Protein AF-0000000065920728 (afdb_homodimer)

Foldseek 3Di:
DDDPVVVVVVVVVVVVCCLQQFFFAEWALQFAAFFQVLVLLLDDPLQVDFFPDAQPDTPDPPCVVLSVLQVLLFVLVCVLLVFPGKDFQFFALLLLLLLLCVLQADQQFAEEEADQLLFADCSRDCNHSCVVRVHHYDHFDADQLQSAGPLVSRLVSCVVRVGQEYEAEGRDDQADYQLLSVLVSNVVSNHAYEYECASCVLLSSLPLGDNNQVSRHFKYKYFCPGLNNADGGIMMGGRDDPSSVVSSVVSSPPNRDRGRSSSRSNSSSQSSVLCNVLSNVLFVQLQQQQLLLQVLLVVLVFHWGNVVVSQGRGQKTKTFQVVLPFFVVLQVLLVLLSYHWHGARHNPDPDGVGHRMIMTGCSRQSQLPDGSVVSSVVSVLSSCSSVPHRSNVSSVVSSVSSNVRSHGPSHDHQDPVNSCVSCVVVVNPD/DDDPVVVVVVVVVVVVCCLQQFFFAEWALQFAAFFQVLVLLLDDPLQVDFFPDAQPDTPDPPCVVLSVLQVLLFVLVCVLLVFPGKDFQFFALLLLLLLLCVLQADQQFAEEEADQLLFAACSRDCNHSCVVRVHHYDHFDADQLQSAGPLVSRLVSCVVRVGQEYEAEGRDAFDDYQLLSVLVSNVVSNHAYEYECASCVLLSSLPLGDNNQVSRHFKYKYFCPGLNNADGGIMMGGRDDPSSVVSSVVSSPPNRDRGRSSSRSNSSSQSSVLCNVLSNVLFVQLQQLQLLLQVLLVVLVFHWGNVVVSQGRGQKTKTFQVVLPFFVVLQVLLVLLSYHWHGARHNPDPDGVGHRMIMTGCSRQVQLPDGSVVSNVVSVLSSCSSVPHRSNVSSVVSSVSSNSRSHGPSHDHQDPVNSCVSCVVVVNPD

Radius of gyration: 26.57 Å; Cα contacts (8 Å, |Δi|>4): 2059; chains: 2; bounding box: 62×75×67 Å

Structure (mmCIF, N/CA/C/O backbone):
data_AF-0000000065920728-model_v1
#
loop_
_entity.id
_entity.type
_entity.pdbx_description
1 polymer 'Serine hydroxymethyltransferase'
#
loop_
_atom_site.group_PDB
_atom_site.id
_atom_site.type_symbol
_atom_site.label_atom_id
_atom_site.label_alt_id
_atom_site.label_comp_id
_atom_site.label_asym_id
_atom_site.label_entity_id
_atom_site.label_seq_id
_atom_site.pdbx_PDB_ins_code
_atom_site.Cartn_x
_atom_site.Cartn_y
_atom_site.Cartn_z
_atom_site.occupancy
_atom_site.B_iso_or_equiv
_atom_site.auth_seq_id
_atom_site.auth_comp_id
_atom_site.auth_asym_id
_atom_site.auth_atom_id
_atom_site.pdbx_PDB_model_num
ATOM 1 N N . MET A 1 1 ? -11.031 -23.312 18.766 1 80.88 1 MET A N 1
ATOM 2 C CA . MET A 1 1 ? -10.789 -22.203 19.672 1 80.88 1 MET A CA 1
ATOM 3 C C . MET A 1 1 ? -9.633 -21.344 19.188 1 80.88 1 MET A C 1
ATOM 5 O O . MET A 1 1 ? -8.656 -21.859 18.641 1 80.88 1 MET A O 1
ATOM 9 N N . ILE A 1 2 ? -9.797 -20.016 19.25 1 90.69 2 ILE A N 1
ATOM 10 C CA . ILE A 1 2 ? -8.734 -19.094 18.875 1 90.69 2 ILE A CA 1
ATOM 11 C C . ILE A 1 2 ? -7.547 -19.25 19.828 1 90.69 2 ILE A C 1
ATOM 13 O O . ILE A 1 2 ? -7.711 -19.203 21.047 1 90.69 2 ILE A O 1
ATOM 17 N N . PRO A 1 3 ? -6.387 -19.484 19.312 1 94.56 3 PRO A N 1
ATOM 18 C CA . PRO A 1 3 ? -5.211 -19.688 20.172 1 94.56 3 PRO A CA 1
ATOM 19 C C . PRO A 1 3 ? -4.875 -18.469 21.016 1 94.56 3 PRO A C 1
ATOM 21 O O . PRO A 1 3 ? -5.234 -17.344 20.656 1 94.56 3 PRO A O 1
ATOM 24 N N . ARG A 1 4 ? -4.125 -18.734 22.078 1 94 4 ARG A N 1
ATOM 25 C CA . ARG A 1 4 ? -3.766 -17.688 23.031 1 94 4 ARG A CA 1
ATOM 26 C C . ARG A 1 4 ? -2.939 -16.594 22.375 1 94 4 ARG A C 1
ATOM 28 O O . ARG A 1 4 ? -3.111 -15.414 22.672 1 94 4 ARG A O 1
ATOM 35 N N . GLU A 1 5 ? -2.002 -16.969 21.547 1 93.5 5 GLU A N 1
ATOM 36 C CA . GLU A 1 5 ? -1.126 -16 20.891 1 93.5 5 GLU A CA 1
ATOM 37 C C . GLU A 1 5 ? -1.926 -15.016 20.047 1 93.5 5 GLU A C 1
ATOM 39 O O . GLU A 1 5 ? -1.636 -13.812 20.047 1 93.5 5 GLU A O 1
ATOM 44 N N . ILE A 1 6 ? -2.93 -15.547 19.359 1 96.25 6 ILE A N 1
ATOM 45 C CA . ILE A 1 6 ? -3.791 -14.664 18.578 1 96.25 6 ILE A CA 1
ATOM 46 C C . ILE A 1 6 ? -4.605 -13.773 19.516 1 96.25 6 ILE A C 1
ATOM 48 O O . ILE A 1 6 ? -4.703 -12.562 19.297 1 96.25 6 ILE A O 1
ATOM 52 N N . LYS A 1 7 ? -5.164 -14.359 20.531 1 96.12 7 LYS A N 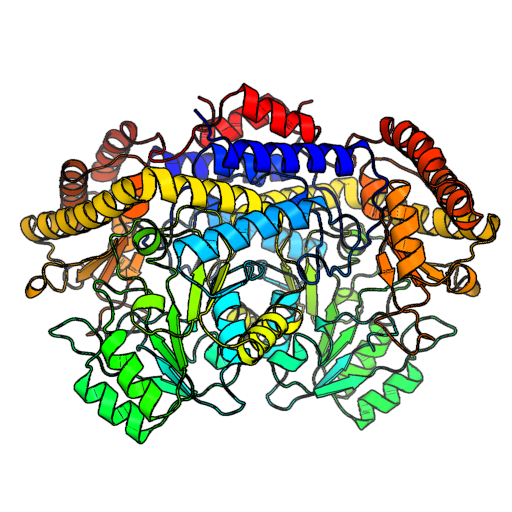1
ATOM 53 C CA . LYS A 1 7 ? -6.004 -13.617 21.469 1 96.12 7 LYS A CA 1
ATOM 54 C C . LYS A 1 7 ? -5.246 -12.438 22.078 1 96.12 7 LYS A C 1
ATOM 56 O O . LYS A 1 7 ? -5.812 -11.359 22.25 1 96.12 7 LYS A O 1
ATOM 61 N N . GLU A 1 8 ? -4.031 -12.648 22.406 1 97.56 8 GLU A N 1
ATOM 62 C CA . GLU A 1 8 ? -3.209 -11.602 23.016 1 97.56 8 GLU A CA 1
ATOM 63 C C . GLU A 1 8 ? -3.047 -10.422 22.062 1 97.56 8 GLU A C 1
ATOM 65 O O . GLU A 1 8 ? -3.154 -9.266 22.469 1 97.56 8 GLU A O 1
ATOM 70 N N . VAL A 1 9 ? -2.797 -10.68 20.812 1 97.81 9 VAL A N 1
ATOM 71 C CA . VAL A 1 9 ? -2.627 -9.633 19.797 1 97.81 9 VAL A CA 1
ATOM 72 C C . VAL A 1 9 ? -3.965 -8.938 19.547 1 97.81 9 VAL A C 1
ATOM 74 O O . VAL A 1 9 ? -4.02 -7.715 19.406 1 97.81 9 VAL A O 1
ATOM 77 N N . LEU A 1 10 ? -5.086 -9.758 19.531 1 97.5 10 LEU A N 1
ATOM 78 C CA . LEU A 1 10 ? -6.41 -9.172 19.344 1 97.5 10 LEU A CA 1
ATOM 79 C C . LEU A 1 10 ? -6.754 -8.219 20.484 1 97.5 10 LEU A C 1
ATOM 81 O O . LEU A 1 10 ? -7.301 -7.141 20.25 1 97.5 10 LEU A O 1
ATOM 85 N N . ASP A 1 11 ? -6.379 -8.609 21.688 1 97.94 11 ASP A N 1
ATOM 86 C CA . ASP A 1 11 ? -6.629 -7.773 22.844 1 97.94 11 ASP A CA 1
ATOM 87 C C . ASP A 1 11 ? -5.871 -6.453 22.75 1 97.94 11 ASP A C 1
ATOM 89 O O . ASP A 1 11 ? -6.391 -5.402 23.125 1 97.94 11 ASP A O 1
ATOM 93 N N . VAL A 1 12 ? -4.672 -6.52 22.266 1 98.5 12 VAL A N 1
ATOM 94 C CA . VAL A 1 12 ? -3.854 -5.324 22.094 1 98.5 12 VAL A CA 1
ATOM 95 C C . VAL A 1 12 ? -4.531 -4.383 21.094 1 98.5 12 VAL A C 1
ATOM 97 O O . VAL A 1 12 ? -4.598 -3.172 21.312 1 98.5 12 VAL A O 1
ATOM 100 N N . VAL A 1 13 ? -5.078 -4.902 20 1 98.31 13 VAL A N 1
ATOM 101 C CA . VAL A 1 13 ? -5.723 -4.105 18.969 1 98.31 13 VAL A CA 1
ATOM 102 C C . VAL A 1 13 ? -7 -3.473 19.516 1 98.31 13 VAL A C 1
ATOM 104 O O . VAL A 1 13 ? -7.273 -2.297 19.25 1 98.31 13 VAL A O 1
ATOM 107 N N . LEU A 1 14 ? -7.77 -4.258 20.266 1 98.19 14 LEU A N 1
ATOM 108 C CA . LEU A 1 14 ? -9.008 -3.744 20.844 1 98.19 14 LEU A CA 1
ATOM 109 C C . LEU A 1 14 ? -8.719 -2.623 21.844 1 98.19 14 LEU A C 1
ATOM 111 O O . LEU A 1 14 ? -9.438 -1.623 21.875 1 98.19 14 LEU A O 1
ATOM 115 N N . ARG A 1 15 ? -7.637 -2.785 22.609 1 98.12 15 ARG A N 1
ATOM 116 C CA . ARG A 1 15 ? -7.227 -1.735 23.531 1 98.12 15 ARG A CA 1
ATOM 117 C C . ARG A 1 15 ? -6.781 -0.485 22.781 1 98.12 15 ARG A C 1
ATOM 119 O O . ARG A 1 15 ? -7.109 0.634 23.188 1 98.12 15 ARG A O 1
ATOM 126 N N . HIS A 1 16 ? -6.051 -0.702 21.766 1 98.56 16 HIS A N 1
ATOM 127 C CA . HIS A 1 16 ? -5.621 0.419 20.938 1 98.56 16 HIS A CA 1
ATOM 128 C C . HIS A 1 16 ? -6.816 1.177 20.375 1 98.56 16 HIS A C 1
ATOM 130 O O . HIS A 1 16 ? -6.848 2.41 20.391 1 98.56 16 HIS A O 1
ATOM 136 N N . ASN A 1 17 ? -7.789 0.398 19.797 1 98.38 17 ASN A N 1
ATOM 137 C CA . ASN A 1 17 ? -8.984 1.017 19.234 1 98.38 17 ASN A CA 1
ATOM 138 C C . ASN A 1 17 ? -9.664 1.936 20.25 1 98.38 17 ASN A C 1
ATOM 140 O O . ASN A 1 17 ? -9.969 3.09 19.938 1 98.38 17 ASN A O 1
ATOM 144 N N . ARG A 1 18 ? -9.836 1.473 21.391 1 97.5 18 ARG A N 1
ATOM 145 C CA . ARG A 1 18 ? -10.531 2.236 22.422 1 97.5 18 ARG A CA 1
ATOM 146 C C . ARG A 1 18 ? -9.703 3.434 22.875 1 97.5 18 ARG A C 1
ATOM 148 O O . ARG A 1 18 ? -10.227 4.539 23.031 1 97.5 18 ARG A O 1
ATOM 155 N N . TRP A 1 19 ? -8.438 3.172 23.047 1 98.31 19 TRP A N 1
ATOM 156 C CA . TRP A 1 19 ? -7.527 4.223 23.516 1 98.31 19 TRP A CA 1
ATOM 157 C C . TRP A 1 19 ? -7.516 5.391 22.531 1 98.31 19 TRP A C 1
ATOM 159 O O . TRP A 1 19 ? -7.777 6.535 22.922 1 98.31 19 TRP A O 1
ATOM 169 N N . ARG A 1 20 ? -7.363 5.141 21.281 1 98 20 ARG A N 1
ATOM 170 C CA . ARG A 1 20 ? -7.199 6.199 20.281 1 98 20 ARG A CA 1
ATOM 171 C C . ARG A 1 20 ? -8.547 6.816 19.922 1 98 20 ARG A C 1
ATOM 173 O O . ARG A 1 20 ? -8.625 8.008 19.625 1 98 20 ARG A O 1
ATOM 180 N N . ARG A 1 21 ? -9.594 6.062 19.984 1 97.06 21 ARG A N 1
ATOM 181 C CA . ARG A 1 21 ? -10.875 6.551 19.484 1 97.06 21 ARG A CA 1
ATOM 182 C C . ARG A 1 21 ? -11.695 7.18 20.609 1 97.06 21 ARG A C 1
ATOM 184 O O . ARG A 1 21 ? -12.562 8.016 20.359 1 97.06 21 ARG A O 1
ATOM 191 N N . TRP A 1 22 ? -11.359 6.781 21.891 1 97.12 22 TRP A N 1
ATOM 192 C CA . TRP A 1 22 ? -12.289 7.191 22.953 1 97.12 22 TRP A CA 1
ATOM 193 C C . TRP A 1 22 ? -11.562 8 24.016 1 97.12 22 TRP A C 1
ATOM 195 O O . TRP A 1 22 ? -12.195 8.734 24.781 1 97.12 22 TRP A O 1
ATOM 205 N N . GLU A 1 23 ? -10.273 7.855 24.062 1 98.31 23 GLU A N 1
ATOM 206 C CA . GLU A 1 23 ? -9.633 8.359 25.281 1 98.31 23 GLU A CA 1
ATOM 207 C C . GLU A 1 23 ? -8.609 9.445 24.953 1 98.31 23 GLU A C 1
ATOM 209 O O . GLU A 1 23 ? -8.25 10.242 25.812 1 98.31 23 GLU A O 1
ATOM 214 N N . THR A 1 24 ? -8.148 9.453 23.75 1 98.69 24 THR A N 1
ATOM 215 C CA . THR A 1 24 ? -7.078 10.391 23.406 1 98.69 24 THR A CA 1
ATOM 216 C C . THR A 1 24 ? -7.621 11.562 22.594 1 98.69 24 THR A C 1
ATOM 218 O O . THR A 1 24 ? -8.648 11.445 21.938 1 98.69 24 THR A O 1
ATOM 221 N N . ILE A 1 25 ? -6.965 12.703 22.766 1 98.88 25 ILE A N 1
ATOM 222 C CA . ILE A 1 25 ? -7.078 13.789 21.812 1 98.88 25 ILE A CA 1
ATOM 223 C C . ILE A 1 25 ? -6.008 13.641 20.734 1 98.88 25 ILE A C 1
ATOM 225 O O . ILE A 1 25 ? -4.82 13.836 20.984 1 98.88 25 ILE A O 1
ATOM 229 N N . ASN A 1 26 ? -6.457 13.227 19.562 1 98.81 26 ASN A N 1
ATOM 230 C CA . ASN A 1 26 ? -5.555 12.953 18.438 1 98.81 26 ASN A CA 1
ATOM 231 C C . ASN A 1 26 ? -5.27 14.211 17.625 1 98.81 26 ASN A C 1
ATOM 233 O O . ASN A 1 26 ? -6.152 14.711 16.938 1 98.81 26 ASN A O 1
ATOM 237 N N . LEU A 1 27 ? -3.996 14.617 17.672 1 98.88 27 LEU A N 1
ATOM 238 C CA . LEU A 1 27 ? -3.652 15.883 17.016 1 98.88 27 LEU A CA 1
ATOM 239 C C . LEU A 1 27 ? -2.482 15.695 16.062 1 98.88 27 LEU A C 1
ATOM 241 O O . LEU A 1 27 ? -1.7 16.625 15.844 1 98.88 27 LEU A O 1
ATOM 245 N N . ILE A 1 28 ? -2.299 14.492 15.555 1 98.44 28 ILE A N 1
ATOM 246 C CA . ILE A 1 28 ? -1.295 14.242 14.531 1 98.44 28 ILE A CA 1
ATOM 247 C C . ILE A 1 28 ? -1.782 14.781 13.188 1 98.44 28 ILE A C 1
ATOM 249 O O . ILE A 1 28 ? -2.83 14.359 12.688 1 98.44 28 ILE A O 1
ATOM 253 N N . ALA A 1 29 ? -0.966 15.57 12.523 1 98.31 29 ALA A N 1
ATOM 254 C CA . ALA A 1 29 ? -1.381 16.312 11.336 1 98.31 29 ALA A CA 1
ATOM 255 C C . ALA A 1 29 ? -1.616 15.375 10.156 1 98.31 29 ALA A C 1
ATOM 257 O O . ALA A 1 29 ? -2.34 15.719 9.219 1 98.31 29 ALA A O 1
ATOM 258 N N . SER A 1 30 ? -1.042 14.188 10.195 1 97.62 30 SER A N 1
ATOM 259 C CA . SER A 1 30 ? -1.12 13.273 9.062 1 97.62 30 SER A CA 1
ATOM 260 C C . SER A 1 30 ? -2.131 12.164 9.312 1 97.62 30 SER A C 1
ATOM 262 O O . SER A 1 30 ? -2.184 11.18 8.562 1 97.62 30 SER A O 1
ATOM 264 N N . GLU A 1 31 ? -2.938 12.234 10.383 1 98.31 31 GLU A N 1
ATOM 265 C CA . GLU A 1 31 ? -3.889 11.188 10.727 1 98.31 31 GLU A CA 1
ATOM 266 C C . GLU A 1 31 ? -5.324 11.703 10.672 1 98.31 31 GLU A C 1
ATOM 268 O O . GLU A 1 31 ? -5.559 12.906 10.734 1 98.31 31 GLU A O 1
ATOM 273 N N . ASN A 1 32 ? -6.188 10.812 10.461 1 98.62 32 ASN A N 1
ATOM 274 C CA . ASN A 1 32 ? -7.617 11.102 10.461 1 98.62 32 ASN A CA 1
ATOM 275 C C . ASN A 1 32 ? -8.445 9.836 10.664 1 98.62 32 ASN A C 1
ATOM 277 O O . ASN A 1 32 ? -7.895 8.766 10.922 1 98.62 32 ASN A O 1
ATOM 281 N N . VAL A 1 33 ? -9.781 10.008 10.664 1 98.19 33 VAL A N 1
ATOM 282 C CA . VAL A 1 33 ? -10.703 8.891 10.844 1 98.19 33 VAL A CA 1
ATOM 283 C C . VAL A 1 33 ? -11.711 8.859 9.695 1 98.19 33 VAL A C 1
ATOM 285 O O . VAL A 1 33 ? -12.172 9.906 9.234 1 98.19 33 VAL A O 1
ATOM 288 N N . MET A 1 34 ? -11.977 7.68 9.125 1 97.81 34 MET A N 1
ATOM 289 C CA . MET A 1 34 ? -12.992 7.512 8.094 1 97.81 34 MET A CA 1
ATOM 290 C C . MET A 1 34 ? -14.391 7.59 8.695 1 97.81 34 MET A C 1
ATOM 292 O O . MET A 1 34 ? -14.57 7.387 9.898 1 97.81 34 MET A O 1
ATOM 296 N N . SER A 1 35 ? -15.383 7.875 7.855 1 97.56 35 SER A N 1
ATOM 297 C CA . SER A 1 35 ? -16.766 7.719 8.297 1 97.56 35 SER A CA 1
ATOM 298 C C . SER A 1 35 ? -17.109 6.25 8.516 1 97.56 35 SER A C 1
ATOM 300 O O . SER A 1 35 ? -16.484 5.363 7.93 1 97.56 35 SER A O 1
ATOM 302 N N . PRO A 1 36 ? -18.125 5.996 9.352 1 96.88 36 PRO A N 1
ATOM 303 C CA . PRO A 1 36 ? -18.516 4.605 9.586 1 96.88 36 PRO A CA 1
ATOM 304 C C . PRO A 1 36 ? -18.875 3.867 8.297 1 96.88 36 PRO A C 1
ATOM 306 O O . PRO A 1 36 ? -18.484 2.709 8.117 1 96.88 36 PRO A O 1
ATOM 309 N N . LEU A 1 37 ? -19.578 4.516 7.371 1 97.06 37 LEU A N 1
ATOM 310 C CA . LEU A 1 37 ? -19.969 3.861 6.121 1 97.06 37 LEU A CA 1
ATOM 311 C C . LEU A 1 37 ? -18.734 3.508 5.297 1 97.06 37 LEU A C 1
ATOM 313 O O . LEU A 1 37 ? -18.625 2.396 4.773 1 97.06 37 LEU A O 1
ATOM 317 N N . ALA A 1 38 ? -17.797 4.496 5.156 1 97.75 38 ALA A N 1
ATOM 318 C CA . ALA A 1 38 ? -16.578 4.242 4.418 1 97.75 38 ALA A CA 1
ATOM 319 C C . ALA A 1 38 ? -15.773 3.102 5.051 1 97.75 38 ALA A C 1
ATOM 321 O O . ALA A 1 38 ? -15.234 2.246 4.348 1 97.75 38 ALA A O 1
ATOM 322 N N . GLU A 1 39 ? -15.727 3.102 6.363 1 96.81 39 GLU A N 1
ATOM 323 C CA . GLU A 1 39 ? -14.961 2.092 7.086 1 96.81 39 GLU A CA 1
ATOM 324 C C . GLU A 1 39 ? -15.531 0.695 6.859 1 96.81 39 GLU A C 1
ATOM 326 O O . GLU A 1 39 ? -14.781 -0.264 6.66 1 96.81 39 GLU A O 1
ATOM 331 N N . ILE A 1 40 ? -16.844 0.573 6.906 1 95.56 40 ILE A N 1
ATOM 332 C CA . ILE A 1 40 ? -17.5 -0.725 6.742 1 95.56 40 ILE A CA 1
ATOM 333 C C . ILE A 1 40 ? -17.25 -1.249 5.332 1 95.56 40 ILE A C 1
ATOM 335 O O . ILE A 1 40 ? -16.922 -2.422 5.145 1 95.56 40 ILE A O 1
ATOM 339 N N . PHE A 1 41 ? -17.281 -0.389 4.355 1 96.81 41 PHE A N 1
ATOM 340 C CA . PHE A 1 41 ? -17.141 -0.812 2.969 1 96.81 41 PHE A CA 1
ATOM 341 C C . PHE A 1 41 ? -15.68 -0.957 2.584 1 96.81 41 PHE A C 1
ATOM 343 O O . PHE A 1 41 ? -15.359 -1.377 1.47 1 96.81 41 PHE A O 1
ATOM 350 N N . TYR A 1 42 ? -14.812 -0.575 3.535 1 96.69 42 TYR A N 1
ATOM 351 C CA . TYR A 1 42 ? -13.398 -0.865 3.322 1 96.69 42 TYR A CA 1
ATOM 352 C C . TYR A 1 42 ? -13.156 -2.367 3.248 1 96.69 42 TYR A C 1
ATOM 354 O O . TYR A 1 42 ? -12.211 -2.818 2.594 1 96.69 42 TYR A O 1
ATOM 362 N N . ILE A 1 43 ? -13.984 -3.141 3.895 1 94.75 43 ILE A N 1
ATOM 363 C CA . ILE A 1 43 ? -13.945 -4.594 3.768 1 94.75 43 ILE A CA 1
ATOM 364 C C . ILE A 1 43 ? -14.797 -5.031 2.578 1 94.75 43 ILE A C 1
ATOM 366 O O . ILE A 1 43 ? -16.016 -4.875 2.596 1 94.75 43 ILE A O 1
ATOM 370 N N . ASN A 1 44 ? -14.234 -5.496 1.581 1 97.38 44 ASN A N 1
ATOM 371 C CA . ASN A 1 44 ? -14.906 -6.031 0.402 1 97.38 44 ASN A CA 1
ATOM 372 C C . ASN A 1 44 ? -14 -6.98 -0.379 1 97.38 44 ASN A C 1
ATOM 374 O O . ASN A 1 44 ? -12.797 -7.055 -0.111 1 97.38 44 ASN A O 1
ATOM 378 N N . ASP A 1 45 ? -14.508 -7.672 -1.296 1 98.06 45 ASP A N 1
ATOM 379 C CA . ASP A 1 45 ? -13.789 -8.742 -1.98 1 98.06 45 ASP A CA 1
ATOM 380 C C . ASP A 1 45 ? -12.711 -8.18 -2.902 1 98.06 45 ASP A C 1
ATOM 382 O O . ASP A 1 45 ? -11.82 -8.906 -3.344 1 98.06 45 ASP A O 1
ATOM 386 N N . PHE A 1 46 ? -12.719 -6.891 -3.186 1 97.94 46 PHE A N 1
ATOM 387 C CA . PHE A 1 46 ? -11.656 -6.277 -3.979 1 97.94 46 PHE A CA 1
ATOM 388 C C . PHE A 1 46 ? -10.305 -6.465 -3.307 1 97.94 46 PHE A C 1
ATOM 390 O O . PHE A 1 46 ? -9.266 -6.426 -3.971 1 97.94 46 PHE A O 1
ATOM 397 N N . GLY A 1 47 ? -10.32 -6.695 -2.018 1 96 47 GLY A N 1
ATOM 398 C CA . GLY A 1 47 ? -9.102 -6.824 -1.239 1 96 47 GLY A CA 1
ATOM 399 C C . GLY A 1 47 ? -8.258 -8.023 -1.643 1 96 47 GLY A C 1
ATOM 400 O O . GLY A 1 47 ? -7.055 -8.062 -1.375 1 96 47 GLY A O 1
ATOM 401 N N . GLY A 1 48 ? -8.82 -8.969 -2.277 1 96.19 48 GLY A N 1
ATOM 402 C CA . GLY A 1 48 ? -8.109 -10.156 -2.725 1 96.19 48 GLY A CA 1
ATOM 403 C C . GLY A 1 48 ? -7.934 -10.211 -4.23 1 96.19 48 GLY A C 1
ATOM 404 O O . GLY A 1 48 ? -7.547 -11.25 -4.777 1 96.19 48 GLY A O 1
ATOM 405 N N . ARG A 1 49 ? -8.258 -9.094 -4.953 1 98.12 49 ARG A N 1
ATOM 406 C CA . ARG A 1 49 ? -8.344 -9.156 -6.406 1 98.12 49 ARG A CA 1
ATOM 407 C C . ARG A 1 49 ? -7.242 -8.328 -7.055 1 98.12 49 ARG A C 1
ATOM 409 O O . ARG A 1 49 ? -6.652 -7.457 -6.414 1 98.12 49 ARG A O 1
ATOM 416 N N . TYR A 1 50 ? -6.961 -8.664 -8.297 1 96.25 50 TYR A N 1
ATOM 417 C CA . TYR A 1 50 ? -5.98 -7.98 -9.141 1 96.25 50 TYR A CA 1
ATOM 418 C C . TYR A 1 50 ? -6.656 -7.312 -10.336 1 96.25 50 TYR A C 1
ATOM 420 O O . TYR A 1 50 ? -7.641 -7.832 -10.867 1 96.25 50 TYR A O 1
ATOM 428 N N . ALA A 1 51 ? -6.133 -6.164 -10.75 1 95.88 51 ALA A N 1
ATOM 429 C CA . ALA A 1 51 ? -6.688 -5.473 -11.914 1 95.88 51 ALA A CA 1
ATOM 430 C C . ALA A 1 51 ? -5.586 -4.773 -12.711 1 95.88 51 ALA A C 1
ATOM 432 O O . ALA A 1 51 ? -5.793 -3.68 -13.242 1 95.88 51 ALA A O 1
ATOM 433 N N . GLU A 1 52 ? -4.379 -5.305 -12.914 1 92.75 52 GLU A N 1
ATOM 434 C CA . GLU A 1 52 ? -3.314 -4.652 -13.672 1 92.75 52 GLU A CA 1
ATOM 435 C C . GLU A 1 52 ? -3.848 -4.055 -14.969 1 92.75 52 GLU A C 1
ATOM 437 O O . GLU A 1 52 ? -4.758 -4.605 -15.586 1 92.75 52 GLU A O 1
ATOM 442 N N . GLY A 1 53 ? -3.254 -2.939 -15.352 1 93.81 53 GLY A N 1
ATOM 443 C CA . GLY A 1 53 ? -3.73 -2.213 -16.516 1 93.81 53 GLY A CA 1
ATOM 444 C C . GLY A 1 53 ? -4.598 -1.02 -16.172 1 93.81 53 GLY A C 1
ATOM 445 O O . GLY A 1 53 ? -4.426 -0.413 -15.102 1 93.81 53 GLY A O 1
ATOM 446 N N . THR A 1 54 ? -5.387 -0.619 -17.125 1 95 54 THR A N 1
ATOM 447 C CA . THR A 1 54 ? -6.246 0.545 -16.938 1 95 54 THR A CA 1
ATOM 448 C C . THR A 1 54 ? -7.703 0.188 -17.219 1 95 54 THR A C 1
ATOM 450 O O . THR A 1 54 ? -8.008 -0.919 -17.672 1 95 54 THR A O 1
ATOM 453 N N . ILE A 1 55 ? -8.586 1.056 -16.875 1 96.62 55 ILE A N 1
ATOM 454 C CA . ILE A 1 55 ? -10.016 0.876 -17.078 1 96.62 55 ILE A CA 1
ATOM 455 C C . ILE A 1 55 ? -10.273 0.47 -18.531 1 96.62 55 ILE A C 1
ATOM 457 O O . ILE A 1 55 ? -9.812 1.136 -19.469 1 96.62 55 ILE A O 1
ATOM 461 N N . GLY A 1 56 ? -10.906 -0.621 -18.719 1 94.88 56 GLY A N 1
ATOM 462 C CA . GLY A 1 56 ? -11.266 -1.087 -20.047 1 94.88 56 GLY A CA 1
ATOM 463 C C . GLY A 1 56 ? -10.148 -1.852 -20.734 1 94.88 56 GLY A C 1
ATOM 464 O O . GLY A 1 56 ? -10.367 -2.482 -21.781 1 94.88 56 GLY A O 1
ATOM 465 N N . SER A 1 57 ? -8.969 -1.831 -20.203 1 93.44 57 SER A N 1
ATOM 466 C CA . SER A 1 57 ? -7.805 -2.523 -20.75 1 93.44 57 SER A CA 1
ATOM 467 C C . SER A 1 57 ? -7.016 -3.221 -19.641 1 93.44 57 SER A C 1
ATOM 469 O O . SER A 1 57 ? -5.934 -2.77 -19.266 1 93.44 57 SER A O 1
ATOM 471 N N . ARG A 1 58 ? -7.57 -4.32 -19.234 1 94.44 58 ARG A N 1
ATOM 472 C CA . ARG A 1 58 ? -7.016 -5.047 -18.094 1 94.44 58 ARG A CA 1
ATOM 473 C C . ARG A 1 58 ? -6.25 -6.285 -18.562 1 94.44 58 ARG A C 1
ATOM 475 O O . ARG A 1 58 ? -6.578 -6.879 -19.594 1 94.44 58 ARG A O 1
ATOM 482 N N . TYR A 1 59 ? -5.277 -6.625 -17.781 1 91.56 59 TYR A N 1
ATOM 483 C CA . TYR A 1 59 ? -4.523 -7.848 -18.047 1 91.56 59 TYR A CA 1
ATOM 484 C C . TYR A 1 59 ? -5.133 -9.031 -17.312 1 91.56 59 TYR A C 1
ATOM 486 O O . TYR A 1 59 ? -4.902 -10.188 -17.672 1 91.56 59 TYR A O 1
ATOM 494 N N . TYR A 1 60 ? -5.898 -8.75 -16.312 1 94.06 60 TYR A N 1
ATOM 495 C CA . TYR A 1 60 ? -6.551 -9.781 -15.516 1 94.06 60 TYR A CA 1
ATOM 496 C C . TYR A 1 60 ? -8.016 -9.922 -15.906 1 94.06 60 TYR A C 1
ATOM 498 O O . TYR A 1 60 ? -8.641 -8.969 -16.375 1 94.06 60 TYR A O 1
ATOM 506 N N . GLN A 1 61 ? -8.508 -11.086 -15.742 1 96.75 61 GLN A N 1
ATOM 507 C CA . GLN A 1 61 ? -9.945 -11.32 -15.828 1 96.75 61 GLN A CA 1
ATOM 508 C C . GLN A 1 61 ? -10.625 -11.047 -14.492 1 96.75 61 GLN A C 1
ATOM 510 O O . GLN A 1 61 ? -9.969 -10.961 -13.461 1 96.75 61 GLN A O 1
ATOM 515 N N . GLY A 1 62 ? -11.938 -10.914 -14.562 1 97.56 62 GLY A N 1
ATOM 516 C CA . GLY A 1 62 ? -12.727 -10.727 -13.352 1 97.56 62 GLY A CA 1
ATOM 517 C C . GLY A 1 62 ? -12.781 -9.289 -12.883 1 97.56 62 GLY A C 1
ATOM 518 O O . GLY A 1 62 ? -13.031 -9.023 -11.711 1 97.56 62 GLY A O 1
ATOM 519 N N . THR A 1 63 ? -12.586 -8.312 -13.773 1 97.69 63 THR A N 1
ATOM 520 C CA . THR A 1 63 ? -12.367 -6.938 -13.344 1 97.69 63 THR A CA 1
ATOM 521 C C . THR A 1 63 ? -13.539 -6.047 -13.742 1 97.69 63 THR A C 1
ATOM 523 O O . THR A 1 63 ? -13.469 -4.824 -13.617 1 97.69 63 THR A O 1
ATOM 526 N N . LYS A 1 64 ? -14.641 -6.621 -14.211 1 97.19 64 LYS A N 1
ATOM 527 C CA . LYS A 1 64 ? -15.711 -5.809 -14.773 1 97.19 64 LYS A CA 1
ATOM 528 C C . LYS A 1 64 ? -16.281 -4.844 -13.734 1 97.19 64 LYS A C 1
ATOM 530 O O . LYS A 1 64 ? -16.562 -3.686 -14.047 1 97.19 64 LYS A O 1
ATOM 535 N N . TYR A 1 65 ? -16.438 -5.277 -12.508 1 98.38 65 TYR A N 1
ATOM 536 C CA . TYR A 1 65 ? -16.984 -4.398 -11.477 1 98.38 65 TYR A CA 1
ATOM 537 C C . TYR A 1 65 ? -15.914 -3.453 -10.945 1 98.38 65 TYR A C 1
ATOM 539 O O . TYR A 1 65 ? -16.219 -2.33 -10.531 1 98.38 65 TYR A O 1
ATOM 547 N N . VAL A 1 66 ? -14.656 -3.889 -10.945 1 98.06 66 VAL A N 1
ATOM 548 C CA . VAL A 1 66 ? -13.547 -3.012 -10.578 1 98.06 66 VAL A CA 1
ATOM 549 C C . VAL A 1 66 ? -13.531 -1.792 -11.5 1 98.06 66 VAL A C 1
ATOM 551 O O . VAL A 1 66 ? -13.367 -0.66 -11.031 1 98.06 66 VAL A O 1
ATOM 554 N N . ASP A 1 67 ? -13.727 -2.025 -12.805 1 98.38 67 ASP A N 1
ATOM 555 C CA . ASP A 1 67 ? -13.711 -0.946 -13.781 1 98.38 67 ASP A CA 1
ATOM 556 C C . ASP A 1 67 ? -14.82 0.063 -13.516 1 98.38 67 ASP A C 1
ATOM 558 O O . ASP A 1 67 ? -14.625 1.271 -13.656 1 98.38 67 ASP A O 1
ATOM 562 N N . VAL A 1 68 ? -15.984 -0.433 -13.078 1 98.56 68 VAL A N 1
ATOM 563 C CA . VAL A 1 68 ? -17.109 0.449 -12.805 1 98.56 68 VAL A CA 1
ATOM 564 C C . VAL A 1 68 ? -16.781 1.369 -11.633 1 98.56 68 VAL A C 1
ATOM 566 O O . VAL A 1 68 ? -16.969 2.584 -11.711 1 98.56 68 VAL A O 1
ATOM 569 N N . VAL A 1 69 ? -16.234 0.835 -10.594 1 98.56 69 VAL A N 1
ATOM 570 C CA . VAL A 1 69 ? -15.953 1.599 -9.383 1 98.56 69 VAL A CA 1
ATOM 571 C C . VAL A 1 69 ? -14.789 2.553 -9.641 1 98.56 69 VAL A C 1
ATOM 573 O O . VAL A 1 69 ? -14.828 3.717 -9.227 1 98.56 69 VAL A O 1
ATOM 576 N N . GLU A 1 70 ? -13.711 2.059 -10.305 1 98.5 70 GLU A N 1
ATOM 577 C CA . GLU A 1 70 ? -12.555 2.893 -10.602 1 98.5 70 GLU A CA 1
ATOM 578 C C . GLU A 1 70 ? -12.93 4.055 -11.523 1 98.5 70 GLU A C 1
ATOM 580 O O . GLU A 1 70 ? -12.453 5.176 -11.336 1 98.5 70 GLU A O 1
ATOM 585 N N . GLU A 1 71 ? -13.758 3.797 -12.492 1 98.44 71 GLU A N 1
ATOM 586 C CA . GLU A 1 71 ? -14.211 4.848 -13.398 1 98.44 71 GLU A CA 1
ATOM 587 C C . GLU A 1 71 ? -14.992 5.926 -12.648 1 98.44 71 GLU A C 1
ATOM 589 O O . GLU A 1 71 ? -14.797 7.117 -12.891 1 98.44 71 GLU A O 1
ATOM 594 N N . ALA A 1 72 ? -15.898 5.488 -11.773 1 98.56 72 ALA A N 1
ATOM 595 C CA . ALA A 1 72 ? -16.656 6.445 -10.969 1 98.56 72 ALA A CA 1
ATOM 596 C C . ALA A 1 72 ? -15.727 7.32 -10.141 1 98.56 72 ALA A C 1
ATOM 598 O O . ALA A 1 72 ? -15.93 8.531 -10.039 1 98.56 72 ALA A O 1
ATOM 599 N N . LEU A 1 73 ? -14.75 6.719 -9.586 1 98.56 73 LEU A N 1
ATOM 600 C CA . LEU A 1 73 ? -13.797 7.414 -8.727 1 98.56 73 LEU A CA 1
ATOM 601 C C . LEU A 1 73 ? -12.992 8.43 -9.523 1 98.56 73 LEU A C 1
ATOM 603 O O . LEU A 1 73 ? -12.852 9.586 -9.102 1 98.56 73 LEU A O 1
ATOM 607 N N . VAL A 1 74 ? -12.43 8.008 -10.688 1 98.62 74 VAL A N 1
ATOM 608 C CA . VAL A 1 74 ? -11.617 8.859 -11.547 1 98.62 74 VAL A CA 1
ATOM 609 C C . VAL A 1 74 ? -12.445 10.055 -12.023 1 98.62 74 VAL A C 1
ATOM 611 O O . VAL A 1 74 ? -11.992 11.195 -11.969 1 98.62 74 VAL A O 1
ATOM 614 N N . LYS A 1 75 ? -13.641 9.805 -12.422 1 98.31 75 LYS A N 1
ATOM 615 C CA . LYS A 1 75 ? -14.516 10.859 -12.922 1 98.31 75 LYS A CA 1
ATOM 616 C C . LYS A 1 75 ? -14.836 11.875 -11.828 1 98.31 75 LYS A C 1
ATOM 618 O O . LYS A 1 75 ? -14.797 13.086 -12.07 1 98.31 75 LYS A O 1
ATOM 623 N N . GLU A 1 76 ? -15.148 11.383 -10.703 1 98.31 76 GLU A N 1
ATOM 624 C CA . GLU A 1 76 ? -15.523 12.266 -9.602 1 98.31 76 GLU A CA 1
ATOM 625 C C . GLU A 1 76 ? -14.344 13.125 -9.156 1 98.31 76 GLU A C 1
ATOM 627 O O . GLU A 1 76 ? -14.5 14.32 -8.898 1 98.31 76 GLU A O 1
ATOM 632 N N . PHE A 1 77 ? -13.156 12.555 -9.039 1 98.75 77 PHE A N 1
ATOM 633 C CA . PHE A 1 77 ? -11.969 13.32 -8.672 1 98.75 77 PHE A CA 1
ATOM 634 C C . PHE A 1 77 ? -11.656 14.359 -9.742 1 98.75 77 PHE A C 1
ATOM 636 O O . PHE A 1 77 ? -11.242 15.477 -9.43 1 98.75 77 PHE A O 1
ATOM 643 N N . ALA A 1 78 ? -11.734 13.922 -11 1 98.75 78 ALA A N 1
ATOM 644 C CA . ALA A 1 78 ? -11.469 14.859 -12.094 1 98.75 78 ALA A CA 1
ATOM 645 C C . ALA A 1 78 ? -12.383 16.078 -12.008 1 98.75 78 ALA A C 1
ATOM 647 O O . ALA A 1 78 ? -11.938 17.203 -12.195 1 98.75 78 ALA A O 1
ATOM 648 N N . GLU A 1 79 ? -13.57 15.812 -11.703 1 98.25 79 GLU A N 1
ATOM 649 C CA . GLU A 1 79 ? -14.547 16.891 -11.602 1 98.25 79 GLU A CA 1
ATOM 650 C C . GLU A 1 79 ? -14.219 17.828 -10.438 1 98.25 79 GLU A C 1
ATOM 652 O O . GLU A 1 79 ? -14.141 19.047 -10.617 1 98.25 79 GLU A O 1
ATOM 657 N N . VAL A 1 80 ? -13.969 17.312 -9.289 1 98.12 80 VAL A N 1
ATOM 658 C CA . VAL A 1 80 ? -13.812 18.094 -8.07 1 98.12 80 VAL A CA 1
ATOM 659 C C . VAL A 1 80 ? -12.508 18.891 -8.133 1 98.12 80 VAL A C 1
ATOM 661 O O . VAL A 1 80 ? -12.438 20.016 -7.641 1 98.12 80 VAL A O 1
ATOM 664 N N . LEU A 1 81 ? -11.477 18.359 -8.812 1 98.56 81 LEU A N 1
ATOM 665 C CA . LEU A 1 81 ? -10.172 19 -8.844 1 98.56 81 LEU A CA 1
ATOM 666 C C . LEU A 1 81 ? -10 19.844 -10.102 1 98.56 81 LEU A C 1
ATOM 668 O O . LEU A 1 81 ? -9.031 20.594 -10.234 1 98.56 81 LEU A O 1
ATOM 672 N N . GLY A 1 82 ? -10.977 19.719 -11.023 1 98.31 82 GLY A N 1
ATOM 673 C CA . GLY A 1 82 ? -10.812 20.375 -12.305 1 98.31 82 GLY A CA 1
ATOM 674 C C . GLY A 1 82 ? -9.633 19.844 -13.102 1 98.31 82 GLY A C 1
ATOM 675 O O . GLY A 1 82 ? -8.883 20.625 -13.695 1 98.31 82 GLY A O 1
ATOM 676 N N . ALA A 1 83 ? -9.383 18.578 -13.07 1 98.75 83 ALA A N 1
ATOM 677 C CA . ALA A 1 83 ? -8.227 17.953 -13.711 1 98.75 83 ALA A CA 1
ATOM 678 C C . ALA A 1 83 ? -8.609 17.328 -15.047 1 98.75 83 ALA A C 1
ATOM 680 O O . ALA A 1 83 ? -9.719 16.812 -15.211 1 98.75 83 ALA A O 1
ATOM 681 N N . LYS A 1 84 ? -7.715 17.297 -15.961 1 98.12 84 LYS A N 1
ATOM 682 C CA . LYS A 1 84 ? -7.895 16.641 -17.25 1 98.12 84 LYS A CA 1
ATOM 683 C C . LYS A 1 84 ? -7.648 15.133 -17.141 1 98.12 84 LYS A C 1
ATOM 685 O O . LYS A 1 84 ? -8.219 14.352 -17.906 1 98.12 84 LYS A O 1
ATOM 690 N N . PHE A 1 85 ? -6.84 14.797 -16.234 1 98.44 85 PHE A N 1
ATOM 691 C CA . PHE A 1 85 ? -6.434 13.406 -16.047 1 98.44 85 PHE A CA 1
ATOM 692 C C . PHE A 1 85 ? -6.262 13.086 -14.57 1 98.44 85 PHE A C 1
ATOM 694 O O . PHE A 1 85 ? -5.742 13.898 -13.805 1 98.44 85 PHE A O 1
ATOM 701 N N . VAL A 1 86 ? -6.785 11.945 -14.172 1 98.81 86 VAL A N 1
ATOM 702 C CA . VAL A 1 86 ? -6.625 11.461 -12.805 1 98.81 86 VAL A CA 1
ATOM 703 C C . VAL A 1 86 ? -6.23 9.992 -12.82 1 98.81 86 VAL A C 1
ATOM 705 O O . VAL A 1 86 ? -6.797 9.195 -13.578 1 98.81 86 VAL A O 1
ATOM 708 N N . ASP A 1 87 ? -5.234 9.609 -12.117 1 98.75 87 ASP A N 1
ATOM 709 C CA . ASP A 1 87 ? -4.828 8.234 -11.867 1 98.75 87 ASP A CA 1
ATOM 710 C C . ASP A 1 87 ? -4.941 7.887 -10.383 1 98.75 87 ASP A C 1
ATOM 712 O O . ASP A 1 87 ? -4.25 8.469 -9.555 1 98.75 87 ASP A O 1
ATOM 716 N N . VAL A 1 88 ? -5.805 6.906 -10.055 1 98.69 88 VAL A N 1
ATOM 717 C CA . VAL A 1 88 ? -6.066 6.582 -8.656 1 98.69 88 VAL A CA 1
ATOM 718 C C . VAL A 1 88 ? -5.352 5.281 -8.281 1 98.69 88 VAL A C 1
ATOM 720 O O . VAL A 1 88 ? -5.551 4.746 -7.191 1 98.69 88 VAL A O 1
ATOM 723 N N . ARG A 1 89 ? -4.406 4.75 -9.133 1 98.44 89 ARG A N 1
ATOM 724 C CA . ARG A 1 89 ? -3.803 3.432 -8.961 1 98.44 89 ARG A CA 1
ATOM 725 C C . ARG A 1 89 ? -2.689 3.467 -7.922 1 98.44 89 ARG A C 1
ATOM 727 O O . ARG A 1 89 ? -2.434 2.469 -7.246 1 98.44 89 ARG A O 1
ATOM 734 N N . PRO A 1 90 ? -1.989 4.668 -7.676 1 98.44 90 PRO A N 1
ATOM 735 C CA . PRO A 1 90 ? -0.941 4.656 -6.652 1 98.44 90 PRO A CA 1
ATOM 736 C C . PRO A 1 90 ? -1.458 4.223 -5.281 1 98.44 90 PRO A C 1
ATOM 738 O O . PRO A 1 90 ? -2.537 4.652 -4.863 1 98.44 90 PRO A O 1
ATOM 741 N N . ILE A 1 91 ? -0.649 3.432 -4.586 1 97.94 91 ILE A N 1
ATOM 742 C CA . ILE A 1 91 ? -1.134 2.828 -3.352 1 97.94 91 ILE A CA 1
ATOM 743 C C . ILE A 1 91 ? -0.703 3.68 -2.158 1 97.94 91 ILE A C 1
ATOM 745 O O . ILE A 1 91 ? -0.956 3.32 -1.007 1 97.94 91 ILE A O 1
ATOM 749 N N . SER A 1 92 ? -0.026 4.766 -2.381 1 97.44 92 SER A N 1
ATOM 750 C CA . SER A 1 92 ? 0.336 5.762 -1.376 1 97.44 92 SER A CA 1
ATOM 751 C C . SER A 1 92 ? 0.716 7.09 -2.025 1 97.44 92 SER A C 1
ATOM 753 O O . SER A 1 92 ? 0.938 7.152 -3.236 1 97.44 92 SER A O 1
ATOM 755 N N . GLY A 1 93 ? 0.784 8.133 -1.204 1 97.12 93 GLY A N 1
ATOM 756 C CA . GLY A 1 93 ? 1.29 9.406 -1.695 1 97.12 93 GLY A CA 1
ATOM 757 C C . GLY A 1 93 ? 2.738 9.336 -2.141 1 97.12 93 GLY A C 1
ATOM 758 O O . GLY A 1 93 ? 3.123 9.984 -3.119 1 97.12 93 GLY A O 1
ATOM 759 N N . THR A 1 94 ? 3.58 8.586 -1.446 1 96.69 94 THR A N 1
ATOM 760 C CA . THR A 1 94 ? 4.984 8.414 -1.799 1 96.69 94 THR A CA 1
ATOM 761 C C . THR A 1 94 ? 5.121 7.758 -3.17 1 96.69 94 THR A C 1
ATOM 763 O O . THR A 1 94 ? 5.922 8.203 -3.998 1 96.69 94 THR A O 1
ATOM 766 N N . VAL A 1 95 ? 4.293 6.77 -3.428 1 97.25 95 VAL A N 1
ATOM 767 C CA . VAL A 1 95 ? 4.324 6.09 -4.719 1 97.25 95 VAL A CA 1
ATOM 768 C C . VAL A 1 95 ? 3.85 7.043 -5.816 1 97.25 95 VAL A C 1
ATOM 770 O O . VAL A 1 95 ? 4.387 7.039 -6.926 1 97.25 95 VAL A O 1
ATOM 773 N N . ALA A 1 96 ? 2.834 7.844 -5.516 1 98.44 96 ALA A N 1
ATOM 774 C CA . ALA A 1 96 ? 2.381 8.859 -6.465 1 98.44 96 ALA A CA 1
ATOM 775 C C . ALA A 1 96 ? 3.508 9.82 -6.82 1 98.44 96 ALA A C 1
ATOM 777 O O . ALA A 1 96 ? 3.703 10.148 -7.992 1 98.44 96 ALA A O 1
ATOM 778 N N . ASN A 1 97 ? 4.277 10.258 -5.828 1 97.81 97 ASN A N 1
ATOM 779 C CA . ASN A 1 97 ? 5.41 11.148 -6.043 1 97.81 97 ASN A CA 1
ATOM 780 C C . ASN A 1 97 ? 6.5 10.477 -6.875 1 97.81 97 ASN A C 1
ATOM 782 O O . ASN A 1 97 ? 6.977 11.047 -7.859 1 97.81 97 ASN A O 1
ATOM 786 N N . LEU A 1 98 ? 6.852 9.258 -6.5 1 97.31 98 LEU A N 1
ATOM 787 C CA . LEU A 1 98 ? 7.902 8.531 -7.203 1 97.31 98 LEU A CA 1
ATOM 788 C C . LEU A 1 98 ? 7.555 8.367 -8.68 1 97.31 98 LEU A C 1
ATOM 790 O O . LEU A 1 98 ? 8.398 8.594 -9.547 1 97.31 98 LEU A O 1
ATOM 794 N N . ALA A 1 99 ? 6.316 7.973 -8.906 1 97.94 99 ALA A N 1
ATOM 795 C CA . ALA A 1 99 ? 5.875 7.789 -10.281 1 97.94 99 ALA A CA 1
ATOM 796 C C . ALA A 1 99 ? 5.949 9.094 -11.062 1 97.94 99 ALA A C 1
ATOM 798 O O . ALA A 1 99 ? 6.391 9.117 -12.219 1 97.94 99 ALA A O 1
ATOM 799 N N . THR A 1 100 ? 5.527 10.172 -10.453 1 98.44 100 THR A N 1
ATOM 800 C CA . THR A 1 100 ? 5.527 11.469 -11.117 1 98.44 100 THR A CA 1
ATOM 801 C C . THR A 1 100 ? 6.953 11.938 -11.398 1 98.44 100 THR A C 1
ATOM 803 O O . THR A 1 100 ? 7.25 12.422 -12.492 1 98.44 100 THR A O 1
ATOM 806 N N . TYR A 1 101 ? 7.863 11.805 -10.391 1 97.62 101 TYR A N 1
ATOM 807 C CA . TYR A 1 101 ? 9.266 12.164 -10.586 1 97.62 101 TYR A CA 1
ATOM 808 C C . TYR A 1 101 ? 9.867 11.383 -11.75 1 97.62 101 TYR A C 1
ATOM 810 O O . TYR A 1 101 ? 10.516 11.961 -12.625 1 97.62 101 TYR A O 1
ATOM 818 N N . PHE A 1 102 ? 9.648 10.117 -11.734 1 97.12 102 PHE A N 1
ATOM 819 C CA . PHE A 1 102 ? 10.211 9.234 -12.742 1 97.12 102 PHE A CA 1
ATOM 820 C C . PHE A 1 102 ? 9.711 9.617 -14.133 1 97.12 102 PHE A C 1
ATOM 822 O O . PHE A 1 102 ? 10.469 9.562 -15.109 1 97.12 102 PHE A O 1
ATOM 829 N N . ALA A 1 103 ? 8.484 9.961 -14.203 1 98 103 ALA A N 1
ATOM 830 C CA . ALA A 1 103 ? 7.852 10.258 -15.492 1 98 103 ALA A CA 1
ATOM 831 C C . ALA A 1 103 ? 8.32 11.602 -16.031 1 98 103 ALA A C 1
ATOM 833 O O . ALA A 1 103 ? 8.5 11.758 -17.25 1 98 103 ALA A O 1
ATOM 834 N N . LEU A 1 104 ? 8.531 12.609 -15.148 1 98.06 104 LEU A N 1
ATOM 835 C CA . LEU A 1 104 ? 8.633 13.977 -15.641 1 98.06 104 LEU A CA 1
ATOM 836 C C . LEU A 1 104 ? 10.07 14.484 -15.555 1 98.06 104 LEU A C 1
ATOM 838 O O . LEU A 1 104 ? 10.414 15.5 -16.156 1 98.06 104 LEU A O 1
ATOM 842 N N . VAL A 1 105 ? 10.93 13.891 -14.742 1 97.81 105 VAL A N 1
ATOM 843 C CA . VAL A 1 105 ? 12.305 14.336 -14.562 1 97.81 105 VAL A CA 1
ATOM 844 C C . VAL A 1 105 ? 13.258 13.375 -15.273 1 97.81 105 VAL A C 1
ATOM 846 O O . VAL A 1 105 ? 13.273 12.18 -14.984 1 97.81 105 VAL A O 1
ATOM 849 N N . PRO A 1 106 ? 14.039 13.867 -16.219 1 96.12 106 PRO A N 1
ATOM 850 C CA . PRO A 1 106 ? 14.977 13 -16.922 1 96.12 106 PRO A CA 1
ATOM 851 C C . PRO A 1 106 ? 16.125 12.516 -16.047 1 96.12 106 PRO A C 1
ATOM 853 O O . PRO A 1 106 ? 16.359 13.078 -14.969 1 96.12 106 PRO A O 1
ATOM 856 N N . GLU A 1 107 ? 16.797 11.492 -16.5 1 91.62 107 GLU A N 1
ATOM 857 C CA . GLU A 1 107 ? 17.984 11.008 -15.797 1 91.62 107 GLU A CA 1
ATOM 858 C C . GLU A 1 107 ? 19 12.133 -15.594 1 91.62 107 GLU A C 1
ATOM 860 O O . GLU A 1 107 ? 19.297 12.883 -16.516 1 91.62 107 GLU A O 1
ATOM 865 N N . GLY A 1 108 ? 19.422 12.188 -14.359 1 91.25 108 GLY A N 1
ATOM 866 C CA . GLY A 1 108 ? 20.391 13.227 -14.047 1 91.25 108 GLY A CA 1
ATOM 867 C C . GLY A 1 108 ? 19.75 14.594 -13.859 1 91.25 108 GLY A C 1
ATOM 868 O O . GLY A 1 108 ? 20.453 15.586 -13.633 1 91.25 108 GLY A O 1
ATOM 869 N N . GLY A 1 109 ? 18.453 14.609 -13.93 1 96.5 109 GLY A N 1
ATOM 870 C CA . GLY A 1 109 ? 17.75 15.875 -13.773 1 96.5 109 GLY A CA 1
ATOM 871 C C . GLY A 1 109 ? 17.719 16.375 -12.344 1 96.5 109 GLY A C 1
ATOM 872 O O . GLY A 1 109 ? 18.422 15.828 -11.477 1 96.5 109 GLY A O 1
ATOM 873 N N . SER A 1 110 ? 17.016 17.516 -12.188 1 97.62 110 SER A N 1
ATOM 874 C CA . SER A 1 110 ? 16.984 18.125 -10.867 1 97.62 110 SER A CA 1
ATOM 875 C C . SER A 1 110 ? 15.57 18.609 -10.523 1 97.62 110 SER A C 1
ATOM 877 O O . SER A 1 110 ? 14.773 18.906 -11.414 1 97.62 110 SER A O 1
ATOM 879 N N . VAL A 1 111 ? 15.305 18.625 -9.242 1 98.12 111 VAL A N 1
ATOM 880 C CA . VAL A 1 111 ? 14.023 19.047 -8.688 1 98.12 111 VAL A CA 1
ATOM 881 C C . VAL A 1 111 ? 14.258 20.125 -7.625 1 98.12 111 VAL A C 1
ATOM 883 O O . VAL A 1 111 ? 15.164 20 -6.797 1 98.12 111 VAL A O 1
ATOM 886 N N . ALA A 1 112 ? 13.508 21.203 -7.738 1 98.12 112 ALA A N 1
ATOM 887 C CA . ALA A 1 112 ? 13.508 22.203 -6.672 1 98.12 112 ALA A CA 1
ATOM 888 C C . ALA A 1 112 ? 12.414 21.922 -5.652 1 98.12 112 ALA A C 1
ATOM 890 O O . ALA A 1 112 ? 11.273 21.625 -6.023 1 98.12 112 ALA A O 1
ATOM 891 N N . SER A 1 113 ? 12.758 21.859 -4.465 1 96.19 113 SER A N 1
ATOM 892 C CA . SER A 1 113 ? 11.781 21.609 -3.41 1 96.19 113 SER A CA 1
ATOM 893 C C . SER A 1 113 ? 12.148 22.344 -2.129 1 96.19 113 SER A C 1
ATOM 895 O O . SER A 1 113 ? 13.242 22.906 -2.018 1 96.19 113 SER A O 1
ATOM 897 N N . LEU A 1 114 ? 11.227 22.328 -1.19 1 93.75 114 LEU A N 1
ATOM 898 C CA . LEU A 1 114 ? 11.445 22.953 0.11 1 93.75 114 LEU A CA 1
ATOM 899 C C . LEU A 1 114 ? 12.422 22.125 0.948 1 93.75 114 LEU A C 1
ATOM 901 O O . LEU A 1 114 ? 12.367 20.891 0.933 1 93.75 114 LEU A O 1
ATOM 905 N N . PRO A 1 115 ? 13.289 22.844 1.692 1 88.75 115 PRO A N 1
ATOM 906 C CA . PRO A 1 115 ? 14.109 22.094 2.648 1 88.75 115 PRO A CA 1
ATOM 907 C C . PRO A 1 115 ? 13.273 21.422 3.736 1 88.75 115 PRO A C 1
ATOM 909 O O . PRO A 1 115 ? 12.25 21.969 4.16 1 88.75 115 PRO A O 1
ATOM 912 N N . ILE A 1 116 ? 13.773 20.375 4.246 1 84.38 116 ILE A N 1
ATOM 913 C CA . ILE A 1 116 ? 13.07 19.625 5.273 1 84.38 116 ILE A CA 1
ATOM 914 C C . ILE A 1 116 ? 12.875 20.5 6.512 1 84.38 116 ILE A C 1
ATOM 916 O O . ILE A 1 116 ? 11.805 20.484 7.121 1 84.38 116 ILE A O 1
ATOM 920 N N . ARG A 1 117 ? 13.828 21.281 6.914 1 82.56 117 ARG A N 1
ATOM 921 C CA . ARG A 1 117 ? 13.75 22.109 8.109 1 82.56 117 ARG A CA 1
ATOM 922 C C . ARG A 1 117 ? 12.656 23.172 7.965 1 82.56 117 ARG A C 1
ATOM 924 O O . ARG A 1 117 ? 12.133 23.672 8.969 1 82.56 117 ARG A O 1
ATOM 931 N N . CYS A 1 118 ? 12.336 23.453 6.676 1 86.5 118 CYS A N 1
ATOM 932 C CA . CYS A 1 118 ? 11.328 24.469 6.422 1 86.5 118 CYS A CA 1
ATOM 933 C C . CYS A 1 118 ? 9.977 23.828 6.102 1 86.5 118 CYS A C 1
ATOM 935 O O . CYS A 1 118 ? 9.102 24.484 5.523 1 86.5 118 CYS A O 1
ATOM 937 N N . GLY A 1 119 ? 9.898 22.531 6.43 1 86.19 119 GLY A N 1
ATOM 938 C CA . GLY A 1 119 ? 8.594 21.891 6.305 1 86.19 119 GLY A CA 1
ATOM 939 C C . GLY A 1 119 ? 8.508 20.938 5.129 1 86.19 119 GLY A C 1
ATOM 940 O O . GLY A 1 119 ? 7.469 20.312 4.906 1 86.19 119 GLY A O 1
ATOM 941 N N . GLY A 1 120 ? 9.539 20.812 4.375 1 85.88 120 GLY A N 1
ATOM 942 C CA . GLY A 1 120 ? 9.539 19.859 3.275 1 85.88 120 GLY A CA 1
ATOM 943 C C . GLY A 1 120 ? 9.328 18.422 3.73 1 85.88 120 GLY A C 1
ATOM 944 O O . GLY A 1 120 ? 9.609 18.078 4.883 1 85.88 120 GLY A O 1
ATOM 945 N N . HIS A 1 121 ? 8.742 17.672 2.846 1 81.75 121 HIS A N 1
ATOM 946 C CA . HIS A 1 121 ? 8.539 16.25 3.131 1 81.75 121 HIS A CA 1
ATOM 947 C C . HIS A 1 121 ? 9.75 15.43 2.695 1 81.75 121 HIS A C 1
ATOM 949 O O . HIS A 1 121 ? 10.445 15.789 1.741 1 81.75 121 HIS A O 1
ATOM 955 N N . ILE A 1 122 ? 9.93 14.32 3.309 1 78.81 122 ILE A N 1
ATOM 956 C CA . ILE A 1 122 ? 11.078 13.461 3.062 1 78.81 122 ILE A CA 1
ATOM 957 C C . ILE A 1 122 ? 11.039 12.945 1.624 1 78.81 122 ILE A C 1
ATOM 959 O O . ILE A 1 122 ? 12.078 12.766 0.994 1 78.81 122 ILE A O 1
ATOM 963 N N . SER A 1 123 ? 9.914 12.742 1.105 1 83.31 123 SER A N 1
ATOM 964 C CA . SER A 1 123 ? 9.781 12.234 -0.257 1 83.31 123 SER A CA 1
ATOM 965 C C . SER A 1 123 ? 10.18 13.297 -1.279 1 83.31 123 SER A C 1
ATOM 967 O O . SER A 1 123 ? 10.336 13 -2.465 1 83.31 123 SER A O 1
ATOM 969 N N . HIS A 1 124 ? 10.375 14.555 -0.866 1 88.12 124 HIS A N 1
ATOM 970 C CA . HIS A 1 124 ? 10.758 15.648 -1.753 1 88.12 124 HIS A CA 1
ATOM 971 C C . HIS A 1 124 ? 12.266 15.875 -1.735 1 88.12 124 HIS A C 1
ATOM 973 O O . HIS A 1 124 ? 12.766 16.812 -2.359 1 88.12 124 HIS A O 1
ATOM 979 N N . SER A 1 125 ? 12.953 15 -1.007 1 85.5 125 SER A N 1
ATOM 980 C CA . SER A 1 125 ? 14.352 15.312 -0.742 1 85.5 125 SER A CA 1
ATOM 981 C C . SER A 1 125 ? 15.258 14.125 -1.056 1 85.5 125 SER A C 1
ATOM 983 O O . SER A 1 125 ? 14.773 13.062 -1.451 1 85.5 125 SER A O 1
ATOM 985 N N . ASN A 1 126 ? 16.5 14.383 -0.881 1 84.69 126 ASN A N 1
ATOM 986 C CA . ASN A 1 126 ? 17.5 13.375 -1.218 1 84.69 126 ASN A CA 1
ATOM 987 C C . ASN A 1 126 ? 17.656 12.352 -0.099 1 84.69 126 ASN A C 1
ATOM 989 O O . ASN A 1 126 ? 18.594 11.555 -0.106 1 84.69 126 ASN A O 1
ATOM 993 N N . VAL A 1 127 ? 16.688 12.336 0.75 1 81.44 127 VAL A N 1
ATOM 994 C CA . VAL A 1 127 ? 16.688 11.281 1.752 1 81.44 127 VAL A CA 1
ATOM 995 C C . VAL A 1 127 ? 15.578 10.281 1.448 1 81.44 127 VAL A C 1
ATOM 997 O O . VAL A 1 127 ? 15.578 9.164 1.98 1 81.44 127 VAL A O 1
ATOM 1000 N N . GLY A 1 128 ? 14.758 10.641 0.508 1 89.44 128 GLY A N 1
ATOM 1001 C CA . GLY A 1 128 ? 13.625 9.797 0.167 1 89.44 128 GLY A CA 1
ATOM 1002 C C . GLY A 1 128 ? 13.523 9.508 -1.317 1 89.44 128 GLY A C 1
ATOM 1003 O O . GLY A 1 128 ? 14.477 9.016 -1.927 1 89.44 128 GLY A O 1
ATOM 1004 N N . GLY A 1 129 ? 12.406 9.867 -1.858 1 86.62 129 GLY A N 1
ATOM 1005 C CA . GLY A 1 129 ? 12.047 9.5 -3.219 1 86.62 129 GLY A CA 1
ATOM 1006 C C . GLY A 1 129 ? 13.047 9.977 -4.25 1 86.62 129 GLY A C 1
ATOM 1007 O O . GLY A 1 129 ? 13.352 9.266 -5.211 1 86.62 129 GLY A O 1
ATOM 1008 N N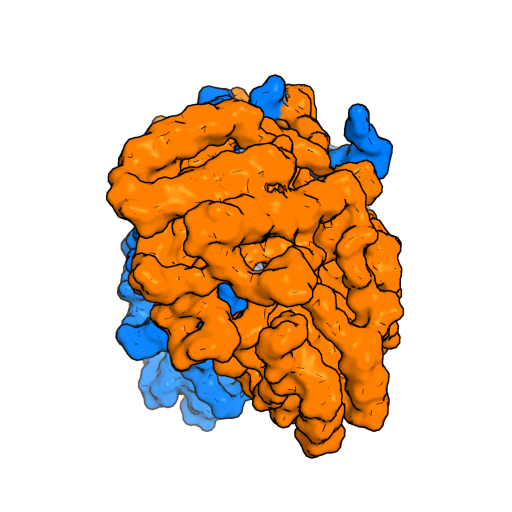 . LEU A 1 130 ? 13.578 11.203 -4.055 1 91.44 130 LEU A N 1
ATOM 1009 C CA . LEU A 1 130 ? 14.523 11.734 -5.023 1 91.44 130 LEU A CA 1
ATOM 1010 C C . LEU A 1 130 ? 15.836 10.969 -4.98 1 91.44 130 LEU A C 1
ATOM 1012 O O . LEU A 1 130 ? 16.5 10.805 -6.008 1 91.44 130 LEU A O 1
ATOM 1016 N N . LYS A 1 131 ? 16.156 10.5 -3.811 1 88.94 131 LYS A N 1
ATOM 1017 C CA . LYS A 1 131 ? 17.344 9.664 -3.674 1 88.94 131 LYS A CA 1
ATOM 1018 C C . LYS A 1 131 ? 17.172 8.359 -4.449 1 88.94 131 LYS A C 1
ATOM 1020 O O . LYS A 1 131 ? 18.109 7.922 -5.137 1 88.94 131 LYS A O 1
ATOM 1025 N N . ALA A 1 132 ? 16.062 7.82 -4.328 1 90.06 132 ALA A N 1
ATOM 1026 C CA . ALA A 1 132 ? 15.773 6.555 -5 1 90.06 132 ALA A CA 1
ATOM 1027 C C . ALA A 1 132 ? 16.031 6.66 -6.5 1 90.06 132 ALA A C 1
ATOM 1029 O O . ALA A 1 132 ? 16.516 5.719 -7.121 1 90.06 132 ALA A O 1
ATOM 1030 N N . LEU A 1 133 ? 15.695 7.809 -7.066 1 93.44 133 LEU A N 1
ATOM 1031 C CA . LEU A 1 133 ? 15.742 7.992 -8.516 1 93.44 133 LEU A CA 1
ATOM 1032 C C . LEU A 1 133 ? 16.984 8.758 -8.93 1 93.44 133 LEU A C 1
ATOM 1034 O O . LEU A 1 133 ? 17.141 9.125 -10.094 1 93.44 133 LEU A O 1
ATOM 1038 N N . ARG A 1 134 ? 17.859 9.094 -7.938 1 91.31 134 ARG A N 1
ATOM 1039 C CA . ARG A 1 134 ? 19.109 9.789 -8.188 1 91.31 134 ARG A CA 1
ATOM 1040 C C . ARG A 1 134 ? 18.875 11.141 -8.859 1 91.31 134 ARG A C 1
ATOM 1042 O O . ARG A 1 134 ? 19.531 11.469 -9.844 1 91.31 134 ARG A O 1
ATOM 1049 N N . ILE A 1 135 ? 17.891 11.789 -8.398 1 95.38 135 ILE A N 1
ATOM 1050 C CA . ILE A 1 135 ? 17.547 13.125 -8.859 1 95.38 135 ILE A CA 1
ATOM 1051 C C . ILE A 1 135 ? 18.188 14.172 -7.949 1 95.38 135 ILE A C 1
ATOM 1053 O O . ILE A 1 135 ? 18.188 14.016 -6.727 1 95.38 135 ILE A O 1
ATOM 1057 N N . LYS A 1 136 ? 18.781 15.141 -8.539 1 95.56 136 LYS A N 1
ATOM 1058 C CA . LYS A 1 136 ? 19.422 16.203 -7.773 1 95.56 136 LYS A CA 1
ATOM 1059 C C . LYS A 1 136 ? 18.391 17.156 -7.184 1 95.56 136 LYS A C 1
ATOM 1061 O O . LYS A 1 136 ? 17.312 17.359 -7.77 1 95.56 136 LYS A O 1
ATOM 1066 N N . THR A 1 137 ? 18.719 17.703 -6.039 1 95.56 137 THR A N 1
ATOM 1067 C CA . THR A 1 137 ? 17.781 18.609 -5.371 1 95.56 137 THR A CA 1
ATOM 1068 C C . THR A 1 137 ? 18.312 20.031 -5.344 1 95.56 137 THR A C 1
ATOM 1070 O O . THR A 1 137 ? 19.516 20.25 -5.117 1 95.56 137 THR A O 1
ATOM 1073 N N . VAL A 1 138 ? 17.469 20.906 -5.672 1 96.19 138 VAL A N 1
ATOM 1074 C CA . VAL A 1 138 ? 17.672 22.344 -5.508 1 96.19 138 VAL A CA 1
ATOM 1075 C C . VAL A 1 138 ? 16.766 22.875 -4.406 1 96.19 138 VAL A C 1
ATOM 1077 O O . VAL A 1 138 ? 15.547 22.672 -4.441 1 96.19 138 VAL A O 1
ATOM 1080 N N . GLU A 1 139 ? 17.312 23.562 -3.441 1 95.5 139 GLU A N 1
ATOM 1081 C CA . GLU A 1 139 ? 16.484 24.062 -2.336 1 95.5 139 GLU A CA 1
ATOM 1082 C C . GLU A 1 139 ? 15.82 25.375 -2.695 1 95.5 139 GLU A C 1
ATOM 1084 O O . GLU A 1 139 ? 16.469 26.297 -3.182 1 95.5 139 GLU A O 1
ATOM 1089 N N . LEU A 1 140 ? 14.586 25.375 -2.473 1 97.12 140 LEU A N 1
ATOM 1090 C CA . LEU A 1 140 ? 13.867 26.641 -2.617 1 97.12 140 LEU A CA 1
ATOM 1091 C C . LEU A 1 140 ? 14.125 27.547 -1.422 1 97.12 140 LEU A C 1
ATOM 1093 O O . LEU A 1 140 ? 14.055 27.109 -0.272 1 97.12 140 LEU A O 1
ATOM 1097 N N . PRO A 1 141 ? 14.422 28.781 -1.713 1 96.69 141 PRO A N 1
ATOM 1098 C CA . PRO A 1 141 ? 14.633 29.719 -0.612 1 96.69 141 PRO A CA 1
ATOM 1099 C C . PRO A 1 141 ? 13.367 29.953 0.214 1 96.69 141 PRO A C 1
ATOM 1101 O O . PRO A 1 141 ? 12.266 30 -0.335 1 96.69 141 PRO A O 1
ATOM 1104 N N . TRP A 1 142 ? 13.586 30.172 1.467 1 95.19 142 TRP A N 1
ATOM 1105 C CA . TRP A 1 142 ? 12.492 30.312 2.422 1 95.19 142 TRP A CA 1
ATOM 1106 C C . TRP A 1 142 ? 12.484 31.719 3.02 1 95.19 142 TRP A C 1
ATOM 1108 O O . TRP A 1 142 ? 13.539 32.281 3.328 1 95.19 142 TRP A O 1
ATOM 1118 N N . ASP A 1 143 ? 11.312 32.219 3.07 1 95.5 143 ASP A N 1
ATOM 1119 C CA . ASP A 1 143 ? 11.07 33.5 3.736 1 95.5 143 ASP A CA 1
ATOM 1120 C C . ASP A 1 143 ? 10.523 33.312 5.145 1 95.5 143 ASP A C 1
ATOM 1122 O O . ASP A 1 143 ? 9.336 33 5.316 1 95.5 143 ASP A O 1
ATOM 1126 N N . LEU A 1 144 ? 11.305 33.531 6.133 1 93.19 144 LEU A N 1
ATOM 1127 C CA . LEU A 1 144 ? 10.922 33.281 7.52 1 93.19 144 LEU A CA 1
ATOM 1128 C C . LEU A 1 144 ? 9.82 34.25 7.953 1 93.19 144 LEU A C 1
ATOM 1130 O O . LEU A 1 144 ? 8.961 33.875 8.758 1 93.19 144 LEU A O 1
ATOM 1134 N N . GLU A 1 145 ? 9.875 35.438 7.449 1 93.69 145 GLU A N 1
ATOM 1135 C CA . GLU A 1 145 ? 8.906 36.438 7.844 1 93.69 145 GLU A CA 1
ATOM 1136 C C . GLU A 1 145 ? 7.5 36.094 7.367 1 93.69 145 GLU A C 1
ATOM 1138 O O . GLU A 1 145 ? 6.523 36.281 8.086 1 93.69 145 GLU A O 1
ATOM 1143 N N . ASN A 1 146 ? 7.465 35.562 6.207 1 93.94 146 ASN A N 1
ATOM 1144 C CA . ASN A 1 146 ? 6.164 35.219 5.641 1 93.94 146 ASN A CA 1
ATOM 1145 C C . ASN A 1 146 ? 5.891 33.719 5.746 1 93.94 146 ASN A C 1
ATOM 1147 O O . ASN A 1 146 ? 4.82 33.25 5.352 1 93.94 146 ASN A O 1
ATOM 1151 N N . PHE A 1 147 ? 6.871 33 6.297 1 94.81 147 PHE A N 1
ATOM 1152 C CA . PHE A 1 147 ? 6.781 31.578 6.547 1 94.81 147 PHE A CA 1
ATOM 1153 C C . PHE A 1 147 ? 6.352 30.844 5.285 1 94.81 147 PHE A C 1
ATOM 1155 O O . PHE A 1 147 ? 5.387 30.078 5.309 1 94.81 147 PHE A O 1
ATOM 1162 N N . ASN A 1 148 ? 7.008 31.141 4.195 1 96.5 148 ASN A N 1
ATOM 1163 C CA . ASN A 1 148 ? 6.719 30.562 2.885 1 96.5 148 ASN A CA 1
ATOM 1164 C C . ASN A 1 148 ? 7.926 30.656 1.955 1 96.5 148 ASN A C 1
ATOM 1166 O O . ASN A 1 148 ? 8.992 31.125 2.357 1 96.5 148 ASN A O 1
ATOM 1170 N N . VAL A 1 149 ? 7.742 30.141 0.787 1 96.75 149 VAL A N 1
ATOM 1171 C CA . VAL A 1 149 ? 8.766 30.281 -0.245 1 96.75 149 VAL A CA 1
ATOM 1172 C C . VAL A 1 149 ? 9.031 31.75 -0.526 1 96.75 149 VAL A C 1
ATOM 1174 O O . VAL A 1 149 ? 8.102 32.531 -0.649 1 96.75 149 VAL A O 1
ATOM 1177 N N . ASP A 1 150 ? 10.336 32.125 -0.553 1 97.5 150 ASP A N 1
ATOM 1178 C CA . ASP A 1 150 ? 10.734 33.438 -1.015 1 97.5 150 ASP A CA 1
ATOM 1179 C C . ASP A 1 150 ? 10.695 33.531 -2.539 1 97.5 150 ASP A C 1
ATOM 1181 O O . ASP A 1 150 ? 11.672 33.188 -3.209 1 97.5 150 ASP A O 1
ATOM 1185 N N . VAL A 1 151 ? 9.695 34.156 -3.057 1 97.94 151 VAL A N 1
ATOM 1186 C CA . VAL A 1 151 ? 9.422 34.094 -4.488 1 97.94 151 VAL A CA 1
ATOM 1187 C C . VAL A 1 151 ? 10.547 34.781 -5.254 1 97.94 151 VAL A C 1
ATOM 1189 O O . VAL A 1 151 ? 11.016 34.281 -6.277 1 97.94 151 VAL A O 1
ATOM 1192 N N . ASP A 1 152 ? 11.023 35.938 -4.777 1 97.56 152 ASP A N 1
ATOM 1193 C CA . ASP A 1 152 ? 12.07 36.688 -5.473 1 97.56 152 ASP A CA 1
ATOM 1194 C C . ASP A 1 152 ? 13.383 35.906 -5.48 1 97.56 152 ASP A C 1
ATOM 1196 O O . ASP A 1 152 ? 14.039 35.781 -6.52 1 97.56 152 ASP A O 1
ATOM 1200 N N . ALA A 1 153 ? 13.672 35.406 -4.363 1 98.06 153 ALA A N 1
ATOM 1201 C CA . ALA A 1 153 ? 14.898 34.625 -4.285 1 98.06 153 ALA A CA 1
ATOM 1202 C C . ALA A 1 153 ? 14.766 33.312 -5.094 1 98.06 153 ALA A C 1
ATOM 1204 O O . ALA A 1 153 ? 15.734 32.875 -5.703 1 98.06 153 ALA A O 1
ATOM 1205 N N . ALA A 1 154 ? 13.633 32.781 -5.082 1 98 154 ALA A N 1
ATOM 1206 C CA . ALA A 1 154 ? 13.367 31.562 -5.84 1 98 154 ALA A CA 1
ATOM 1207 C C . ALA A 1 154 ? 13.523 31.797 -7.34 1 98 154 ALA A C 1
ATOM 1209 O O . ALA A 1 154 ? 14.023 30.938 -8.062 1 98 154 ALA A O 1
ATOM 1210 N N . ARG A 1 155 ? 13.031 32.938 -7.766 1 98.19 155 ARG A N 1
ATOM 1211 C CA . ARG A 1 155 ? 13.188 33.25 -9.18 1 98.19 155 ARG A CA 1
ATOM 1212 C C . ARG A 1 155 ? 14.648 33.156 -9.602 1 98.19 155 ARG A C 1
ATOM 1214 O O . ARG A 1 155 ? 14.961 32.531 -10.617 1 98.19 155 ARG A O 1
ATOM 1221 N N . LYS A 1 156 ? 15.531 33.688 -8.844 1 98.25 156 LYS A N 1
ATOM 1222 C CA . LYS A 1 156 ? 16.953 33.688 -9.156 1 98.25 156 LYS A CA 1
ATOM 1223 C C . LYS A 1 156 ? 17.516 32.25 -9.18 1 98.25 156 LYS A C 1
ATOM 1225 O O . LYS A 1 156 ? 18.234 31.891 -10.109 1 98.25 156 LYS A O 1
ATOM 1230 N N . VAL A 1 157 ? 17.141 31.562 -8.172 1 98.19 157 VAL A N 1
ATOM 1231 C CA . VAL A 1 157 ? 17.641 30.188 -8.039 1 98.19 157 VAL A CA 1
ATOM 1232 C C . VAL A 1 157 ? 17.125 29.344 -9.203 1 98.19 157 VAL A C 1
ATOM 1234 O O . VAL A 1 157 ? 17.891 28.578 -9.797 1 98.19 157 VAL A O 1
ATOM 1237 N N . LEU A 1 158 ? 15.867 29.469 -9.562 1 98.5 158 LEU A N 1
ATOM 1238 C CA . LEU A 1 158 ? 15.242 28.656 -10.602 1 98.5 158 LEU A CA 1
ATOM 1239 C C . LEU A 1 158 ? 15.805 29.016 -11.977 1 98.5 158 LEU A C 1
ATOM 1241 O O . LEU A 1 158 ? 16.047 28.141 -12.805 1 98.5 158 LEU A O 1
ATOM 1245 N N . GLU A 1 159 ? 16 30.266 -12.211 1 98.31 159 GLU A N 1
ATOM 1246 C CA . GLU A 1 159 ? 16.562 30.703 -13.492 1 98.31 159 GLU A CA 1
ATOM 1247 C C . GLU A 1 159 ? 18.016 30.281 -13.633 1 98.31 159 GLU A C 1
ATOM 1249 O O . GLU A 1 159 ? 18.469 29.969 -14.742 1 98.31 159 GLU A O 1
ATOM 1254 N N . ASP A 1 160 ? 18.688 30.297 -12.516 1 98.31 160 ASP A N 1
ATOM 1255 C CA . ASP A 1 160 ? 20.094 29.906 -12.523 1 98.31 160 ASP A CA 1
ATOM 1256 C C . ASP A 1 160 ? 20.266 28.406 -12.672 1 98.31 160 ASP A C 1
ATOM 1258 O O . ASP A 1 160 ? 21.047 27.938 -13.492 1 98.31 160 ASP A O 1
ATOM 1262 N N . LYS A 1 161 ? 19.516 27.609 -11.891 1 98.31 161 LYS A N 1
ATOM 1263 C CA . LYS A 1 161 ? 19.734 26.172 -11.797 1 98.31 161 LYS A CA 1
ATOM 1264 C C . LYS A 1 161 ? 18.891 25.422 -12.828 1 98.31 161 LYS A C 1
ATOM 1266 O O . LYS A 1 161 ? 19.203 24.297 -13.195 1 98.31 161 LYS A O 1
ATOM 1271 N N . ARG A 1 162 ? 17.781 25.953 -13.227 1 98.19 162 ARG A N 1
ATOM 1272 C CA . ARG A 1 162 ? 16.875 25.453 -14.25 1 98.19 162 ARG A CA 1
ATOM 1273 C C . ARG A 1 162 ? 16.484 24 -13.969 1 98.19 162 ARG A C 1
ATOM 1275 O O . ARG A 1 162 ? 16.672 23.141 -14.82 1 98.19 162 ARG A O 1
ATOM 1282 N N . PRO A 1 163 ? 15.867 23.734 -12.797 1 98.62 163 PRO A N 1
ATOM 1283 C CA . PRO A 1 163 ? 15.383 22.375 -12.523 1 98.62 163 PRO A CA 1
ATOM 1284 C C . PRO A 1 163 ? 14.297 21.938 -13.5 1 98.62 163 PRO A C 1
ATOM 1286 O O . PRO A 1 163 ? 13.727 22.75 -14.211 1 98.62 163 PRO A O 1
ATOM 1289 N N . ASN A 1 164 ? 14.055 20.625 -13.578 1 98.56 164 ASN A N 1
ATOM 1290 C CA . ASN A 1 164 ? 13.031 20.062 -14.453 1 98.56 164 ASN A CA 1
ATOM 1291 C C . ASN A 1 164 ? 11.648 20.141 -13.812 1 98.56 164 ASN A C 1
ATOM 1293 O O . ASN A 1 164 ? 10.633 20.156 -14.508 1 98.56 164 ASN A O 1
ATOM 1297 N N . LEU A 1 165 ? 11.609 20.172 -12.508 1 98.62 165 LEU A N 1
ATOM 1298 C CA . LEU A 1 165 ? 10.383 20.125 -11.719 1 98.62 165 LEU A CA 1
ATOM 1299 C C . LEU A 1 165 ? 10.523 20.938 -10.438 1 98.62 165 LEU A C 1
ATOM 1301 O O . LEU A 1 165 ? 11.578 20.922 -9.797 1 98.62 165 LEU A O 1
ATOM 1305 N N . VAL A 1 166 ? 9.523 21.719 -10.117 1 98.69 166 VAL A N 1
ATOM 1306 C CA . VAL A 1 166 ? 9.445 22.438 -8.852 1 98.69 166 VAL A CA 1
ATOM 1307 C C . VAL A 1 166 ? 8.32 21.859 -7.996 1 98.69 166 VAL A C 1
ATOM 1309 O O . VAL A 1 166 ? 7.176 21.766 -8.438 1 98.69 166 VAL A O 1
ATOM 1312 N N . ILE A 1 167 ? 8.664 21.453 -6.801 1 98.12 167 ILE A N 1
ATOM 1313 C CA . ILE A 1 167 ? 7.676 20.875 -5.891 1 98.12 167 ILE A CA 1
ATOM 1314 C C . ILE A 1 167 ? 7.254 21.938 -4.867 1 98.12 167 ILE A C 1
ATOM 1316 O O . ILE A 1 167 ? 8.102 22.516 -4.176 1 98.12 167 ILE A O 1
ATOM 1320 N N . LEU A 1 168 ? 5.984 22.156 -4.836 1 97.81 168 LEU A N 1
ATOM 1321 C CA . LEU A 1 168 ? 5.387 22.953 -3.768 1 97.81 168 LEU A CA 1
ATOM 1322 C C . LEU A 1 168 ? 4.5 22.078 -2.879 1 97.81 168 LEU A C 1
ATOM 1324 O O . LEU A 1 168 ? 3.576 21.422 -3.367 1 97.81 168 LEU A O 1
ATOM 1328 N N . GLY A 1 169 ? 4.762 21.938 -1.701 1 94.25 169 GLY A N 1
ATOM 1329 C CA . GLY A 1 169 ? 4.125 21.141 -0.674 1 94.25 169 GLY A CA 1
ATOM 1330 C C . GLY A 1 169 ? 5.059 20.766 0.46 1 94.25 169 GLY A C 1
ATOM 1331 O O . GLY A 1 169 ? 6.262 21.016 0.387 1 94.25 169 GLY A O 1
ATOM 1332 N N . GLY A 1 170 ? 4.496 20.234 1.444 1 93.19 170 GLY A N 1
ATOM 1333 C CA . GLY A 1 170 ? 5.336 19.859 2.572 1 93.19 170 GLY A CA 1
ATOM 1334 C C . GLY A 1 170 ? 4.566 19.172 3.688 1 93.19 170 GLY A C 1
ATOM 1335 O O . GLY A 1 170 ? 3.355 18.969 3.576 1 93.19 170 GLY A O 1
ATOM 1336 N N . SER A 1 171 ? 5.297 18.781 4.66 1 93.31 171 SER A N 1
ATOM 1337 C CA . SER A 1 171 ? 4.711 18.203 5.863 1 93.31 171 SER A CA 1
ATOM 1338 C C . SER A 1 171 ? 4.211 19.297 6.809 1 93.31 171 SER A C 1
ATOM 1340 O O . SER A 1 171 ? 3.166 19.141 7.449 1 93.31 171 SER A O 1
ATOM 1342 N N . LEU A 1 172 ? 5.004 20.312 6.871 1 94.06 172 LEU A N 1
ATOM 1343 C CA . LEU A 1 172 ? 4.613 21.484 7.633 1 94.06 172 LEU A CA 1
ATOM 1344 C C . LEU A 1 172 ? 4.371 22.672 6.703 1 94.06 172 LEU A C 1
ATOM 1346 O O . LEU A 1 172 ? 5.312 23.188 6.094 1 94.06 172 LEU A O 1
ATOM 1350 N N . TYR A 1 173 ? 3.273 23.125 6.496 1 90 173 TYR A N 1
ATOM 1351 C CA . TYR A 1 173 ? 2.971 24.344 5.758 1 90 173 TYR A CA 1
ATOM 1352 C C . TYR A 1 173 ? 1.682 24.984 6.262 1 90 173 TYR A C 1
ATOM 1354 O O . TYR A 1 173 ? 0.591 24.453 6.039 1 90 173 TYR A O 1
ATOM 1362 N N . LEU A 1 174 ? 1.8 26.062 6.777 1 97.25 174 LEU A N 1
ATOM 1363 C CA . LEU A 1 174 ? 0.776 26.766 7.531 1 97.25 174 LEU A CA 1
ATOM 1364 C C . LEU A 1 174 ? -0.024 27.703 6.621 1 97.25 174 LEU A C 1
ATOM 1366 O O . LEU A 1 174 ? -1.114 28.141 6.984 1 97.25 174 LEU A O 1
ATOM 1370 N N . PHE A 1 175 ? 0.525 27.984 5.398 1 97.69 175 PHE A N 1
ATOM 1371 C CA . PHE A 1 175 ? -0.088 28.906 4.453 1 97.69 175 PHE A CA 1
ATOM 1372 C C . PHE A 1 175 ? -0.006 28.359 3.031 1 97.69 175 PHE A C 1
ATOM 1374 O O . PHE A 1 175 ? 0.879 27.562 2.717 1 97.69 175 PHE A O 1
ATOM 1381 N N . PRO A 1 176 ? -0.999 28.75 2.137 1 97.88 176 PRO A N 1
ATOM 1382 C CA . PRO A 1 176 ? -0.866 28.344 0.734 1 97.88 176 PRO A CA 1
ATOM 1383 C C . PRO A 1 176 ? 0.454 28.797 0.113 1 97.88 176 PRO A C 1
ATOM 1385 O O . PRO A 1 176 ? 0.889 29.922 0.337 1 97.88 176 PRO A O 1
ATOM 1388 N N . HIS A 1 177 ? 1.144 27.906 -0.588 1 97.56 177 HIS A N 1
ATOM 1389 C CA . HIS A 1 177 ? 2.346 28.281 -1.328 1 97.56 177 HIS A CA 1
ATOM 1390 C C . HIS A 1 177 ? 2.018 29.234 -2.477 1 97.56 177 HIS A C 1
ATOM 1392 O O . HIS A 1 177 ? 0.875 29.281 -2.938 1 97.56 177 HIS A O 1
ATOM 1398 N N . PRO A 1 178 ? 2.953 30.031 -2.895 1 97.69 178 PRO A N 1
ATOM 1399 C CA . PRO A 1 178 ? 2.725 30.953 -4.012 1 97.69 178 PRO A CA 1
ATOM 1400 C C . PRO A 1 178 ? 2.793 30.25 -5.371 1 97.69 178 PRO A C 1
ATOM 1402 O O . PRO A 1 178 ? 3.684 30.547 -6.172 1 97.69 178 PRO A O 1
ATOM 1405 N N . ILE A 1 179 ? 1.818 29.438 -5.66 1 98.25 179 ILE A N 1
ATOM 1406 C CA . ILE A 1 179 ? 1.814 28.547 -6.816 1 98.25 179 ILE A CA 1
ATOM 1407 C C . ILE A 1 179 ? 1.799 29.375 -8.102 1 98.25 179 ILE A C 1
ATOM 1409 O O . ILE A 1 179 ? 2.535 29.078 -9.047 1 98.25 179 ILE A O 1
ATOM 1413 N N . LYS A 1 180 ? 0.961 30.406 -8.148 1 98.12 180 LYS A N 1
ATOM 1414 C CA . LYS A 1 180 ? 0.831 31.219 -9.344 1 98.12 180 LYS A CA 1
ATOM 1415 C C . LYS A 1 180 ? 2.17 31.844 -9.734 1 98.12 180 LYS A C 1
ATOM 1417 O O . LYS A 1 180 ? 2.592 31.75 -10.891 1 98.12 180 LYS A O 1
ATOM 1422 N N . GLU A 1 181 ? 2.811 32.469 -8.758 1 98.19 181 GLU A N 1
ATOM 1423 C CA . GLU A 1 181 ? 4.09 33.125 -9 1 98.19 181 GLU A CA 1
ATOM 1424 C C . GLU A 1 181 ? 5.156 32.125 -9.43 1 98.19 181 GLU A C 1
ATOM 1426 O O . GLU A 1 181 ? 5.898 32.375 -10.383 1 98.19 181 GLU A O 1
ATOM 1431 N N . VAL A 1 182 ? 5.176 30.984 -8.742 1 98.31 182 VAL A N 1
ATOM 1432 C CA . VAL A 1 182 ? 6.188 29.969 -9.039 1 98.31 182 VAL A CA 1
ATOM 1433 C C . VAL A 1 182 ? 5.918 29.344 -10.406 1 98.31 182 VAL A C 1
ATOM 1435 O O . VAL A 1 182 ? 6.855 29.047 -11.148 1 98.31 182 VAL A O 1
ATOM 1438 N N . ALA A 1 183 ? 4.68 29.125 -10.727 1 98.31 183 ALA A N 1
ATOM 1439 C CA . ALA A 1 183 ? 4.305 28.562 -12.016 1 98.31 183 ALA A CA 1
ATOM 1440 C C . ALA A 1 183 ? 4.75 29.453 -13.164 1 98.31 183 ALA A C 1
ATOM 1442 O O . ALA A 1 183 ? 5.172 28.969 -14.219 1 98.31 183 ALA A O 1
ATOM 1443 N N . GLU A 1 184 ? 4.598 30.719 -13.008 1 98.06 184 GLU A N 1
ATOM 1444 C CA . GLU A 1 184 ? 5.039 31.672 -14.023 1 98.06 184 GLU A CA 1
ATOM 1445 C C . GLU A 1 184 ? 6.547 31.578 -14.258 1 98.06 184 GLU A C 1
ATOM 1447 O O . GLU A 1 184 ? 7.008 31.594 -15.398 1 98.06 184 GLU A O 1
ATOM 1452 N N . ILE A 1 185 ? 7.316 31.531 -13.164 1 98.31 185 ILE A N 1
ATOM 1453 C CA . ILE A 1 185 ? 8.766 31.391 -13.258 1 98.31 185 ILE A CA 1
ATOM 1454 C C . ILE A 1 185 ? 9.117 30.078 -13.945 1 98.31 185 ILE A C 1
ATOM 1456 O O . ILE A 1 185 ? 9.961 30.047 -14.844 1 98.31 185 ILE A O 1
ATOM 1460 N N . ALA A 1 186 ? 8.453 29 -13.492 1 98.44 186 ALA A N 1
ATOM 1461 C CA . ALA A 1 186 ? 8.711 27.656 -14.016 1 98.44 186 ALA A CA 1
ATOM 1462 C C . ALA A 1 186 ? 8.445 27.594 -15.516 1 98.44 186 ALA A C 1
ATOM 1464 O O . ALA A 1 186 ? 9.195 26.938 -16.25 1 98.44 186 ALA A O 1
ATOM 1465 N N . LYS A 1 187 ? 7.395 28.219 -15.992 1 97.31 187 LYS A N 1
ATOM 1466 C CA . LYS A 1 187 ? 7.07 28.266 -17.406 1 97.31 187 LYS A CA 1
ATOM 1467 C C . LYS A 1 187 ? 8.211 28.891 -18.219 1 97.31 187 LYS A C 1
ATOM 1469 O O . LYS A 1 187 ? 8.523 28.422 -19.312 1 97.31 187 LYS A O 1
ATOM 1474 N N . GLY A 1 188 ? 8.742 29.859 -17.703 1 97.5 188 GLY A N 1
ATOM 1475 C CA . GLY A 1 188 ? 9.82 30.562 -18.375 1 97.5 188 GLY A CA 1
ATOM 1476 C C . GLY A 1 188 ? 11.055 29.703 -18.578 1 97.5 188 GLY A C 1
ATOM 1477 O O . GLY A 1 188 ? 11.82 29.922 -19.516 1 97.5 188 GLY A O 1
ATOM 1478 N N . ILE A 1 189 ? 11.242 28.766 -17.734 1 97.88 189 ILE A N 1
ATOM 1479 C CA . ILE A 1 189 ? 12.453 27.969 -17.828 1 97.88 189 ILE A CA 1
ATOM 1480 C C . ILE A 1 189 ? 12.102 26.562 -18.312 1 97.88 189 ILE A C 1
ATOM 1482 O O . ILE A 1 189 ? 12.969 25.688 -18.375 1 97.88 189 ILE A O 1
ATOM 1486 N N . GLY A 1 190 ? 10.836 26.266 -18.562 1 97.56 190 GLY A N 1
ATOM 1487 C CA . GLY A 1 190 ? 10.398 24.984 -19.094 1 97.56 190 GLY A CA 1
ATOM 1488 C C . GLY A 1 190 ? 10.289 23.906 -18.031 1 97.56 190 GLY A C 1
ATOM 1489 O O . GLY A 1 190 ? 10.422 22.719 -18.328 1 97.56 190 GLY A O 1
ATOM 1490 N N . ALA A 1 191 ? 10.094 24.281 -16.75 1 98.62 191 ALA A N 1
ATOM 1491 C CA . ALA A 1 191 ? 9.969 23.328 -15.656 1 98.62 191 ALA A CA 1
ATOM 1492 C C . ALA A 1 191 ? 8.508 23 -15.375 1 98.62 191 ALA A C 1
ATOM 1494 O O . ALA A 1 191 ? 7.625 23.844 -15.57 1 98.62 191 ALA A O 1
ATOM 1495 N N . TYR A 1 192 ? 8.227 21.766 -14.93 1 98.75 192 TYR A N 1
ATOM 1496 C CA . TYR A 1 192 ? 6.91 21.422 -14.398 1 98.75 192 TYR A CA 1
ATOM 1497 C C . TYR A 1 192 ? 6.746 21.938 -12.969 1 98.75 192 TYR A C 1
ATOM 1499 O O . TYR A 1 192 ? 7.734 22.156 -12.266 1 98.75 192 TYR A O 1
ATOM 1507 N N . VAL A 1 193 ? 5.543 22.141 -12.539 1 98.81 193 VAL A N 1
ATOM 1508 C CA . VAL A 1 193 ? 5.219 22.469 -11.148 1 98.81 193 VAL A CA 1
ATOM 1509 C C . VAL A 1 193 ? 4.312 21.375 -10.57 1 98.81 193 VAL A C 1
ATOM 1511 O O . VAL A 1 193 ? 3.234 21.109 -11.102 1 98.81 193 VAL A O 1
ATOM 1514 N N . LEU A 1 194 ? 4.77 20.75 -9.555 1 98.69 194 LEU A N 1
ATOM 1515 C CA . LEU A 1 194 ? 4.012 19.734 -8.812 1 98.69 194 LEU A CA 1
ATOM 1516 C C . LEU A 1 194 ? 3.602 20.266 -7.441 1 98.69 194 LEU A C 1
ATOM 1518 O O . LEU A 1 194 ? 4.43 20.828 -6.711 1 98.69 194 LEU A O 1
ATOM 1522 N N . HIS A 1 195 ? 2.371 20.203 -7.191 1 98.69 195 HIS A N 1
ATOM 1523 C CA . HIS A 1 195 ? 1.898 20.484 -5.84 1 98.69 195 HIS A CA 1
ATOM 1524 C C . HIS A 1 195 ? 1.562 19.203 -5.094 1 98.69 195 HIS A C 1
ATOM 1526 O O . HIS A 1 195 ? 0.625 18.484 -5.469 1 98.69 195 HIS A O 1
ATOM 1532 N N . ASP A 1 196 ? 2.287 18.844 -4.062 1 98.12 196 ASP A N 1
ATOM 1533 C CA . ASP A 1 196 ? 1.896 17.75 -3.166 1 98.12 196 ASP A CA 1
ATOM 1534 C C . ASP A 1 196 ? 0.78 18.203 -2.225 1 98.12 196 ASP A C 1
ATOM 1536 O O . ASP A 1 196 ? 1.026 18.922 -1.261 1 98.12 196 ASP A O 1
ATOM 1540 N N . SER A 1 197 ? -0.378 17.688 -2.441 1 98.5 197 SER A N 1
ATOM 1541 C CA . SER A 1 197 ? -1.572 18.172 -1.75 1 98.5 197 SER A CA 1
ATOM 1542 C C . SER A 1 197 ? -1.968 17.219 -0.618 1 98.5 197 SER A C 1
ATOM 1544 O O . SER A 1 197 ? -3.076 17.312 -0.087 1 98.5 197 SER A O 1
ATOM 1546 N N . ALA A 1 198 ? -1.127 16.328 -0.237 1 98 198 ALA A N 1
ATOM 1547 C CA . ALA A 1 198 ? -1.475 15.273 0.705 1 98 198 ALA A CA 1
ATOM 1548 C C . ALA A 1 198 ? -2.094 15.852 1.976 1 98 198 ALA A C 1
ATOM 1550 O O . ALA A 1 198 ? -3.131 15.375 2.439 1 98 198 ALA A O 1
ATOM 1551 N N . HIS A 1 199 ? -1.494 16.922 2.471 1 98.31 199 HIS A N 1
ATOM 1552 C CA . HIS A 1 199 ? -1.953 17.453 3.744 1 98.31 199 HIS A CA 1
ATOM 1553 C C . HIS A 1 199 ? -3.207 18.312 3.561 1 98.31 199 HIS A C 1
ATOM 1555 O O . HIS A 1 199 ? -3.998 18.469 4.496 1 98.31 199 HIS A O 1
ATOM 1561 N N . VAL A 1 200 ? -3.422 18.859 2.348 1 98.62 200 VAL A N 1
ATOM 1562 C CA . VAL A 1 200 ? -4.461 19.875 2.248 1 98.62 200 VAL A CA 1
ATOM 1563 C C . VAL A 1 200 ? -5.512 19.438 1.23 1 98.62 200 VAL A C 1
ATOM 1565 O O . VAL A 1 200 ? -6.359 20.234 0.824 1 98.62 200 VAL A O 1
ATOM 1568 N N . LEU A 1 201 ? -5.48 18.188 0.784 1 98.88 201 LEU A N 1
ATOM 1569 C CA . LEU A 1 201 ? -6.445 17.719 -0.204 1 98.88 201 LEU A CA 1
ATOM 1570 C C . LEU A 1 201 ? -7.875 17.953 0.278 1 98.88 201 LEU A C 1
ATOM 1572 O O . LEU A 1 201 ? -8.727 18.391 -0.494 1 98.88 201 LEU A O 1
ATOM 1576 N N . GLY A 1 202 ? -8.148 17.609 1.536 1 98.81 202 GLY A N 1
ATOM 1577 C CA . GLY A 1 202 ? -9.477 17.828 2.072 1 98.81 202 GLY A CA 1
ATOM 1578 C C . GLY A 1 202 ? -9.891 19.297 2.078 1 98.81 202 GLY A C 1
ATOM 1579 O O . GLY A 1 202 ? -11.062 19.609 1.884 1 98.81 202 GLY A O 1
ATOM 1580 N N . LEU A 1 203 ? -8.945 20.172 2.326 1 98.88 203 LEU A N 1
ATOM 1581 C CA .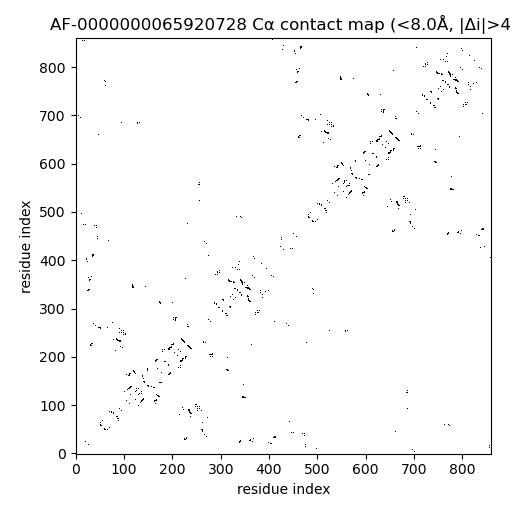 LEU A 1 203 ? -9.234 21.609 2.316 1 98.88 203 LEU A CA 1
ATOM 1582 C C . LEU A 1 203 ? -9.508 22.094 0.898 1 98.88 203 LEU A C 1
ATOM 1584 O O . LEU A 1 203 ? -10.367 22.969 0.689 1 98.88 203 LEU A O 1
ATOM 1588 N N . ILE A 1 204 ? -8.766 21.531 -0.052 1 98.81 204 ILE A N 1
ATOM 1589 C CA . ILE A 1 204 ? -8.961 21.875 -1.459 1 98.81 204 ILE A CA 1
ATOM 1590 C C . ILE A 1 204 ? -10.344 21.406 -1.908 1 98.81 204 ILE A C 1
ATOM 1592 O O . ILE A 1 204 ? -11.125 22.188 -2.459 1 98.81 204 ILE A O 1
ATOM 1596 N N . VAL A 1 205 ? -10.703 20.172 -1.609 1 98.75 205 VAL A N 1
ATOM 1597 C CA . VAL A 1 205 ? -11.977 19.594 -2.018 1 98.75 205 VAL A CA 1
ATOM 1598 C C . VAL A 1 205 ? -13.117 20.297 -1.308 1 98.75 205 VAL A C 1
ATOM 1600 O O . VAL A 1 205 ? -14.195 20.484 -1.881 1 98.75 205 VAL A O 1
ATOM 1603 N N . GLY A 1 206 ? -12.852 20.688 -0.066 1 98.62 206 GLY A N 1
ATOM 1604 C CA . GLY A 1 206 ? -13.852 21.406 0.709 1 98.62 206 GLY A CA 1
ATOM 1605 C C . GLY A 1 206 ? -14 22.859 0.277 1 98.62 206 GLY A C 1
ATOM 1606 O O . GLY A 1 206 ? -14.922 23.547 0.719 1 98.62 206 GLY A O 1
ATOM 1607 N N . GLY A 1 207 ? -13.062 23.359 -0.534 1 98.31 207 GLY A N 1
ATOM 1608 C CA . GLY A 1 207 ? -13.211 24.656 -1.161 1 98.31 207 GLY A CA 1
ATOM 1609 C C . GLY A 1 207 ? -12.68 25.797 -0.307 1 98.31 207 GLY A C 1
ATOM 1610 O O . GLY A 1 207 ? -13.039 26.953 -0.512 1 98.31 207 GLY A O 1
ATOM 1611 N N . VAL A 1 208 ? -11.82 25.516 0.687 1 98.44 208 VAL A N 1
ATOM 1612 C CA . VAL A 1 208 ? -11.359 26.594 1.566 1 98.44 208 VAL A CA 1
ATOM 1613 C C . VAL A 1 208 ? -9.859 26.781 1.398 1 98.44 208 VAL A C 1
ATOM 1615 O O . VAL A 1 208 ? -9.227 27.5 2.182 1 98.44 208 VAL A O 1
ATOM 1618 N N . PHE A 1 209 ? -9.266 26.156 0.461 1 98.38 209 PHE A N 1
ATOM 1619 C CA . PHE A 1 209 ? -7.863 26.234 0.067 1 98.38 209 PHE A CA 1
ATOM 1620 C C . PHE A 1 209 ? -7.73 26.328 -1.447 1 98.38 209 PHE A C 1
ATOM 1622 O O . PHE A 1 209 ? -8.5 25.719 -2.188 1 98.38 209 PHE A O 1
ATOM 1629 N N . PRO A 1 210 ? -6.77 27.109 -1.938 1 98.19 210 PRO A N 1
ATOM 1630 C CA . PRO A 1 210 ? -6.664 27.234 -3.393 1 98.19 210 PRO A CA 1
ATOM 1631 C C . PRO A 1 210 ? -6.43 25.906 -4.094 1 98.19 210 PRO A C 1
ATOM 1633 O O . PRO A 1 210 ? -5.688 25.062 -3.586 1 98.19 210 PRO A O 1
ATOM 1636 N N . ASN A 1 211 ? -7.102 25.75 -5.219 1 98.56 211 ASN A N 1
ATOM 1637 C CA . ASN A 1 211 ? -6.852 24.594 -6.066 1 98.56 211 ASN A CA 1
ATOM 1638 C C . ASN A 1 211 ? -5.566 24.75 -6.875 1 98.56 211 ASN A C 1
ATOM 1640 O O . ASN A 1 211 ? -5.484 25.609 -7.758 1 98.56 211 ASN A O 1
ATOM 1644 N N . PRO A 1 212 ? -4.598 23.922 -6.633 1 98.69 212 PRO A N 1
ATOM 1645 C CA . PRO A 1 212 ? -3.295 24.109 -7.273 1 98.69 212 PRO A CA 1
ATOM 1646 C C . PRO A 1 212 ? -3.373 24.062 -8.797 1 98.69 212 PRO A C 1
ATOM 1648 O O . PRO A 1 212 ? -2.658 24.797 -9.477 1 98.69 212 PRO A O 1
ATOM 1651 N N . LEU A 1 213 ? -4.211 23.203 -9.336 1 98.75 213 LEU A N 1
ATOM 1652 C CA . LEU A 1 213 ? -4.32 23.109 -10.789 1 98.75 213 LEU A CA 1
ATOM 1653 C C . LEU A 1 213 ? -4.848 24.406 -11.391 1 98.75 213 LEU A C 1
ATOM 1655 O O . LEU A 1 213 ? -4.418 24.812 -12.469 1 98.75 213 LEU A O 1
ATOM 1659 N N . ARG A 1 214 ? -5.707 25.078 -10.711 1 98.19 214 ARG A N 1
ATOM 1660 C CA . ARG A 1 214 ? -6.246 26.359 -11.172 1 98.19 214 ARG A CA 1
ATOM 1661 C C . ARG A 1 214 ? -5.227 27.469 -11 1 98.19 214 ARG A C 1
ATOM 1663 O O . ARG A 1 214 ? -5.223 28.438 -11.766 1 98.19 214 ARG A O 1
ATOM 1670 N N . GLU A 1 215 ? -4.379 27.281 -10.023 1 98.31 215 GLU A N 1
ATOM 1671 C CA . GLU A 1 215 ? -3.373 28.297 -9.734 1 98.31 215 GLU A CA 1
ATOM 1672 C C . GLU A 1 215 ? -2.174 28.172 -10.672 1 98.31 215 GLU A C 1
ATOM 1674 O O . GLU A 1 215 ? -1.274 29.016 -10.656 1 98.31 215 GLU A O 1
ATOM 1679 N N . GLY A 1 216 ? -2.111 27.078 -11.414 1 98.19 216 GLY A N 1
ATOM 1680 C CA . GLY A 1 216 ? -1.072 27 -12.43 1 98.19 216 GLY A CA 1
ATOM 1681 C C . GLY A 1 216 ? -0.162 25.797 -12.25 1 98.19 216 GLY A C 1
ATOM 1682 O O . GLY A 1 216 ? 0.741 25.578 -13.062 1 98.19 216 GLY A O 1
ATOM 1683 N N . ALA A 1 217 ? -0.369 24.984 -11.195 1 98.75 217 ALA A N 1
ATOM 1684 C CA . ALA A 1 217 ? 0.39 23.75 -11.086 1 98.75 217 ALA A CA 1
ATOM 1685 C C . ALA A 1 217 ? 0.048 22.797 -12.219 1 98.75 217 ALA A C 1
ATOM 1687 O O . ALA A 1 217 ? -1.095 22.75 -12.688 1 98.75 217 ALA A O 1
ATOM 1688 N N . ASP A 1 218 ? 1.015 22 -12.664 1 98.75 218 ASP A N 1
ATOM 1689 C CA . ASP A 1 218 ? 0.811 21.031 -13.727 1 98.75 218 ASP A CA 1
ATOM 1690 C C . ASP A 1 218 ? 0.237 19.734 -13.18 1 98.75 218 ASP A C 1
ATOM 1692 O O . ASP A 1 218 ? -0.51 19.031 -13.875 1 98.75 218 ASP A O 1
ATOM 1696 N N . VAL A 1 219 ? 0.656 19.391 -11.953 1 98.75 219 VAL A N 1
ATOM 1697 C CA . VAL A 1 219 ? 0.354 18.094 -11.367 1 98.75 219 VAL A CA 1
ATOM 1698 C C . VAL A 1 219 ? 0.059 18.25 -9.883 1 98.75 219 VAL A C 1
ATOM 1700 O O . VAL A 1 219 ? 0.716 19.031 -9.188 1 98.75 219 VAL A O 1
ATOM 1703 N N . ILE A 1 220 ? -0.927 17.516 -9.453 1 98.69 220 ILE A N 1
ATOM 1704 C CA . ILE A 1 220 ? -1.196 17.281 -8.039 1 98.69 220 ILE A CA 1
ATOM 1705 C C . ILE A 1 220 ? -0.904 15.828 -7.691 1 98.69 220 ILE A C 1
ATOM 1707 O O . ILE A 1 220 ? -1.317 14.914 -8.406 1 98.69 220 ILE A O 1
ATOM 1711 N N . THR A 1 221 ? -0.117 15.578 -6.707 1 98.69 221 THR A N 1
ATOM 1712 C CA . THR A 1 221 ? -0.074 14.281 -6.043 1 98.69 221 THR A CA 1
ATOM 1713 C C . THR A 1 221 ? -0.653 14.375 -4.633 1 98.69 221 THR A C 1
ATOM 1715 O O . THR A 1 221 ? -0.633 15.445 -4.02 1 98.69 221 THR A O 1
ATOM 1718 N N . SER A 1 222 ? -1.169 13.258 -4.188 1 98.5 222 SER A N 1
ATOM 1719 C CA . SER A 1 222 ? -1.746 13.312 -2.85 1 98.5 222 SER A CA 1
ATOM 1720 C C . SER A 1 222 ? -1.907 11.914 -2.26 1 98.5 222 SER A C 1
ATOM 1722 O O . SER A 1 222 ? -2.016 10.93 -2.996 1 98.5 222 SER A O 1
ATOM 1724 N N . SER A 1 223 ? -1.866 11.836 -0.964 1 97.56 223 SER A N 1
ATOM 1725 C CA . SER A 1 223 ? -2.484 10.734 -0.238 1 97.56 223 SER A CA 1
ATOM 1726 C C . SER A 1 223 ? -3.965 10.992 0.011 1 97.56 223 SER A C 1
ATOM 1728 O O . SER A 1 223 ? -4.441 12.117 -0.176 1 97.56 223 SER A O 1
ATOM 1730 N N . THR A 1 224 ? -4.711 10.008 0.469 1 98.06 224 THR A N 1
ATOM 1731 C CA . THR A 1 224 ? -6.156 10.148 0.585 1 98.06 224 THR A CA 1
ATOM 1732 C C . THR A 1 224 ? -6.613 9.875 2.016 1 98.06 224 THR A C 1
ATOM 1734 O O . THR A 1 224 ? -7.668 9.273 2.232 1 98.06 224 THR A O 1
ATOM 1737 N N . HIS A 1 225 ? -5.832 10.289 3.08 1 97.75 225 HIS A N 1
ATOM 1738 C CA . HIS A 1 225 ? -6.254 9.875 4.414 1 97.75 225 HIS A CA 1
ATOM 1739 C C . HIS A 1 225 ? -5.914 10.938 5.453 1 97.75 225 HIS A C 1
ATOM 1741 O O . HIS A 1 225 ? -5.965 10.68 6.656 1 97.75 225 HIS A O 1
ATOM 1747 N N . LYS A 1 226 ? -5.496 12.133 5.078 1 98.19 226 LYS A N 1
ATOM 1748 C CA . LYS A 1 226 ? -5.16 13.195 6.027 1 98.19 226 LYS A CA 1
ATOM 1749 C C . LYS A 1 226 ? -6.336 14.148 6.223 1 98.19 226 LYS A C 1
ATOM 1751 O O . LYS A 1 226 ? -7.391 13.742 6.719 1 98.19 226 LYS A O 1
ATOM 1756 N N . THR A 1 227 ? -6.277 15.367 5.594 1 98.69 227 THR A N 1
ATOM 1757 C CA . THR A 1 227 ? -7.445 16.234 5.688 1 98.69 227 THR A CA 1
ATOM 1758 C C . THR A 1 227 ? -8.586 15.695 4.836 1 98.69 227 THR A C 1
ATOM 1760 O O . THR A 1 227 ? -9.758 15.984 5.098 1 98.69 227 THR A O 1
ATOM 1763 N N . PHE A 1 228 ? -8.273 14.984 3.76 1 98.75 228 PHE A N 1
ATOM 1764 C CA . PHE A 1 228 ? -9.242 14.117 3.098 1 98.75 228 PHE A CA 1
ATOM 1765 C C . PHE A 1 228 ? -9.414 12.805 3.865 1 98.75 228 PHE A C 1
ATOM 1767 O O . PHE A 1 228 ? -8.523 11.953 3.854 1 98.75 228 PHE A O 1
ATOM 1774 N N . PRO A 1 229 ? -10.508 12.664 4.551 1 98.69 229 PRO A N 1
ATOM 1775 C CA . PRO A 1 229 ? -10.578 11.625 5.582 1 98.69 229 PRO A CA 1
ATOM 1776 C C . PRO A 1 229 ? -10.977 10.258 5.023 1 98.69 229 PRO A C 1
ATOM 1778 O O . PRO A 1 229 ? -11.867 9.602 5.562 1 98.69 229 PRO A O 1
ATOM 1781 N N . GLY A 1 230 ? -10.344 9.812 3.965 1 98.5 230 GLY A N 1
ATOM 1782 C CA . GLY A 1 230 ? -10.531 8.492 3.389 1 98.5 230 GLY A CA 1
ATOM 1783 C C . GLY A 1 230 ? -9.477 7.496 3.832 1 98.5 230 GLY A C 1
ATOM 1784 O O . GLY A 1 230 ? -8.797 7.707 4.836 1 98.5 230 GLY A O 1
ATOM 1785 N N . PRO A 1 231 ? -9.43 6.352 3.18 1 98.19 231 PRO A N 1
ATOM 1786 C CA . PRO A 1 231 ? -8.406 5.355 3.496 1 98.19 231 PRO A CA 1
ATOM 1787 C C . PRO A 1 231 ? -7.031 5.73 2.941 1 98.19 231 PRO A C 1
ATOM 1789 O O . PRO A 1 231 ? -6.93 6.578 2.055 1 98.19 231 PRO A O 1
ATOM 1792 N N . GLN A 1 232 ? -6.027 5.141 3.494 1 97.38 232 GLN A N 1
ATOM 1793 C CA . GLN A 1 232 ? -4.68 5.324 2.967 1 97.38 232 GLN A CA 1
ATOM 1794 C C . GLN A 1 232 ? -4.598 4.895 1.505 1 97.38 232 GLN A C 1
ATOM 1796 O O . GLN A 1 232 ? -5.227 3.914 1.104 1 97.38 232 GLN A O 1
ATOM 1801 N N . GLY A 1 233 ? -3.918 5.559 0.663 1 97.31 233 GLY A N 1
ATOM 1802 C CA . GLY A 1 233 ? -3.764 5.449 -0.778 1 97.31 233 GLY A CA 1
ATOM 1803 C C . GLY A 1 233 ? -3.16 6.688 -1.412 1 97.31 233 GLY A C 1
ATOM 1804 O O . GLY A 1 233 ? -2.592 7.531 -0.717 1 97.31 233 GLY A O 1
ATOM 1805 N N . GLY A 1 234 ? -3.178 6.758 -2.719 1 98 234 GLY A N 1
ATOM 1806 C CA . GLY A 1 234 ? -2.637 7.91 -3.422 1 98 234 GLY A CA 1
ATOM 1807 C C . GLY A 1 234 ? -3.369 8.211 -4.715 1 98 234 GLY A C 1
ATOM 1808 O O . GLY A 1 234 ? -4.215 7.434 -5.156 1 98 234 GLY A O 1
ATOM 1809 N N . LEU A 1 235 ? -3.152 9.359 -5.219 1 98.38 235 LEU A N 1
ATOM 1810 C CA . LEU A 1 235 ? -3.666 9.734 -6.531 1 98.38 235 LEU A CA 1
ATOM 1811 C C . LEU A 1 235 ? -2.766 10.773 -7.191 1 98.38 235 LEU A C 1
ATOM 1813 O O . LEU A 1 235 ? -1.962 11.422 -6.52 1 98.38 235 LEU A O 1
ATOM 1817 N N . ILE A 1 236 ? -2.801 10.828 -8.492 1 98.94 236 ILE A N 1
ATOM 1818 C CA . ILE A 1 236 ? -2.172 11.836 -9.344 1 98.94 236 ILE A CA 1
ATOM 1819 C C . ILE A 1 236 ? -3.23 12.508 -10.219 1 98.94 236 ILE A C 1
ATOM 1821 O O . ILE A 1 236 ? -4.047 11.836 -10.844 1 98.94 236 ILE A O 1
ATOM 1825 N N . ALA A 1 237 ? -3.32 13.781 -10.203 1 98.94 237 ALA A N 1
ATOM 1826 C CA . ALA A 1 237 ? -4.211 14.555 -11.07 1 98.94 237 ALA A CA 1
ATOM 1827 C C . ALA A 1 237 ? -3.438 15.602 -11.859 1 98.94 237 ALA A C 1
ATOM 1829 O O . ALA A 1 237 ? -2.541 16.266 -11.328 1 98.94 237 ALA A O 1
ATOM 1830 N N . THR A 1 238 ? -3.715 15.734 -13.156 1 98.81 238 THR A N 1
ATOM 1831 C CA . THR A 1 238 ? -2.912 16.641 -13.969 1 98.81 238 THR A CA 1
ATOM 1832 C C . THR A 1 238 ? -3.793 17.422 -14.945 1 98.81 238 THR A C 1
ATOM 1834 O O . THR A 1 238 ? -4.938 17.031 -15.195 1 98.81 238 THR A O 1
ATOM 1837 N N . ASN A 1 239 ? -3.238 18.531 -15.375 1 97.88 239 ASN A N 1
ATOM 1838 C CA . ASN A 1 239 ? -3.723 19.234 -16.562 1 97.88 239 ASN A CA 1
ATOM 1839 C C . ASN A 1 239 ? -2.703 19.188 -17.688 1 97.88 239 ASN A C 1
ATOM 1841 O O . ASN A 1 239 ? -2.629 20.109 -18.5 1 97.88 239 ASN A O 1
ATOM 1845 N N . LEU A 1 240 ? -1.904 18.203 -17.734 1 98.31 240 LEU A N 1
ATOM 1846 C CA . LEU A 1 240 ? -0.87 18 -18.75 1 98.31 240 LEU A CA 1
ATOM 1847 C C . LEU A 1 240 ? -1.452 17.359 -20 1 98.31 240 LEU A C 1
ATOM 1849 O O . LEU A 1 240 ? -2.627 16.984 -20.016 1 98.31 240 LEU A O 1
ATOM 1853 N N . GLY A 1 241 ? -0.669 17.328 -21.047 1 97.69 241 GLY A N 1
ATOM 1854 C CA . GLY A 1 241 ? -1.075 16.688 -22.281 1 97.69 241 GLY A CA 1
ATOM 1855 C C . GLY A 1 241 ? -0.988 15.172 -22.234 1 97.69 241 GLY A C 1
ATOM 1856 O O . GLY A 1 241 ? -0.479 14.609 -21.266 1 97.69 241 GLY A O 1
ATOM 1857 N N . ASP A 1 242 ? -1.417 14.547 -23.25 1 97.69 242 ASP A N 1
ATOM 1858 C CA . ASP A 1 242 ? -1.563 13.102 -23.312 1 97.69 242 ASP A CA 1
ATOM 1859 C C . ASP A 1 242 ? -0.208 12.406 -23.188 1 97.69 242 ASP A C 1
ATOM 1861 O O . ASP A 1 242 ? -0.105 11.32 -22.609 1 97.69 242 ASP A O 1
ATOM 1865 N N . ASP A 1 243 ? 0.758 12.977 -23.734 1 97.81 243 ASP A N 1
ATOM 1866 C CA . ASP A 1 243 ? 2.082 12.359 -23.703 1 97.81 243 ASP A CA 1
ATOM 1867 C C . ASP A 1 243 ? 2.6 12.266 -22.266 1 97.81 243 ASP A C 1
ATOM 1869 O O . ASP A 1 243 ? 3.027 11.195 -21.828 1 97.81 243 ASP A O 1
ATOM 1873 N N . ALA A 1 244 ? 2.582 13.398 -21.531 1 98 244 ALA A N 1
ATOM 1874 C CA . ALA A 1 244 ? 3.02 13.406 -20.141 1 98 244 ALA A CA 1
ATOM 1875 C C . ALA A 1 244 ? 2.154 12.484 -19.281 1 98 244 ALA A C 1
ATOM 1877 O O . ALA A 1 244 ? 2.668 11.766 -18.422 1 98 244 ALA A O 1
ATOM 1878 N N . ASN A 1 245 ? 0.861 12.523 -19.547 1 98.25 245 ASN A N 1
ATOM 1879 C CA . ASN A 1 245 ? -0.057 11.656 -18.828 1 98.25 245 ASN A CA 1
ATOM 1880 C C . ASN A 1 245 ? 0.246 10.18 -19.062 1 98.25 245 ASN A C 1
ATOM 1882 O O . ASN A 1 245 ? 0.154 9.359 -18.156 1 98.25 245 ASN A O 1
ATOM 1886 N N . GLY A 1 246 ? 0.536 9.891 -20.359 1 97.81 246 GLY A N 1
ATOM 1887 C CA . GLY A 1 246 ? 0.915 8.523 -20.688 1 97.81 246 GLY A CA 1
ATOM 1888 C C . GLY A 1 246 ? 2.154 8.055 -19.953 1 97.81 246 GLY A C 1
ATOM 1889 O O . GLY A 1 246 ? 2.217 6.914 -19.484 1 97.81 246 GLY A O 1
ATOM 1890 N N . GLN A 1 247 ? 3.139 8.938 -19.812 1 97.62 247 GLN A N 1
ATOM 1891 C CA . GLN A 1 247 ? 4.363 8.602 -19.094 1 97.62 247 GLN A CA 1
ATOM 1892 C C . GLN A 1 247 ? 4.082 8.383 -17.609 1 97.62 247 GLN A C 1
ATOM 1894 O O . GLN A 1 247 ? 4.648 7.48 -17 1 97.62 247 GLN A O 1
ATOM 1899 N N . ILE A 1 248 ? 3.234 9.219 -17.047 1 98.38 248 ILE A N 1
ATOM 1900 C CA . ILE A 1 248 ? 2.863 9.078 -15.641 1 98.38 248 ILE A CA 1
ATOM 1901 C C . ILE A 1 248 ? 2.152 7.746 -15.422 1 98.38 248 ILE A C 1
ATOM 1903 O O . ILE A 1 248 ? 2.449 7.027 -14.469 1 98.38 248 ILE A O 1
ATOM 1907 N N . GLN A 1 249 ? 1.261 7.383 -16.297 1 97.44 249 GLN A N 1
ATOM 1908 C CA . GLN A 1 249 ? 0.529 6.125 -16.188 1 97.44 249 GLN A CA 1
ATOM 1909 C C . GLN A 1 249 ? 1.478 4.93 -16.234 1 97.44 249 GLN A C 1
ATOM 1911 O O . GLN A 1 249 ? 1.311 3.971 -15.469 1 97.44 249 GLN A O 1
ATOM 1916 N N . LYS A 1 250 ? 2.463 5.004 -17.109 1 96.19 250 LYS A N 1
ATOM 1917 C CA . LYS A 1 250 ? 3.432 3.92 -17.234 1 96.19 250 LYS A CA 1
ATOM 1918 C C . LYS A 1 250 ? 4.336 3.844 -16 1 96.19 250 LYS A C 1
ATOM 1920 O O . LYS A 1 250 ? 4.789 2.762 -15.633 1 96.19 250 LYS A O 1
ATOM 1925 N N . ALA A 1 251 ? 4.586 5.023 -15.43 1 97.31 251 ALA A N 1
ATOM 1926 C CA . ALA A 1 251 ? 5.387 5.055 -14.211 1 97.31 251 ALA A CA 1
ATOM 1927 C C . ALA A 1 251 ? 4.641 4.402 -13.047 1 97.31 251 ALA A C 1
ATOM 1929 O O . ALA A 1 251 ? 5.242 3.689 -12.242 1 97.31 251 ALA A O 1
ATOM 1930 N N . VAL A 1 252 ? 3.33 4.707 -12.977 1 97.69 252 VAL A N 1
ATOM 1931 C CA . VAL A 1 252 ? 2.535 4.078 -11.93 1 97.69 252 VAL A CA 1
ATOM 1932 C C . VAL A 1 252 ? 2.551 2.561 -12.109 1 97.69 252 VAL A C 1
ATOM 1934 O O . VAL A 1 252 ? 2.936 1.826 -11.195 1 97.69 252 VAL A O 1
ATOM 1937 N N . PHE A 1 253 ? 2.193 2.111 -13.242 1 95.75 253 PHE A N 1
ATOM 1938 C CA . PHE A 1 253 ? 2.24 0.707 -13.633 1 95.75 253 PHE A CA 1
ATOM 1939 C C . PHE A 1 253 ? 2.826 0.552 -15.023 1 95.75 253 PHE A C 1
ATOM 1941 O O . PHE A 1 253 ? 2.395 1.226 -15.969 1 95.75 253 PHE A O 1
ATOM 1948 N N . PRO A 1 254 ? 3.793 -0.197 -15.102 1 93.88 254 PRO A N 1
ATOM 1949 C CA . PRO A 1 254 ? 4.211 -1.284 -14.219 1 93.88 254 PRO A CA 1
ATOM 1950 C C . PRO A 1 254 ? 5.438 -0.922 -13.383 1 93.88 254 PRO A C 1
ATOM 1952 O O . PRO A 1 254 ? 6.012 -1.788 -12.719 1 93.88 254 PRO A O 1
ATOM 1955 N N . THR A 1 255 ? 5.824 0.304 -13.328 1 94.81 255 THR A N 1
ATOM 1956 C CA . THR A 1 255 ? 7.129 0.652 -12.773 1 94.81 255 THR A CA 1
ATOM 1957 C C . THR A 1 255 ? 7.117 0.566 -11.25 1 94.81 255 THR A C 1
ATOM 1959 O O . THR A 1 255 ? 7.945 -0.129 -10.656 1 94.81 255 THR A O 1
ATOM 1962 N N . PHE A 1 256 ? 6.117 1.193 -10.602 1 95.75 256 PHE A N 1
ATOM 1963 C CA . PHE A 1 256 ? 6.191 1.311 -9.156 1 95.75 256 PHE A CA 1
ATOM 1964 C C . PHE A 1 256 ? 5.09 0.493 -8.492 1 95.75 256 PHE A C 1
ATOM 1966 O O . PHE A 1 256 ? 5.094 0.308 -7.27 1 95.75 256 PHE A O 1
ATOM 1973 N N . THR A 1 257 ? 4.082 -0.012 -9.273 1 94.06 257 THR A N 1
ATOM 1974 C CA . THR A 1 257 ? 3.016 -0.85 -8.734 1 94.06 257 THR A CA 1
ATOM 1975 C C . THR A 1 257 ? 2.732 -2.027 -9.664 1 94.06 257 THR A C 1
ATOM 1977 O O . THR A 1 257 ? 2.979 -1.948 -10.875 1 94.06 257 THR A O 1
ATOM 1980 N N . SER A 1 258 ? 2.312 -3.104 -9.117 1 89.81 258 SER A N 1
ATOM 1981 C CA . SER A 1 258 ? 1.768 -4.223 -9.875 1 89.81 258 SER A CA 1
ATOM 1982 C C . SER A 1 258 ? 0.275 -4.395 -9.617 1 89.81 258 SER A C 1
ATOM 1984 O O . SER A 1 258 ? -0.495 -4.652 -10.547 1 89.81 258 SER A O 1
ATOM 1986 N N . ASN A 1 259 ? -0.158 -4.266 -8.422 1 92.44 259 ASN A N 1
ATOM 1987 C CA . ASN A 1 259 ? -1.564 -4.234 -8.031 1 92.44 259 ASN A CA 1
ATOM 1988 C C . ASN A 1 259 ? -1.904 -2.967 -7.254 1 92.44 259 ASN A C 1
ATOM 1990 O O . ASN A 1 259 ? -1.009 -2.227 -6.84 1 92.44 259 ASN A O 1
ATOM 1994 N N . TYR A 1 260 ? -3.209 -2.645 -7.105 1 95.75 260 TYR A N 1
ATOM 1995 C CA . TYR A 1 260 ? -3.592 -1.279 -6.766 1 95.75 260 TYR A CA 1
ATOM 1996 C C . TYR A 1 260 ? -4.309 -1.232 -5.422 1 95.75 260 TYR A C 1
ATOM 1998 O O . TYR A 1 260 ? -4.828 -0.187 -5.023 1 95.75 260 TYR A O 1
ATOM 2006 N N . HIS A 1 261 ? -4.391 -2.312 -4.633 1 96.69 261 HIS A N 1
ATOM 2007 C CA . HIS A 1 261 ? -5.184 -2.365 -3.412 1 96.69 261 HIS A CA 1
ATOM 2008 C C . HIS A 1 261 ? -6.609 -1.874 -3.66 1 96.69 261 HIS A C 1
ATOM 2010 O O . HIS A 1 261 ? -7.059 -0.921 -3.023 1 96.69 261 HIS A O 1
ATOM 2016 N N . LEU A 1 262 ? -7.367 -2.588 -4.406 1 98.31 262 LEU A N 1
ATOM 2017 C CA . LEU A 1 262 ? -8.609 -2.148 -5.039 1 98.31 262 LEU A CA 1
ATOM 2018 C C . LEU A 1 262 ? -9.695 -1.918 -3.998 1 98.31 262 LEU A C 1
ATOM 2020 O O . LEU A 1 262 ? -10.641 -1.162 -4.238 1 98.31 262 LEU A O 1
ATOM 2024 N N . HIS A 1 263 ? -9.578 -2.531 -2.848 1 97.75 263 HIS A N 1
ATOM 2025 C CA . HIS A 1 263 ? -10.625 -2.461 -1.834 1 97.75 263 HIS A CA 1
ATOM 2026 C C . HIS A 1 263 ? -10.797 -1.036 -1.317 1 97.75 263 HIS A C 1
ATOM 2028 O O . HIS A 1 263 ? -11.867 -0.674 -0.829 1 97.75 263 HIS A O 1
ATOM 2034 N N . ARG A 1 264 ? -9.797 -0.218 -1.461 1 98.12 264 ARG A N 1
ATOM 2035 C CA . ARG A 1 264 ? -9.875 1.133 -0.912 1 98.12 264 ARG A CA 1
ATOM 2036 C C . ARG A 1 264 ? -10.719 2.037 -1.8 1 98.12 264 ARG A C 1
ATOM 2038 O O . ARG A 1 264 ? -11.109 3.131 -1.387 1 98.12 264 ARG A O 1
ATOM 2045 N N . TYR A 1 265 ? -10.992 1.625 -3.096 1 98.56 265 TYR A N 1
ATOM 2046 C CA . TYR A 1 265 ? -11.641 2.504 -4.062 1 98.56 265 TYR A CA 1
ATOM 2047 C C . TYR A 1 265 ? -13.031 2.902 -3.586 1 98.56 265 TYR A C 1
ATOM 2049 O O . TYR A 1 265 ? -13.414 4.07 -3.672 1 98.56 265 TYR A O 1
ATOM 2057 N N . VAL A 1 266 ? -13.773 1.985 -3.059 1 98.56 266 VAL A N 1
ATOM 2058 C CA . VAL A 1 266 ? -15.156 2.266 -2.682 1 98.56 266 VAL A CA 1
ATOM 2059 C C . VAL A 1 266 ? -15.188 3.203 -1.476 1 98.56 266 VAL A C 1
ATOM 2061 O O . VAL A 1 266 ? -15.961 4.16 -1.443 1 98.56 266 VAL A O 1
ATOM 2064 N N . ALA A 1 267 ? -14.352 2.914 -0.492 1 98.56 267 ALA A N 1
ATOM 2065 C CA . ALA A 1 267 ? -14.273 3.791 0.674 1 98.56 267 ALA A CA 1
ATOM 2066 C C . ALA A 1 267 ? -13.828 5.195 0.277 1 98.56 267 ALA A C 1
ATOM 2068 O O . ALA A 1 267 ? -14.312 6.188 0.825 1 98.56 267 ALA A O 1
ATOM 2069 N N . THR A 1 268 ? -12.867 5.273 -0.652 1 98.81 268 THR A N 1
ATOM 2070 C CA . THR A 1 268 ? -12.406 6.566 -1.148 1 98.81 268 THR A CA 1
ATOM 2071 C C . THR A 1 268 ? -13.539 7.301 -1.869 1 98.81 268 THR A C 1
ATOM 2073 O O . THR A 1 268 ? -13.688 8.516 -1.718 1 98.81 268 THR A O 1
ATOM 2076 N N . TYR A 1 269 ? -14.312 6.562 -2.635 1 98.81 269 TYR A N 1
ATOM 2077 C CA . TYR A 1 269 ? -15.438 7.152 -3.35 1 98.81 269 TYR A CA 1
ATOM 2078 C C . TYR A 1 269 ? -16.484 7.695 -2.379 1 98.81 269 TYR A C 1
ATOM 2080 O O . TYR A 1 269 ? -16.984 8.812 -2.553 1 98.81 269 TYR A O 1
ATOM 2088 N N . ILE A 1 270 ? -16.828 6.898 -1.381 1 98.69 270 ILE A N 1
ATOM 2089 C CA . ILE A 1 270 ? -17.766 7.344 -0.358 1 98.69 270 ILE A CA 1
ATOM 2090 C C . ILE A 1 270 ? -17.281 8.648 0.269 1 98.69 270 ILE A C 1
ATOM 2092 O O . ILE A 1 270 ? -18.031 9.609 0.39 1 98.69 270 ILE A O 1
ATOM 2096 N N . THR A 1 271 ? -16.016 8.688 0.622 1 98.81 271 THR A N 1
ATOM 2097 C CA . THR A 1 271 ? -15.422 9.859 1.253 1 98.81 271 THR A CA 1
ATOM 2098 C C . THR A 1 271 ? -15.5 11.07 0.33 1 98.81 271 THR A C 1
ATOM 2100 O O . THR A 1 271 ? -15.805 12.18 0.777 1 98.81 271 THR A O 1
ATOM 2103 N N . LEU A 1 272 ? -15.203 10.82 -0.937 1 98.81 272 LEU A N 1
ATOM 2104 C CA . LEU A 1 272 ? -15.227 11.906 -1.908 1 98.81 272 LEU A CA 1
ATOM 2105 C C . LEU A 1 272 ? -16.625 12.516 -2.01 1 98.81 272 LEU A C 1
ATOM 2107 O O . LEU A 1 272 ? -16.781 13.734 -2.031 1 98.81 272 LEU A O 1
ATOM 2111 N N . VAL A 1 273 ? -17.625 11.68 -2.062 1 98.5 273 VAL A N 1
ATOM 2112 C CA . VAL A 1 273 ? -19 12.164 -2.131 1 98.5 273 VAL A CA 1
ATOM 2113 C C . VAL A 1 273 ? -19.359 12.883 -0.83 1 98.5 273 VAL A C 1
ATOM 2115 O O . VAL A 1 273 ? -20.031 13.922 -0.848 1 98.5 273 VAL A O 1
ATOM 2118 N N . GLU A 1 274 ? -18.922 12.352 0.317 1 98.56 274 GLU A N 1
ATOM 2119 C CA . GLU A 1 274 ? -19.125 13.023 1.597 1 98.56 274 GLU A CA 1
ATOM 2120 C C . GLU A 1 274 ? -18.484 14.406 1.601 1 98.56 274 GLU A C 1
ATOM 2122 O O . GLU A 1 274 ? -19.078 15.367 2.113 1 98.56 274 GLU A O 1
ATOM 2127 N N . MET A 1 275 ? -17.297 14.5 1.025 1 98.56 275 MET A N 1
ATOM 2128 C CA . MET A 1 275 ? -16.594 15.789 0.976 1 98.56 275 MET A CA 1
ATOM 2129 C C . MET A 1 275 ? -17.328 16.766 0.055 1 98.56 275 MET A C 1
ATOM 2131 O O . MET A 1 275 ? -17.297 17.969 0.276 1 98.56 275 MET A O 1
ATOM 2135 N N . LYS A 1 276 ? -17.953 16.266 -0.94 1 97.5 276 LYS A N 1
ATOM 2136 C CA . LYS A 1 276 ? -18.766 17.125 -1.8 1 97.5 276 LYS A CA 1
ATOM 2137 C C . LYS A 1 276 ? -19.984 17.672 -1.053 1 97.5 276 LYS A C 1
ATOM 2139 O O . LYS A 1 276 ? -20.391 18.812 -1.261 1 97.5 276 LYS A O 1
ATOM 2144 N N . LEU A 1 277 ? -20.516 16.891 -0.151 1 98 277 LEU A N 1
ATOM 2145 C CA . LEU A 1 277 ? -21.75 17.25 0.524 1 98 277 LEU A CA 1
ATOM 2146 C C . LEU A 1 277 ? -21.484 18 1.815 1 98 277 LEU A C 1
ATOM 2148 O O . LEU A 1 277 ? -22.172 18.969 2.127 1 98 277 LEU A O 1
ATOM 2152 N N . PHE A 1 278 ? -20.484 17.516 2.562 1 98.31 278 PHE A N 1
ATOM 2153 C CA . PHE A 1 278 ? -20.234 18.047 3.898 1 98.31 278 PHE A CA 1
ATOM 2154 C C . PHE A 1 278 ? -18.875 18.75 3.955 1 98.31 278 PHE A C 1
ATOM 2156 O O . PHE A 1 278 ? -18.547 19.406 4.953 1 98.31 278 PHE A O 1
ATOM 2163 N N . GLY A 1 279 ? -18.141 18.688 2.852 1 98.44 279 GLY A N 1
ATOM 2164 C CA . GLY A 1 279 ? -16.734 19.031 2.857 1 98.44 279 GLY A CA 1
ATOM 2165 C C . GLY A 1 279 ? -16.469 20.5 3.131 1 98.44 279 GLY A C 1
ATOM 2166 O O . GLY A 1 279 ? -15.477 20.844 3.76 1 98.44 279 GLY A O 1
ATOM 2167 N N . HIS A 1 280 ? -17.312 21.375 2.641 1 98.69 280 HIS A N 1
ATOM 2168 C CA . HIS A 1 280 ? -17.109 22.797 2.885 1 98.69 280 HIS A CA 1
ATOM 2169 C C . HIS A 1 280 ? -17.219 23.125 4.371 1 98.69 280 HIS A C 1
ATOM 2171 O O . HIS A 1 280 ? -16.391 23.844 4.914 1 98.69 280 HIS A O 1
ATOM 2177 N N . GLU A 1 281 ? -18.25 22.625 5.031 1 98.81 281 GLU A N 1
ATOM 2178 C CA . GLU A 1 281 ? -18.422 22.844 6.465 1 98.81 281 GLU A CA 1
ATOM 2179 C C . GLU A 1 281 ? -17.266 22.266 7.258 1 98.81 281 GLU A C 1
ATOM 2181 O O . GLU A 1 281 ? -16.703 22.922 8.125 1 98.81 281 GLU A O 1
ATOM 2186 N N . TYR A 1 282 ? -16.969 21.031 6.949 1 98.81 282 TYR A N 1
ATOM 2187 C CA . TYR A 1 282 ? -15.867 20.328 7.617 1 98.81 282 TYR A CA 1
ATOM 2188 C C . TYR A 1 282 ? -14.562 21.109 7.477 1 98.81 282 TYR A C 1
ATOM 2190 O O . TYR A 1 282 ? -13.906 21.406 8.469 1 98.81 282 TYR A O 1
ATOM 2198 N N . ALA A 1 283 ? -14.188 21.438 6.219 1 98.88 283 ALA A N 1
ATOM 2199 C CA . ALA A 1 283 ? -12.914 22.094 5.934 1 98.88 283 ALA A CA 1
ATOM 2200 C C . ALA A 1 283 ? -12.867 23.484 6.566 1 98.88 283 ALA A C 1
ATOM 2202 O O . ALA A 1 283 ? -11.828 23.891 7.09 1 98.88 283 ALA A O 1
ATOM 2203 N N . SER A 1 284 ? -13.945 24.219 6.504 1 98.88 284 SER A N 1
ATOM 2204 C CA . SER A 1 284 ? -14.008 25.531 7.129 1 98.88 284 SER A CA 1
ATOM 2205 C C . SER A 1 284 ? -13.797 25.438 8.641 1 98.88 284 SER A C 1
ATOM 2207 O O . SER A 1 284 ? -13.055 26.234 9.219 1 98.88 284 SER A O 1
ATOM 2209 N N . ARG A 1 285 ? -14.461 24.469 9.242 1 98.88 285 ARG A N 1
ATOM 2210 C CA . ARG A 1 285 ? -14.312 24.266 10.68 1 98.88 285 ARG A CA 1
ATOM 2211 C C . ARG A 1 285 ? -12.883 23.875 11.039 1 98.88 285 ARG A C 1
ATOM 2213 O O . ARG A 1 285 ? -12.367 24.281 12.086 1 98.88 285 ARG A O 1
ATOM 2220 N N . VAL A 1 286 ? -12.273 23.078 10.219 1 98.94 286 VAL A N 1
ATOM 2221 C CA . VAL A 1 286 ? -10.891 22.672 10.445 1 98.94 286 VAL A CA 1
ATOM 2222 C C . VAL A 1 286 ? -9.992 23.891 10.508 1 98.94 286 VAL A C 1
ATOM 2224 O O . VAL A 1 286 ? -9.188 24.031 11.43 1 98.94 286 VAL A O 1
ATOM 2227 N N . VAL A 1 287 ? -10.094 24.766 9.539 1 98.88 287 VAL A N 1
ATOM 2228 C CA . VAL A 1 287 ? -9.25 25.953 9.477 1 98.88 287 VAL A CA 1
ATOM 2229 C C . VAL A 1 287 ? -9.555 26.875 10.648 1 98.88 287 VAL A C 1
ATOM 2231 O O . VAL A 1 287 ? -8.648 27.406 11.281 1 98.88 287 VAL A O 1
ATOM 2234 N N . GLU A 1 288 ? -10.828 27.016 10.969 1 98.81 288 GLU A N 1
ATOM 2235 C CA . GLU A 1 288 ? -11.234 27.828 12.109 1 98.81 288 GLU A CA 1
ATOM 2236 C C . GLU A 1 288 ? -10.688 27.266 13.414 1 98.81 288 GLU A C 1
ATOM 2238 O O . GLU A 1 288 ? -10.227 28.016 14.273 1 98.81 288 GLU A O 1
ATOM 2243 N N . ASN A 1 289 ? -10.812 25.969 13.523 1 98.94 289 ASN A N 1
ATOM 2244 C CA . ASN A 1 289 ? -10.328 25.297 14.719 1 98.94 289 ASN A CA 1
ATOM 2245 C C . ASN A 1 289 ? -8.82 25.469 14.891 1 98.94 289 ASN A C 1
ATOM 2247 O O . ASN A 1 289 ? -8.336 25.688 16 1 98.94 289 ASN A O 1
ATOM 2251 N N . ALA A 1 290 ? -8.07 25.297 13.82 1 98.94 290 ALA A N 1
ATOM 2252 C CA . ALA A 1 290 ? -6.617 25.453 13.898 1 98.94 290 ALA A CA 1
ATOM 2253 C C . ALA A 1 290 ? -6.242 26.859 14.375 1 98.94 290 ALA A C 1
ATOM 2255 O O . ALA A 1 290 ? -5.379 27.016 15.234 1 98.94 290 ALA A O 1
ATOM 2256 N N . LYS A 1 291 ? -6.883 27.828 13.82 1 98.62 291 LYS A N 1
ATOM 2257 C CA . LYS A 1 291 ? -6.637 29.219 14.227 1 98.62 291 LYS A CA 1
ATOM 2258 C C . LYS A 1 291 ? -7.012 29.438 15.688 1 98.62 291 LYS A C 1
ATOM 2260 O O . LYS A 1 291 ? -6.262 30.062 16.438 1 98.62 291 LYS A O 1
ATOM 2265 N N . ALA A 1 292 ? -8.156 28.922 16.078 1 98.88 292 ALA A N 1
ATOM 2266 C CA . ALA A 1 292 ? -8.625 29.078 17.453 1 98.88 292 ALA A CA 1
ATOM 2267 C C . ALA A 1 292 ? -7.656 28.422 18.438 1 98.88 292 ALA A C 1
ATOM 2269 O O . ALA A 1 292 ? -7.395 28.969 19.516 1 98.88 292 ALA A O 1
ATOM 2270 N N . LEU A 1 293 ? -7.18 27.234 18.109 1 98.94 293 LEU A N 1
ATOM 2271 C CA . LEU A 1 293 ? -6.215 26.562 18.969 1 98.94 293 LEU A CA 1
ATOM 2272 C C . LEU A 1 293 ? -4.941 27.391 19.109 1 98.94 293 LEU A C 1
ATOM 2274 O O . LEU A 1 293 ? -4.406 27.531 20.219 1 98.94 293 LEU A O 1
ATOM 2278 N N . ALA A 1 294 ? -4.449 27.891 17.984 1 98.81 294 ALA A N 1
ATOM 2279 C CA . ALA A 1 294 ? -3.234 28.703 18 1 98.81 294 ALA A CA 1
ATOM 2280 C C . ALA A 1 294 ? -3.416 29.938 18.875 1 98.81 294 ALA A C 1
ATOM 2282 O O . ALA A 1 294 ? -2.547 30.25 19.703 1 98.81 294 ALA A O 1
ATOM 2283 N N . GLU A 1 295 ? -4.52 30.594 18.703 1 98.5 295 GLU A N 1
ATOM 2284 C CA . GLU A 1 295 ? -4.82 31.797 19.5 1 98.5 295 GLU A CA 1
ATOM 2285 C C . GLU A 1 295 ? -4.922 31.453 20.984 1 98.5 295 GLU A C 1
ATOM 2287 O O . GLU A 1 295 ? -4.387 32.188 21.828 1 98.5 295 GLU A O 1
ATOM 2292 N N . ALA A 1 296 ? -5.594 30.391 21.25 1 98.81 296 ALA A N 1
ATOM 2293 C CA . ALA A 1 296 ? -5.762 29.969 22.641 1 98.81 296 ALA A CA 1
ATOM 2294 C C . ALA A 1 296 ? -4.422 29.594 23.266 1 98.81 296 ALA A C 1
ATOM 2296 O O . ALA A 1 296 ? -4.176 29.891 24.438 1 98.81 296 ALA A O 1
ATOM 2297 N N . LEU A 1 297 ? -3.602 28.875 22.547 1 98.69 297 LEU A N 1
ATOM 2298 C CA . LEU A 1 297 ? -2.268 28.547 23.047 1 98.69 297 LEU A CA 1
ATOM 2299 C C . LEU A 1 297 ? -1.473 29.812 23.344 1 98.69 297 LEU A C 1
ATOM 2301 O O . LEU A 1 297 ? -0.792 29.891 24.375 1 98.69 297 LEU A O 1
ATOM 2305 N N . ALA A 1 298 ? -1.538 30.781 22.438 1 98.12 298 ALA A N 1
ATOM 2306 C CA . ALA A 1 298 ? -0.86 32.062 22.656 1 98.12 298 ALA A CA 1
ATOM 2307 C C . ALA A 1 298 ? -1.344 32.719 23.938 1 98.12 298 ALA A C 1
ATOM 2309 O O . ALA A 1 298 ? -0.543 33.281 24.688 1 98.12 298 ALA A O 1
ATOM 2310 N N . GLU A 1 299 ? -2.586 32.688 24.125 1 97.75 299 GLU A N 1
ATOM 2311 C CA . GLU A 1 299 ? -3.176 33.281 25.328 1 97.75 299 GLU A CA 1
ATOM 2312 C C . GLU A 1 299 ? -2.68 32.594 26.594 1 97.75 299 GLU A C 1
ATOM 2314 O O . GLU A 1 299 ? -2.578 33.219 27.656 1 97.75 299 GLU A O 1
ATOM 2319 N N . GLU A 1 300 ? -2.383 31.312 26.453 1 97.56 300 GLU A N 1
ATOM 2320 C CA . GLU A 1 300 ? -1.881 30.531 27.578 1 97.56 300 GLU A CA 1
ATOM 2321 C C . GLU A 1 300 ? -0.375 30.703 27.75 1 97.56 300 GLU A C 1
ATOM 2323 O O . GLU A 1 300 ? 0.235 30.078 28.625 1 97.56 300 GLU A O 1
ATOM 2328 N N . GLY A 1 301 ? 0.234 31.438 26.891 1 95.75 301 GLY A N 1
ATOM 2329 C CA . GLY A 1 301 ? 1.659 31.719 27 1 95.75 301 GLY A CA 1
ATOM 2330 C C . GLY A 1 301 ? 2.514 30.703 26.266 1 95.75 301 GLY A C 1
ATOM 2331 O O . GLY A 1 301 ? 3.732 30.656 26.438 1 95.75 301 GLY A O 1
ATOM 2332 N N . VAL A 1 302 ? 1.913 29.828 25.5 1 95.44 302 VAL A N 1
ATOM 2333 C CA . VAL A 1 302 ? 2.588 28.875 24.625 1 95.44 302 VAL A CA 1
ATOM 2334 C C . VAL A 1 302 ? 2.447 29.312 23.172 1 95.44 302 VAL A C 1
ATOM 2336 O O . VAL A 1 302 ? 1.612 28.781 22.438 1 95.44 302 VAL A O 1
ATOM 2339 N N . THR A 1 303 ? 3.158 30.125 22.719 1 86.69 303 THR A N 1
ATOM 2340 C CA . THR A 1 303 ? 2.838 30.859 21.5 1 86.69 303 THR A CA 1
ATOM 2341 C C . THR A 1 303 ? 3.287 30.094 20.266 1 86.69 303 THR A C 1
ATOM 2343 O O . THR A 1 303 ? 4.473 29.781 20.109 1 86.69 303 THR A O 1
ATOM 2346 N N . PRO A 1 304 ? 2.4 29.891 19.344 1 96.94 304 PRO A N 1
ATOM 2347 C CA . PRO A 1 304 ? 2.684 29.281 18.047 1 96.94 304 PRO A CA 1
ATOM 2348 C C . PRO A 1 304 ? 3.484 30.203 17.125 1 96.94 304 PRO A C 1
ATOM 2350 O O . PRO A 1 304 ? 3.648 31.391 17.422 1 96.94 304 PRO A O 1
ATOM 2353 N N . VAL A 1 305 ? 4.004 29.578 16.141 1 95.62 305 VAL A N 1
ATOM 2354 C CA . VAL A 1 305 ? 4.805 30.344 15.188 1 95.62 305 VAL A CA 1
ATOM 2355 C C . VAL A 1 305 ? 3.891 31.141 14.266 1 95.62 305 VAL A C 1
ATOM 2357 O O . VAL A 1 305 ? 2.674 30.938 14.266 1 95.62 305 VAL A O 1
ATOM 2360 N N . ALA A 1 306 ? 4.387 32.156 13.578 1 96.44 306 ALA A N 1
ATOM 2361 C CA . ALA A 1 306 ? 3.77 32.938 12.508 1 96.44 306 ALA A CA 1
ATOM 2362 C C . ALA A 1 306 ? 2.602 33.781 13.031 1 96.44 306 ALA A C 1
ATOM 2364 O O . ALA A 1 306 ? 1.576 33.906 12.359 1 96.44 306 ALA A O 1
ATOM 2365 N N . GLU A 1 307 ? 2.699 34.25 14.211 1 95.81 307 GLU A N 1
ATOM 2366 C CA . GLU A 1 307 ? 1.649 35.062 14.836 1 95.81 307 GLU A CA 1
ATOM 2367 C C . GLU A 1 307 ? 1.267 36.25 13.969 1 95.81 307 GLU A C 1
ATOM 2369 O O . GLU A 1 307 ? 0.082 36.562 13.797 1 95.81 307 GLU A O 1
ATOM 2374 N N . ARG A 1 308 ? 2.242 36.906 13.328 1 95.38 308 ARG A N 1
ATOM 2375 C CA . ARG A 1 308 ? 2.018 38.125 12.531 1 95.38 308 ARG A CA 1
ATOM 2376 C C . ARG A 1 308 ? 1.133 37.812 11.328 1 95.38 308 ARG A C 1
ATOM 2378 O O . ARG A 1 308 ? 0.465 38.719 10.797 1 95.38 308 ARG A O 1
ATOM 2385 N N . LEU A 1 309 ? 1.153 36.594 10.938 1 96.81 309 LEU A N 1
ATOM 2386 C CA . LEU A 1 309 ? 0.412 36.188 9.75 1 96.81 309 LEU A CA 1
ATOM 2387 C C . LEU A 1 309 ? -0.921 35.531 10.125 1 96.81 309 LEU A C 1
ATOM 2389 O O . LEU A 1 309 ? -1.653 35.062 9.258 1 96.81 309 LEU A O 1
ATOM 2393 N N . GLY A 1 310 ? -1.234 35.5 11.383 1 96.94 310 GLY A N 1
ATOM 2394 C CA . GLY A 1 310 ? -2.465 34.875 11.836 1 96.94 310 GLY A CA 1
ATOM 2395 C C . GLY A 1 310 ? -2.307 33.375 12.125 1 96.94 310 GLY A C 1
ATOM 2396 O O . GLY A 1 310 ? -3.277 32.625 12.062 1 96.94 310 GLY A O 1
ATOM 2397 N N . PHE A 1 311 ? -1.119 32.906 12.289 1 97.88 311 PHE A N 1
ATOM 2398 C CA . PHE A 1 311 ? -0.702 31.609 12.773 1 97.88 311 PHE A CA 1
ATOM 2399 C C . PHE A 1 311 ? -0.802 30.562 11.672 1 97.88 311 PHE A C 1
ATOM 2401 O O . PHE A 1 311 ? 0.155 29.828 11.414 1 97.88 311 PHE A O 1
ATOM 2408 N N . THR A 1 312 ? -1.979 30.484 11.008 1 98.44 312 THR A N 1
ATOM 2409 C CA . THR A 1 312 ? -2.139 29.391 10.039 1 98.44 312 THR A CA 1
ATOM 2410 C C . THR A 1 312 ? -3.367 29.625 9.164 1 98.44 312 THR A C 1
ATOM 2412 O O . THR A 1 312 ? -4.262 30.391 9.539 1 98.44 312 THR A O 1
ATOM 2415 N N . LYS A 1 313 ? -3.414 29.062 7.992 1 98.38 313 LYS A N 1
ATOM 2416 C CA . LYS A 1 313 ? -4.559 29 7.086 1 98.38 313 LYS A CA 1
ATOM 2417 C C . LYS A 1 313 ? -4.855 27.547 6.688 1 98.38 313 LYS A C 1
ATOM 2419 O O . LYS A 1 313 ? -5.559 27.312 5.707 1 98.38 313 LYS A O 1
ATOM 2424 N N . THR A 1 314 ? -4.289 26.609 7.383 1 98.69 314 THR A N 1
ATOM 2425 C CA . THR A 1 314 ? -4.504 25.188 7.109 1 98.69 314 THR A CA 1
ATOM 2426 C C . THR A 1 314 ? -5.012 24.469 8.359 1 98.69 314 THR A C 1
ATOM 2428 O O . THR A 1 314 ? -5.617 25.094 9.234 1 98.69 314 THR A O 1
ATOM 2431 N N . HIS A 1 315 ? -4.836 23.156 8.398 1 98.88 315 HIS A N 1
ATOM 2432 C CA . HIS A 1 315 ? -5.277 22.359 9.531 1 98.88 315 HIS A CA 1
ATOM 2433 C C . HIS A 1 315 ? -4.188 22.266 10.594 1 98.88 315 HIS A C 1
ATOM 2435 O O . HIS A 1 315 ? -4.383 21.609 11.633 1 98.88 315 HIS A O 1
ATOM 2441 N N . GLN A 1 316 ? -3.062 22.922 10.406 1 98.75 316 GLN A N 1
ATOM 2442 C CA . GLN A 1 316 ? -1.878 22.688 11.227 1 98.75 316 GLN A CA 1
ATOM 2443 C C . GLN A 1 316 ? -1.563 23.906 12.094 1 98.75 316 GLN A C 1
ATOM 2445 O O . GLN A 1 316 ? -1.823 25.047 11.695 1 98.75 316 GLN A O 1
ATOM 2450 N N . VAL A 1 317 ? -1.057 23.656 13.25 1 98.69 317 VAL A N 1
ATOM 2451 C CA . VAL A 1 317 ? -0.455 24.641 14.141 1 98.69 317 VAL A CA 1
ATOM 2452 C C . VAL A 1 317 ? 0.959 24.203 14.516 1 98.69 317 VAL A C 1
ATOM 2454 O O . VAL A 1 317 ? 1.188 23.047 14.852 1 98.69 317 VAL A O 1
ATOM 2457 N N . ALA A 1 318 ? 1.917 25.047 14.336 1 98 318 ALA A N 1
ATOM 2458 C CA . ALA A 1 318 ? 3.289 24.797 14.766 1 98 318 ALA A CA 1
ATOM 2459 C C . ALA A 1 318 ? 3.641 25.609 16.016 1 98 318 ALA A C 1
ATOM 2461 O O . ALA A 1 318 ? 3.318 26.797 16.094 1 98 318 ALA A O 1
ATOM 2462 N N . VAL A 1 319 ? 4.25 24.969 16.938 1 98.31 319 VAL A N 1
ATOM 2463 C CA . VAL A 1 319 ? 4.555 25.625 18.219 1 98.31 319 VAL A CA 1
ATOM 2464 C C . VAL A 1 319 ? 6.027 25.406 18.562 1 98.31 319 VAL A C 1
ATOM 2466 O O . VAL A 1 319 ? 6.527 24.281 18.516 1 98.31 319 VAL A O 1
ATOM 2469 N N . ASP A 1 320 ? 6.707 26.484 18.844 1 96.69 320 ASP A N 1
ATOM 2470 C CA . ASP A 1 320 ? 8.062 26.391 19.391 1 96.69 320 ASP A CA 1
ATOM 2471 C C . ASP A 1 320 ? 8.031 26.016 20.875 1 96.69 320 ASP A C 1
ATOM 2473 O O . ASP A 1 320 ? 7.559 26.797 21.703 1 96.69 320 ASP A O 1
ATOM 2477 N N . VAL A 1 321 ? 8.562 24.922 21.172 1 97.56 321 VAL A N 1
ATOM 2478 C CA . VAL A 1 321 ? 8.5 24.453 22.547 1 97.56 321 VAL A CA 1
ATOM 2479 C C . VAL A 1 321 ? 9.914 24.297 23.109 1 97.56 321 VAL A C 1
ATOM 2481 O O . VAL A 1 321 ? 10.148 23.484 24 1 97.56 321 VAL A O 1
ATOM 2484 N N . SER A 1 322 ? 10.836 24.969 22.531 1 95 322 SER A N 1
ATOM 2485 C CA . SER A 1 322 ? 12.227 24.906 22.969 1 95 322 SER A CA 1
ATOM 2486 C C . SER A 1 322 ? 12.359 25.219 24.453 1 95 322 SER A C 1
ATOM 2488 O O . SER A 1 322 ? 13.156 24.594 25.156 1 95 322 SER A O 1
ATOM 2490 N N . LYS A 1 323 ? 11.617 26.125 24.969 1 95.25 323 LYS A N 1
ATOM 2491 C CA . LYS A 1 323 ? 11.695 26.531 26.359 1 95.25 323 LYS A CA 1
ATOM 2492 C C . LYS A 1 323 ? 11.195 25.422 27.297 1 95.25 323 LYS A C 1
ATOM 2494 O O . LYS A 1 323 ? 11.445 25.453 28.5 1 95.25 323 LYS A O 1
ATOM 2499 N N . TYR A 1 324 ? 10.539 24.516 26.734 1 96.81 324 TYR A N 1
ATOM 2500 C CA . TYR A 1 324 ? 9.992 23.422 27.531 1 96.81 324 TYR A CA 1
ATOM 2501 C C . TYR A 1 324 ? 10.797 22.141 27.328 1 96.81 324 TYR A C 1
ATOM 2503 O O . TYR A 1 324 ? 10.344 21.047 27.688 1 96.81 324 TYR A O 1
ATOM 2511 N N . GLY A 1 325 ? 11.883 22.234 26.641 1 95.62 325 GLY A N 1
ATOM 2512 C CA . GLY A 1 325 ? 12.766 21.094 26.5 1 95.62 325 GLY A CA 1
ATOM 2513 C C . GLY A 1 325 ? 12.781 20.516 25.094 1 95.62 325 GLY A C 1
ATOM 2514 O O . GLY A 1 325 ? 13.438 19.516 24.828 1 95.62 325 GLY A O 1
ATOM 2515 N N . GLY A 1 326 ? 12.031 21.109 24.172 1 96.25 326 GLY A N 1
ATOM 2516 C CA . GLY A 1 326 ? 12.086 20.703 22.781 1 96.25 326 GLY A CA 1
ATOM 2517 C C . GLY A 1 326 ? 10.953 19.781 22.375 1 96.25 326 GLY A C 1
ATOM 2518 O O . GLY A 1 326 ? 10.148 19.375 23.219 1 96.25 326 GLY A O 1
ATOM 2519 N N . GLY A 1 327 ? 10.875 19.5 21.078 1 96.75 327 GLY A N 1
ATOM 2520 C CA . GLY A 1 327 ? 9.766 18.766 20.5 1 96.75 327 GLY A CA 1
ATOM 2521 C C . GLY A 1 327 ? 9.641 17.359 21.031 1 96.75 327 GLY A C 1
ATOM 2522 O O . GLY A 1 327 ? 8.531 16.891 21.312 1 96.75 327 GLY A O 1
ATOM 2523 N N . ASP A 1 328 ? 10.711 16.656 21.125 1 96 328 ASP A N 1
ATOM 2524 C CA . ASP A 1 328 ? 10.703 15.258 21.562 1 96 328 ASP A CA 1
ATOM 2525 C C . ASP A 1 328 ? 10.148 15.125 22.984 1 96 328 ASP A C 1
ATOM 2527 O O . ASP A 1 328 ? 9.258 14.312 23.219 1 96 328 ASP A O 1
ATOM 2531 N N . LYS A 1 329 ? 10.688 15.875 23.844 1 96.81 329 LYS A N 1
ATOM 2532 C CA . LYS A 1 329 ? 10.281 15.836 25.25 1 96.81 329 LYS A CA 1
ATOM 2533 C C . LYS A 1 329 ? 8.812 16.219 25.391 1 96.81 329 LYS A C 1
ATOM 2535 O O . LYS A 1 329 ? 8.055 15.531 26.094 1 96.81 329 LYS A O 1
ATOM 2540 N N . VAL A 1 330 ? 8.422 17.266 24.75 1 98.19 330 VAL A N 1
ATOM 2541 C CA . VAL A 1 330 ? 7.07 17.781 24.906 1 98.19 330 VAL A CA 1
ATOM 2542 C C . VAL A 1 330 ? 6.066 16.797 24.312 1 98.19 330 VAL A C 1
ATOM 2544 O O . VAL A 1 330 ? 5.016 16.547 24.906 1 98.19 330 VAL A O 1
ATOM 2547 N N . ALA A 1 331 ? 6.363 16.266 23.141 1 98.25 331 ALA A N 1
ATOM 2548 C CA . ALA A 1 331 ? 5.469 15.281 22.531 1 98.25 331 ALA A CA 1
ATOM 2549 C C . ALA A 1 331 ? 5.262 14.078 23.453 1 98.25 331 ALA A C 1
ATOM 2551 O O . ALA A 1 331 ? 4.141 13.586 23.594 1 98.25 331 ALA A O 1
ATOM 2552 N N . ALA A 1 332 ? 6.316 13.594 24.062 1 97.44 332 ALA A N 1
ATOM 2553 C CA . ALA A 1 332 ? 6.234 12.453 24.969 1 97.44 332 ALA A CA 1
ATOM 2554 C C . ALA A 1 332 ? 5.398 12.797 26.203 1 97.44 332 ALA A C 1
ATOM 2556 O O . ALA A 1 332 ? 4.586 11.984 26.656 1 97.44 332 ALA A O 1
ATOM 2557 N N . LEU A 1 333 ? 5.633 13.961 26.75 1 98.25 333 LEU A N 1
ATOM 2558 C CA . LEU A 1 333 ? 4.902 14.398 27.922 1 98.25 333 LEU A CA 1
ATOM 2559 C C . LEU A 1 333 ? 3.412 14.516 27.625 1 98.25 333 LEU A C 1
ATOM 2561 O O . LEU A 1 333 ? 2.58 14.125 28.453 1 98.25 333 LEU A O 1
ATOM 2565 N N . LEU A 1 334 ? 3.102 15.109 26.531 1 98.88 334 LEU A N 1
ATOM 2566 C CA . LEU A 1 334 ? 1.704 15.273 26.156 1 98.88 334 LEU A CA 1
ATOM 2567 C C . LEU A 1 334 ? 1.039 13.922 25.938 1 98.88 334 LEU A C 1
ATOM 2569 O O . LEU A 1 334 ? -0.14 13.742 26.25 1 98.88 334 LEU A O 1
ATOM 2573 N N . GLU A 1 335 ? 1.727 12.984 25.375 1 98.81 335 GLU A N 1
ATOM 2574 C CA . GLU A 1 335 ? 1.169 11.648 25.188 1 98.81 335 GLU A CA 1
ATOM 2575 C C . GLU A 1 335 ? 0.812 11.008 26.531 1 98.81 335 GLU A C 1
ATOM 2577 O O . GLU A 1 335 ? -0.188 10.289 26.641 1 98.81 335 GLU A O 1
ATOM 2582 N N . GLU A 1 336 ? 1.646 11.227 27.516 1 98.56 336 GLU A N 1
ATOM 2583 C CA . GLU A 1 336 ? 1.328 10.727 28.844 1 98.56 336 GLU A CA 1
ATOM 2584 C C . GLU A 1 336 ? -0.016 11.258 29.328 1 98.56 336 GLU A C 1
ATOM 2586 O O . GLU A 1 336 ? -0.686 10.617 30.141 1 98.56 336 GLU A O 1
ATOM 2591 N N . ALA A 1 337 ? -0.398 12.414 28.828 1 98.88 337 ALA A N 1
ATOM 2592 C CA . ALA A 1 337 ? -1.671 13.031 29.188 1 98.88 337 ALA A CA 1
ATOM 2593 C C . ALA A 1 337 ? -2.76 12.68 28.172 1 98.88 337 ALA A C 1
ATOM 2595 O O . ALA A 1 337 ? -3.848 13.258 28.203 1 98.88 337 ALA A O 1
ATOM 2596 N N . ASN A 1 338 ? -2.477 11.773 27.234 1 98.88 338 ASN A N 1
ATOM 2597 C CA . ASN A 1 338 ? -3.385 11.32 26.172 1 98.88 338 ASN A CA 1
ATOM 2598 C C . ASN A 1 338 ? -3.654 12.422 25.156 1 98.88 338 ASN A C 1
ATOM 2600 O O . ASN A 1 338 ? -4.754 12.516 24.609 1 98.88 338 ASN A O 1
ATOM 2604 N N . ILE A 1 339 ? -2.742 13.273 25.016 1 98.94 339 ILE A N 1
ATOM 2605 C CA . ILE A 1 339 ? -2.73 14.25 23.922 1 98.94 339 ILE A CA 1
ATOM 2606 C C . ILE A 1 339 ? -1.628 13.891 22.922 1 98.94 339 ILE A C 1
ATOM 2608 O O . ILE A 1 339 ? -0.44 14.023 23.234 1 98.94 339 ILE A O 1
ATOM 2612 N N . ILE A 1 340 ? -2.023 13.461 21.75 1 98.88 340 ILE A N 1
ATOM 2613 C CA . ILE A 1 340 ? -1.059 12.891 20.812 1 98.88 340 ILE A CA 1
ATOM 2614 C C . ILE A 1 340 ? -0.667 13.93 19.781 1 98.88 340 ILE A C 1
ATOM 2616 O O . ILE A 1 340 ? -1.495 14.344 18.953 1 98.88 340 ILE A O 1
ATOM 2620 N N . VAL A 1 341 ? 0.537 14.406 19.781 1 98.56 341 VAL A N 1
ATOM 2621 C CA . VAL A 1 341 ? 1.104 15.336 18.812 1 98.56 341 VAL A CA 1
ATOM 2622 C C . VAL A 1 341 ? 2.428 14.789 18.281 1 98.56 341 VAL A C 1
ATOM 2624 O O . VAL A 1 341 ? 2.887 13.734 18.719 1 98.56 341 VAL A O 1
ATOM 2627 N N . ASN A 1 342 ? 2.977 15.461 17.312 1 96.19 342 ASN A N 1
ATOM 2628 C CA . ASN A 1 342 ? 4.277 15.047 16.797 1 96.19 342 ASN A CA 1
ATOM 2629 C C . ASN A 1 342 ? 5.316 16.156 16.938 1 96.19 342 ASN A C 1
ATOM 2631 O O . ASN A 1 342 ? 5.004 17.328 16.75 1 96.19 342 ASN A O 1
ATOM 2635 N N . LYS A 1 343 ? 6.566 15.719 17.297 1 95.81 343 LYS A N 1
ATOM 2636 C CA . LYS A 1 343 ? 7.684 16.656 17.188 1 95.81 343 LYS A CA 1
ATOM 2637 C C . LYS A 1 343 ? 7.879 17.109 15.75 1 95.81 343 LYS A C 1
ATOM 2639 O O . LYS A 1 343 ? 7.508 16.406 14.812 1 95.81 343 LYS A O 1
ATOM 2644 N N . ASN A 1 344 ? 8.344 18.266 15.578 1 95.69 344 ASN A N 1
ATOM 2645 C CA . ASN A 1 344 ? 8.562 18.828 14.25 1 95.69 344 ASN A CA 1
ATOM 2646 C C . ASN A 1 344 ? 9.68 19.859 14.25 1 95.69 344 ASN A C 1
ATOM 2648 O O . ASN A 1 344 ? 9.766 20.688 15.164 1 95.69 344 ASN A O 1
ATOM 2652 N N . ALA A 1 345 ? 10.5 19.781 13.242 1 93.81 345 ALA A N 1
ATOM 2653 C CA . ALA A 1 345 ? 11.531 20.797 13.062 1 93.81 345 ALA A CA 1
ATOM 2654 C C . ALA A 1 345 ? 10.914 22.141 12.656 1 93.81 345 ALA A C 1
ATOM 2656 O O . ALA A 1 345 ? 9.914 22.172 11.938 1 93.81 345 ALA A O 1
ATOM 2657 N N . LEU A 1 346 ? 11.477 23.172 13.172 1 94 346 LEU A N 1
ATOM 2658 C CA . LEU A 1 346 ? 11.148 24.531 12.766 1 94 346 LEU A CA 1
ATOM 2659 C C . LEU A 1 346 ? 12.266 25.141 11.922 1 94 346 LEU A C 1
ATOM 2661 O O . LEU A 1 346 ? 13.398 24.656 11.945 1 94 346 LEU A O 1
ATOM 2665 N N . PRO A 1 347 ? 11.961 26.141 11.125 1 91.69 347 PRO A N 1
ATOM 2666 C CA . PRO A 1 347 ? 12.93 26.656 10.156 1 91.69 347 PRO A CA 1
ATOM 2667 C C . PRO A 1 347 ? 14.234 27.094 10.812 1 91.69 347 PRO A C 1
ATOM 2669 O O . PRO A 1 347 ? 15.273 27.156 10.148 1 91.69 347 PRO A O 1
ATOM 2672 N N . TRP A 1 348 ? 14.25 27.375 12.07 1 91.69 348 TRP A N 1
ATOM 2673 C CA . TRP A 1 348 ? 15.453 27.875 12.734 1 91.69 348 TRP A CA 1
ATOM 2674 C C . TRP A 1 348 ? 16.188 26.75 13.461 1 91.69 348 TRP A C 1
ATOM 2676 O O . TRP A 1 348 ? 17.188 26.984 14.125 1 91.69 348 TRP A O 1
ATOM 2686 N N . ASP A 1 349 ? 15.625 25.484 13.297 1 92.25 349 ASP A N 1
ATOM 2687 C CA . ASP A 1 349 ? 16.312 24.344 13.93 1 92.25 349 ASP A CA 1
ATOM 2688 C C . ASP A 1 349 ? 17.578 23.984 13.164 1 92.25 349 ASP A C 1
ATOM 2690 O O . ASP A 1 349 ? 17.609 24.031 11.93 1 92.25 349 ASP A O 1
ATOM 2694 N N . ARG A 1 350 ? 18.688 23.531 13.891 1 82.25 350 ARG A N 1
ATOM 2695 C CA . ARG A 1 350 ? 19.922 23.031 13.289 1 82.25 350 ARG A CA 1
ATOM 2696 C C . ARG A 1 350 ? 19.812 21.531 12.992 1 82.25 350 ARG A C 1
ATOM 2698 O O . ARG A 1 350 ? 20.547 21.016 12.141 1 82.25 350 ARG A O 1
ATOM 2705 N N . SER A 1 351 ? 18.891 20.969 13.695 1 79.38 351 SER A N 1
ATOM 2706 C CA . SER A 1 351 ? 18.75 19.531 13.562 1 79.38 351 SER A CA 1
ATOM 2707 C C . SER A 1 351 ? 17.281 19.125 13.516 1 79.38 351 SER A C 1
ATOM 2709 O O . SER A 1 351 ? 16.469 19.625 14.297 1 79.38 351 SER A O 1
ATOM 2711 N N . VAL A 1 352 ? 17.078 18.125 12.625 1 79.69 352 VAL A N 1
ATOM 2712 C CA . VAL A 1 352 ? 15.711 17.625 12.516 1 79.69 352 VAL A CA 1
ATOM 2713 C C . VAL A 1 352 ? 15.492 16.5 13.531 1 79.69 352 VAL A C 1
ATOM 2715 O O . VAL A 1 352 ? 14.352 16.172 13.859 1 79.69 352 VAL A O 1
ATOM 2718 N N . VAL A 1 353 ? 16.547 15.953 14.102 1 79.56 353 VAL A N 1
ATOM 2719 C CA . VAL A 1 353 ? 16.469 14.836 15.039 1 79.56 353 VAL A CA 1
ATOM 2720 C C . VAL A 1 353 ? 16.031 15.336 16.406 1 79.56 353 VAL A C 1
ATOM 2722 O O . VAL A 1 353 ? 15.289 14.656 17.109 1 79.56 353 VAL A O 1
ATOM 2725 N N . LYS A 1 354 ? 16.438 16.5 16.797 1 87.62 354 LYS A N 1
ATOM 2726 C CA . LYS A 1 354 ? 16.047 17.141 18.047 1 87.62 354 LYS A CA 1
ATOM 2727 C C . LYS A 1 354 ? 15.398 18.5 17.781 1 87.62 354 LYS A C 1
ATOM 2729 O O . LYS A 1 354 ? 15.969 19.547 18.125 1 87.62 354 LYS A O 1
ATOM 2734 N N . PRO A 1 355 ? 14.227 18.375 17.359 1 92.94 355 PRO A N 1
ATOM 2735 C CA . PRO A 1 355 ? 13.602 19.625 16.906 1 92.94 355 PRO A CA 1
ATOM 2736 C C . PRO A 1 355 ? 13.047 20.453 18.062 1 92.94 355 PRO A C 1
ATOM 2738 O O . PRO A 1 355 ? 12.766 19.906 19.141 1 92.94 355 PRO A O 1
ATOM 2741 N N . SER A 1 356 ? 12.898 21.719 17.812 1 95.19 356 SER A N 1
ATOM 2742 C CA . SER A 1 356 ? 12.422 22.656 18.828 1 95.19 356 SER A CA 1
ATOM 2743 C C . SER A 1 356 ? 10.898 22.734 18.844 1 95.19 356 SER A C 1
ATOM 2745 O O . SER A 1 356 ? 10.305 23.328 19.75 1 95.19 356 SER A O 1
ATOM 2747 N N . GLY A 1 357 ? 10.281 22.109 17.875 1 96.44 357 GLY A N 1
ATOM 2748 C CA . GLY A 1 357 ? 8.859 22.375 17.75 1 96.44 357 GLY A CA 1
ATOM 2749 C C . GLY A 1 357 ? 8 21.141 17.844 1 96.44 357 GLY A C 1
ATOM 2750 O O . GLY A 1 357 ? 8.523 20.016 17.891 1 96.44 357 GLY A O 1
ATOM 2751 N N . ILE A 1 358 ? 6.715 21.344 18 1 97.94 358 ILE A N 1
ATOM 2752 C CA . ILE A 1 358 ? 5.691 20.328 17.781 1 97.94 358 ILE A CA 1
ATOM 2753 C C . ILE A 1 358 ? 4.727 20.797 16.688 1 97.94 358 ILE A C 1
ATOM 2755 O O . ILE A 1 358 ? 4.559 22 16.484 1 97.94 358 ILE A O 1
ATOM 2759 N N . ARG A 1 359 ? 4.254 19.875 15.906 1 97.94 359 ARG A N 1
ATOM 2760 C CA . ARG A 1 359 ? 3.248 20.094 14.875 1 97.94 359 ARG A CA 1
ATOM 2761 C C . ARG A 1 359 ? 1.912 19.469 15.273 1 97.94 359 ARG A C 1
ATOM 2763 O O . ARG A 1 359 ? 1.85 18.281 15.617 1 97.94 359 ARG A O 1
ATOM 2770 N N . ILE A 1 360 ? 0.875 20.297 15.281 1 98.69 360 ILE A N 1
ATOM 2771 C CA . ILE A 1 360 ? -0.457 19.891 15.719 1 98.69 360 ILE A CA 1
ATOM 2772 C C . ILE A 1 360 ? -1.424 19.938 14.539 1 98.69 360 ILE A C 1
ATOM 2774 O O . ILE A 1 360 ? -1.432 20.906 13.773 1 98.69 360 ILE A O 1
ATOM 2778 N N . GLY A 1 361 ? -2.172 18.891 14.281 1 98.81 361 GLY A N 1
ATOM 2779 C CA . GLY A 1 361 ? -3.256 18.859 13.312 1 98.81 361 GLY A CA 1
ATOM 2780 C C . GLY A 1 361 ? -4.621 18.672 13.945 1 98.81 361 GLY A C 1
ATOM 2781 O O . GLY A 1 361 ? -4.797 17.812 14.797 1 98.81 361 GLY A O 1
ATOM 2782 N N . VAL A 1 362 ? -5.625 19.438 13.547 1 98.94 362 VAL A N 1
ATOM 2783 C CA . VAL A 1 362 ? -6.887 19.469 14.281 1 98.94 362 VAL A CA 1
ATOM 2784 C C . VAL A 1 362 ? -7.961 18.719 13.484 1 98.94 362 VAL A C 1
ATOM 2786 O O . VAL A 1 362 ? -9.094 18.578 13.945 1 98.94 362 VAL A O 1
ATOM 2789 N N . GLN A 1 363 ? -7.621 18.219 12.273 1 98.88 363 GLN A N 1
ATOM 2790 C CA . GLN A 1 363 ? -8.617 17.703 11.344 1 98.88 363 GLN A CA 1
ATOM 2791 C C . GLN A 1 363 ? -9.367 16.516 11.938 1 98.88 363 GLN A C 1
ATOM 2793 O O . GLN A 1 363 ? -10.578 16.391 11.758 1 98.88 363 GLN A O 1
ATOM 2798 N N . GLU A 1 364 ? -8.719 15.664 12.648 1 98.88 364 GLU A N 1
ATOM 2799 C CA . GLU A 1 364 ? -9.391 14.477 13.172 1 98.88 364 GLU A CA 1
ATOM 2800 C C . GLU A 1 364 ? -10.352 14.844 14.297 1 98.88 364 GLU A C 1
ATOM 2802 O O . GLU A 1 364 ? -11.484 14.344 14.344 1 98.88 364 GLU A O 1
ATOM 2807 N N . MET A 1 365 ? -9.898 15.68 15.227 1 98.94 365 MET A N 1
ATOM 2808 C CA . MET A 1 365 ? -10.781 16.062 16.328 1 98.94 365 MET A CA 1
ATOM 2809 C C . MET A 1 365 ? -11.961 16.875 15.812 1 98.94 365 MET A C 1
ATOM 2811 O O . MET A 1 365 ? -13.062 16.797 16.375 1 98.94 365 MET A O 1
ATOM 2815 N N . THR A 1 366 ? -11.727 17.641 14.734 1 98.94 366 THR A N 1
ATOM 2816 C CA . THR A 1 366 ? -12.844 18.312 14.078 1 98.94 366 THR A CA 1
ATOM 2817 C C . THR A 1 366 ? -13.836 17.297 13.523 1 98.94 366 THR A C 1
ATOM 2819 O O . THR A 1 366 ? -15.047 17.484 13.617 1 98.94 366 THR A O 1
ATOM 2822 N N . ARG A 1 367 ? -13.367 16.188 12.992 1 98.38 367 ARG A N 1
ATOM 2823 C CA . ARG A 1 367 ? -14.219 15.117 12.477 1 98.38 367 ARG A CA 1
ATOM 2824 C C . ARG A 1 367 ? -15.086 14.523 13.578 1 98.38 367 ARG A C 1
ATOM 2826 O O . ARG A 1 367 ? -16.188 14.047 13.312 1 98.38 367 ARG A O 1
ATOM 2833 N N . PHE A 1 368 ? -14.562 14.617 14.781 1 98.44 368 PHE A N 1
ATOM 2834 C CA . PHE A 1 368 ? -15.305 14.07 15.914 1 98.44 368 PHE A CA 1
ATOM 2835 C C . PHE A 1 368 ? -16.234 15.125 16.516 1 98.44 368 PHE A C 1
ATOM 2837 O O . PHE A 1 368 ? -16.844 14.898 17.562 1 98.44 368 PHE A O 1
ATOM 2844 N N . GLY A 1 369 ? -16.25 16.312 15.938 1 98.44 369 GLY A N 1
ATOM 2845 C CA . GLY A 1 369 ? -17.297 17.281 16.281 1 98.44 369 GLY A CA 1
ATOM 2846 C C . GLY A 1 369 ? -16.797 18.422 17.125 1 98.44 369 GLY A C 1
ATOM 2847 O O . GLY A 1 369 ? -17.578 19.266 17.562 1 98.44 369 GLY A O 1
ATOM 2848 N N . MET A 1 370 ? -15.516 18.5 17.344 1 98.81 370 MET A N 1
ATOM 2849 C CA . MET A 1 370 ? -14.984 19.578 18.156 1 98.81 370 MET A CA 1
ATOM 2850 C C . MET A 1 370 ? -14.961 20.891 17.375 1 98.81 370 MET A C 1
ATOM 2852 O O . MET A 1 370 ? -14.664 20.906 16.188 1 98.81 370 MET A O 1
ATOM 2856 N N . GLY A 1 371 ? -15.297 21.969 18.062 1 98.75 371 GLY A N 1
ATOM 2857 C CA . GLY A 1 371 ? -15.25 23.312 17.516 1 98.75 371 GLY A CA 1
ATOM 2858 C C . GLY A 1 371 ? -14.25 24.219 18.203 1 98.75 371 GLY A C 1
ATOM 2859 O O . GLY A 1 371 ? -13.312 23.734 18.844 1 98.75 371 GLY A O 1
ATOM 2860 N N . LYS A 1 372 ? -14.406 25.484 18.062 1 98.75 372 LYS A N 1
ATOM 2861 C CA . LYS A 1 372 ? -13.469 26.484 18.578 1 98.75 372 LYS A CA 1
ATOM 2862 C C . LYS A 1 372 ? -13.383 26.438 20.094 1 98.75 372 LYS A C 1
ATOM 2864 O O . LYS A 1 372 ? -12.312 26.625 20.672 1 98.75 372 LYS A O 1
ATOM 2869 N N . ASP A 1 373 ? -14.492 26.203 20.719 1 98.69 373 ASP A N 1
ATOM 2870 C CA . ASP A 1 373 ? -14.492 26.156 22.172 1 98.69 373 ASP A CA 1
ATOM 2871 C C . ASP A 1 373 ? -13.703 24.969 22.688 1 98.69 373 ASP A C 1
ATOM 2873 O O . ASP A 1 373 ? -12.984 25.062 23.688 1 98.69 373 ASP A O 1
ATOM 2877 N N . GLU A 1 374 ? -13.93 23.859 22.031 1 98.94 374 GLU A N 1
ATOM 2878 C CA . GLU A 1 374 ? -13.164 22.672 22.391 1 98.94 374 GLU A CA 1
ATOM 2879 C C . GLU A 1 374 ? -11.672 22.875 22.141 1 98.94 374 GLU A C 1
ATOM 2881 O O . GLU A 1 374 ? -10.844 22.375 22.906 1 98.94 374 GLU A O 1
ATOM 2886 N N . MET A 1 375 ? -11.297 23.625 21.109 1 98.94 375 MET A N 1
ATOM 2887 C CA . MET A 1 375 ? -9.891 23.938 20.859 1 98.94 375 MET A CA 1
ATOM 2888 C C . MET A 1 375 ? -9.297 24.734 22.016 1 98.94 375 MET A C 1
ATOM 2890 O O . MET A 1 375 ? -8.141 24.547 22.391 1 98.94 375 MET A O 1
ATOM 2894 N N . ARG A 1 376 ? -10.055 25.641 22.531 1 98.75 376 ARG A N 1
ATOM 2895 C CA . ARG A 1 376 ? -9.602 26.422 23.688 1 98.75 376 ARG A CA 1
ATOM 2896 C C . ARG A 1 376 ? -9.344 25.531 24.891 1 98.75 376 ARG A C 1
ATOM 2898 O O . ARG A 1 376 ? -8.359 25.719 25.609 1 98.75 376 ARG A O 1
ATOM 2905 N N . GLU A 1 377 ? -10.242 24.562 25.109 1 98.88 377 GLU A N 1
ATOM 2906 C CA . GLU A 1 377 ? -10.039 23.594 26.203 1 98.88 377 GLU A CA 1
ATOM 2907 C C . GLU A 1 377 ? -8.773 22.781 25.984 1 98.88 377 GLU A C 1
ATOM 2909 O O . GLU A 1 377 ? -8.023 22.516 26.922 1 98.88 377 GLU A O 1
ATOM 2914 N N . ILE A 1 378 ? -8.531 22.375 24.781 1 98.94 378 ILE A N 1
ATOM 2915 C CA . ILE A 1 378 ? -7.34 21.609 24.453 1 98.94 378 ILE A CA 1
ATOM 2916 C C . ILE A 1 378 ? -6.094 22.438 24.734 1 98.94 378 ILE A C 1
ATOM 2918 O O . ILE A 1 378 ? -5.109 21.922 25.281 1 98.94 378 ILE A O 1
ATOM 2922 N N . ALA A 1 379 ? -6.113 23.719 24.344 1 98.88 379 ALA A N 1
ATOM 2923 C CA . ALA A 1 379 ? -4.996 24.609 24.625 1 98.88 379 ALA A CA 1
ATOM 2924 C C . ALA A 1 379 ? -4.703 24.656 26.125 1 98.88 379 ALA A C 1
ATOM 2926 O O . ALA A 1 379 ? -3.539 24.656 26.547 1 98.88 379 ALA A O 1
ATOM 2927 N N . LYS A 1 380 ? -5.742 24.688 26.922 1 98.81 380 LYS A N 1
ATOM 2928 C CA . LYS A 1 380 ? -5.574 24.688 28.375 1 98.81 380 LYS A CA 1
ATOM 2929 C C . LYS A 1 380 ? -4.918 23.391 28.859 1 98.81 380 LYS A C 1
ATOM 2931 O O . LYS A 1 380 ? -4.043 23.422 29.734 1 98.81 380 LYS A O 1
ATOM 2936 N N . PHE A 1 381 ? -5.391 22.219 28.344 1 98.94 381 PHE A N 1
ATOM 2937 C CA . PHE A 1 381 ? -4.781 20.953 28.703 1 98.94 381 PHE A CA 1
ATOM 2938 C C . PHE A 1 381 ? -3.293 20.953 28.391 1 98.94 381 PHE A C 1
ATOM 2940 O O . PHE A 1 381 ? -2.475 20.531 29.203 1 98.94 381 PHE A O 1
ATOM 2947 N N . ILE A 1 382 ? -2.943 21.422 27.203 1 98.88 382 ILE A N 1
ATOM 2948 C CA . ILE A 1 382 ? -1.549 21.453 26.781 1 98.88 382 ILE A CA 1
ATOM 2949 C C . ILE A 1 382 ? -0.749 22.359 27.719 1 98.88 382 ILE A C 1
ATOM 2951 O O . ILE A 1 382 ? 0.33 21.984 28.188 1 98.88 382 ILE A O 1
ATOM 2955 N N . ALA A 1 383 ? -1.275 23.531 27.984 1 98.62 383 ALA A N 1
ATOM 2956 C CA . ALA A 1 383 ? -0.605 24.484 28.859 1 98.62 383 ALA A CA 1
ATOM 2957 C C . ALA A 1 383 ? -0.388 23.906 30.25 1 98.62 383 ALA A C 1
ATOM 2959 O O . ALA A 1 383 ? 0.664 24.109 30.859 1 98.62 383 ALA A O 1
ATOM 2960 N N . ARG A 1 384 ? -1.382 23.234 30.797 1 98.62 384 ARG A N 1
ATOM 2961 C CA . ARG A 1 384 ? -1.274 22.594 32.094 1 98.62 384 ARG A CA 1
ATOM 2962 C C . ARG A 1 384 ? -0.082 21.656 32.156 1 98.62 384 ARG A C 1
ATOM 2964 O O . ARG A 1 384 ? 0.715 21.688 33.094 1 98.62 384 ARG A O 1
ATOM 2971 N N . VAL A 1 385 ? 0.026 20.828 31.141 1 98.75 385 VAL A N 1
ATOM 2972 C CA . VAL A 1 385 ? 1.123 19.859 31.078 1 98.75 385 VAL A CA 1
ATOM 2973 C C . VAL A 1 385 ? 2.455 20.609 30.984 1 98.75 385 VAL A C 1
ATOM 2975 O O . VAL A 1 385 ? 3.41 20.266 31.688 1 98.75 385 VAL A O 1
ATOM 2978 N N . LEU A 1 386 ? 2.525 21.625 30.141 1 98.12 386 LEU A N 1
ATOM 2979 C CA . LEU A 1 386 ? 3.775 22.344 29.875 1 98.12 386 LEU A CA 1
ATOM 2980 C C . LEU A 1 386 ? 4.188 23.172 31.094 1 98.12 386 LEU A C 1
ATOM 2982 O O . LEU A 1 386 ? 5.371 23.453 31.281 1 98.12 386 LEU A O 1
ATOM 2986 N N . ARG A 1 387 ? 3.271 23.531 31.906 1 97 387 ARG A N 1
ATOM 2987 C CA . ARG A 1 387 ? 3.562 24.297 33.094 1 97 387 ARG A CA 1
ATOM 2988 C C . ARG A 1 387 ? 3.975 23.375 34.25 1 97 387 ARG A C 1
ATOM 2990 O O . ARG A 1 387 ? 4.254 23.844 35.344 1 97 387 ARG A O 1
ATOM 2997 N N . GLY A 1 388 ? 3.924 22.109 34.062 1 97.44 388 GLY A N 1
ATOM 2998 C CA . GLY A 1 388 ? 4.527 21.188 35 1 97.44 388 GLY A CA 1
ATOM 2999 C C . GLY A 1 388 ? 3.508 20.375 35.781 1 97.44 388 GLY A C 1
ATOM 3000 O O . GLY A 1 388 ? 3.869 19.594 36.688 1 97.44 388 GLY A O 1
ATOM 3001 N N . GLU A 1 389 ? 2.252 20.547 35.438 1 98.12 389 GLU A N 1
ATOM 3002 C CA . GLU A 1 389 ? 1.263 19.688 36.094 1 98.12 389 GLU A CA 1
ATOM 3003 C C . GLU A 1 389 ? 1.506 18.219 35.75 1 98.12 389 GLU A C 1
ATOM 3005 O O . GLU A 1 389 ? 1.946 17.891 34.656 1 98.12 389 GLU A O 1
ATOM 3010 N N . ASP A 1 390 ? 1.19 17.344 36.688 1 97.94 390 ASP A N 1
ATOM 3011 C CA . ASP A 1 390 ? 1.314 15.906 36.469 1 97.94 390 ASP A CA 1
ATOM 3012 C C . ASP A 1 390 ? 0.466 15.461 35.281 1 97.94 390 ASP A C 1
ATOM 3014 O O . ASP A 1 390 ? -0.759 15.594 35.281 1 97.94 390 ASP A O 1
ATOM 3018 N N . PRO A 1 391 ? 1.089 14.961 34.281 1 98.38 391 PRO A N 1
ATOM 3019 C CA . PRO A 1 391 ? 0.337 14.531 33.094 1 98.38 391 PRO A CA 1
ATOM 3020 C C . PRO A 1 391 ? -0.784 13.547 33.438 1 98.38 391 PRO A C 1
ATOM 3022 O O . PRO A 1 391 ? -1.823 13.539 32.781 1 98.38 391 PRO A O 1
ATOM 3025 N N . ALA A 1 392 ? -0.603 12.734 34.469 1 98.12 392 ALA A N 1
ATOM 3026 C CA . ALA A 1 392 ? -1.627 11.766 34.875 1 98.12 392 ALA A CA 1
ATOM 3027 C C . ALA A 1 392 ? -2.91 12.477 35.281 1 98.12 392 ALA A C 1
ATOM 3029 O O . ALA A 1 392 ? -4.012 11.977 35.062 1 98.12 392 ALA A O 1
ATOM 3030 N N . SER A 1 393 ? -2.77 13.586 35.938 1 98.31 393 SER A N 1
ATOM 3031 C CA . SER A 1 393 ? -3.924 14.383 36.312 1 98.31 393 SER A CA 1
ATOM 3032 C C . SER A 1 393 ? -4.637 14.969 35.125 1 98.31 393 SER A C 1
ATOM 3034 O O . SER A 1 393 ? -5.863 14.922 35.031 1 98.31 393 SER A O 1
ATOM 3036 N N . VAL A 1 394 ? -3.881 15.5 34.188 1 98.81 394 VAL A N 1
ATOM 3037 C CA . VAL A 1 394 ? -4.441 16.078 32.969 1 98.81 394 VAL A CA 1
ATOM 3038 C C . VAL A 1 394 ? -5.105 14.977 32.156 1 98.81 394 VAL A C 1
ATOM 3040 O O . VAL A 1 394 ? -6.145 15.203 31.531 1 98.81 394 VAL A O 1
ATOM 3043 N N . ARG A 1 395 ? -4.496 13.766 32.156 1 98.81 395 ARG A N 1
ATOM 3044 C CA . ARG A 1 395 ? -5.02 12.625 31.422 1 98.81 395 ARG A CA 1
ATOM 3045 C C . ARG A 1 395 ? -6.453 12.312 31.828 1 98.81 395 ARG A C 1
ATOM 3047 O O . ARG A 1 395 ? -7.297 12.008 30.984 1 98.81 395 ARG A O 1
ATOM 3054 N N . ARG A 1 396 ? -6.75 12.352 33.094 1 98.56 396 ARG A N 1
ATOM 3055 C CA . ARG A 1 396 ? -8.094 12.086 33.594 1 98.56 396 ARG A CA 1
ATOM 3056 C C . ARG A 1 396 ? -9.102 13.086 33.031 1 98.56 396 ARG A C 1
ATOM 3058 O O . ARG A 1 396 ? -10.188 12.695 32.594 1 98.56 396 ARG A O 1
ATOM 3065 N N . ASP A 1 397 ? -8.719 14.359 33 1 98.75 397 ASP A N 1
ATOM 3066 C CA . ASP A 1 397 ? -9.586 15.398 32.469 1 98.75 397 ASP A CA 1
ATOM 3067 C C . ASP A 1 397 ? -9.766 15.227 30.953 1 98.75 397 ASP A C 1
ATOM 3069 O O . ASP A 1 397 ? -10.852 15.461 30.422 1 98.75 397 ASP A O 1
ATOM 3073 N N . VAL A 1 398 ? -8.703 14.82 30.281 1 98.88 398 VAL A N 1
ATOM 3074 C CA . VAL A 1 398 ? -8.727 14.617 28.828 1 98.88 398 VAL A CA 1
ATOM 3075 C C . VAL A 1 398 ? -9.688 13.477 28.484 1 98.88 398 VAL A C 1
ATOM 3077 O O . VAL A 1 398 ? -10.492 13.594 27.562 1 98.88 398 VAL A O 1
ATOM 3080 N N . VAL A 1 399 ? -9.578 12.359 29.234 1 98.75 399 VAL A N 1
ATOM 3081 C CA . VAL A 1 399 ? -10.453 11.219 29 1 98.75 399 VAL A CA 1
ATOM 3082 C C . VAL A 1 399 ? -11.906 11.633 29.203 1 98.75 399 VAL A C 1
ATOM 3084 O O . VAL A 1 399 ? -12.781 11.273 28.406 1 98.75 399 VAL A O 1
ATOM 3087 N N . ASP A 1 400 ? -12.156 12.414 30.234 1 98.62 400 ASP A N 1
ATOM 3088 C CA . ASP A 1 400 ? -13.508 12.898 30.516 1 98.62 400 ASP A CA 1
ATOM 3089 C C . ASP A 1 400 ? -14 13.828 29.406 1 98.62 400 ASP A C 1
ATOM 3091 O O . ASP A 1 400 ? -15.156 13.727 28.984 1 98.62 400 ASP A O 1
ATOM 3095 N N . PHE A 1 401 ? -13.219 14.734 29.016 1 98.69 401 PHE A N 1
ATOM 3096 C CA . PHE A 1 401 ? -13.531 15.68 27.953 1 98.69 401 PHE A CA 1
ATOM 3097 C C . PHE A 1 401 ? -13.828 14.945 26.656 1 98.69 401 PHE A C 1
ATOM 3099 O O . PHE A 1 401 ? -14.805 15.266 25.969 1 98.69 401 PHE A O 1
ATOM 3106 N N . ARG A 1 402 ? -13.078 13.867 26.312 1 98.38 402 ARG A N 1
ATOM 3107 C CA . ARG A 1 402 ? -13.141 13.117 25.062 1 98.38 402 ARG A CA 1
ATOM 3108 C C . ARG A 1 402 ? -14.461 12.359 24.938 1 98.38 402 ARG A C 1
ATOM 3110 O O . ARG A 1 402 ? -14.953 12.133 23.844 1 98.38 402 ARG A O 1
ATOM 3117 N N . ARG A 1 403 ? -15.109 12.062 26 1 97 403 ARG A N 1
ATOM 3118 C CA . ARG A 1 403 ? -16.328 11.258 26.031 1 97 403 ARG A CA 1
ATOM 3119 C C . ARG A 1 403 ? -17.453 11.938 25.266 1 97 403 ARG A C 1
ATOM 3121 O O . ARG A 1 403 ? -18.328 11.266 24.719 1 97 403 ARG A O 1
ATOM 3128 N N . GLY A 1 404 ? -17.391 13.227 25.203 1 97.44 404 GLY A N 1
ATOM 3129 C CA . GLY A 1 404 ? -18.422 13.969 24.5 1 97.44 404 GLY A CA 1
ATOM 3130 C C . GLY A 1 404 ? -18.203 14.016 23 1 97.44 404 GLY A C 1
ATOM 3131 O O . GLY A 1 404 ? -19.078 14.484 22.25 1 97.44 404 GLY A O 1
ATOM 3132 N N . PHE A 1 405 ? -17.094 13.438 22.516 1 98.31 405 PHE A N 1
ATOM 3133 C CA . PHE A 1 405 ? -16.719 13.578 21.109 1 98.31 405 PHE A CA 1
ATOM 3134 C C . PHE A 1 405 ? -16.234 12.242 20.547 1 98.31 405 PHE A C 1
ATOM 3136 O O . PHE A 1 405 ? -15.125 12.148 20.016 1 98.31 405 PHE A O 1
ATOM 3143 N N . VAL A 1 406 ? -17.125 11.211 20.562 1 96.69 406 VAL A N 1
ATOM 3144 C CA . VAL A 1 406 ? -16.719 9.875 20.156 1 96.69 406 VAL A CA 1
ATOM 3145 C C . VAL A 1 406 ? -17.469 9.477 18.891 1 96.69 406 VAL A C 1
ATOM 3147 O O . VAL A 1 406 ? -17.234 8.398 18.328 1 96.69 406 VAL A O 1
ATOM 3150 N N . GLU A 1 407 ? -18.328 10.312 18.359 1 96.5 407 GLU A N 1
ATOM 3151 C CA . GLU A 1 407 ? -19.062 10.047 17.125 1 96.5 407 GLU A CA 1
ATOM 3152 C C . GLU A 1 407 ? -18.469 10.828 15.953 1 96.5 407 GLU A C 1
ATOM 3154 O O . GLU A 1 407 ? -18.281 12.039 16.047 1 96.5 407 GLU A O 1
ATOM 3159 N N . VAL A 1 408 ? -18.25 10.164 14.875 1 97.31 408 VAL A N 1
ATOM 3160 C CA . VAL A 1 408 ? -17.688 10.812 13.688 1 97.31 408 VAL A CA 1
ATOM 3161 C C . VAL A 1 408 ? -18.766 11.633 12.992 1 97.31 408 VAL A C 1
ATOM 3163 O O . VAL A 1 408 ? -19.875 11.148 12.766 1 97.31 408 VAL A O 1
ATOM 3166 N N . LYS A 1 409 ? -18.375 12.867 12.68 1 97.81 409 LYS A N 1
ATOM 3167 C CA . LYS A 1 409 ? -19.266 13.797 12.008 1 97.81 409 LYS A CA 1
ATOM 3168 C C . LYS A 1 409 ? -18.891 13.969 10.539 1 97.81 409 LYS A C 1
ATOM 3170 O O . LYS A 1 409 ? -17.906 13.391 10.078 1 97.81 409 LYS A O 1
ATOM 3175 N N . TYR A 1 410 ? -19.734 14.641 9.742 1 98.12 410 TYR A N 1
ATOM 3176 C CA . TYR A 1 410 ? -19.484 15.008 8.352 1 98.12 410 TYR A CA 1
ATOM 3177 C C . TYR A 1 410 ? -19.359 13.773 7.473 1 98.12 410 TYR A C 1
ATOM 3179 O O . TYR A 1 410 ? -18.453 13.688 6.633 1 98.12 410 TYR A O 1
ATOM 3187 N N . GLY A 1 411 ? -20.094 12.789 7.695 1 97.12 411 GLY A N 1
ATOM 3188 C CA . GLY A 1 411 ? -20.141 11.555 6.93 1 97.12 411 GLY A CA 1
ATOM 3189 C C . GLY A 1 411 ? -21.328 10.688 7.258 1 97.12 411 GLY A C 1
ATOM 3190 O O . GLY A 1 411 ? -22.109 11.008 8.156 1 97.12 411 GLY A O 1
ATOM 3191 N N . PHE A 1 412 ? -21.484 9.656 6.582 1 96.81 412 PHE A N 1
ATOM 3192 C CA . PHE A 1 412 ? -22.641 8.789 6.742 1 96.81 412 PHE A CA 1
ATOM 3193 C C . PHE A 1 412 ? -22.375 7.719 7.789 1 96.81 412 PHE A C 1
ATOM 3195 O O . PHE A 1 412 ? -21.25 7.23 7.914 1 96.81 412 PHE A O 1
ATOM 3202 N N . LYS A 1 413 ? -23.391 7.418 8.484 1 93.69 413 LYS A N 1
ATOM 3203 C CA . LYS A 1 413 ? -23.344 6.301 9.422 1 93.69 413 LYS A CA 1
ATOM 3204 C C . LYS A 1 413 ? -23.578 4.973 8.711 1 93.69 413 LYS A C 1
ATOM 3206 O O . LYS A 1 413 ? -23.922 4.949 7.527 1 93.69 413 LYS A O 1
ATOM 3211 N N . ALA A 1 414 ? -23.188 3.973 9.383 1 91.44 414 ALA A N 1
ATOM 3212 C CA . ALA A 1 414 ? -23.469 2.631 8.891 1 91.44 414 ALA A CA 1
ATOM 3213 C C . ALA A 1 414 ? -24.562 1.962 9.719 1 91.44 414 ALA A C 1
ATOM 3215 O O . ALA A 1 414 ? -24.312 1.548 10.859 1 91.44 414 ALA A O 1
ATOM 3216 N N . SER A 1 415 ? -25.75 1.792 9.117 1 90.69 415 SER A N 1
ATOM 3217 C CA . SER A 1 415 ? -26.828 1.126 9.844 1 90.69 415 SER A CA 1
ATOM 3218 C C . SER A 1 415 ? -26.531 -0.36 10.023 1 90.69 415 SER A C 1
ATOM 3220 O O . SER A 1 415 ? -25.688 -0.923 9.32 1 90.69 415 SER A O 1
ATOM 3222 N N . ARG A 1 416 ? -27.141 -0.933 10.961 1 89.88 416 ARG A N 1
ATOM 3223 C CA . ARG A 1 416 ? -27.016 -2.371 11.172 1 89.88 416 ARG A CA 1
ATOM 3224 C C . ARG A 1 416 ? -27.375 -3.146 9.914 1 89.88 416 ARG A C 1
ATOM 3226 O O . ARG A 1 416 ? -26.766 -4.176 9.617 1 89.88 416 ARG A O 1
ATOM 3233 N N . GLU A 1 417 ? -28.344 -2.662 9.242 1 91.31 417 GLU A N 1
ATOM 3234 C CA . GLU A 1 417 ? -28.781 -3.305 8.008 1 91.31 417 GLU A CA 1
ATOM 3235 C C . GLU A 1 417 ? -27.672 -3.293 6.957 1 91.31 417 GLU A C 1
ATOM 3237 O O . GLU A 1 417 ? -27.438 -4.297 6.277 1 91.31 417 GLU A O 1
ATOM 3242 N N . VAL A 1 418 ? -27.031 -2.17 6.805 1 90.94 418 VAL A N 1
ATOM 3243 C CA . VAL A 1 418 ? -25.953 -2.037 5.832 1 90.94 418 VAL A CA 1
ATOM 3244 C C . VAL A 1 418 ? -24.797 -2.957 6.215 1 90.94 418 VAL A C 1
ATOM 3246 O O . VAL A 1 418 ? -24.219 -3.623 5.355 1 90.94 418 VAL A O 1
ATOM 3249 N N . ILE A 1 419 ? -24.5 -2.99 7.48 1 90.94 419 ILE A N 1
ATOM 3250 C CA . ILE A 1 419 ? -23.422 -3.838 7.98 1 90.94 419 ILE A CA 1
ATOM 3251 C C . ILE A 1 419 ? -23.75 -5.305 7.691 1 90.94 419 ILE A C 1
ATOM 3253 O O . ILE A 1 419 ? -22.891 -6.043 7.195 1 90.94 419 ILE A O 1
ATOM 3257 N N . GLU A 1 420 ? -24.938 -5.688 7.977 1 91.75 420 GLU A N 1
ATOM 3258 C CA . GLU A 1 420 ? -25.375 -7.062 7.734 1 91.75 420 GLU A CA 1
ATOM 3259 C C . GLU A 1 420 ? -25.328 -7.402 6.25 1 91.75 420 GLU A C 1
ATOM 3261 O O . GLU A 1 420 ? -24.969 -8.516 5.871 1 91.75 420 GLU A O 1
ATOM 3266 N N . GLU A 1 421 ? -25.719 -6.461 5.465 1 93.88 421 GLU A N 1
ATOM 3267 C CA . GLU A 1 421 ? -25.719 -6.676 4.02 1 93.88 421 GLU A CA 1
ATOM 3268 C C . GLU A 1 421 ? -24.297 -6.91 3.504 1 93.88 421 GLU A C 1
ATOM 3270 O O . GLU A 1 421 ? -24.078 -7.801 2.68 1 93.88 421 GLU A O 1
ATOM 3275 N N . VAL A 1 422 ? -23.375 -6.078 3.932 1 93.69 422 VAL A N 1
ATOM 3276 C CA . VAL A 1 422 ? -21.984 -6.211 3.504 1 93.69 422 VAL A CA 1
ATOM 3277 C C . VAL A 1 422 ? -21.438 -7.559 3.961 1 93.69 422 VAL A C 1
ATOM 3279 O O . VAL A 1 422 ? -20.828 -8.289 3.17 1 93.69 422 VAL A O 1
ATOM 3282 N N . PHE A 1 423 ? -21.656 -7.977 5.16 1 92.56 423 PHE A N 1
ATOM 3283 C CA . PHE A 1 423 ? -21.109 -9.203 5.727 1 92.56 423 PHE A CA 1
ATOM 3284 C C . PHE A 1 423 ? -21.781 -10.43 5.121 1 92.56 423 PHE A C 1
ATOM 3286 O O . PHE A 1 423 ? -21.125 -11.461 4.922 1 92.56 423 PHE A O 1
ATOM 3293 N N . ALA A 1 424 ? -23.047 -10.242 4.848 1 94 424 ALA A N 1
ATOM 3294 C CA . ALA A 1 424 ? -23.734 -11.328 4.156 1 94 424 ALA A CA 1
ATOM 3295 C C . ALA A 1 424 ? -23.156 -11.547 2.76 1 94 424 ALA A C 1
ATOM 3297 O O . ALA A 1 424 ? -22.969 -12.688 2.326 1 94 424 ALA A O 1
ATOM 3298 N N . SER A 1 425 ? -22.906 -10.43 2.082 1 96.19 425 SER A N 1
ATOM 3299 C CA . SER A 1 425 ? -22.391 -10.531 0.721 1 96.19 425 SER A CA 1
ATOM 3300 C C . SER A 1 425 ? -21.031 -11.195 0.694 1 96.19 425 SER A C 1
ATOM 3302 O O . SER A 1 425 ? -20.641 -11.789 -0.316 1 96.19 425 SER A O 1
ATOM 3304 N N . LEU A 1 426 ? -20.266 -11.195 1.827 1 95.44 426 LEU A N 1
ATOM 3305 C CA . LEU A 1 426 ? -18.922 -11.766 1.928 1 95.44 426 LEU A CA 1
ATOM 3306 C C . LEU A 1 426 ? -18.953 -13.117 2.629 1 95.44 426 LEU A C 1
ATOM 3308 O O . LEU A 1 426 ? -17.906 -13.75 2.822 1 95.44 426 LEU A O 1
ATOM 3312 N N . ASN A 1 427 ? -20.125 -13.57 3.115 1 92.56 427 ASN A N 1
ATOM 3313 C CA . ASN A 1 427 ? -20.312 -14.789 3.887 1 92.56 427 ASN A CA 1
ATOM 3314 C C . ASN A 1 427 ? -19.531 -14.758 5.195 1 92.56 427 ASN A C 1
ATOM 3316 O O . ASN A 1 427 ? -18.875 -15.734 5.555 1 92.56 427 ASN A O 1
ATOM 3320 N N . LEU A 1 428 ? -19.5 -13.602 5.906 1 87.5 428 LEU A N 1
ATOM 3321 C CA . LEU A 1 428 ? -18.797 -13.453 7.176 1 87.5 428 LEU A CA 1
ATOM 3322 C C . LEU A 1 428 ? -19.75 -13.641 8.352 1 87.5 428 LEU A C 1
ATOM 3324 O O . LEU A 1 428 ? -19.312 -13.656 9.508 1 87.5 428 LEU A O 1
ATOM 3328 N N . LEU A 1 429 ? -21.031 -13.758 8.164 1 75.75 429 LEU A N 1
ATOM 3329 C CA . LEU A 1 429 ? -21.984 -13.883 9.266 1 75.75 429 LEU A CA 1
ATOM 3330 C C . LEU A 1 429 ? -22.297 -15.344 9.555 1 75.75 429 LEU A C 1
ATOM 3332 O O . LEU A 1 429 ? -22.75 -16.078 8.672 1 75.75 429 LEU A O 1
ATOM 3336 N N . ALA A 1 430 ? -21.359 -16.031 10.453 1 56.06 430 ALA A N 1
ATOM 3337 C CA . ALA A 1 430 ? -21.797 -17.359 10.898 1 56.06 430 ALA A CA 1
ATOM 3338 C C . ALA A 1 430 ? -22.891 -17.25 11.961 1 56.06 430 ALA A C 1
ATOM 3340 O O . ALA A 1 430 ? -22.859 -16.344 12.789 1 56.06 430 ALA A O 1
ATOM 3341 N N . MET B 1 1 ? -29.891 10.531 4.598 1 81.06 1 MET B N 1
ATOM 3342 C CA . MET B 1 1 ? -30.062 9.445 3.633 1 81.06 1 MET B CA 1
ATOM 3343 C C . MET B 1 1 ? -28.828 9.328 2.732 1 81.06 1 MET B C 1
ATOM 3345 O O . MET B 1 1 ? -28.234 10.344 2.363 1 81.06 1 MET B O 1
ATOM 3349 N N . ILE B 1 2 ? -28.391 8.102 2.479 1 90.69 2 ILE B N 1
ATOM 3350 C CA . ILE B 1 2 ? -27.266 7.859 1.581 1 90.69 2 ILE B CA 1
ATOM 3351 C C . ILE B 1 2 ? -27.641 8.273 0.16 1 90.69 2 ILE B C 1
ATOM 3353 O O . ILE B 1 2 ? -28.672 7.844 -0.367 1 90.69 2 ILE B O 1
ATOM 3357 N N . PRO B 1 3 ? -26.875 9.125 -0.446 1 94.62 3 PRO B N 1
ATOM 3358 C CA . PRO B 1 3 ? -27.188 9.602 -1.796 1 94.62 3 PRO B CA 1
ATOM 3359 C C . PRO B 1 3 ? -27.203 8.477 -2.828 1 94.62 3 PRO B C 1
ATOM 3361 O O . PRO B 1 3 ? -26.562 7.441 -2.633 1 94.62 3 PRO B O 1
ATOM 3364 N N . ARG B 1 4 ? -27.875 8.758 -3.928 1 94.06 4 ARG B N 1
ATOM 3365 C CA . ARG B 1 4 ? -28.062 7.773 -4.992 1 94.06 4 ARG B CA 1
ATOM 3366 C C . ARG B 1 4 ? -26.719 7.359 -5.586 1 94.06 4 ARG B C 1
ATOM 3368 O O . ARG B 1 4 ? -26.516 6.188 -5.91 1 94.06 4 ARG B O 1
ATOM 3375 N N . GLU B 1 5 ? -25.844 8.312 -5.805 1 93.5 5 GLU B N 1
ATOM 3376 C CA . GLU B 1 5 ? -24.547 8.023 -6.41 1 93.5 5 GLU B CA 1
ATOM 3377 C C . GLU B 1 5 ? -23.75 7.039 -5.57 1 93.5 5 GLU B C 1
ATOM 3379 O O . GLU B 1 5 ? -23.109 6.129 -6.105 1 93.5 5 GLU B O 1
ATOM 3384 N N . ILE B 1 6 ? -23.828 7.219 -4.27 1 96.19 6 ILE B N 1
ATOM 3385 C CA . ILE B 1 6 ? -23.141 6.285 -3.377 1 96.19 6 ILE B CA 1
ATOM 3386 C C . ILE B 1 6 ? -23.828 4.922 -3.439 1 96.19 6 ILE B C 1
ATOM 3388 O O . ILE B 1 6 ? -23.156 3.891 -3.551 1 96.19 6 ILE B O 1
ATOM 3392 N N . LYS B 1 7 ? -25.125 4.926 -3.383 1 96.12 7 LYS B N 1
ATOM 3393 C CA . LYS B 1 7 ? -25.891 3.68 -3.387 1 96.12 7 LYS B CA 1
ATOM 3394 C C . LYS B 1 7 ? -25.562 2.842 -4.621 1 96.12 7 LYS B C 1
ATOM 3396 O O . LYS B 1 7 ? -25.469 1.617 -4.535 1 96.12 7 LYS B O 1
ATOM 3401 N N . GLU B 1 8 ? -25.453 3.471 -5.734 1 97.62 8 GLU B N 1
ATOM 3402 C CA . GLU B 1 8 ? -25.156 2.775 -6.98 1 97.62 8 GLU B CA 1
ATOM 3403 C C . GLU B 1 8 ? -23.812 2.07 -6.91 1 97.62 8 GLU B C 1
ATOM 3405 O O . GLU B 1 8 ? -23.672 0.919 -7.336 1 97.62 8 GLU B O 1
ATOM 3410 N N . VAL B 1 9 ? -22.812 2.721 -6.379 1 97.81 9 VAL B N 1
ATOM 3411 C CA . VAL B 1 9 ? -21.469 2.148 -6.25 1 97.81 9 VAL B CA 1
ATOM 3412 C C . VAL B 1 9 ? -21.484 1.03 -5.211 1 97.81 9 VAL B C 1
ATOM 3414 O O . VAL B 1 9 ? -20.859 -0.012 -5.402 1 97.81 9 VAL B O 1
ATOM 3417 N N . LEU B 1 10 ? -22.266 1.251 -4.098 1 97.5 10 LEU B N 1
ATOM 3418 C CA . LEU B 1 10 ? -22.375 0.217 -3.072 1 97.5 10 LEU B CA 1
ATOM 3419 C C . LEU B 1 10 ? -23.016 -1.046 -3.643 1 97.5 10 LEU B C 1
ATOM 3421 O O . LEU B 1 10 ? -22.562 -2.158 -3.348 1 97.5 10 LEU B O 1
ATOM 3425 N N . ASP B 1 11 ? -24.016 -0.853 -4.477 1 97.94 11 ASP B N 1
ATOM 3426 C CA . ASP B 1 11 ? -24.688 -1.986 -5.105 1 97.94 11 ASP B CA 1
ATOM 3427 C C . ASP B 1 11 ? -23.719 -2.766 -6 1 97.94 11 ASP B C 1
ATOM 3429 O O . ASP B 1 11 ? -23.781 -3.996 -6.051 1 97.94 11 ASP B O 1
ATOM 3433 N N . VAL B 1 12 ? -22.906 -2.057 -6.711 1 98.5 12 VAL B N 1
ATOM 3434 C CA . VAL B 1 12 ? -21.906 -2.682 -7.578 1 98.5 12 VAL B CA 1
ATOM 3435 C C . VAL B 1 12 ? -20.953 -3.531 -6.742 1 98.5 12 VAL B C 1
ATOM 3437 O O . VAL B 1 12 ? -20.625 -4.66 -7.113 1 98.5 12 VAL B O 1
ATOM 3440 N N . VAL B 1 13 ? -20.516 -3.049 -5.594 1 98.38 13 VAL B N 1
ATOM 3441 C CA . VAL B 1 13 ? -19.578 -3.746 -4.723 1 98.38 13 VAL B CA 1
ATOM 3442 C C . VAL B 1 13 ? -20.234 -4.992 -4.141 1 98.38 13 VAL B C 1
ATOM 3444 O O . VAL B 1 13 ? -19.625 -6.059 -4.082 1 98.38 13 VAL B O 1
ATOM 3447 N N . LEU B 1 14 ? -21.5 -4.844 -3.713 1 98.19 14 LEU B N 1
ATOM 3448 C CA . LEU B 1 14 ? -22.219 -5.98 -3.154 1 98.19 14 LEU B CA 1
ATOM 3449 C C . LEU B 1 14 ? -22.406 -7.07 -4.203 1 98.19 14 LEU B C 1
ATOM 3451 O O . LEU B 1 14 ? -22.281 -8.258 -3.898 1 98.19 14 LEU B O 1
ATOM 3455 N N . ARG B 1 15 ? -22.688 -6.66 -5.434 1 98.12 15 ARG B N 1
ATOM 3456 C CA . ARG B 1 15 ? -22.812 -7.617 -6.527 1 98.12 15 ARG B CA 1
ATOM 3457 C C . ARG B 1 15 ? -21.484 -8.305 -6.809 1 98.12 15 ARG B C 1
ATOM 3459 O O . ARG B 1 15 ? -21.438 -9.516 -7.043 1 98.12 15 ARG B O 1
ATOM 3466 N N . HIS B 1 16 ? -20.453 -7.535 -6.801 1 98.62 16 HIS B N 1
ATOM 3467 C CA . HIS B 1 16 ? -19.125 -8.094 -6.996 1 98.62 16 HIS B CA 1
ATOM 3468 C C . HIS B 1 16 ? -18.812 -9.133 -5.922 1 98.62 16 HIS B C 1
ATOM 3470 O O . HIS B 1 16 ? -18.297 -10.211 -6.23 1 98.62 16 HIS B O 1
ATOM 3476 N N . ASN B 1 17 ? -19.062 -8.742 -4.641 1 98.38 17 ASN B N 1
ATOM 3477 C CA . ASN B 1 17 ? -18.812 -9.664 -3.535 1 98.38 17 ASN B CA 1
ATOM 3478 C C . ASN B 1 17 ? -19.484 -11.016 -3.756 1 98.38 17 ASN B C 1
ATOM 3480 O O . ASN B 1 17 ? -18.859 -12.062 -3.648 1 98.38 17 ASN B O 1
ATOM 3484 N N . ARG B 1 18 ? -20.703 -10.977 -4.105 1 97.44 18 ARG B N 1
ATOM 3485 C CA . ARG B 1 18 ? -21.469 -12.203 -4.293 1 97.44 18 ARG B CA 1
ATOM 3486 C C . ARG B 1 18 ? -20.984 -12.977 -5.508 1 97.44 18 ARG B C 1
ATOM 3488 O O . ARG B 1 18 ? -20.812 -14.195 -5.445 1 97.44 18 ARG B O 1
ATOM 3495 N N . TRP B 1 19 ? -20.75 -12.242 -6.562 1 98.31 19 TRP B N 1
ATOM 3496 C CA . TRP B 1 19 ? -20.297 -12.867 -7.801 1 98.31 19 TRP B CA 1
ATOM 3497 C C . TRP B 1 19 ? -18.984 -13.625 -7.586 1 98.31 19 TRP B C 1
ATOM 3499 O O . TRP B 1 19 ? -18.906 -14.82 -7.867 1 98.31 19 TRP B O 1
ATOM 3509 N N . ARG B 1 20 ? -18.016 -13.023 -6.977 1 98.06 20 ARG B N 1
ATOM 3510 C CA . ARG B 1 20 ? -16.672 -13.609 -6.844 1 98.06 20 ARG B CA 1
ATOM 3511 C C . ARG B 1 20 ? -16.641 -14.633 -5.719 1 98.06 20 ARG B C 1
ATOM 3513 O O . ARG B 1 20 ? -15.906 -15.617 -5.793 1 98.06 20 ARG B O 1
ATOM 3520 N N . ARG B 1 21 ? -17.453 -14.469 -4.719 1 97.19 21 ARG B N 1
ATOM 3521 C CA . ARG B 1 21 ? -17.344 -15.328 -3.545 1 97.19 21 ARG B CA 1
ATOM 3522 C C . ARG B 1 21 ? -18.312 -16.516 -3.643 1 97.19 21 ARG B C 1
ATOM 3524 O O . ARG B 1 21 ? -18.078 -17.547 -3.016 1 97.19 21 ARG B O 1
ATOM 3531 N N . TRP B 1 22 ? -19.391 -16.344 -4.5 1 97.12 22 TRP B N 1
ATOM 3532 C CA . TRP B 1 22 ? -20.422 -17.375 -4.418 1 97.12 22 TRP B CA 1
ATOM 3533 C C . TRP B 1 22 ? -20.656 -18.016 -5.777 1 97.12 22 TRP B C 1
ATOM 3535 O O . TRP B 1 22 ? -21.188 -19.125 -5.859 1 97.12 22 TRP B O 1
ATOM 3545 N N . GLU B 1 23 ? -20.25 -17.344 -6.809 1 98.31 23 GLU B N 1
ATOM 3546 C CA . GLU B 1 23 ? -20.75 -17.797 -8.102 1 98.31 23 GLU B CA 1
ATOM 3547 C C . GLU B 1 23 ? -19.609 -18.219 -9.023 1 98.31 23 GLU B C 1
ATOM 3549 O O . GLU B 1 23 ? -19.812 -18.969 -9.984 1 98.31 23 GLU B O 1
ATOM 3554 N N . THR B 1 24 ? -18.438 -17.703 -8.773 1 98.69 24 THR B N 1
ATOM 3555 C CA . THR B 1 24 ? -17.344 -17.953 -9.695 1 98.69 24 THR B CA 1
ATOM 3556 C C . THR B 1 24 ? -16.391 -19 -9.125 1 98.69 24 THR B C 1
ATOM 3558 O O . THR B 1 24 ? -16.297 -19.172 -7.906 1 98.69 24 THR B O 1
ATOM 3561 N N . ILE B 1 25 ? -15.766 -19.734 -10.031 1 98.88 25 ILE B N 1
ATOM 3562 C CA . ILE B 1 25 ? -14.555 -20.484 -9.711 1 98.88 25 ILE B CA 1
ATOM 3563 C C . ILE B 1 25 ? -13.328 -19.594 -9.961 1 98.88 25 ILE B C 1
ATOM 3565 O O . ILE B 1 25 ? -12.992 -19.297 -11.109 1 98.88 25 ILE B O 1
ATOM 3569 N N . ASN B 1 26 ? -12.734 -19.156 -8.859 1 98.88 26 ASN B N 1
ATOM 3570 C CA . ASN B 1 26 ? -11.602 -18.234 -8.93 1 98.88 26 ASN B CA 1
ATOM 3571 C C . ASN B 1 26 ? -10.281 -18.984 -9.055 1 98.88 26 ASN B C 1
ATOM 3573 O O . ASN B 1 26 ? -9.844 -19.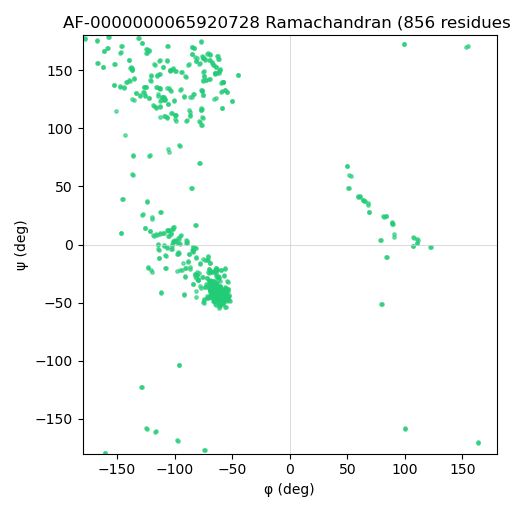641 -8.102 1 98.88 26 ASN B O 1
ATOM 3577 N N . LEU B 1 27 ? -9.633 -18.781 -10.203 1 98.88 27 LEU B N 1
ATOM 3578 C CA . LEU B 1 27 ? -8.43 -19.547 -10.461 1 98.88 27 LEU B CA 1
ATOM 3579 C C . LEU B 1 27 ? -7.27 -18.641 -10.852 1 98.88 27 LEU B C 1
ATOM 3581 O O . LEU B 1 27 ? -6.379 -19.047 -11.602 1 98.88 27 LEU B O 1
ATOM 3585 N N . ILE B 1 28 ? -7.316 -17.391 -10.43 1 98.44 28 ILE B N 1
ATOM 3586 C CA . ILE B 1 28 ? -6.199 -16.469 -10.633 1 98.44 28 ILE B CA 1
ATOM 3587 C C . ILE B 1 28 ? -5.074 -16.812 -9.656 1 98.44 28 ILE B C 1
ATOM 3589 O O . ILE B 1 28 ? -5.27 -16.781 -8.438 1 98.44 28 ILE B O 1
ATOM 3593 N N . ALA B 1 29 ? -3.877 -16.969 -10.164 1 98.31 29 ALA B N 1
ATOM 3594 C CA . ALA B 1 29 ? -2.756 -17.484 -9.383 1 98.31 29 ALA B CA 1
ATOM 3595 C C . ALA B 1 29 ? -2.307 -16.484 -8.336 1 98.31 29 ALA B C 1
ATOM 3597 O O . ALA B 1 29 ? -1.676 -16.844 -7.34 1 98.31 29 ALA B O 1
ATOM 3598 N N . SER B 1 30 ? -2.631 -15.219 -8.516 1 97.56 30 SER B N 1
ATOM 3599 C CA . SER B 1 30 ? -2.141 -14.172 -7.621 1 97.56 30 SER B CA 1
ATOM 3600 C C . SER B 1 30 ? -3.229 -13.719 -6.652 1 97.56 30 SER B C 1
ATOM 3602 O O . SER B 1 30 ? -3.078 -12.695 -5.977 1 97.56 30 SER B O 1
ATOM 3604 N N . GLU B 1 31 ? -4.375 -14.414 -6.578 1 98.38 31 GLU B N 1
ATOM 3605 C CA . GLU B 1 31 ? -5.484 -14.016 -5.723 1 98.38 31 GLU B CA 1
ATOM 3606 C C . GLU B 1 31 ? -5.777 -15.078 -4.664 1 98.38 31 GLU B C 1
ATOM 3608 O O . GLU B 1 31 ? -5.387 -16.234 -4.816 1 98.38 31 GLU B O 1
ATOM 3613 N N . ASN B 1 32 ? -6.344 -14.641 -3.631 1 98.69 32 ASN B N 1
ATOM 3614 C CA . ASN B 1 32 ? -6.777 -15.523 -2.551 1 98.69 32 ASN B CA 1
ATOM 3615 C C . ASN B 1 32 ? -7.828 -14.844 -1.67 1 98.69 32 ASN B C 1
ATOM 3617 O O . ASN B 1 32 ? -8.289 -13.75 -1.979 1 98.69 32 ASN B O 1
ATOM 3621 N N . VAL B 1 33 ? -8.266 -15.586 -0.634 1 98.19 33 VAL B N 1
ATOM 3622 C CA . VAL B 1 33 ? -9.266 -15.07 0.299 1 98.19 33 VAL B CA 1
ATOM 3623 C C . VAL B 1 33 ? -8.75 -15.188 1.729 1 98.19 33 VAL B C 1
ATOM 3625 O O . VAL B 1 33 ? -8.094 -16.172 2.08 1 98.19 33 VAL B O 1
ATOM 3628 N N . MET B 1 34 ? -8.914 -14.148 2.549 1 97.88 34 MET B N 1
ATOM 3629 C CA . MET B 1 34 ? -8.555 -14.188 3.963 1 97.88 34 MET B CA 1
ATOM 3630 C C . MET B 1 34 ? -9.555 -15.023 4.754 1 97.88 34 MET B C 1
ATOM 3632 O O . MET B 1 34 ? -10.688 -15.227 4.312 1 97.88 34 MET B O 1
ATOM 3636 N N . SER B 1 35 ? -9.125 -15.492 5.93 1 97.62 35 SER B N 1
ATOM 3637 C CA . SER B 1 35 ? -10.094 -16.078 6.855 1 97.62 35 SER B CA 1
ATOM 3638 C C . SER B 1 35 ? -11.055 -15.023 7.391 1 97.62 35 SER B C 1
ATOM 3640 O O . SER B 1 35 ? -10.727 -13.836 7.426 1 97.62 35 SER B O 1
ATOM 3642 N N . PRO B 1 36 ? -12.234 -15.469 7.832 1 96.88 36 PRO B N 1
ATOM 3643 C CA . PRO B 1 36 ? -13.188 -14.5 8.375 1 96.88 36 PRO B CA 1
ATOM 3644 C C . PRO B 1 36 ? -12.617 -13.695 9.539 1 96.88 36 PRO B C 1
ATOM 3646 O O . PRO B 1 36 ? -12.828 -12.484 9.617 1 96.88 36 PRO B O 1
ATOM 3649 N N . LEU B 1 37 ? -11.859 -14.328 10.445 1 97.06 37 LEU B N 1
ATOM 3650 C CA . LEU B 1 37 ? -11.289 -13.617 11.578 1 97.06 37 LEU B CA 1
ATOM 3651 C C . LEU B 1 37 ? -10.289 -12.555 11.109 1 97.06 37 LEU B C 1
ATOM 3653 O O . LEU B 1 37 ? -10.32 -11.422 11.586 1 97.06 37 LEU B O 1
ATOM 3657 N N . ALA B 1 38 ? -9.383 -12.961 10.195 1 97.75 38 ALA B N 1
ATOM 3658 C CA . ALA B 1 38 ? -8.414 -12.008 9.656 1 97.75 38 ALA B CA 1
ATOM 3659 C C . ALA B 1 38 ? -9.109 -10.844 8.961 1 97.75 38 ALA B C 1
ATOM 3661 O O . ALA B 1 38 ? -8.711 -9.688 9.117 1 97.75 38 ALA B O 1
ATOM 3662 N N . GLU B 1 39 ? -10.156 -11.164 8.219 1 96.88 39 GLU B N 1
ATOM 3663 C CA . GLU B 1 39 ? -10.875 -10.141 7.469 1 96.88 39 GLU B CA 1
ATOM 3664 C C . GLU B 1 39 ? -11.539 -9.133 8.406 1 96.88 39 GLU B C 1
ATOM 3666 O O . GLU B 1 39 ? -11.508 -7.926 8.148 1 96.88 39 GLU B O 1
ATOM 3671 N N . ILE B 1 40 ? -12.141 -9.609 9.484 1 95.62 40 ILE B N 1
ATOM 3672 C CA . ILE B 1 40 ? -12.836 -8.727 10.422 1 95.62 40 ILE B CA 1
ATOM 3673 C C . ILE B 1 40 ? -11.836 -7.809 11.102 1 95.62 40 ILE B C 1
ATOM 3675 O O . ILE B 1 40 ? -12.078 -6.605 11.234 1 95.62 40 ILE B O 1
ATOM 3679 N N . PHE B 1 41 ? -10.672 -8.305 11.438 1 96.81 41 PHE B N 1
ATOM 3680 C CA . PHE B 1 41 ? -9.68 -7.527 12.18 1 96.81 41 PHE B CA 1
ATOM 3681 C C . PHE B 1 41 ? -8.859 -6.664 11.234 1 96.81 41 PHE B C 1
ATOM 3683 O O . PHE B 1 41 ? -8.023 -5.871 11.672 1 96.81 41 PHE B O 1
ATOM 3690 N N . TYR B 1 42 ? -9.109 -6.883 9.93 1 96.69 42 TYR B N 1
ATOM 3691 C CA . TYR B 1 42 ? -8.508 -5.961 8.977 1 96.69 42 TYR B CA 1
ATOM 3692 C C . TYR B 1 42 ? -9.008 -4.539 9.203 1 96.69 42 TYR B C 1
ATOM 3694 O O . TYR B 1 42 ? -8.312 -3.572 8.891 1 96.69 42 TYR B O 1
ATOM 3702 N N . ILE B 1 43 ? -10.211 -4.371 9.719 1 94.62 43 ILE B N 1
ATOM 3703 C CA . ILE B 1 43 ? -10.727 -3.066 10.117 1 94.62 43 ILE B CA 1
ATOM 3704 C C . ILE B 1 43 ? -10.297 -2.762 11.555 1 94.62 43 ILE B C 1
ATOM 3706 O O . ILE B 1 43 ? -10.727 -3.438 12.492 1 94.62 43 ILE B O 1
ATOM 3710 N N . ASN B 1 44 ? -9.477 -1.854 11.742 1 97.38 44 ASN B N 1
ATOM 3711 C CA . ASN B 1 44 ? -9.031 -1.386 13.055 1 97.38 44 ASN B CA 1
ATOM 3712 C C . ASN B 1 44 ? -8.453 0.027 12.977 1 97.38 44 ASN B C 1
ATOM 3714 O O . ASN B 1 44 ? -8.234 0.552 11.883 1 97.38 44 ASN B O 1
ATOM 3718 N N . ASP B 1 45 ? -8.219 0.632 14.055 1 98.06 45 ASP B N 1
ATOM 3719 C CA . ASP B 1 45 ? -7.855 2.043 14.109 1 98.06 45 ASP B CA 1
ATOM 3720 C C . ASP B 1 45 ? -6.438 2.264 13.578 1 98.06 45 ASP B C 1
ATOM 3722 O O . ASP B 1 45 ? -6.051 3.396 13.281 1 98.06 45 ASP B O 1
ATOM 3726 N N . PHE B 1 46 ? -5.656 1.216 13.406 1 97.94 46 PHE B N 1
ATOM 3727 C CA . PHE B 1 46 ? -4.328 1.354 12.82 1 97.94 46 PHE B CA 1
ATOM 3728 C C . PHE B 1 46 ? -4.418 1.941 11.414 1 97.94 46 PHE B C 1
ATOM 3730 O O . PHE B 1 46 ? -3.457 2.535 10.922 1 97.94 46 PHE B O 1
ATOM 3737 N N . GLY B 1 47 ? -5.566 1.811 10.797 1 95.94 47 GLY B N 1
ATOM 3738 C CA . GLY B 1 47 ? -5.77 2.258 9.43 1 95.94 47 GLY B CA 1
ATOM 3739 C C . GLY B 1 47 ? -5.633 3.76 9.266 1 95.94 47 GLY B C 1
ATOM 3740 O O . GLY B 1 47 ? -5.387 4.25 8.164 1 95.94 47 GLY B O 1
ATOM 3741 N N . GLY B 1 48 ? -5.758 4.492 10.297 1 96.12 48 GLY B N 1
ATOM 3742 C CA . GLY B 1 48 ? -5.633 5.941 10.258 1 96.12 48 GLY B CA 1
ATOM 3743 C C . GLY B 1 48 ? -4.375 6.449 10.938 1 96.12 48 GLY B C 1
ATOM 3744 O O . GLY B 1 48 ? -4.234 7.652 11.172 1 96.12 48 GLY B O 1
ATOM 3745 N N . ARG B 1 49 ? -3.434 5.527 11.297 1 98.12 49 ARG B N 1
ATOM 3746 C CA . ARG B 1 49 ? -2.318 5.914 12.156 1 98.12 49 ARG B CA 1
ATOM 3747 C C . ARG B 1 49 ? -0.996 5.84 11.406 1 98.12 49 ARG B C 1
ATOM 3749 O O . ARG B 1 49 ? -0.901 5.176 10.367 1 98.12 49 ARG B O 1
ATOM 3756 N N . TYR B 1 50 ? -0.035 6.574 11.922 1 96.31 50 TYR B N 1
ATOM 3757 C CA . TYR B 1 50 ? 1.326 6.625 11.398 1 96.31 50 TYR B CA 1
ATOM 3758 C C . TYR B 1 50 ? 2.316 6.055 12.406 1 96.31 50 TYR B C 1
ATOM 3760 O O . TYR B 1 50 ? 2.131 6.203 13.617 1 96.31 50 TYR B O 1
ATOM 3768 N N . ALA B 1 51 ? 3.371 5.398 11.914 1 96 51 ALA B N 1
ATOM 3769 C CA . ALA B 1 51 ? 4.395 4.855 12.805 1 96 51 ALA B CA 1
ATOM 3770 C C . ALA B 1 51 ? 5.777 4.938 12.164 1 96 51 ALA B C 1
ATOM 3772 O O . ALA B 1 51 ? 6.594 4.027 12.312 1 96 51 ALA B O 1
ATOM 3773 N N . GLU B 1 52 ? 6.172 5.98 11.43 1 92.88 52 GLU B N 1
ATOM 3774 C CA . GLU B 1 52 ? 7.484 6.082 10.797 1 92.88 52 GLU B CA 1
ATOM 3775 C C . GLU B 1 52 ? 8.594 5.664 11.766 1 92.88 52 GLU B C 1
ATOM 3777 O O . GLU B 1 52 ? 8.5 5.906 12.969 1 92.88 52 GLU B O 1
ATOM 3782 N N . GLY B 1 53 ? 9.617 5.059 11.203 1 93.88 53 GLY B N 1
ATOM 3783 C CA . GLY B 1 53 ? 10.695 4.523 12.016 1 93.88 53 GLY B CA 1
ATOM 3784 C C . GLY B 1 53 ? 10.594 3.023 12.227 1 93.88 53 GLY B C 1
ATOM 3785 O O . GLY B 1 53 ? 10.055 2.307 11.383 1 93.88 53 GLY B O 1
ATOM 3786 N N . THR B 1 54 ? 11.25 2.574 13.273 1 95.06 54 THR B N 1
ATOM 3787 C CA . THR B 1 54 ? 11.273 1.146 13.57 1 95.06 54 THR B CA 1
ATOM 3788 C C . THR B 1 54 ? 10.766 0.882 14.984 1 95.06 54 THR B C 1
ATOM 3790 O O . THR B 1 54 ? 10.531 1.819 15.75 1 95.06 54 THR B O 1
ATOM 3793 N N . ILE B 1 55 ? 10.523 -0.345 15.289 1 96.62 55 ILE B N 1
ATOM 3794 C CA . ILE B 1 55 ? 10.062 -0.766 16.609 1 96.62 55 ILE B CA 1
ATOM 3795 C C . ILE B 1 55 ? 10.961 -0.158 17.688 1 96.62 55 ILE B C 1
ATOM 3797 O O . ILE B 1 55 ? 12.188 -0.288 17.641 1 96.62 55 ILE B O 1
ATOM 3801 N N . GLY B 1 56 ? 10.383 0.551 18.578 1 94.94 56 GLY B N 1
ATOM 3802 C CA . GLY B 1 56 ? 11.109 1.133 19.688 1 94.94 56 GLY B CA 1
ATOM 3803 C C . GLY B 1 56 ? 11.773 2.455 19.344 1 94.94 56 GLY B C 1
ATOM 3804 O O . GLY B 1 56 ? 12.25 3.166 20.234 1 94.94 56 GLY B O 1
ATOM 3805 N N . SER B 1 57 ? 11.82 2.82 18.109 1 93.5 57 SER B N 1
ATOM 3806 C CA . SER B 1 57 ? 12.406 4.066 17.625 1 93.5 57 SER B CA 1
ATOM 3807 C C . SER B 1 57 ? 11.516 4.73 16.578 1 93.5 57 SER B C 1
ATOM 3809 O O . SER B 1 57 ? 11.828 4.73 15.391 1 93.5 57 SER B O 1
ATOM 3811 N N . ARG B 1 58 ? 10.477 5.332 17.109 1 94.5 58 ARG B N 1
ATOM 3812 C CA . ARG B 1 58 ? 9.453 5.91 16.234 1 94.5 58 ARG B CA 1
ATOM 3813 C C . ARG B 1 58 ? 9.586 7.43 16.188 1 94.5 58 ARG B C 1
ATOM 3815 O O . ARG B 1 58 ? 10.023 8.062 17.141 1 94.5 58 ARG B O 1
ATOM 3822 N N . TYR B 1 59 ? 9.203 7.969 15.07 1 91.75 59 TYR B N 1
ATOM 3823 C CA . TYR B 1 59 ? 9.172 9.414 14.914 1 91.75 59 TYR B CA 1
ATOM 3824 C C . TYR B 1 59 ? 7.816 9.984 15.328 1 91.75 59 TYR B C 1
ATOM 3826 O O . TYR B 1 59 ? 7.703 11.172 15.648 1 91.75 59 TYR B O 1
ATOM 3834 N N . TYR B 1 60 ? 6.836 9.148 15.336 1 94.31 60 TYR B N 1
ATOM 3835 C CA . TYR B 1 60 ? 5.484 9.555 15.703 1 94.31 60 TYR B CA 1
ATOM 3836 C C . TYR B 1 60 ? 5.16 9.133 17.141 1 94.31 60 TYR B C 1
ATOM 3838 O O . TYR B 1 60 ? 5.715 8.156 17.641 1 94.31 60 TYR B O 1
ATOM 3846 N N . GLN B 1 61 ? 4.32 9.875 17.734 1 96.81 61 GLN B N 1
ATOM 3847 C CA . GLN B 1 61 ? 3.725 9.477 19 1 96.81 61 GLN B CA 1
ATOM 3848 C C . GLN B 1 61 ? 2.506 8.586 18.781 1 96.81 61 GLN B C 1
ATOM 3850 O O . GLN B 1 61 ? 1.972 8.516 17.672 1 96.81 61 GLN B O 1
ATOM 3855 N N . GLY B 1 62 ? 2.096 7.914 19.844 1 97.62 62 GLY B N 1
ATOM 3856 C CA . GLY B 1 62 ? 0.895 7.094 19.797 1 97.62 62 GLY B CA 1
ATOM 3857 C C . GLY B 1 62 ? 1.137 5.711 19.234 1 97.62 62 GLY B C 1
ATOM 3858 O O . GLY B 1 62 ? 0.208 5.062 18.734 1 97.62 62 GLY B O 1
ATOM 3859 N N . THR B 1 63 ? 2.35 5.18 19.297 1 97.75 63 THR B N 1
ATOM 3860 C CA . THR B 1 63 ? 2.695 3.982 18.531 1 97.75 63 THR B CA 1
ATOM 3861 C C . THR B 1 63 ? 2.945 2.803 19.469 1 97.75 63 THR B C 1
ATOM 3863 O O . THR B 1 63 ? 3.406 1.746 19.031 1 97.75 63 THR B O 1
ATOM 3866 N N . LYS B 1 64 ? 2.65 2.936 20.766 1 97.31 64 LYS B N 1
ATOM 3867 C CA . LYS B 1 64 ? 3.037 1.905 21.719 1 97.31 64 LYS B CA 1
ATOM 3868 C C . LYS B 1 64 ? 2.391 0.565 21.375 1 97.31 64 LYS B C 1
ATOM 3870 O O . LYS B 1 64 ? 3.035 -0.482 21.469 1 97.31 64 LYS B O 1
ATOM 3875 N N . TYR B 1 65 ? 1.145 0.556 20.969 1 98.38 65 TYR B N 1
ATOM 3876 C CA . TYR B 1 65 ? 0.48 -0.7 20.641 1 98.38 65 TYR B CA 1
ATOM 3877 C C . TYR B 1 65 ? 0.883 -1.184 19.25 1 98.38 65 TYR B C 1
ATOM 3879 O O . TYR B 1 65 ? 0.93 -2.389 19 1 98.38 65 TYR B O 1
ATOM 3887 N N . VAL B 1 66 ? 1.18 -0.255 18.344 1 98.06 66 VAL B N 1
ATOM 3888 C CA . VAL B 1 66 ? 1.702 -0.618 17.031 1 98.06 66 VAL B CA 1
ATOM 3889 C C . VAL B 1 66 ? 2.986 -1.429 17.188 1 98.06 66 VAL B C 1
ATOM 3891 O O . VAL B 1 66 ? 3.17 -2.449 16.516 1 98.06 66 VAL B O 1
ATOM 3894 N N . ASP B 1 67 ? 3.863 -0.979 18.094 1 98.38 67 ASP B N 1
ATOM 3895 C CA . ASP B 1 67 ? 5.137 -1.654 18.312 1 98.38 67 ASP B CA 1
ATOM 3896 C C . ASP B 1 67 ? 4.922 -3.08 18.812 1 98.38 67 ASP B C 1
ATOM 3898 O O . ASP B 1 67 ? 5.648 -3.998 18.422 1 98.38 67 ASP B O 1
ATOM 3902 N N . VAL B 1 68 ? 3.904 -3.273 19.656 1 98.56 68 VAL B N 1
ATOM 3903 C CA . VAL B 1 68 ? 3.623 -4.602 20.203 1 98.56 68 VAL B CA 1
ATOM 3904 C C . VAL B 1 68 ? 3.211 -5.543 19.078 1 98.56 68 VAL B C 1
ATOM 3906 O O . VAL B 1 68 ? 3.729 -6.656 18.969 1 98.56 68 VAL B O 1
ATOM 3909 N N . VAL B 1 69 ? 2.348 -5.109 18.234 1 98.56 69 VAL B N 1
ATOM 3910 C CA . VAL B 1 69 ? 1.816 -5.949 17.156 1 98.56 69 VAL B CA 1
ATOM 3911 C C . VAL B 1 69 ? 2.9 -6.195 16.109 1 98.56 69 VAL B C 1
ATOM 3913 O O . VAL B 1 69 ? 3.061 -7.32 15.633 1 98.56 69 VAL B O 1
ATOM 3916 N N . GLU B 1 70 ? 3.643 -5.133 15.711 1 98.5 70 GLU B N 1
ATOM 3917 C CA . GLU B 1 70 ? 4.707 -5.266 14.719 1 98.5 70 GLU B CA 1
ATOM 3918 C C . GLU B 1 70 ? 5.809 -6.199 15.219 1 98.5 70 GLU B C 1
ATOM 3920 O O . GLU B 1 70 ? 6.34 -7.004 14.445 1 98.5 70 GLU B O 1
ATOM 3925 N N . GLU B 1 71 ? 6.16 -6.09 16.469 1 98.44 71 GLU B N 1
ATOM 3926 C CA . GLU B 1 71 ? 7.176 -6.965 17.047 1 98.44 71 GLU B CA 1
ATOM 3927 C C . GLU B 1 71 ? 6.738 -8.43 17 1 98.44 71 GLU B C 1
ATOM 3929 O O . GLU B 1 71 ? 7.527 -9.312 16.656 1 98.44 71 GLU B O 1
ATOM 3934 N N . ALA B 1 72 ? 5.48 -8.672 17.391 1 98.56 72 ALA B N 1
ATOM 3935 C CA . ALA B 1 72 ? 4.953 -10.031 17.328 1 98.56 72 ALA B CA 1
ATOM 3936 C C . ALA B 1 72 ? 5.027 -10.594 15.914 1 98.56 72 ALA B C 1
ATOM 3938 O O . ALA B 1 72 ? 5.402 -11.75 15.719 1 98.56 72 ALA B O 1
ATOM 3939 N N . LEU B 1 73 ? 4.699 -9.789 14.984 1 98.56 73 LEU B N 1
ATOM 3940 C CA . LEU B 1 73 ? 4.68 -10.188 13.578 1 98.56 73 LEU B CA 1
ATOM 3941 C C . LEU B 1 73 ? 6.086 -10.508 13.086 1 98.56 73 LEU B C 1
ATOM 3943 O O . LEU B 1 73 ? 6.305 -11.547 12.453 1 98.56 73 LEU B O 1
ATOM 3947 N N . VAL B 1 74 ? 7.07 -9.602 13.352 1 98.62 74 VAL B N 1
ATOM 3948 C CA . VAL B 1 74 ? 8.453 -9.758 12.938 1 98.62 74 VAL B CA 1
ATOM 3949 C C . VAL B 1 74 ? 9.047 -11.023 13.555 1 98.62 74 VAL B C 1
ATOM 3951 O O . VAL B 1 74 ? 9.68 -11.828 12.859 1 98.62 74 VAL B O 1
ATOM 3954 N N . LYS B 1 75 ? 8.781 -11.227 14.797 1 98.31 75 LYS B N 1
ATOM 3955 C CA . LYS B 1 75 ? 9.305 -12.398 15.5 1 98.31 75 LYS B CA 1
ATOM 3956 C C . LYS B 1 75 ? 8.742 -13.688 14.914 1 98.31 75 LYS B C 1
ATOM 3958 O O . LYS B 1 75 ? 9.484 -14.656 14.711 1 98.31 75 LYS B O 1
ATOM 3963 N N . GLU B 1 76 ? 7.488 -13.688 14.695 1 98.31 76 GLU B N 1
ATOM 3964 C CA . GLU B 1 76 ? 6.844 -14.898 14.195 1 98.31 76 GLU B CA 1
ATOM 3965 C C . GLU B 1 76 ? 7.32 -15.227 12.781 1 98.31 76 GLU B C 1
ATOM 3967 O O . GLU B 1 76 ? 7.57 -16.391 12.469 1 98.31 76 GLU B O 1
ATOM 3972 N N . PHE B 1 77 ? 7.438 -14.258 11.906 1 98.75 77 PHE B N 1
ATOM 3973 C CA . PHE B 1 77 ? 7.945 -14.492 10.555 1 98.75 77 PHE B CA 1
ATOM 3974 C C . PHE B 1 77 ? 9.391 -14.977 10.602 1 98.75 77 PHE B C 1
ATOM 3976 O O . PHE B 1 77 ? 9.789 -15.844 9.82 1 98.75 77 PHE B O 1
ATOM 3983 N N . ALA B 1 78 ? 10.195 -14.312 11.445 1 98.75 78 ALA B N 1
ATOM 3984 C CA . ALA B 1 78 ? 11.586 -14.727 11.578 1 98.75 78 ALA B CA 1
ATOM 3985 C C . ALA B 1 78 ? 11.688 -16.203 11.961 1 98.75 78 ALA B C 1
ATOM 3987 O O . ALA B 1 78 ? 12.516 -16.938 11.406 1 98.75 78 ALA B O 1
ATOM 3988 N N . GLU B 1 79 ? 10.859 -16.562 12.828 1 98.25 79 GLU B N 1
ATOM 3989 C CA . GLU B 1 79 ? 10.867 -17.953 13.281 1 98.25 79 GLU B CA 1
ATOM 3990 C C . GLU B 1 79 ? 10.461 -18.906 12.164 1 98.25 79 GLU B C 1
ATOM 3992 O O . GLU B 1 79 ? 11.172 -19.875 11.883 1 98.25 79 GLU B O 1
ATOM 3997 N N . VAL B 1 80 ? 9.414 -18.641 11.484 1 98.12 80 VAL B N 1
ATOM 3998 C CA . VAL B 1 80 ? 8.828 -19.562 10.508 1 98.12 80 VAL B CA 1
ATOM 3999 C C . VAL B 1 80 ? 9.742 -19.656 9.289 1 98.12 80 VAL B C 1
ATOM 4001 O O . VAL B 1 80 ? 9.867 -20.719 8.68 1 98.12 80 VAL B O 1
ATOM 4004 N N . LEU B 1 81 ? 10.469 -18.578 8.953 1 98.56 81 LEU B N 1
ATOM 4005 C CA . LEU B 1 81 ? 11.281 -18.547 7.75 1 98.56 81 LEU B CA 1
ATOM 4006 C C . LEU B 1 81 ? 12.742 -18.875 8.07 1 98.56 81 LEU B C 1
ATOM 4008 O O . LEU B 1 81 ? 13.555 -19.078 7.164 1 98.56 81 LEU B O 1
ATOM 4012 N N . GLY B 1 82 ? 13.039 -18.953 9.375 1 98.31 82 GLY B N 1
ATOM 4013 C CA . GLY B 1 82 ? 14.43 -19.125 9.758 1 98.31 82 GLY B CA 1
ATOM 4014 C C . GLY B 1 82 ? 15.305 -17.953 9.352 1 98.31 82 GLY B C 1
ATOM 4015 O O . GLY B 1 82 ? 16.422 -18.141 8.875 1 98.31 82 GLY B O 1
ATOM 4016 N N . ALA B 1 83 ? 14.82 -16.766 9.453 1 98.75 83 ALA B N 1
ATOM 4017 C CA . ALA B 1 83 ? 15.516 -15.555 9.023 1 98.75 83 ALA B CA 1
ATOM 4018 C C . ALA B 1 83 ? 16.188 -14.852 10.203 1 98.75 83 ALA B C 1
ATOM 4020 O O . ALA B 1 83 ? 15.648 -14.852 11.312 1 98.75 83 ALA B O 1
ATOM 4021 N N . LYS B 1 84 ? 17.266 -14.188 9.977 1 98.12 84 LYS B N 1
ATOM 4022 C CA . LYS B 1 84 ? 17.938 -13.375 10.977 1 98.12 84 LYS B CA 1
ATOM 4023 C C . LYS B 1 84 ? 17.297 -12 11.102 1 98.12 84 LYS B C 1
ATOM 4025 O O . LYS B 1 84 ? 17.344 -11.375 12.172 1 98.12 84 LYS B O 1
ATOM 4030 N N . PHE B 1 85 ? 16.719 -11.586 10.055 1 98.44 85 PHE B N 1
ATOM 4031 C CA . PHE B 1 85 ? 16.125 -10.258 9.984 1 98.44 85 PHE B CA 1
ATOM 4032 C C . PHE B 1 85 ? 14.852 -10.273 9.148 1 98.44 85 PHE B C 1
ATOM 4034 O O . PHE B 1 85 ? 14.797 -10.945 8.109 1 98.44 85 PHE B O 1
ATOM 4041 N N . VAL B 1 86 ? 13.828 -9.633 9.648 1 98.81 86 VAL B N 1
ATOM 4042 C CA . VAL B 1 86 ? 12.57 -9.492 8.914 1 98.81 86 VAL B CA 1
ATOM 4043 C C . VAL B 1 86 ? 12.094 -8.047 8.984 1 98.81 86 VAL B C 1
ATOM 4045 O O . VAL B 1 86 ? 12.133 -7.414 10.039 1 98.81 86 VAL B O 1
ATOM 4048 N N . ASP B 1 87 ? 11.75 -7.453 7.902 1 98.75 87 ASP B N 1
ATOM 4049 C CA . ASP B 1 87 ? 11.102 -6.148 7.793 1 98.75 87 ASP B CA 1
ATOM 4050 C C . ASP B 1 87 ? 9.711 -6.277 7.184 1 98.75 87 ASP B C 1
ATOM 4052 O O . ASP B 1 87 ? 9.57 -6.684 6.027 1 98.75 87 ASP B O 1
ATOM 4056 N N . VAL B 1 88 ? 8.664 -5.891 7.945 1 98.75 88 VAL B N 1
ATOM 4057 C CA . VAL B 1 88 ? 7.293 -6.082 7.492 1 98.75 88 VAL B CA 1
ATOM 4058 C C . VAL B 1 88 ? 6.703 -4.742 7.055 1 98.75 88 VAL B C 1
ATOM 4060 O O . VAL B 1 88 ? 5.508 -4.645 6.773 1 98.75 88 VAL B O 1
ATOM 4063 N N . ARG B 1 89 ? 7.531 -3.65 6.883 1 98.44 89 ARG B N 1
ATOM 4064 C CA . ARG B 1 89 ? 7.055 -2.293 6.641 1 98.44 89 ARG B CA 1
ATOM 4065 C C . ARG B 1 89 ? 6.672 -2.098 5.18 1 98.44 89 ARG B C 1
ATOM 4067 O O . ARG B 1 89 ? 5.785 -1.298 4.867 1 98.44 89 ARG B O 1
ATOM 4074 N N . PRO B 1 90 ? 7.27 -2.889 4.168 1 98.44 90 PRO B N 1
ATOM 4075 C CA . PRO B 1 90 ? 6.852 -2.68 2.781 1 98.44 90 PRO B CA 1
ATOM 4076 C C . PRO B 1 90 ? 5.352 -2.879 2.582 1 98.44 90 PRO B C 1
ATOM 4078 O O . PRO B 1 90 ? 4.77 -3.822 3.127 1 98.44 90 PRO B O 1
ATOM 4081 N N . ILE B 1 91 ? 4.766 -2.018 1.763 1 97.94 91 ILE B N 1
ATOM 4082 C CA . ILE B 1 91 ? 3.311 -2.025 1.65 1 97.94 91 ILE B CA 1
ATOM 4083 C C . ILE B 1 91 ? 2.889 -2.877 0.455 1 97.94 91 ILE B C 1
ATOM 4085 O O . ILE B 1 91 ? 1.699 -2.977 0.144 1 97.94 91 ILE B O 1
ATOM 4089 N N . SER B 1 92 ? 3.803 -3.461 -0.252 1 97.44 92 SER B N 1
ATOM 4090 C CA . SER B 1 92 ? 3.57 -4.418 -1.33 1 97.44 92 SER B CA 1
ATOM 4091 C C . SER B 1 92 ? 4.828 -5.23 -1.628 1 97.44 92 SER B C 1
ATOM 4093 O O . SER B 1 92 ? 5.922 -4.875 -1.185 1 97.44 92 SER B O 1
ATOM 4095 N N . GLY B 1 93 ? 4.652 -6.309 -2.389 1 97.12 93 GLY B N 1
ATOM 4096 C CA . GLY B 1 93 ? 5.805 -7.055 -2.861 1 97.12 93 GLY B CA 1
ATOM 4097 C C . GLY B 1 93 ? 6.703 -6.25 -3.777 1 97.12 93 GLY B C 1
ATOM 4098 O O . GLY B 1 93 ? 7.93 -6.387 -3.732 1 97.12 93 GLY B O 1
ATOM 4099 N N . THR B 1 94 ? 6.148 -5.41 -4.633 1 96.75 94 THR B N 1
ATOM 4100 C CA . THR B 1 94 ? 6.91 -4.555 -5.535 1 96.75 94 THR B CA 1
ATOM 4101 C C . THR B 1 94 ? 7.785 -3.58 -4.754 1 96.75 94 THR B C 1
ATOM 4103 O O . THR B 1 94 ? 8.961 -3.4 -5.07 1 96.75 94 THR B O 1
ATOM 4106 N N . VAL B 1 95 ? 7.23 -3.02 -3.699 1 97.25 95 VAL B N 1
ATOM 4107 C CA . VAL B 1 95 ? 7.988 -2.094 -2.865 1 97.25 95 VAL B CA 1
ATOM 4108 C C . VAL B 1 95 ? 9.102 -2.844 -2.141 1 97.25 95 VAL B C 1
ATOM 4110 O O . VAL B 1 95 ? 10.211 -2.324 -1.985 1 97.25 95 VAL B O 1
ATOM 4113 N N . ALA B 1 96 ? 8.82 -4.055 -1.683 1 98.44 96 ALA B N 1
ATOM 4114 C CA . ALA B 1 96 ? 9.852 -4.883 -1.068 1 98.44 96 ALA B CA 1
ATOM 4115 C C . ALA B 1 96 ? 11 -5.133 -2.037 1 98.44 96 ALA B C 1
ATOM 4117 O O . ALA B 1 96 ? 12.172 -5.035 -1.656 1 98.44 96 ALA B O 1
ATOM 4118 N N . ASN B 1 97 ? 10.688 -5.426 -3.289 1 97.81 97 ASN B N 1
ATOM 4119 C CA . ASN B 1 97 ? 11.703 -5.641 -4.316 1 97.81 97 ASN B CA 1
ATOM 4120 C C . ASN B 1 97 ? 12.508 -4.371 -4.586 1 97.81 97 ASN B C 1
ATOM 4122 O O . ASN B 1 97 ? 13.734 -4.406 -4.594 1 97.81 97 ASN B O 1
ATOM 4126 N N . LEU B 1 98 ? 11.812 -3.262 -4.762 1 97.31 98 LEU B N 1
ATOM 4127 C CA . LEU B 1 98 ? 12.469 -1.995 -5.051 1 97.31 98 LEU B CA 1
ATOM 4128 C C . LEU B 1 98 ? 13.453 -1.629 -3.943 1 97.31 98 LEU B C 1
ATOM 4130 O O . LEU B 1 98 ? 14.586 -1.231 -4.219 1 97.31 98 LEU B O 1
ATOM 4134 N N . ALA B 1 99 ? 12.977 -1.774 -2.721 1 97.94 99 ALA B N 1
ATOM 4135 C CA . ALA B 1 99 ? 13.836 -1.459 -1.583 1 97.94 99 ALA B CA 1
ATOM 4136 C C . ALA B 1 99 ? 15.07 -2.355 -1.562 1 97.94 99 ALA B C 1
ATOM 4138 O O . ALA B 1 99 ? 16.188 -1.887 -1.31 1 97.94 99 ALA B O 1
ATOM 4139 N N . THR B 1 100 ? 14.883 -3.625 -1.82 1 98.44 100 THR B N 1
ATOM 4140 C CA . THR B 1 100 ? 15.984 -4.578 -1.799 1 98.44 100 THR B CA 1
ATOM 4141 C C . THR B 1 100 ? 16.984 -4.277 -2.92 1 98.44 100 THR B C 1
ATOM 4143 O O . THR B 1 100 ? 18.188 -4.285 -2.699 1 98.44 100 THR B O 1
ATOM 4146 N N . TYR B 1 101 ? 16.469 -4.023 -4.156 1 97.62 101 TYR B N 1
ATOM 4147 C CA . TYR B 1 101 ? 17.328 -3.662 -5.273 1 97.62 101 TYR B CA 1
ATOM 4148 C C . TYR B 1 101 ? 18.156 -2.428 -4.941 1 97.62 101 TYR B C 1
ATOM 4150 O O . TYR B 1 101 ? 19.375 -2.418 -5.145 1 97.62 101 TYR B O 1
ATOM 4158 N N . PHE B 1 102 ? 17.5 -1.445 -4.449 1 97.12 102 PHE B N 1
ATOM 4159 C CA . PHE B 1 102 ? 18.156 -0.178 -4.141 1 97.12 102 PHE B CA 1
ATOM 4160 C C . PHE B 1 102 ? 19.25 -0.372 -3.1 1 97.12 102 PHE B C 1
ATOM 4162 O O . PHE B 1 102 ? 20.312 0.257 -3.178 1 97.12 102 PHE B O 1
ATOM 4169 N N . ALA B 1 103 ? 18.984 -1.191 -2.154 1 98 103 ALA B N 1
ATOM 4170 C CA . ALA B 1 103 ? 19.906 -1.394 -1.037 1 98 103 ALA B CA 1
ATOM 4171 C C . ALA B 1 103 ? 21.125 -2.207 -1.468 1 98 103 ALA B C 1
ATOM 4173 O O . ALA B 1 103 ? 22.234 -1.954 -1.012 1 98 103 ALA B O 1
ATOM 4174 N N . LEU B 1 104 ? 20.922 -3.203 -2.361 1 98.06 104 LEU B N 1
ATOM 4175 C CA . LEU B 1 104 ? 21.969 -4.215 -2.533 1 98.06 104 LEU B CA 1
ATOM 4176 C C . LEU B 1 104 ? 22.688 -4.039 -3.867 1 98.06 104 LEU B C 1
ATOM 4178 O O . LEU B 1 104 ? 23.75 -4.605 -4.078 1 98.06 104 LEU B O 1
ATOM 4182 N N . VAL B 1 105 ? 22.109 -3.352 -4.844 1 97.81 105 VAL B N 1
ATOM 4183 C CA . VAL B 1 105 ? 22.703 -3.176 -6.168 1 97.81 105 VAL B CA 1
ATOM 4184 C C . VAL B 1 105 ? 23.234 -1.752 -6.309 1 97.81 105 VAL B C 1
ATOM 4186 O O . VAL B 1 105 ? 22.484 -0.785 -6.176 1 97.81 105 VAL B O 1
ATOM 4189 N N . PRO B 1 106 ? 24.516 -1.591 -6.566 1 96.12 106 PRO B N 1
ATOM 4190 C CA . PRO B 1 106 ? 25.078 -0.247 -6.723 1 96.12 106 PRO B CA 1
ATOM 4191 C C . PRO B 1 106 ? 24.594 0.448 -7.996 1 96.12 106 PRO B C 1
ATOM 4193 O O . PRO B 1 106 ? 24.062 -0.207 -8.898 1 96.12 106 PRO B O 1
ATOM 4196 N N . GLU B 1 107 ? 24.781 1.746 -8.031 1 91.56 107 GLU B N 1
ATOM 4197 C CA . GLU B 1 107 ? 24.469 2.504 -9.242 1 91.56 107 GLU B CA 1
ATOM 4198 C C . GLU B 1 107 ? 25.203 1.927 -10.453 1 91.56 107 GLU B C 1
ATOM 4200 O O . GLU B 1 107 ? 26.391 1.648 -10.391 1 91.56 107 GLU B O 1
ATOM 4205 N N . GLY B 1 108 ? 24.391 1.757 -11.469 1 91.19 108 GLY B N 1
ATOM 4206 C CA . GLY B 1 108 ? 24.969 1.21 -12.68 1 91.19 108 GLY B CA 1
ATOM 4207 C C . GLY B 1 108 ? 25.172 -0.292 -12.625 1 91.19 108 GLY B C 1
ATOM 4208 O O . GLY B 1 108 ? 25.703 -0.891 -13.562 1 91.19 108 GLY B O 1
ATOM 4209 N N . GLY B 1 109 ? 24.719 -0.867 -11.539 1 96.44 109 GLY B N 1
ATOM 4210 C CA . GLY B 1 109 ? 24.875 -2.305 -11.383 1 96.44 109 GLY B CA 1
ATOM 4211 C C . GLY B 1 109 ? 23.922 -3.104 -12.25 1 96.44 109 GLY B C 1
ATOM 4212 O O . GLY B 1 109 ? 23.266 -2.549 -13.133 1 96.44 109 GLY B O 1
ATOM 4213 N N . SER B 1 110 ? 24.016 -4.438 -12.055 1 97.62 110 SER B N 1
ATOM 4214 C CA . SER B 1 110 ? 23.203 -5.32 -12.883 1 97.62 110 SER B CA 1
ATOM 4215 C C . SER B 1 110 ? 22.594 -6.441 -12.047 1 97.62 110 SER B C 1
ATOM 4217 O O . SER B 1 110 ? 23.125 -6.812 -11 1 97.62 110 SER B O 1
ATOM 4219 N N . VAL B 1 111 ? 21.469 -6.906 -12.516 1 98.12 111 VAL B N 1
ATOM 4220 C CA . VAL B 1 111 ? 20.703 -7.977 -11.891 1 98.12 111 VAL B CA 1
ATOM 4221 C C . VAL B 1 111 ? 20.406 -9.07 -12.914 1 98.12 111 VAL B C 1
ATOM 4223 O O . VAL B 1 111 ? 20.031 -8.773 -14.055 1 98.12 111 VAL B O 1
ATOM 4226 N N . ALA B 1 112 ? 20.672 -10.289 -12.523 1 98.12 112 ALA B N 1
ATOM 4227 C CA . ALA B 1 112 ? 20.25 -11.422 -13.352 1 98.12 112 ALA B CA 1
ATOM 4228 C C . ALA B 1 112 ? 18.875 -11.922 -12.93 1 98.12 112 ALA B C 1
ATOM 4230 O O . ALA B 1 112 ? 18.594 -12.07 -11.742 1 98.12 112 ALA B O 1
ATOM 4231 N N . SER B 1 113 ? 18.016 -12.031 -13.828 1 96.25 113 SER B N 1
ATOM 4232 C CA . SER B 1 113 ? 16.672 -12.508 -13.539 1 96.25 113 SER B CA 1
ATOM 4233 C C . SER B 1 113 ? 16.094 -13.32 -14.695 1 96.25 113 SER B C 1
ATOM 4235 O O . SER B 1 113 ? 16.688 -13.352 -15.781 1 96.25 113 SER B O 1
ATOM 4237 N N . LEU B 1 114 ? 14.969 -13.938 -14.445 1 93.81 114 LEU B N 1
ATOM 4238 C CA . LEU B 1 114 ? 14.281 -14.711 -15.469 1 93.81 114 LEU B CA 1
ATOM 4239 C C . LEU B 1 114 ? 13.625 -13.789 -16.5 1 93.81 114 LEU B C 1
ATOM 4241 O O . LEU B 1 114 ? 13.078 -12.742 -16.125 1 93.81 114 LEU B O 1
ATOM 4245 N N . PRO B 1 115 ? 13.68 -14.227 -17.781 1 88.75 115 PRO B N 1
ATOM 4246 C CA . PRO B 1 115 ? 12.898 -13.461 -18.75 1 88.75 115 PRO B CA 1
ATOM 4247 C C . PRO B 1 115 ? 11.398 -13.523 -18.484 1 88.75 115 PRO B C 1
ATOM 4249 O O . PRO B 1 115 ? 10.891 -14.547 -18.031 1 88.75 115 PRO B O 1
ATOM 4252 N N . ILE B 1 116 ? 10.727 -12.523 -18.891 1 84.5 116 ILE B N 1
ATOM 4253 C CA . ILE B 1 116 ? 9.281 -12.445 -18.688 1 84.5 116 ILE B CA 1
ATOM 4254 C C . ILE B 1 116 ? 8.586 -13.594 -19.406 1 84.5 116 ILE B C 1
ATOM 4256 O O . ILE B 1 116 ? 7.668 -14.211 -18.844 1 84.5 116 ILE B O 1
ATOM 4260 N N . ARG B 1 117 ? 8.977 -13.961 -20.594 1 82.44 117 ARG B N 1
ATOM 4261 C CA . ARG B 1 117 ? 8.344 -15.016 -21.375 1 82.44 117 ARG B CA 1
ATOM 4262 C C . ARG B 1 117 ? 8.492 -16.375 -20.672 1 82.44 117 ARG B C 1
ATOM 4264 O O . ARG B 1 117 ? 7.695 -17.281 -20.922 1 82.44 117 ARG B O 1
ATOM 4271 N N . CYS B 1 118 ? 9.523 -16.422 -19.797 1 86.31 118 CYS B N 1
ATOM 4272 C CA . 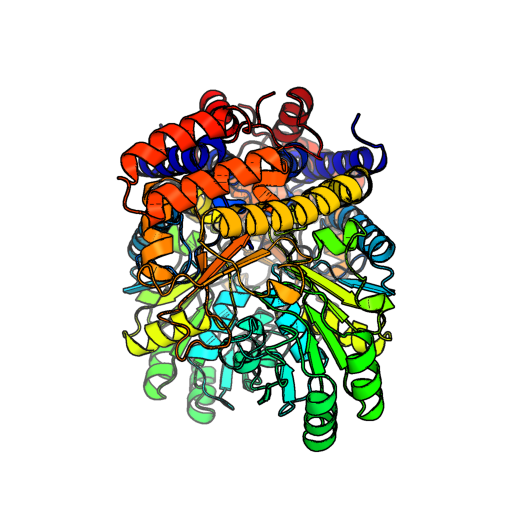CYS B 1 118 ? 9.781 -17.672 -19.109 1 86.31 118 CYS B CA 1
ATOM 4273 C C . CYS B 1 118 ? 9.234 -17.641 -17.688 1 86.31 118 CYS B C 1
ATOM 4275 O O . CYS B 1 118 ? 9.648 -18.422 -16.844 1 86.31 118 CYS B O 1
ATOM 4277 N N . GLY B 1 119 ? 8.367 -16.641 -17.453 1 86.06 119 GLY B N 1
ATOM 4278 C CA . GLY B 1 119 ? 7.68 -16.625 -16.172 1 86.06 119 GLY B CA 1
ATOM 4279 C C . GLY B 1 119 ? 8.18 -15.547 -15.242 1 86.06 119 GLY B C 1
ATOM 4280 O O . GLY B 1 119 ? 7.68 -15.406 -14.125 1 86.06 119 GLY B O 1
ATOM 4281 N N . GLY B 1 120 ? 9.141 -14.797 -15.648 1 85.81 120 GLY B N 1
ATOM 4282 C CA . GLY B 1 120 ? 9.609 -13.695 -14.82 1 85.81 120 GLY B CA 1
ATOM 4283 C C . GLY B 1 120 ? 8.531 -12.664 -14.531 1 85.81 120 GLY B C 1
ATOM 4284 O O . GLY B 1 120 ? 7.566 -12.539 -15.289 1 85.81 120 GLY B O 1
ATOM 4285 N N . HIS B 1 121 ? 8.672 -12.047 -13.398 1 81.56 121 HIS B N 1
ATOM 4286 C CA . HIS B 1 121 ? 7.746 -10.984 -13.031 1 81.56 121 HIS B CA 1
ATOM 4287 C C . HIS B 1 121 ? 8.211 -9.633 -13.57 1 81.56 121 HIS B C 1
ATOM 4289 O O . HIS B 1 121 ? 9.414 -9.406 -13.719 1 81.56 121 HIS B O 1
ATOM 4295 N N . ILE B 1 122 ? 7.305 -8.758 -13.75 1 78.94 122 ILE B N 1
ATOM 4296 C CA . ILE B 1 122 ? 7.578 -7.449 -14.336 1 78.94 122 ILE B CA 1
ATOM 4297 C C . ILE B 1 122 ? 8.5 -6.66 -13.414 1 78.94 122 ILE B C 1
ATOM 4299 O O . ILE B 1 122 ? 9.344 -5.891 -13.875 1 78.94 122 ILE B O 1
ATOM 4303 N N . SER B 1 123 ? 8.391 -6.848 -12.172 1 83.06 123 SER B N 1
ATOM 4304 C CA . SER B 1 123 ? 9.219 -6.121 -11.219 1 83.06 123 SER B CA 1
ATOM 4305 C C . SER B 1 123 ? 10.664 -6.598 -11.266 1 83.06 123 SER B C 1
ATOM 4307 O O . SER B 1 123 ? 11.555 -5.969 -10.688 1 83.06 123 SER B O 1
ATOM 4309 N N . HIS B 1 124 ? 10.969 -7.695 -11.969 1 88.38 124 HIS B N 1
ATOM 4310 C CA . HIS B 1 124 ? 12.312 -8.242 -12.078 1 88.38 124 HIS B CA 1
ATOM 4311 C C . HIS B 1 124 ? 12.984 -7.785 -13.367 1 88.38 124 HIS B C 1
ATOM 4313 O O . HIS B 1 124 ? 14.094 -8.234 -13.688 1 88.38 124 HIS B O 1
ATOM 4319 N N . SER B 1 125 ? 12.289 -6.91 -14.078 1 85.62 125 SER B N 1
ATOM 4320 C CA . SER B 1 125 ? 12.766 -6.629 -15.43 1 85.62 125 SER B CA 1
ATOM 4321 C C . SER B 1 125 ? 12.844 -5.129 -15.688 1 85.62 125 SER B C 1
ATOM 4323 O O . SER B 1 125 ? 12.508 -4.324 -14.82 1 85.62 125 SER B O 1
ATOM 4325 N N . ASN B 1 126 ? 13.312 -4.84 -16.859 1 84.69 126 ASN B N 1
ATOM 4326 C CA . ASN B 1 126 ? 13.523 -3.443 -17.219 1 84.69 126 ASN B CA 1
ATOM 4327 C C . ASN B 1 126 ? 12.234 -2.785 -17.688 1 84.69 126 ASN B C 1
ATOM 4329 O O . ASN B 1 126 ? 12.258 -1.685 -18.234 1 84.69 126 ASN B O 1
ATOM 4333 N N . VAL B 1 127 ? 11.164 -3.424 -17.375 1 81.44 127 VAL B N 1
ATOM 4334 C CA . VAL B 1 127 ? 9.883 -2.775 -17.625 1 81.44 127 VAL B CA 1
ATOM 4335 C C . VAL B 1 127 ? 9.25 -2.324 -16.312 1 81.44 127 VAL B C 1
ATOM 4337 O O . VAL B 1 127 ? 8.328 -1.505 -16.312 1 81.44 127 VAL B O 1
ATOM 4340 N N . GLY B 1 128 ? 9.844 -2.762 -15.242 1 89.25 128 GLY B N 1
ATOM 4341 C CA . GLY B 1 128 ? 9.297 -2.445 -13.93 1 89.25 128 GLY B CA 1
ATOM 4342 C C . GLY B 1 128 ? 10.328 -1.854 -12.984 1 89.25 128 GLY B C 1
ATOM 4343 O O . GLY B 1 128 ? 10.984 -0.861 -13.312 1 89.25 128 GLY B O 1
ATOM 4344 N N . GLY B 1 129 ? 10.484 -2.502 -11.875 1 86.5 129 GLY B N 1
ATOM 4345 C CA . GLY B 1 129 ? 11.281 -1.987 -10.773 1 86.5 129 GLY B CA 1
ATOM 4346 C C . GLY B 1 129 ? 12.719 -1.701 -11.156 1 86.5 129 GLY B C 1
ATOM 4347 O O . GLY B 1 129 ? 13.297 -0.709 -10.711 1 86.5 129 GLY B O 1
ATOM 4348 N N . LEU B 1 130 ? 13.312 -2.58 -11.992 1 91.25 130 LEU B N 1
ATOM 4349 C CA . LEU B 1 130 ? 14.703 -2.377 -12.367 1 91.25 130 LEU B CA 1
ATOM 4350 C C . LEU B 1 130 ? 14.852 -1.151 -13.266 1 91.25 130 LEU B C 1
ATOM 4352 O O . LEU B 1 130 ? 15.875 -0.46 -13.211 1 91.25 130 LEU B O 1
ATOM 4356 N N . LYS B 1 131 ? 13.828 -0.911 -14.016 1 88.88 131 LYS B N 1
ATOM 4357 C CA . LYS B 1 131 ? 13.82 0.298 -14.836 1 88.88 131 LYS B CA 1
ATOM 4358 C C . LYS B 1 131 ? 13.805 1.551 -13.969 1 88.88 131 LYS B C 1
ATOM 4360 O O . LYS B 1 131 ? 14.539 2.508 -14.234 1 88.88 131 LYS B O 1
ATOM 4365 N N . ALA B 1 132 ? 13.039 1.487 -12.992 1 89.94 132 ALA B N 1
ATOM 4366 C CA . ALA B 1 132 ? 12.914 2.625 -12.086 1 89.94 132 ALA B CA 1
ATOM 4367 C C . ALA B 1 132 ? 14.273 3.02 -11.508 1 89.94 132 ALA B C 1
ATOM 4369 O O . ALA B 1 132 ? 14.555 4.207 -11.336 1 89.94 132 ALA B O 1
ATOM 4370 N N . LEU B 1 133 ? 15.094 2.031 -11.234 1 93.38 133 LEU B N 1
ATOM 4371 C CA . LEU B 1 133 ? 16.359 2.256 -10.547 1 93.38 133 LEU B CA 1
ATOM 4372 C C . LEU B 1 133 ? 17.516 2.252 -11.531 1 93.38 133 LEU B C 1
ATOM 4374 O O . LEU B 1 133 ? 18.688 2.305 -11.125 1 93.38 133 LEU B O 1
ATOM 4378 N N . ARG B 1 134 ? 17.219 2.098 -12.852 1 91.25 134 ARG B N 1
ATOM 4379 C CA . ARG B 1 134 ? 18.219 2.113 -13.906 1 91.25 134 ARG B CA 1
ATOM 4380 C C . ARG B 1 134 ? 19.25 1.022 -13.695 1 91.25 134 ARG B C 1
ATOM 4382 O O . ARG B 1 134 ? 20.453 1.278 -13.789 1 91.25 134 ARG B O 1
ATOM 4389 N N . ILE B 1 135 ? 18.781 -0.094 -13.312 1 95.38 135 ILE B N 1
ATOM 4390 C CA . ILE B 1 135 ? 19.609 -1.278 -13.125 1 95.38 135 ILE B CA 1
ATOM 4391 C C . ILE B 1 135 ? 19.578 -2.135 -14.383 1 95.38 135 ILE B C 1
ATOM 4393 O O . ILE B 1 135 ? 18.531 -2.311 -15 1 95.38 135 ILE B O 1
ATOM 4397 N N . LYS B 1 136 ? 20.719 -2.559 -14.805 1 95.62 136 LYS B N 1
ATOM 4398 C CA . LYS B 1 136 ? 20.812 -3.393 -16 1 95.62 136 LYS B CA 1
ATOM 4399 C C . LYS B 1 136 ? 20.344 -4.816 -15.711 1 95.62 136 LYS B C 1
ATOM 4401 O O . LYS B 1 136 ? 20.5 -5.312 -14.594 1 95.62 136 LYS B O 1
ATOM 4406 N N . THR B 1 137 ? 19.797 -5.43 -16.734 1 95.5 137 THR B N 1
ATOM 4407 C CA . THR B 1 137 ? 19.297 -6.785 -16.562 1 95.5 137 THR B CA 1
ATOM 4408 C C . THR B 1 137 ? 20.109 -7.781 -17.375 1 95.5 137 THR B C 1
ATOM 4410 O O . THR B 1 137 ? 20.484 -7.5 -18.516 1 95.5 137 THR B O 1
ATOM 4413 N N . VAL B 1 138 ? 20.422 -8.828 -16.734 1 96.25 138 VAL B N 1
ATOM 4414 C CA . VAL B 1 138 ? 21 -10.016 -17.359 1 96.25 138 VAL B CA 1
ATOM 4415 C C . VAL B 1 138 ? 19.984 -11.156 -17.344 1 96.25 138 VAL B C 1
ATOM 4417 O O . VAL B 1 138 ? 19.453 -11.5 -16.297 1 96.25 138 VAL B O 1
ATOM 4420 N N . GLU B 1 139 ? 19.719 -11.75 -18.484 1 95.5 139 GLU B N 1
ATOM 4421 C CA . GLU B 1 139 ? 18.719 -12.812 -18.547 1 95.5 139 GLU B CA 1
ATOM 4422 C C . GLU B 1 139 ? 19.328 -14.156 -18.141 1 95.5 139 GLU B C 1
ATOM 4424 O O . GLU B 1 139 ? 20.391 -14.539 -18.641 1 95.5 139 GLU B O 1
ATOM 4429 N N . LEU B 1 140 ? 18.656 -14.758 -17.266 1 97.06 140 LEU B N 1
ATOM 4430 C CA . LEU B 1 140 ? 19.047 -16.125 -16.938 1 97.06 140 LEU B CA 1
ATOM 4431 C C . LEU B 1 140 ? 18.578 -17.094 -18 1 97.06 140 LEU B C 1
ATOM 4433 O O . LEU B 1 140 ? 17.438 -17.047 -18.453 1 97.06 140 LEU B O 1
ATOM 4437 N N . PRO B 1 141 ? 19.469 -17.953 -18.406 1 96.56 141 PRO B N 1
ATOM 4438 C CA . PRO B 1 141 ? 19.078 -18.938 -19.406 1 96.56 141 PRO B CA 1
ATOM 4439 C C . PRO B 1 141 ? 18.016 -19.906 -18.891 1 96.56 141 PRO B C 1
ATOM 4441 O O . PRO B 1 141 ? 18.047 -20.297 -17.719 1 96.56 141 PRO B O 1
ATOM 4444 N N . TRP B 1 142 ? 17.188 -20.328 -19.781 1 95.12 142 TRP B N 1
ATOM 4445 C CA . TRP B 1 142 ? 16.047 -21.172 -19.453 1 95.12 142 TRP B CA 1
ATOM 4446 C C . TRP B 1 142 ? 16.188 -22.547 -20.109 1 95.12 142 TRP B C 1
ATOM 4448 O O . TRP B 1 142 ? 16.594 -22.641 -21.281 1 95.12 142 TRP B O 1
ATOM 4458 N N . ASP B 1 143 ? 15.906 -23.5 -19.328 1 95.5 143 ASP B N 1
ATOM 4459 C CA . ASP B 1 143 ? 15.836 -24.875 -19.828 1 95.5 143 ASP B CA 1
ATOM 4460 C C . ASP B 1 143 ? 14.391 -25.297 -20.078 1 95.5 143 ASP B C 1
ATOM 4462 O O . ASP B 1 143 ? 13.656 -25.609 -19.125 1 95.5 143 ASP B O 1
ATOM 4466 N N . LEU B 1 144 ? 14 -25.406 -21.281 1 93 144 LEU B N 1
ATOM 4467 C CA . LEU B 1 144 ? 12.617 -25.719 -21.641 1 93 144 LEU B CA 1
ATOM 4468 C C . LEU B 1 144 ? 12.25 -27.141 -21.234 1 93 144 LEU B C 1
ATOM 4470 O O . LEU B 1 144 ? 11.102 -27.406 -20.859 1 93 144 LEU B O 1
ATOM 4474 N N . GLU B 1 145 ? 13.195 -28 -21.312 1 93.31 145 GLU B N 1
ATOM 4475 C CA . GLU B 1 145 ? 12.938 -29.406 -21 1 93.31 145 GLU B CA 1
ATOM 4476 C C . GLU B 1 145 ? 12.625 -29.594 -19.531 1 93.31 145 GLU B C 1
ATOM 4478 O O . GLU B 1 145 ? 11.742 -30.375 -19.172 1 93.31 145 GLU B O 1
ATOM 4483 N N . ASN B 1 146 ? 13.328 -28.875 -18.75 1 93.81 146 ASN B N 1
ATOM 4484 C CA . ASN B 1 146 ? 13.125 -29.016 -17.312 1 93.81 146 ASN B CA 1
ATOM 4485 C C . ASN B 1 146 ? 12.273 -27.859 -16.75 1 93.81 146 ASN B C 1
ATOM 4487 O O . ASN B 1 146 ? 11.977 -27.828 -15.555 1 93.81 146 ASN B O 1
ATOM 4491 N N . PHE B 1 147 ? 11.891 -26.969 -17.672 1 94.81 147 PHE B N 1
ATOM 4492 C CA . PHE B 1 147 ? 11.031 -25.828 -17.359 1 94.81 147 PHE B CA 1
ATOM 4493 C C . PHE B 1 147 ? 11.562 -25.062 -16.156 1 94.81 147 PHE B C 1
ATOM 4495 O O . PHE B 1 147 ? 10.828 -24.828 -15.188 1 94.81 147 PHE B O 1
ATOM 4502 N N . ASN B 1 148 ? 12.836 -24.766 -16.172 1 96.44 148 ASN B N 1
ATOM 4503 C CA . ASN B 1 148 ? 13.531 -24.062 -15.102 1 96.44 148 ASN B CA 1
ATOM 4504 C C . ASN B 1 148 ? 14.789 -23.375 -15.609 1 96.44 148 ASN B C 1
ATOM 4506 O O . ASN B 1 148 ? 15.094 -23.406 -16.797 1 96.44 148 ASN B O 1
ATOM 4510 N N . VAL B 1 149 ? 15.445 -22.703 -14.695 1 96.62 149 VAL B N 1
ATOM 4511 C CA . VAL B 1 149 ? 16.734 -22.109 -15.008 1 96.62 149 VAL B CA 1
ATOM 4512 C C . VAL B 1 149 ? 17.719 -23.188 -15.445 1 96.62 149 VAL B C 1
ATOM 4514 O O . VAL B 1 149 ? 17.797 -24.266 -14.836 1 96.62 149 VAL B O 1
ATOM 4517 N N . ASP B 1 150 ? 18.406 -22.938 -16.578 1 97.31 150 ASP B N 1
ATOM 4518 C CA . ASP B 1 150 ? 19.516 -23.781 -17 1 97.31 150 ASP B CA 1
ATOM 4519 C C . ASP B 1 150 ? 20.766 -23.484 -16.172 1 97.31 150 ASP B C 1
ATOM 4521 O O . ASP B 1 150 ? 21.547 -22.594 -16.516 1 97.31 150 ASP B O 1
ATOM 4525 N N . VAL B 1 151 ? 21.062 -24.312 -15.25 1 97.81 151 VAL B N 1
ATOM 4526 C CA . VAL B 1 151 ? 22.094 -24.031 -14.258 1 97.81 151 VAL B CA 1
ATOM 4527 C C . VAL B 1 151 ? 23.453 -23.938 -14.938 1 97.81 151 VAL B C 1
ATOM 4529 O O . VAL B 1 151 ? 24.25 -23.047 -14.641 1 97.81 151 VAL B O 1
ATOM 4532 N N . ASP B 1 152 ? 23.75 -24.828 -15.859 1 97.56 152 ASP B N 1
ATOM 4533 C CA . ASP B 1 152 ? 25.047 -24.844 -16.531 1 97.56 152 ASP B CA 1
ATOM 4534 C C . ASP B 1 152 ? 25.234 -23.594 -17.391 1 97.56 152 ASP B C 1
ATOM 4536 O O . ASP B 1 152 ? 26.281 -22.938 -17.328 1 97.56 152 ASP B O 1
ATOM 4540 N N . ALA B 1 153 ? 24.234 -23.328 -18.094 1 98 153 ALA B N 1
ATOM 4541 C CA . ALA B 1 153 ? 24.297 -22.125 -18.922 1 98 153 ALA B CA 1
ATOM 4542 C C . ALA B 1 153 ? 24.328 -20.859 -18.047 1 98 153 ALA B C 1
ATOM 4544 O O . ALA B 1 153 ? 25 -19.891 -18.391 1 98 153 ALA B O 1
ATOM 4545 N N . ALA B 1 154 ? 23.656 -20.906 -17 1 97.94 154 ALA B N 1
ATOM 4546 C CA . ALA B 1 154 ? 23.625 -19.781 -16.062 1 97.94 154 ALA B CA 1
ATOM 4547 C C . ALA B 1 154 ? 25 -19.531 -15.461 1 97.94 154 ALA B C 1
ATOM 4549 O O . ALA B 1 154 ? 25.406 -18.391 -15.258 1 97.94 154 ALA B O 1
ATOM 4550 N N . ARG B 1 155 ? 25.656 -20.609 -15.125 1 98.19 155 ARG B N 1
ATOM 4551 C CA . ARG B 1 155 ? 27 -20.469 -14.586 1 98.19 155 ARG B CA 1
ATOM 4552 C C . ARG B 1 155 ? 27.875 -19.641 -15.516 1 98.19 155 ARG B C 1
ATOM 4554 O O . ARG B 1 155 ? 28.547 -18.703 -15.078 1 98.19 155 ARG B O 1
ATOM 4561 N N . LYS B 1 156 ? 27.828 -19.906 -16.766 1 98.25 156 LYS B N 1
ATOM 4562 C CA . LYS B 1 156 ? 28.641 -19.188 -17.75 1 98.25 156 LYS B CA 1
ATOM 4563 C C . LYS B 1 156 ? 28.25 -17.719 -17.828 1 98.25 156 LYS B C 1
ATOM 4565 O O . LYS B 1 156 ? 29.125 -16.844 -17.812 1 98.25 156 LYS B O 1
ATOM 4570 N N . VAL B 1 157 ? 26.984 -17.531 -17.875 1 98.19 157 VAL B N 1
ATOM 4571 C CA . VAL B 1 157 ? 26.469 -16.156 -18 1 98.19 157 VAL B CA 1
ATOM 4572 C C . VAL B 1 157 ? 26.844 -15.359 -16.75 1 98.19 157 VAL B C 1
ATOM 4574 O O . VAL B 1 157 ? 27.281 -14.211 -16.844 1 98.19 157 VAL B O 1
ATOM 4577 N N . LEU B 1 158 ? 26.688 -15.938 -15.578 1 98.44 158 LEU B N 1
ATOM 4578 C CA . LEU B 1 158 ? 26.938 -15.25 -14.312 1 98.44 158 LEU B CA 1
ATOM 4579 C C . LEU B 1 158 ? 28.422 -14.969 -14.125 1 98.44 158 LEU B C 1
ATOM 4581 O O . LEU B 1 158 ? 28.797 -13.898 -13.656 1 98.44 158 LEU B O 1
ATOM 4585 N N . GLU B 1 159 ? 29.234 -15.883 -14.484 1 98.25 159 GLU B N 1
ATOM 4586 C CA . GLU B 1 159 ? 30.672 -15.688 -14.359 1 98.25 159 GLU B CA 1
ATOM 4587 C C . GLU B 1 159 ? 31.172 -14.641 -15.352 1 98.25 159 GLU B C 1
ATOM 4589 O O . GLU B 1 159 ? 32.125 -13.891 -15.062 1 98.25 159 GLU B O 1
ATOM 4594 N N . ASP B 1 160 ? 30.547 -14.641 -16.484 1 98.25 160 ASP B N 1
ATOM 4595 C CA . ASP B 1 160 ? 30.938 -13.695 -17.531 1 98.25 160 ASP B CA 1
ATOM 4596 C C . ASP B 1 160 ? 30.453 -12.281 -17.203 1 98.25 160 ASP B C 1
ATOM 4598 O O . ASP B 1 160 ? 31.234 -11.32 -17.281 1 98.25 160 ASP B O 1
ATOM 4602 N N . LYS B 1 161 ? 29.203 -12.125 -16.812 1 98.31 161 LYS B N 1
ATOM 4603 C CA . LYS B 1 161 ? 28.578 -10.82 -16.656 1 98.31 161 LYS B CA 1
ATOM 4604 C C . LYS B 1 161 ? 28.734 -10.289 -15.242 1 98.31 161 LYS B C 1
ATOM 4606 O O . LYS B 1 161 ? 28.672 -9.078 -15.008 1 98.31 161 LYS B O 1
ATOM 4611 N N . ARG B 1 162 ? 28.859 -11.125 -14.266 1 98.19 162 ARG B N 1
ATOM 4612 C CA . ARG B 1 162 ? 29.094 -10.836 -12.859 1 98.19 162 ARG B CA 1
ATOM 4613 C C . ARG B 1 162 ? 28.094 -9.828 -12.328 1 98.19 162 ARG B C 1
ATOM 4615 O O . ARG B 1 162 ? 28.469 -8.773 -11.805 1 98.19 162 ARG B O 1
ATOM 4622 N N . PRO B 1 163 ? 26.797 -10.156 -12.383 1 98.62 163 PRO B N 1
ATOM 4623 C CA . PRO B 1 163 ? 25.781 -9.273 -11.789 1 98.62 163 PRO B CA 1
ATOM 4624 C C . PRO B 1 163 ? 25.953 -9.117 -10.281 1 98.62 163 PRO B C 1
ATOM 4626 O O . PRO B 1 163 ? 26.656 -9.906 -9.648 1 98.62 163 PRO B O 1
ATOM 4629 N N . ASN B 1 164 ? 25.344 -8.078 -9.711 1 98.56 164 ASN B N 1
ATOM 4630 C CA . ASN B 1 164 ? 25.406 -7.828 -8.273 1 98.56 164 ASN B CA 1
ATOM 4631 C C . ASN B 1 164 ? 24.375 -8.664 -7.52 1 98.56 164 ASN B C 1
ATOM 4633 O O . ASN B 1 164 ? 24.547 -8.938 -6.328 1 98.56 164 ASN B O 1
ATOM 4637 N N . LEU B 1 165 ? 23.328 -9.039 -8.188 1 98.62 165 LEU B N 1
ATOM 4638 C CA . LEU B 1 165 ? 22.188 -9.742 -7.605 1 98.62 165 LEU B CA 1
ATOM 4639 C C . LEU B 1 165 ? 21.578 -10.703 -8.609 1 98.62 165 LEU B C 1
ATOM 4641 O O . LEU B 1 165 ? 21.453 -10.391 -9.797 1 98.62 165 LEU B O 1
ATOM 4645 N N . VAL B 1 166 ? 21.25 -11.891 -8.172 1 98.69 166 VAL B N 1
ATOM 4646 C CA . VAL B 1 166 ? 20.516 -12.875 -8.969 1 98.69 166 VAL B CA 1
ATOM 4647 C C . VAL B 1 166 ? 19.125 -13.086 -8.367 1 98.69 166 VAL B C 1
ATOM 4649 O O . VAL B 1 166 ? 18.984 -13.398 -7.184 1 98.69 166 VAL B O 1
ATOM 4652 N N . ILE B 1 167 ? 18.109 -12.883 -9.172 1 98.12 167 ILE B N 1
ATOM 4653 C CA . ILE B 1 167 ? 16.734 -13.062 -8.719 1 98.12 167 ILE B CA 1
ATOM 4654 C C . ILE B 1 167 ? 16.203 -14.406 -9.188 1 98.12 167 ILE B C 1
ATOM 4656 O O . ILE B 1 167 ? 16.234 -14.711 -10.383 1 98.12 167 ILE B O 1
ATOM 4660 N N . LEU B 1 168 ? 15.766 -15.164 -8.242 1 97.81 168 LEU B N 1
ATOM 4661 C CA . LEU B 1 168 ? 15.016 -16.375 -8.531 1 97.81 168 LEU B CA 1
ATOM 4662 C C . LEU B 1 168 ? 13.57 -16.25 -8.062 1 97.81 168 LEU B C 1
ATOM 4664 O O . LEU B 1 168 ? 13.312 -15.953 -6.891 1 97.81 168 LEU B O 1
ATOM 4668 N N . GLY B 1 169 ? 12.656 -16.328 -8.867 1 94.38 169 GLY B N 1
ATOM 4669 C CA . GLY B 1 169 ? 11.219 -16.172 -8.68 1 94.38 169 GLY B CA 1
ATOM 4670 C C . GLY B 1 169 ? 10.508 -15.711 -9.938 1 94.38 169 GLY B C 1
ATOM 4671 O O . GLY B 1 169 ? 11.148 -15.359 -10.93 1 94.38 169 GLY B O 1
ATOM 4672 N N . GLY B 1 170 ? 9.234 -15.758 -9.875 1 93.25 170 GLY B N 1
ATOM 4673 C CA . GLY B 1 170 ? 8.492 -15.336 -11.055 1 93.25 170 GLY B CA 1
ATOM 4674 C C . GLY B 1 170 ? 6.988 -15.383 -10.859 1 93.25 170 GLY B C 1
ATOM 4675 O O . GLY B 1 170 ? 6.512 -15.711 -9.773 1 93.25 170 GLY B O 1
ATOM 4676 N N . SER B 1 171 ? 6.309 -14.977 -11.867 1 93.19 171 SER B N 1
ATOM 4677 C CA . SER B 1 171 ? 4.852 -15.047 -11.891 1 93.19 171 SER B CA 1
ATOM 4678 C C . SER B 1 171 ? 4.367 -16.438 -12.273 1 93.19 171 SER B C 1
ATOM 4680 O O . SER B 1 171 ? 3.396 -16.938 -11.711 1 93.19 171 SER B O 1
ATOM 4682 N N . LEU B 1 172 ? 4.98 -16.969 -13.273 1 94.12 172 LEU B N 1
ATOM 4683 C CA . LEU B 1 172 ? 4.773 -18.359 -13.625 1 94.12 172 LEU B CA 1
ATOM 4684 C C . LEU B 1 172 ? 5.91 -19.234 -13.086 1 94.12 172 LEU B C 1
ATOM 4686 O O . LEU B 1 172 ? 7.051 -19.109 -13.531 1 94.12 172 LEU B O 1
ATOM 4690 N N . TYR B 1 173 ? 5.562 -20.016 -12.172 1 89.94 173 TYR B N 1
ATOM 4691 C CA . TYR B 1 173 ? 6.488 -20.75 -11.32 1 89.94 173 TYR B CA 1
ATOM 4692 C C . TYR B 1 173 ? 5.949 -22.141 -11.008 1 89.94 173 TYR B C 1
ATOM 4694 O O . TYR B 1 173 ? 5.191 -22.312 -10.047 1 89.94 173 TYR B O 1
ATOM 4702 N N . LEU B 1 174 ? 6.387 -23.172 -11.844 1 97.19 174 LEU B N 1
ATOM 4703 C CA . LEU B 1 174 ? 5.738 -24.469 -11.719 1 97.19 174 LEU B CA 1
ATOM 4704 C C . LEU B 1 174 ? 6.57 -25.406 -10.852 1 97.19 174 LEU B C 1
ATOM 4706 O O . LEU B 1 174 ? 6.051 -26.391 -10.32 1 97.19 174 LEU B O 1
ATOM 4710 N N . PHE B 1 175 ? 7.895 -25.125 -10.742 1 97.69 175 PHE B N 1
ATOM 4711 C CA . PHE B 1 175 ? 8.828 -25.953 -10 1 97.69 175 PHE B CA 1
ATOM 4712 C C . PHE B 1 175 ? 9.773 -25.109 -9.164 1 97.69 175 PHE B C 1
ATOM 4714 O O . PHE B 1 175 ? 10.031 -23.953 -9.5 1 97.69 175 PHE B O 1
ATOM 4721 N N . PRO B 1 176 ? 10.273 -25.672 -8 1 97.81 176 PRO B N 1
ATOM 4722 C CA . PRO B 1 176 ? 11.289 -24.922 -7.258 1 97.81 176 PRO B CA 1
ATOM 4723 C C . PRO B 1 176 ? 12.508 -24.578 -8.109 1 97.81 176 PRO B C 1
ATOM 4725 O O . PRO B 1 176 ? 12.992 -25.406 -8.875 1 97.81 176 PRO B O 1
ATOM 4728 N N . HIS B 1 177 ? 12.969 -23.328 -8.07 1 97.56 177 HIS B N 1
ATOM 4729 C CA . HIS B 1 177 ? 14.203 -22.938 -8.742 1 97.56 177 HIS B CA 1
ATOM 4730 C C . HIS B 1 177 ? 15.414 -23.609 -8.102 1 97.56 177 HIS B C 1
ATOM 4732 O O . HIS B 1 177 ? 15.367 -24.031 -6.949 1 97.56 177 HIS B O 1
ATOM 4738 N N . PRO B 1 178 ? 16.484 -23.781 -8.844 1 97.62 178 PRO B N 1
ATOM 4739 C CA . PRO B 1 178 ? 17.688 -24.391 -8.297 1 97.62 178 PRO B CA 1
ATOM 4740 C C . PRO B 1 178 ? 18.516 -23.422 -7.453 1 97.62 178 PRO B C 1
ATOM 4742 O O . PRO B 1 178 ? 19.641 -23.078 -7.816 1 97.62 178 PRO B O 1
ATOM 4745 N N . ILE B 1 179 ? 18 -23.062 -6.305 1 98.25 179 ILE B N 1
ATOM 4746 C CA . ILE B 1 179 ? 18.547 -22.016 -5.457 1 98.25 179 ILE B CA 1
ATOM 4747 C C . ILE B 1 179 ? 19.938 -22.406 -4.969 1 98.25 179 ILE B C 1
ATOM 4749 O O . ILE B 1 179 ? 20.859 -21.578 -4.984 1 98.25 179 ILE B O 1
ATOM 4753 N N . LYS B 1 180 ? 20.094 -23.641 -4.539 1 98.12 180 LYS B N 1
ATOM 4754 C CA . LYS B 1 180 ? 21.375 -24.109 -4.008 1 98.12 180 LYS B CA 1
ATOM 4755 C C . LYS B 1 180 ? 22.484 -23.953 -5.039 1 98.12 180 LYS B C 1
ATOM 4757 O O . LYS B 1 180 ? 23.547 -23.391 -4.742 1 98.12 180 LYS B O 1
ATOM 4762 N N . GLU B 1 181 ? 22.234 -24.453 -6.227 1 98.12 181 GLU B N 1
ATOM 4763 C CA . GLU B 1 181 ? 23.219 -24.391 -7.301 1 98.12 181 GLU B CA 1
ATOM 4764 C C . GLU B 1 181 ? 23.547 -22.953 -7.676 1 98.12 181 GLU B C 1
ATOM 4766 O O . GLU B 1 181 ? 24.719 -22.594 -7.832 1 98.12 181 GLU B O 1
ATOM 4771 N N . VAL B 1 182 ? 22.5 -22.141 -7.773 1 98.25 182 VAL B N 1
ATOM 4772 C CA . VAL B 1 182 ? 22.688 -20.75 -8.172 1 98.25 182 VAL B CA 1
ATOM 4773 C C . VAL B 1 182 ? 23.406 -19.984 -7.07 1 98.25 182 VAL B C 1
ATOM 4775 O O . VAL B 1 182 ? 24.25 -19.125 -7.348 1 98.25 182 VAL B O 1
ATOM 4778 N N . ALA B 1 183 ? 23.078 -20.266 -5.832 1 98.31 183 ALA B N 1
ATOM 4779 C CA . ALA B 1 183 ? 23.719 -19.609 -4.699 1 98.31 183 ALA B CA 1
ATOM 4780 C C . ALA B 1 183 ? 25.219 -19.891 -4.68 1 98.31 183 ALA B C 1
ATOM 4782 O O . ALA B 1 183 ? 26.031 -19.031 -4.336 1 98.31 183 ALA B O 1
ATOM 4783 N N . GLU B 1 184 ? 25.594 -21.094 -4.965 1 98.06 184 GLU B N 1
ATOM 4784 C CA . GLU B 1 184 ? 27 -21.453 -5.027 1 98.06 184 GLU B CA 1
ATOM 4785 C C . GLU B 1 184 ? 27.734 -20.641 -6.094 1 98.06 184 GLU B C 1
ATOM 4787 O O . GLU B 1 184 ? 28.844 -20.172 -5.859 1 98.06 184 GLU B O 1
ATOM 4792 N N . ILE B 1 185 ? 27.141 -20.562 -7.285 1 98.31 185 ILE B N 1
ATOM 4793 C CA . ILE B 1 185 ? 27.719 -19.781 -8.367 1 98.31 185 ILE B CA 1
ATOM 4794 C C . ILE B 1 185 ? 27.844 -18.312 -7.953 1 98.31 185 ILE B C 1
ATOM 4796 O O . ILE B 1 185 ? 28.891 -17.688 -8.148 1 98.31 185 ILE B O 1
ATOM 4800 N N . ALA B 1 186 ? 26.734 -17.781 -7.379 1 98.44 186 ALA B N 1
ATOM 4801 C CA . ALA B 1 186 ? 26.672 -16.391 -6.969 1 98.44 186 ALA B CA 1
ATOM 4802 C C . ALA B 1 186 ? 27.75 -16.062 -5.941 1 98.44 186 ALA B C 1
ATOM 4804 O O . ALA B 1 186 ? 28.359 -14.992 -5.988 1 98.44 186 ALA B O 1
ATOM 4805 N N . LYS B 1 187 ? 28 -16.953 -5 1 97.31 187 LYS B N 1
ATOM 4806 C CA . LYS B 1 187 ? 29.031 -16.766 -3.99 1 97.31 187 LYS B CA 1
ATOM 4807 C C . LYS B 1 187 ? 30.406 -16.609 -4.637 1 97.31 187 LYS B C 1
ATOM 4809 O O . LYS B 1 187 ? 31.219 -15.781 -4.195 1 97.31 187 LYS B O 1
ATOM 4814 N N . GLY B 1 188 ? 30.641 -17.328 -5.59 1 97.5 188 GLY B N 1
ATOM 4815 C CA . GLY B 1 188 ? 31.922 -17.297 -6.277 1 97.5 188 GLY B CA 1
ATOM 4816 C C . GLY B 1 188 ? 32.188 -15.961 -6.953 1 97.5 188 GLY B C 1
ATOM 4817 O O . GLY B 1 188 ? 33.344 -15.578 -7.129 1 97.5 188 GLY B O 1
ATOM 4818 N N . ILE B 1 189 ? 31.172 -15.273 -7.309 1 97.88 189 ILE B N 1
ATOM 4819 C CA . ILE B 1 189 ? 31.359 -14.023 -8.031 1 97.88 189 ILE B CA 1
ATOM 4820 C C . ILE B 1 189 ? 31 -12.844 -7.133 1 97.88 189 ILE B C 1
ATOM 4822 O O . ILE B 1 189 ? 31.016 -11.695 -7.57 1 97.88 189 ILE B O 1
ATOM 4826 N N . GLY B 1 190 ? 30.562 -13.086 -5.898 1 97.56 190 GLY B N 1
ATOM 4827 C CA . GLY B 1 190 ? 30.266 -12.039 -4.938 1 97.56 190 GLY B CA 1
ATOM 4828 C C . GLY B 1 190 ? 28.891 -11.43 -5.137 1 97.56 190 GLY B C 1
ATOM 4829 O O . GLY B 1 190 ? 28.656 -10.273 -4.781 1 97.56 190 GLY B O 1
ATOM 4830 N N . ALA B 1 191 ? 27.953 -12.156 -5.758 1 98.62 191 ALA B N 1
ATOM 4831 C CA . ALA B 1 191 ? 26.594 -11.672 -5.996 1 98.62 191 ALA B CA 1
ATOM 4832 C C . ALA B 1 191 ? 25.656 -12.102 -4.879 1 98.62 191 ALA B C 1
ATOM 4834 O O . ALA B 1 191 ? 25.844 -13.164 -4.277 1 98.62 191 ALA B O 1
ATOM 4835 N N . TYR B 1 192 ? 24.641 -11.289 -4.578 1 98.75 192 TYR B N 1
ATOM 4836 C CA . TYR B 1 192 ? 23.547 -11.703 -3.713 1 98.75 192 TYR B CA 1
ATOM 4837 C C . TYR B 1 192 ? 22.547 -12.586 -4.469 1 98.75 192 TYR B C 1
ATOM 4839 O O . TYR B 1 192 ? 22.469 -12.516 -5.699 1 98.75 192 TYR B O 1
ATOM 4847 N N . VAL B 1 193 ? 21.828 -13.406 -3.783 1 98.81 193 VAL B N 1
ATOM 4848 C CA . VAL B 1 193 ? 20.719 -14.172 -4.34 1 98.81 193 VAL B CA 1
ATOM 4849 C C . VAL B 1 193 ? 19.422 -13.781 -3.643 1 98.81 193 VAL B C 1
ATOM 4851 O O . VAL B 1 193 ? 19.312 -13.883 -2.418 1 98.81 193 VAL B O 1
ATOM 4854 N N . LEU B 1 194 ? 18.5 -13.289 -4.383 1 98.75 194 LEU B N 1
ATOM 4855 C CA . LEU B 1 194 ? 17.156 -12.945 -3.912 1 98.75 194 LEU B CA 1
ATOM 4856 C C . LEU B 1 194 ? 16.125 -13.93 -4.445 1 98.75 194 LEU B C 1
ATOM 4858 O O . LEU B 1 194 ? 16.094 -14.227 -5.645 1 98.75 194 LEU B O 1
ATOM 4862 N N . HIS B 1 195 ? 15.406 -14.484 -3.57 1 98.69 195 HIS B N 1
ATOM 4863 C CA . HIS B 1 195 ? 14.258 -15.273 -3.979 1 98.69 195 HIS B CA 1
ATOM 4864 C C . HIS B 1 195 ? 12.953 -14.5 -3.771 1 98.69 195 HIS B C 1
ATOM 4866 O O . HIS B 1 195 ? 12.578 -14.203 -2.637 1 98.69 195 HIS B O 1
ATOM 4872 N N . ASP B 1 196 ? 12.25 -14.133 -4.812 1 98.12 196 ASP B N 1
ATOM 4873 C CA . ASP B 1 196 ? 10.898 -13.602 -4.699 1 98.12 196 ASP B CA 1
ATOM 4874 C C . ASP B 1 196 ? 9.891 -14.711 -4.41 1 98.12 196 ASP B C 1
ATOM 4876 O O . ASP B 1 196 ? 9.531 -15.477 -5.305 1 98.12 196 ASP B O 1
ATOM 4880 N N . SER B 1 197 ? 9.398 -14.727 -3.229 1 98.44 197 SER B N 1
ATOM 4881 C CA . SER B 1 197 ? 8.57 -15.836 -2.754 1 98.44 197 SER B CA 1
ATOM 4882 C C . SER B 1 197 ? 7.09 -15.484 -2.793 1 98.44 197 SER B C 1
ATOM 4884 O O . SER B 1 197 ? 6.266 -16.172 -2.197 1 98.44 197 SER B O 1
ATOM 4886 N N . ALA B 1 198 ? 6.719 -14.453 -3.445 1 97.94 198 ALA B N 1
ATOM 4887 C CA . ALA B 1 198 ? 5.355 -13.93 -3.395 1 97.94 198 ALA B CA 1
ATOM 4888 C C . ALA B 1 198 ? 4.34 -15.023 -3.715 1 97.94 198 ALA B C 1
ATOM 4890 O O . ALA B 1 198 ? 3.35 -15.188 -2.998 1 97.94 198 ALA B O 1
ATOM 4891 N N . HIS B 1 199 ? 4.645 -15.789 -4.742 1 98.31 199 HIS B N 1
ATOM 4892 C CA . HIS B 1 199 ? 3.672 -16.781 -5.184 1 98.31 199 HIS B CA 1
ATOM 4893 C C . HIS B 1 199 ? 3.699 -18.016 -4.293 1 98.31 199 HIS B C 1
ATOM 4895 O O . HIS B 1 199 ? 2.705 -18.734 -4.191 1 98.31 199 HIS B O 1
ATOM 4901 N N . VAL B 1 200 ? 4.836 -18.281 -3.629 1 98.62 200 VAL B N 1
ATOM 4902 C CA . VAL B 1 200 ? 4.953 -19.594 -2.998 1 98.62 200 VAL B CA 1
ATOM 4903 C C . VAL B 1 200 ? 5.172 -19.438 -1.495 1 98.62 200 VAL B C 1
ATOM 4905 O O . VAL B 1 200 ? 5.516 -20.391 -0.801 1 98.62 200 VAL B O 1
ATOM 4908 N N . LEU B 1 201 ? 4.996 -18.234 -0.96 1 98.88 201 LEU B N 1
ATOM 4909 C CA . LEU B 1 201 ? 5.211 -18 0.464 1 98.88 201 LEU B CA 1
ATOM 4910 C C . LEU B 1 201 ? 4.367 -18.953 1.302 1 98.88 201 LEU B C 1
ATOM 4912 O O . LEU B 1 201 ? 4.848 -19.516 2.291 1 98.88 201 LEU B O 1
ATOM 4916 N N . GLY B 1 202 ? 3.084 -19.094 0.948 1 98.81 202 GLY B N 1
ATOM 4917 C CA . GLY B 1 202 ? 2.225 -20 1.687 1 98.81 202 GLY B CA 1
ATOM 4918 C C . GLY B 1 202 ? 2.699 -21.438 1.639 1 98.81 202 GLY B C 1
ATOM 4919 O O . GLY B 1 202 ? 2.539 -22.188 2.607 1 98.81 202 GLY B O 1
ATOM 4920 N N . LEU B 1 203 ? 3.254 -21.859 0.516 1 98.88 203 LEU B N 1
ATOM 4921 C CA . LEU B 1 203 ? 3.777 -23.219 0.385 1 98.88 203 LEU B CA 1
ATOM 4922 C C . LEU B 1 203 ? 5.031 -23.391 1.236 1 98.88 203 LEU B C 1
ATOM 4924 O O . LEU B 1 203 ? 5.242 -24.469 1.817 1 98.88 203 LEU B O 1
ATOM 4928 N N . ILE B 1 204 ? 5.848 -22.344 1.286 1 98.81 204 ILE B N 1
ATOM 4929 C CA . ILE B 1 204 ? 7.051 -22.359 2.111 1 98.81 204 ILE B CA 1
ATOM 4930 C C . ILE B 1 204 ? 6.664 -22.453 3.586 1 98.81 204 ILE B C 1
ATOM 4932 O O . ILE B 1 204 ? 7.148 -23.344 4.305 1 98.81 204 ILE B O 1
ATOM 4936 N N . VAL B 1 205 ? 5.75 -21.625 4.031 1 98.75 205 VAL B N 1
ATOM 4937 C CA . VAL B 1 205 ? 5.324 -21.578 5.426 1 98.75 205 VAL B CA 1
ATOM 4938 C C . VAL B 1 205 ? 4.613 -22.875 5.793 1 98.75 205 VAL B C 1
ATOM 4940 O O . VAL B 1 205 ? 4.734 -23.359 6.918 1 98.75 205 VAL B O 1
ATOM 4943 N N . GLY B 1 206 ? 3.877 -23.391 4.82 1 98.62 206 GLY B N 1
ATOM 4944 C CA . GLY B 1 206 ? 3.178 -24.656 5.023 1 98.62 206 GLY B CA 1
ATOM 4945 C C . GLY B 1 206 ? 4.098 -25.859 5.008 1 98.62 206 GLY B C 1
ATOM 4946 O O . GLY B 1 206 ? 3.684 -26.969 5.344 1 98.62 206 GLY B O 1
ATOM 4947 N N . GLY B 1 207 ? 5.344 -25.688 4.555 1 98.38 207 GLY B N 1
ATOM 4948 C CA . GLY B 1 207 ? 6.363 -26.703 4.676 1 98.38 207 GLY B CA 1
ATOM 4949 C C . GLY B 1 207 ? 6.383 -27.672 3.502 1 98.38 207 GLY B C 1
ATOM 4950 O O . GLY B 1 207 ? 6.91 -28.781 3.609 1 98.38 207 GLY B O 1
ATOM 4951 N N . VAL B 1 208 ? 5.797 -27.312 2.35 1 98.44 208 VAL B N 1
ATOM 4952 C CA . VAL B 1 208 ? 5.734 -28.25 1.239 1 98.44 208 VAL B CA 1
ATOM 4953 C C . VAL B 1 208 ? 6.551 -27.719 0.063 1 98.44 208 VAL B C 1
ATOM 4955 O O . VAL B 1 208 ? 6.473 -28.25 -1.046 1 98.44 208 VAL B O 1
ATOM 4958 N N . PHE B 1 209 ? 7.262 -26.688 0.239 1 98.31 209 PHE B N 1
ATOM 4959 C CA . PHE B 1 209 ? 8.164 -26.031 -0.704 1 98.31 209 PHE B CA 1
ATOM 4960 C C . PHE B 1 209 ? 9.484 -25.672 -0.034 1 98.31 209 PHE B C 1
ATOM 4962 O O . PHE B 1 209 ? 9.508 -25.297 1.14 1 98.31 209 PHE B O 1
ATOM 4969 N N . PRO B 1 210 ? 10.602 -25.781 -0.745 1 98.19 210 PRO B N 1
ATOM 4970 C CA . PRO B 1 210 ? 11.875 -25.484 -0.093 1 98.19 210 PRO B CA 1
ATOM 4971 C C . PRO B 1 210 ? 11.945 -24.047 0.434 1 98.19 210 PRO B C 1
ATOM 4973 O O . PRO B 1 210 ? 11.453 -23.125 -0.216 1 98.19 210 PRO B O 1
ATOM 4976 N N . ASN B 1 211 ? 12.516 -23.938 1.609 1 98.56 211 ASN B N 1
ATOM 4977 C CA . ASN B 1 211 ? 12.789 -22.609 2.156 1 98.56 211 ASN B CA 1
ATOM 4978 C C . ASN B 1 211 ? 14.016 -21.984 1.508 1 98.56 211 ASN B C 1
ATOM 4980 O O . ASN B 1 211 ? 15.141 -22.453 1.696 1 98.56 211 ASN B O 1
ATOM 4984 N N . PRO B 1 212 ? 13.844 -20.906 0.81 1 98.69 212 PRO B N 1
ATOM 4985 C CA . PRO B 1 212 ? 14.953 -20.328 0.051 1 98.69 212 PRO B CA 1
ATOM 4986 C C . PRO B 1 212 ? 16.141 -19.922 0.938 1 98.69 212 PRO B C 1
ATOM 4988 O O . PRO B 1 212 ? 17.297 -20.062 0.534 1 98.69 212 PRO B O 1
ATOM 4991 N N . LEU B 1 213 ? 15.875 -19.422 2.119 1 98.75 213 LEU B N 1
ATOM 4992 C CA . LEU B 1 213 ? 16.953 -19.016 3.006 1 98.75 213 LEU B CA 1
ATOM 4993 C C . LEU B 1 213 ? 17.797 -20.219 3.42 1 98.75 213 LEU B C 1
ATOM 4995 O O . LEU B 1 213 ? 19.031 -20.109 3.541 1 98.75 213 LEU B O 1
ATOM 4999 N N . ARG B 1 214 ? 17.203 -21.344 3.574 1 98.19 214 ARG B N 1
ATOM 5000 C CA . ARG B 1 214 ? 17.922 -22.562 3.928 1 98.19 214 ARG B CA 1
ATOM 5001 C C . ARG B 1 214 ? 18.672 -23.125 2.725 1 98.19 214 ARG B C 1
ATOM 5003 O O . ARG B 1 214 ? 19.719 -23.766 2.881 1 98.19 214 ARG B O 1
ATOM 5010 N N . GLU B 1 215 ? 18.141 -22.844 1.572 1 98.31 215 GLU B N 1
ATOM 5011 C CA . GLU B 1 215 ? 18.75 -23.344 0.347 1 98.31 215 GLU B CA 1
ATOM 5012 C C . GLU B 1 215 ? 19.922 -22.469 -0.089 1 98.31 215 GLU B C 1
ATOM 5014 O O . GLU B 1 215 ? 20.625 -22.797 -1.038 1 98.31 215 GLU B O 1
ATOM 5019 N N . GLY B 1 216 ? 20.062 -21.312 0.534 1 98.19 216 GLY B N 1
ATOM 5020 C CA . GLY B 1 216 ? 21.25 -20.531 0.258 1 98.19 216 GLY B CA 1
ATOM 5021 C C . GLY B 1 216 ? 20.938 -19.141 -0.267 1 98.19 216 GLY B C 1
ATOM 5022 O O . GLY B 1 216 ? 21.859 -18.344 -0.51 1 98.19 216 GLY B O 1
ATOM 5023 N N . ALA B 1 217 ? 19.656 -18.797 -0.455 1 98.75 217 ALA B N 1
ATOM 5024 C CA . ALA B 1 217 ? 19.328 -17.422 -0.81 1 98.75 217 ALA B CA 1
ATOM 5025 C C . ALA B 1 217 ? 19.688 -16.453 0.316 1 98.75 217 ALA B C 1
ATOM 5027 O O . ALA B 1 217 ? 19.594 -16.812 1.495 1 98.75 217 ALA B O 1
ATOM 5028 N N . ASP B 1 218 ? 20.078 -15.234 -0.027 1 98.75 218 ASP B N 1
ATOM 5029 C CA . ASP B 1 218 ? 20.438 -14.211 0.954 1 98.75 218 ASP B CA 1
ATOM 5030 C C . ASP B 1 218 ? 19.203 -13.484 1.461 1 98.75 218 ASP B C 1
ATOM 5032 O O . ASP B 1 218 ? 19.156 -13.039 2.609 1 98.75 218 ASP B O 1
ATOM 5036 N N . VAL B 1 219 ? 18.234 -13.328 0.558 1 98.75 219 VAL B N 1
ATOM 5037 C CA . VAL B 1 219 ? 17.062 -12.492 0.826 1 98.75 219 VAL B CA 1
ATOM 5038 C C . VAL B 1 219 ? 15.812 -13.133 0.231 1 98.75 219 VAL B C 1
ATOM 5040 O O . VAL B 1 219 ? 15.859 -13.695 -0.867 1 98.75 219 VAL B O 1
ATOM 5043 N N . ILE B 1 220 ? 14.758 -13.039 0.984 1 98.69 220 ILE B N 1
ATOM 5044 C CA . ILE B 1 220 ? 13.406 -13.32 0.508 1 98.69 220 ILE B CA 1
ATOM 5045 C C . ILE B 1 220 ? 12.602 -12.023 0.459 1 98.69 220 ILE B C 1
ATOM 5047 O O . ILE B 1 220 ? 12.625 -11.234 1.408 1 98.69 220 ILE B O 1
ATOM 5051 N N . THR B 1 221 ? 12.016 -11.719 -0.632 1 98.69 221 THR B N 1
ATOM 5052 C CA . THR B 1 221 ? 10.922 -10.75 -0.689 1 98.69 221 THR B CA 1
ATOM 5053 C C . THR B 1 221 ? 9.602 -11.445 -0.995 1 98.69 221 THR B C 1
ATOM 5055 O O . THR B 1 221 ? 9.578 -12.508 -1.609 1 98.69 221 THR B O 1
ATOM 5058 N N . SER B 1 222 ? 8.547 -10.82 -0.532 1 98.5 222 SER B N 1
ATOM 5059 C CA . SER B 1 222 ? 7.262 -11.461 -0.795 1 98.5 222 SER B CA 1
ATOM 5060 C C . SER B 1 222 ? 6.105 -10.477 -0.621 1 98.5 222 SER B C 1
ATOM 5062 O O . SER B 1 222 ? 6.23 -9.492 0.106 1 98.5 222 SER B O 1
ATOM 5064 N N . SER B 1 223 ? 5.039 -10.727 -1.318 1 97.62 223 SER B N 1
ATOM 5065 C CA . SER B 1 223 ? 3.725 -10.227 -0.921 1 97.62 223 SER B CA 1
ATOM 5066 C C . SER B 1 223 ? 3.057 -11.164 0.08 1 97.62 223 SER B C 1
ATOM 5068 O O . SER B 1 223 ? 3.514 -12.289 0.282 1 97.62 223 SER B O 1
ATOM 5070 N N . THR B 1 224 ? 1.958 -10.75 0.686 1 98.12 224 THR B N 1
ATOM 5071 C CA . THR B 1 224 ? 1.358 -11.539 1.757 1 98.12 224 THR B CA 1
ATOM 5072 C C . THR B 1 224 ? -0.095 -11.875 1.434 1 98.12 224 THR B C 1
ATOM 5074 O O . THR B 1 224 ? -0.949 -11.875 2.324 1 98.12 224 THR B O 1
ATOM 5077 N N . HIS B 1 225 ? -0.469 -12.156 0.139 1 97.81 225 HIS B N 1
ATOM 5078 C CA . HIS B 1 225 ? -1.894 -12.328 -0.127 1 97.81 225 HIS B CA 1
ATOM 5079 C C . HIS B 1 225 ? -2.129 -13.352 -1.227 1 97.81 225 HIS B C 1
ATOM 5081 O O . HIS B 1 225 ? -3.234 -13.453 -1.766 1 97.81 225 HIS B O 1
ATOM 5087 N N . LYS B 1 226 ? -1.146 -14.094 -1.671 1 98.19 226 LYS B N 1
ATOM 5088 C CA . LYS B 1 226 ? -1.311 -15.102 -2.715 1 98.19 226 LYS B CA 1
ATOM 5089 C C . LYS B 1 226 ? -1.514 -16.484 -2.115 1 98.19 226 LYS B C 1
ATOM 5091 O O . LYS B 1 226 ? -2.506 -16.734 -1.424 1 98.19 226 LYS B O 1
ATOM 5096 N N . THR B 1 227 ? -0.443 -17.359 -2.148 1 98.69 227 THR B N 1
ATOM 5097 C CA . THR B 1 227 ? -0.596 -18.641 -1.473 1 98.69 227 THR B CA 1
ATOM 5098 C C . THR B 1 227 ? -0.596 -18.469 0.042 1 98.69 227 THR B C 1
ATOM 5100 O O . THR B 1 227 ? -1.133 -19.297 0.773 1 98.69 227 THR B O 1
ATOM 5103 N N . PHE B 1 228 ? 0.088 -17.438 0.529 1 98.75 228 PHE B N 1
ATOM 5104 C CA . PHE B 1 228 ? -0.137 -16.953 1.884 1 98.75 228 PHE B CA 1
ATOM 5105 C C . PHE B 1 228 ? -1.396 -16.094 1.947 1 98.75 228 PHE B C 1
ATOM 5107 O O . PHE B 1 228 ? -1.409 -14.961 1.455 1 98.75 228 PHE B O 1
ATOM 5114 N N . PRO B 1 229 ? -2.445 -16.625 2.521 1 98.69 229 PRO B N 1
ATOM 5115 C CA . PRO B 1 229 ? -3.764 -16.031 2.295 1 98.69 229 PRO B CA 1
ATOM 5116 C C . PRO B 1 229 ? -4.062 -14.883 3.262 1 98.69 229 PRO B C 1
ATOM 5118 O O . PRO B 1 229 ? -5.141 -14.844 3.859 1 98.69 229 PRO B O 1
ATOM 5121 N N . GLY B 1 230 ? -3.156 -13.953 3.434 1 98.56 230 GLY B N 1
ATOM 5122 C CA . GLY B 1 230 ? -3.348 -12.75 4.227 1 98.56 230 GLY B CA 1
ATOM 5123 C C . GLY B 1 230 ? -3.732 -11.539 3.395 1 98.56 230 GLY B C 1
ATOM 5124 O O . GLY B 1 230 ? -4.188 -11.688 2.258 1 98.56 230 GLY B O 1
ATOM 5125 N N . PRO B 1 231 ? -3.701 -10.375 3.994 1 98.19 231 PRO B N 1
ATOM 5126 C CA . PRO B 1 231 ? -3.99 -9.148 3.25 1 98.19 231 PRO B CA 1
ATOM 5127 C C . PRO B 1 231 ? -2.838 -8.719 2.342 1 98.19 231 PRO B C 1
ATOM 5129 O O . PRO B 1 231 ? -1.707 -9.18 2.518 1 98.19 231 PRO B O 1
ATOM 5132 N N . GLN B 1 232 ? -3.146 -7.914 1.394 1 97.44 232 GLN B N 1
ATOM 5133 C CA . GLN B 1 232 ? -2.109 -7.344 0.537 1 97.44 232 GLN B CA 1
ATOM 5134 C C . GLN B 1 232 ? -1.082 -6.57 1.356 1 97.44 232 GLN B C 1
ATOM 5136 O O . GLN B 1 232 ? -1.434 -5.898 2.33 1 97.44 232 GLN B O 1
ATOM 5141 N N . GLY B 1 233 ? 0.157 -6.633 1.085 1 97.38 233 GLY B N 1
ATOM 5142 C CA . GLY B 1 233 ? 1.336 -6.102 1.752 1 97.38 233 GLY B CA 1
ATOM 5143 C C . GLY B 1 233 ? 2.627 -6.75 1.287 1 97.38 233 GLY B C 1
ATOM 5144 O O . GLY B 1 233 ? 2.654 -7.418 0.252 1 97.38 233 GLY B O 1
ATOM 5145 N N . GLY B 1 234 ? 3.711 -6.473 1.966 1 98 234 GLY B N 1
ATOM 5146 C CA . GLY B 1 234 ? 4.996 -7.051 1.61 1 98 234 GLY B CA 1
ATOM 5147 C C . GLY B 1 234 ? 5.887 -7.309 2.811 1 98 234 GLY B C 1
ATOM 5148 O O . GLY B 1 234 ? 5.562 -6.902 3.93 1 98 234 GLY B O 1
ATOM 5149 N N . LEU B 1 235 ? 6.887 -8.07 2.607 1 98.38 235 LEU B N 1
ATOM 5150 C CA . LEU B 1 235 ? 7.91 -8.281 3.625 1 98.38 235 LEU B CA 1
ATOM 5151 C C . LEU B 1 235 ? 9.25 -8.617 2.986 1 98.38 235 LEU B C 1
ATOM 5153 O O . LEU B 1 235 ? 9.312 -8.992 1.813 1 98.38 235 LEU B O 1
ATOM 5157 N N . ILE B 1 236 ? 10.312 -8.352 3.693 1 98.94 236 ILE B N 1
ATOM 5158 C CA . ILE B 1 236 ? 11.688 -8.727 3.381 1 98.94 236 ILE B CA 1
ATOM 5159 C C . ILE B 1 236 ? 12.273 -9.555 4.527 1 98.94 236 ILE B C 1
ATOM 5161 O O . ILE B 1 236 ? 12.156 -9.18 5.695 1 98.94 236 ILE B O 1
ATOM 5165 N N . ALA B 1 237 ? 12.789 -10.695 4.266 1 98.94 237 ALA B N 1
ATOM 5166 C CA . ALA B 1 237 ? 13.477 -11.531 5.246 1 98.94 237 ALA B CA 1
ATOM 5167 C C . ALA B 1 237 ? 14.883 -11.891 4.777 1 98.94 237 ALA B C 1
ATOM 5169 O O . ALA B 1 237 ? 15.086 -12.195 3.602 1 98.94 237 ALA B O 1
ATOM 5170 N N . THR B 1 238 ? 15.875 -11.797 5.66 1 98.81 238 THR B N 1
ATOM 5171 C CA . THR B 1 238 ? 17.25 -12.023 5.211 1 98.81 238 THR B CA 1
ATOM 5172 C C . THR B 1 238 ? 18.031 -12.828 6.238 1 98.81 238 THR B C 1
ATOM 5174 O O . THR B 1 238 ? 17.625 -12.93 7.398 1 98.81 238 THR B O 1
ATOM 5177 N N . ASN B 1 239 ? 19.078 -13.438 5.734 1 97.94 239 ASN B N 1
ATOM 5178 C CA . ASN B 1 239 ? 20.156 -13.953 6.574 1 97.94 239 ASN B CA 1
ATOM 5179 C C . ASN B 1 239 ? 21.438 -13.172 6.367 1 97.94 239 ASN B C 1
ATOM 5181 O O . ASN B 1 239 ? 22.531 -13.727 6.488 1 97.94 239 ASN B O 1
ATOM 5185 N N . LEU B 1 240 ? 21.375 -11.961 6.008 1 98.31 240 LEU B N 1
ATOM 5186 C CA . LEU B 1 240 ? 22.5 -11.07 5.762 1 98.31 240 LEU B CA 1
ATOM 5187 C C . LEU B 1 240 ? 23 -10.453 7.066 1 98.31 240 LEU B C 1
ATOM 5189 O O . LEU B 1 240 ? 22.391 -10.633 8.117 1 98.31 240 LEU B O 1
ATOM 5193 N N . GLY B 1 241 ? 24.125 -9.82 7 1 97.75 241 GLY B N 1
ATOM 5194 C CA . GLY B 1 241 ? 24.703 -9.141 8.148 1 97.75 241 GLY B CA 1
ATOM 5195 C C . GLY B 1 241 ? 24.031 -7.805 8.438 1 97.75 241 GLY B C 1
ATOM 5196 O O . GLY B 1 241 ? 23.188 -7.34 7.66 1 97.75 241 GLY B O 1
ATOM 5197 N N . ASP B 1 242 ? 24.406 -7.195 9.492 1 97.69 242 ASP B N 1
ATOM 5198 C CA . ASP B 1 242 ? 23.75 -5.996 10.008 1 97.69 242 ASP B CA 1
ATOM 5199 C C . ASP B 1 242 ? 23.891 -4.832 9.031 1 97.69 242 ASP B C 1
ATOM 5201 O O . ASP B 1 242 ? 22.984 -4.004 8.914 1 97.69 242 ASP B O 1
ATOM 5205 N N . ASP B 1 243 ? 24.953 -4.754 8.383 1 97.81 243 ASP B N 1
ATOM 5206 C CA . ASP B 1 243 ? 25.172 -3.652 7.453 1 97.81 243 ASP B CA 1
ATOM 5207 C C . ASP B 1 243 ? 24.188 -3.703 6.293 1 97.81 243 ASP B C 1
ATOM 5209 O O . ASP B 1 243 ? 23.531 -2.705 5.988 1 97.81 243 ASP B O 1
ATOM 5213 N N . ALA B 1 244 ? 24.078 -4.879 5.637 1 98 244 ALA B N 1
ATOM 5214 C CA . ALA B 1 244 ? 23.141 -5.055 4.539 1 98 244 ALA B CA 1
ATOM 5215 C C . ALA B 1 244 ? 21.703 -4.855 5.016 1 98 244 ALA B C 1
ATOM 5217 O O . ALA B 1 244 ? 20.891 -4.227 4.328 1 98 244 ALA B O 1
ATOM 5218 N N . ASN B 1 245 ? 21.422 -5.391 6.188 1 98.25 245 ASN B N 1
ATOM 5219 C CA . ASN B 1 245 ? 20.078 -5.23 6.762 1 98.25 245 ASN B CA 1
ATOM 5220 C C . ASN B 1 245 ? 19.766 -3.764 7.023 1 98.25 245 ASN B C 1
ATOM 5222 O O . ASN B 1 245 ? 18.625 -3.328 6.82 1 98.25 245 ASN B O 1
ATOM 5226 N N . GLY B 1 246 ? 20.797 -3.055 7.555 1 97.81 246 GLY B N 1
ATOM 5227 C CA . GLY B 1 246 ? 20.609 -1.629 7.77 1 97.81 246 GLY B CA 1
ATOM 5228 C C . GLY B 1 246 ? 20.297 -0.868 6.496 1 97.81 246 GLY B C 1
ATOM 5229 O O . GLY B 1 246 ? 19.453 0.028 6.492 1 97.81 246 GLY B O 1
ATOM 5230 N N . GLN B 1 247 ? 20.953 -1.223 5.406 1 97.62 247 GLN B N 1
ATOM 5231 C CA . GLN B 1 247 ? 20.719 -0.584 4.117 1 97.62 247 GLN B CA 1
ATOM 5232 C C . GLN B 1 247 ? 19.312 -0.896 3.609 1 97.62 247 GLN B C 1
ATOM 5234 O O . GLN B 1 247 ? 18.641 -0.024 3.053 1 97.62 247 GLN B O 1
ATOM 5239 N N . ILE B 1 248 ? 18.891 -2.129 3.787 1 98.38 248 ILE B N 1
ATOM 5240 C CA . ILE B 1 248 ? 17.547 -2.533 3.375 1 98.38 248 ILE B CA 1
ATOM 5241 C C . ILE B 1 248 ? 16.5 -1.752 4.168 1 98.38 248 ILE B C 1
ATOM 5243 O O . ILE B 1 248 ? 15.531 -1.246 3.602 1 98.38 248 ILE B O 1
ATOM 5247 N N . GLN B 1 249 ? 16.688 -1.604 5.445 1 97.44 249 GLN B N 1
ATOM 5248 C CA . GLN B 1 249 ? 15.766 -0.871 6.301 1 97.44 249 GLN B CA 1
ATOM 5249 C C . GLN B 1 249 ? 15.648 0.587 5.863 1 97.44 249 GLN B C 1
ATOM 5251 O O . GLN B 1 249 ? 14.555 1.15 5.844 1 97.44 249 GLN B O 1
ATOM 5256 N N . LYS B 1 250 ? 16.781 1.181 5.516 1 96.19 250 LYS B N 1
ATOM 5257 C CA . LYS B 1 250 ? 16.797 2.572 5.074 1 96.19 250 LYS B CA 1
ATOM 5258 C C . LYS B 1 250 ? 16.125 2.725 3.711 1 96.19 250 LYS B C 1
ATOM 5260 O O . LYS B 1 250 ? 15.516 3.758 3.422 1 96.19 250 LYS B O 1
ATOM 5265 N N . ALA B 1 251 ? 16.281 1.668 2.902 1 97.31 251 ALA B N 1
ATOM 5266 C CA . ALA B 1 251 ? 15.617 1.682 1.597 1 97.31 251 ALA B CA 1
ATOM 5267 C C . ALA B 1 251 ? 14.102 1.618 1.746 1 97.31 251 ALA B C 1
ATOM 5269 O O . ALA B 1 251 ? 13.367 2.293 1.016 1 97.31 251 ALA B O 1
ATOM 5270 N N . VAL B 1 252 ? 13.664 0.761 2.689 1 97.75 252 VAL B N 1
ATOM 5271 C CA . VAL B 1 252 ? 12.227 0.684 2.934 1 97.75 252 VAL B CA 1
ATOM 5272 C C . VAL B 1 252 ? 11.711 2.043 3.402 1 97.75 252 VAL B C 1
ATOM 5274 O O . VAL B 1 252 ? 10.797 2.605 2.799 1 97.75 252 VAL B O 1
ATOM 5277 N N . PHE B 1 253 ? 12.289 2.582 4.379 1 95.75 253 PHE B N 1
ATOM 5278 C CA . PHE B 1 253 ? 12 3.91 4.906 1 95.75 253 PHE B CA 1
ATOM 5279 C C . PHE B 1 253 ? 13.289 4.656 5.219 1 95.75 253 PHE B C 1
ATOM 5281 O O . PHE B 1 253 ? 14.18 4.125 5.887 1 95.75 253 PHE B O 1
ATOM 5288 N N . PRO B 1 254 ? 13.398 5.746 4.684 1 93.88 254 PRO B N 1
ATOM 5289 C CA . PRO B 1 254 ? 12.367 6.637 4.145 1 93.88 254 PRO B CA 1
ATOM 5290 C C . PRO B 1 254 ? 12.328 6.645 2.619 1 93.88 254 PRO B C 1
ATOM 5292 O O . PRO B 1 254 ? 11.625 7.461 2.018 1 93.88 254 PRO B O 1
ATOM 5295 N N . THR B 1 255 ? 12.992 5.75 1.972 1 94.88 255 THR B N 1
ATOM 5296 C CA . THR B 1 255 ? 13.219 5.879 0.536 1 94.88 255 THR B CA 1
ATOM 5297 C C . THR B 1 255 ? 11.945 5.559 -0.242 1 94.88 255 THR B C 1
ATOM 5299 O O . THR B 1 255 ? 11.492 6.363 -1.054 1 94.88 255 THR B O 1
ATOM 5302 N N . PHE B 1 256 ? 11.297 4.406 0.061 1 95.81 256 PHE B N 1
ATOM 5303 C CA . PHE B 1 256 ? 10.203 3.967 -0.798 1 95.81 256 PHE B CA 1
ATOM 5304 C C . PHE B 1 256 ? 8.875 4.016 -0.053 1 95.81 256 PHE B C 1
ATOM 5306 O O . PHE B 1 256 ? 7.816 3.863 -0.657 1 95.81 256 PHE B O 1
ATOM 5313 N N . THR B 1 257 ? 8.891 4.207 1.303 1 94.12 257 THR B N 1
ATOM 5314 C CA . THR B 1 257 ? 7.672 4.316 2.094 1 94.12 257 THR B CA 1
ATOM 5315 C C . THR B 1 257 ? 7.789 5.445 3.113 1 94.12 257 THR B C 1
ATOM 5317 O O . THR B 1 257 ? 8.898 5.805 3.525 1 94.12 257 THR B O 1
ATOM 5320 N N . SER B 1 258 ? 6.707 6.047 3.441 1 89.94 258 SER B N 1
ATOM 5321 C CA . SER B 1 258 ? 6.617 6.973 4.566 1 89.94 258 SER B CA 1
ATOM 5322 C C . SER B 1 258 ? 5.75 6.402 5.684 1 89.94 258 SER B C 1
ATOM 5324 O O . SER B 1 258 ? 6.082 6.535 6.867 1 89.94 258 SER B O 1
ATOM 5326 N N . ASN B 1 259 ? 4.672 5.785 5.363 1 92.38 259 ASN B N 1
ATOM 5327 C CA . ASN B 1 259 ? 3.82 5.039 6.285 1 92.38 259 ASN B CA 1
ATOM 5328 C C . ASN B 1 259 ? 3.613 3.602 5.82 1 92.38 259 ASN B C 1
ATOM 5330 O O . ASN B 1 259 ? 3.961 3.254 4.688 1 92.38 259 ASN B O 1
ATOM 5334 N N . TYR B 1 260 ? 3.111 2.717 6.715 1 95.75 260 TYR B N 1
ATOM 5335 C CA . TYR B 1 260 ? 3.283 1.286 6.492 1 95.75 260 TYR B CA 1
ATOM 5336 C C . TYR B 1 260 ? 1.936 0.59 6.352 1 95.75 260 TYR B C 1
ATOM 5338 O O . TYR B 1 260 ? 1.866 -0.641 6.309 1 95.75 260 TYR B O 1
ATOM 5346 N N . HIS B 1 261 ? 0.791 1.296 6.273 1 96.69 261 HIS B N 1
ATOM 5347 C CA . HIS B 1 261 ? -0.533 0.685 6.281 1 96.69 261 HIS B CA 1
ATOM 5348 C C . HIS B 1 261 ? -0.679 -0.299 7.438 1 96.69 261 HIS B C 1
ATOM 5350 O O . HIS B 1 261 ? -0.959 -1.48 7.219 1 96.69 261 HIS B O 1
ATOM 5356 N N . LEU B 1 262 ? -0.679 0.174 8.633 1 98.31 262 LEU B N 1
ATOM 5357 C CA . LEU B 1 262 ? -0.461 -0.587 9.859 1 98.31 262 LEU B CA 1
ATOM 5358 C C . LEU B 1 262 ? -1.627 -1.532 10.125 1 98.31 262 LEU B C 1
ATOM 5360 O O . LEU B 1 262 ? -1.469 -2.539 10.82 1 98.31 262 LEU B O 1
ATOM 5364 N N . HIS B 1 263 ? -2.783 -1.245 9.578 1 97.75 263 HIS B N 1
ATOM 5365 C CA . HIS B 1 263 ? -3.979 -2.027 9.867 1 97.75 263 HIS B CA 1
ATOM 5366 C C . HIS B 1 263 ? -3.836 -3.461 9.367 1 97.75 263 HIS B C 1
ATOM 5368 O O . HIS B 1 263 ? -4.492 -4.371 9.883 1 97.75 263 HIS B O 1
ATOM 5374 N N . ARG B 1 264 ? -2.971 -3.689 8.43 1 98.12 264 ARG B N 1
ATOM 5375 C CA . ARG B 1 264 ? -2.846 -5.023 7.855 1 98.12 264 ARG B CA 1
ATOM 5376 C C . ARG B 1 264 ? -2.068 -5.953 8.781 1 98.12 264 ARG B C 1
ATOM 5378 O O . ARG B 1 264 ? -2.078 -7.172 8.602 1 98.12 264 ARG B O 1
ATOM 5385 N N . TYR B 1 265 ? -1.307 -5.379 9.789 1 98.56 265 TYR B N 1
ATOM 5386 C CA . TYR B 1 265 ? -0.395 -6.176 10.602 1 98.56 265 TYR B CA 1
ATOM 5387 C C . TYR B 1 265 ? -1.149 -7.254 11.375 1 98.56 265 TYR B C 1
ATOM 5389 O O . TYR B 1 265 ? -0.716 -8.406 11.422 1 98.56 265 TYR B O 1
ATOM 5397 N N . VAL B 1 266 ? -2.27 -6.922 11.938 1 98.56 266 VAL B N 1
ATOM 5398 C CA . VAL B 1 266 ? -2.99 -7.867 12.781 1 98.56 266 VAL B CA 1
ATOM 5399 C C . VAL B 1 266 ? -3.562 -8.992 11.922 1 98.56 266 VAL B C 1
ATOM 5401 O O . VAL B 1 266 ? -3.469 -10.172 12.289 1 98.56 266 VAL B O 1
ATOM 5404 N N . ALA B 1 267 ? -4.16 -8.641 10.805 1 98.56 267 ALA B N 1
ATOM 5405 C CA . ALA B 1 267 ? -4.691 -9.656 9.898 1 98.56 267 ALA B CA 1
ATOM 5406 C C . ALA B 1 267 ? -3.578 -10.57 9.391 1 98.56 267 ALA B C 1
ATOM 5408 O O . ALA B 1 267 ? -3.777 -11.781 9.242 1 98.56 267 ALA B O 1
ATOM 5409 N N . THR B 1 268 ? -2.414 -9.977 9.086 1 98.81 268 THR B N 1
ATOM 5410 C CA . THR B 1 268 ? -1.267 -10.766 8.641 1 98.81 268 THR B CA 1
ATOM 5411 C C . THR B 1 268 ? -0.801 -11.711 9.742 1 98.81 268 THR B C 1
ATOM 5413 O O . THR B 1 268 ? -0.451 -12.859 9.477 1 98.81 268 THR B O 1
ATOM 5416 N N . TYR B 1 269 ? -0.816 -11.219 10.977 1 98.81 269 TYR B N 1
ATOM 5417 C CA . TYR B 1 269 ? -0.416 -12.039 12.109 1 98.81 269 TYR B CA 1
ATOM 5418 C C . TYR B 1 269 ? -1.371 -13.211 12.297 1 98.81 269 TYR B C 1
ATOM 5420 O O . TYR B 1 269 ? -0.938 -14.352 12.508 1 98.81 269 TYR B O 1
ATOM 5428 N N . ILE B 1 270 ? -2.666 -12.93 12.258 1 98.62 270 ILE B N 1
ATOM 5429 C CA . ILE B 1 270 ? -3.666 -13.992 12.367 1 98.62 270 ILE B CA 1
ATOM 5430 C C . ILE B 1 270 ? -3.406 -15.055 11.297 1 98.62 270 ILE B C 1
ATOM 5432 O O . ILE B 1 270 ? -3.375 -16.25 11.602 1 98.62 270 ILE B O 1
ATOM 5436 N N . THR B 1 271 ? -3.184 -14.633 10.086 1 98.81 271 THR B N 1
ATOM 5437 C CA . THR B 1 271 ? -2.949 -15.539 8.969 1 98.81 271 THR B CA 1
ATOM 5438 C C . THR B 1 271 ? -1.704 -16.391 9.211 1 98.81 271 THR B C 1
ATOM 5440 O O . THR B 1 271 ? -1.701 -17.594 8.938 1 98.81 271 THR B O 1
ATOM 5443 N N . LEU B 1 272 ? -0.669 -15.711 9.703 1 98.81 272 LEU B N 1
ATOM 5444 C CA . LEU B 1 272 ? 0.582 -16.422 9.961 1 98.81 272 LEU B CA 1
ATOM 5445 C C . LEU B 1 272 ? 0.381 -17.531 10.984 1 98.81 272 LEU B C 1
ATOM 5447 O O . LEU B 1 272 ? 0.873 -18.641 10.805 1 98.81 272 LEU B O 1
ATOM 5451 N N . VAL B 1 273 ? -0.327 -17.219 12.047 1 98.5 273 VAL B N 1
ATOM 5452 C CA . VAL B 1 273 ? -0.595 -18.234 13.07 1 98.5 273 VAL B CA 1
ATOM 5453 C C . VAL B 1 273 ? -1.475 -19.344 12.484 1 98.5 273 VAL B C 1
ATOM 5455 O O . VAL B 1 273 ? -1.266 -20.516 12.766 1 98.5 273 VAL B O 1
ATOM 5458 N N . GLU B 1 274 ? -2.469 -18.984 11.664 1 98.56 274 GLU B N 1
ATOM 5459 C CA . GLU B 1 274 ? -3.289 -19.969 10.977 1 98.56 274 GLU B CA 1
ATOM 5460 C C . GLU B 1 274 ? -2.436 -20.891 10.102 1 98.56 274 GLU B C 1
ATOM 5462 O O .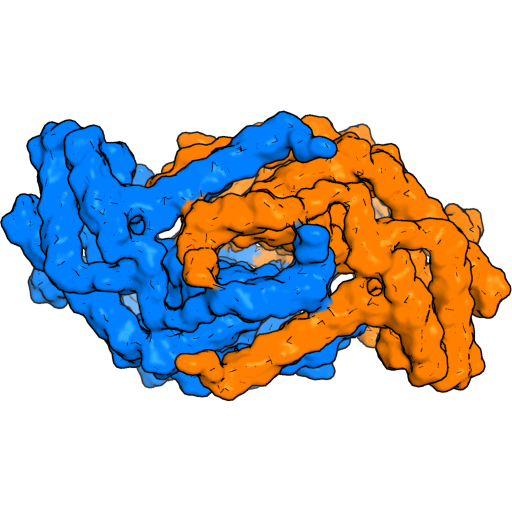 GLU B 1 274 ? -2.662 -22.109 10.062 1 98.56 274 GLU B O 1
ATOM 5467 N N . MET B 1 275 ? -1.466 -20.297 9.414 1 98.56 275 MET B N 1
ATOM 5468 C CA . MET B 1 275 ? -0.592 -21.094 8.555 1 98.56 275 MET B CA 1
ATOM 5469 C C . MET B 1 275 ? 0.295 -22.016 9.375 1 98.56 275 MET B C 1
ATOM 5471 O O . MET B 1 275 ? 0.661 -23.109 8.922 1 98.56 275 MET B O 1
ATOM 5475 N N . LYS B 1 276 ? 0.643 -21.609 10.539 1 97.56 276 LYS B N 1
ATOM 5476 C CA . LYS B 1 276 ? 1.398 -22.5 11.43 1 97.56 276 LYS B CA 1
ATOM 5477 C C . LYS B 1 276 ? 0.552 -23.688 11.875 1 97.56 276 LYS B C 1
ATOM 5479 O O . LYS B 1 276 ? 1.063 -24.797 12.023 1 97.56 276 LYS B O 1
ATOM 5484 N N . LEU B 1 277 ? -0.723 -23.484 12.023 1 98 277 LEU B N 1
ATOM 5485 C CA . LEU B 1 277 ? -1.608 -24.5 12.578 1 98 277 LEU B CA 1
ATOM 5486 C C . LEU B 1 277 ? -2.211 -25.359 11.477 1 98 277 LEU B C 1
ATOM 5488 O O . LEU B 1 277 ? -2.303 -26.578 11.617 1 98 277 LEU B O 1
ATOM 5492 N N . PHE B 1 278 ? -2.646 -24.688 10.398 1 98.31 278 PHE B N 1
ATOM 5493 C CA . PHE B 1 278 ? -3.395 -25.375 9.344 1 98.31 278 PHE B CA 1
ATOM 5494 C C . PHE B 1 278 ? -2.6 -25.406 8.047 1 98.31 278 PHE B C 1
ATOM 5496 O O . PHE B 1 278 ? -2.994 -26.062 7.082 1 98.31 278 PHE B O 1
ATOM 5503 N N . GLY B 1 279 ? -1.447 -24.734 8.055 1 98.5 279 GLY B N 1
ATOM 5504 C CA . GLY B 1 279 ? -0.748 -24.406 6.824 1 98.5 279 GLY B CA 1
ATOM 5505 C C . GLY B 1 279 ? -0.219 -25.641 6.098 1 98.5 279 GLY B C 1
ATOM 5506 O O . GLY B 1 279 ? -0.176 -25.656 4.863 1 98.5 279 GLY B O 1
ATOM 5507 N N . HIS B 1 280 ? 0.231 -26.625 6.812 1 98.69 280 HIS B N 1
ATOM 5508 C CA . HIS B 1 280 ? 0.74 -27.828 6.156 1 98.69 280 HIS B CA 1
ATOM 5509 C C . HIS B 1 280 ? -0.361 -28.547 5.379 1 98.69 280 HIS B C 1
ATOM 5511 O O . HIS B 1 280 ? -0.157 -28.938 4.23 1 98.69 280 HIS B O 1
ATOM 5517 N N . GLU B 1 281 ? -1.518 -28.734 5.984 1 98.81 281 GLU B N 1
ATOM 5518 C CA . GLU B 1 281 ? -2.645 -29.375 5.305 1 98.81 281 GLU B CA 1
ATOM 5519 C C . GLU B 1 281 ? -3.088 -28.562 4.094 1 98.81 281 GLU B C 1
ATOM 5521 O O . GLU B 1 281 ? -3.277 -29.109 3.006 1 98.81 281 GLU B O 1
ATOM 5526 N N . TYR B 1 282 ? -3.264 -27.281 4.332 1 98.81 282 TYR B N 1
ATOM 5527 C CA . TYR B 1 282 ? -3.682 -26.375 3.27 1 98.81 282 TYR B CA 1
ATOM 5528 C C . TYR B 1 282 ? -2.713 -26.438 2.094 1 98.81 282 TYR B C 1
ATOM 5530 O O . TYR B 1 282 ? -3.123 -26.672 0.955 1 98.81 282 TYR B O 1
ATOM 5538 N N . ALA B 1 283 ? -1.404 -26.234 2.367 1 98.88 283 ALA B N 1
ATOM 5539 C CA . ALA B 1 283 ? -0.385 -26.172 1.323 1 98.88 283 ALA B CA 1
ATOM 5540 C C . ALA B 1 283 ? -0.264 -27.5 0.595 1 98.88 283 ALA B C 1
ATOM 5542 O O . ALA B 1 283 ? -0.097 -27.531 -0.626 1 98.88 283 ALA B O 1
ATOM 5543 N N . SER B 1 284 ? -0.315 -28.594 1.311 1 98.88 284 SER B N 1
ATOM 5544 C CA . SER B 1 284 ? -0.267 -29.922 0.692 1 98.88 284 SER B CA 1
ATOM 5545 C C . SER B 1 284 ? -1.443 -30.125 -0.255 1 98.88 284 SER B C 1
ATOM 5547 O O . SER B 1 284 ? -1.271 -30.625 -1.367 1 98.88 284 SER B O 1
ATOM 5549 N N . ARG B 1 285 ? -2.623 -29.719 0.205 1 98.88 285 ARG B N 1
ATOM 5550 C CA . ARG B 1 285 ? -3.818 -29.844 -0.625 1 98.88 285 ARG B CA 1
ATOM 5551 C C . ARG B 1 285 ? -3.711 -28.984 -1.872 1 98.88 285 ARG B C 1
ATOM 5553 O O . ARG B 1 285 ? -4.184 -29.359 -2.945 1 98.88 285 ARG B O 1
ATOM 5560 N N . VAL B 1 286 ? -3.158 -27.828 -1.721 1 98.94 286 VAL B N 1
ATOM 5561 C CA . VAL B 1 286 ? -2.979 -26.922 -2.848 1 98.94 286 VAL B CA 1
ATOM 5562 C C . VAL B 1 286 ? -2.135 -27.594 -3.926 1 98.94 286 VAL B C 1
ATOM 5564 O O . VAL B 1 286 ? -2.504 -27.594 -5.102 1 98.94 286 VAL B O 1
ATOM 5567 N N . VAL B 1 287 ? -1.014 -28.141 -3.553 1 98.88 287 VAL B N 1
ATOM 5568 C CA . VAL B 1 287 ? -0.108 -28.781 -4.504 1 98.88 287 VAL B CA 1
ATOM 5569 C C . VAL B 1 287 ? -0.774 -30 -5.113 1 98.88 287 VAL B C 1
ATOM 5571 O O . VAL B 1 287 ? -0.691 -30.234 -6.324 1 98.88 287 VAL B O 1
ATOM 5574 N N . GLU B 1 288 ? -1.463 -30.766 -4.289 1 98.81 288 GLU B N 1
ATOM 5575 C CA . GLU B 1 288 ? -2.186 -31.938 -4.773 1 98.81 288 GLU B CA 1
ATOM 5576 C C . GLU B 1 288 ? -3.275 -31.547 -5.766 1 98.81 288 GLU B C 1
ATOM 5578 O O . GLU B 1 288 ? -3.459 -32.219 -6.789 1 98.81 288 GLU B O 1
ATOM 5583 N N . ASN B 1 289 ? -3.986 -30.516 -5.395 1 98.94 289 ASN B N 1
ATOM 5584 C CA . ASN B 1 289 ? -5.062 -30.016 -6.25 1 98.94 289 ASN B CA 1
ATOM 5585 C C . ASN B 1 289 ? -4.531 -29.547 -7.602 1 98.94 289 ASN B C 1
ATOM 5587 O O . ASN B 1 289 ? -5.141 -29.812 -8.641 1 98.94 289 ASN B O 1
ATOM 5591 N N . ALA B 1 290 ? -3.439 -28.812 -7.598 1 98.94 290 ALA B N 1
ATOM 5592 C CA . ALA B 1 290 ? -2.865 -28.328 -8.852 1 98.94 290 ALA B CA 1
ATOM 5593 C C . ALA B 1 290 ? -2.484 -29.484 -9.766 1 98.94 290 ALA B C 1
ATOM 5595 O O . ALA B 1 290 ? -2.773 -29.469 -10.961 1 98.94 290 ALA B O 1
ATOM 5596 N N . LYS B 1 291 ? -1.87 -30.469 -9.203 1 98.62 291 LYS B N 1
ATOM 5597 C CA . LYS B 1 291 ? -1.491 -31.656 -9.969 1 98.62 291 LYS B CA 1
ATOM 5598 C C . LYS B 1 291 ? -2.723 -32.375 -10.5 1 98.62 291 LYS B C 1
ATOM 5600 O O . LYS B 1 291 ? -2.76 -32.781 -11.664 1 98.62 291 LYS B O 1
ATOM 5605 N N . ALA B 1 292 ? -3.711 -32.531 -9.656 1 98.88 292 ALA B N 1
ATOM 5606 C CA . ALA B 1 292 ? -4.941 -33.219 -10.047 1 98.88 292 ALA B CA 1
ATOM 5607 C C . ALA B 1 292 ? -5.641 -32.5 -11.18 1 98.88 292 ALA B C 1
ATOM 5609 O O . ALA B 1 292 ? -6.164 -33.125 -12.109 1 98.88 292 ALA B O 1
ATOM 5610 N N . LEU B 1 293 ? -5.715 -31.172 -11.086 1 98.94 293 LEU B N 1
ATOM 5611 C CA . LEU B 1 293 ? -6.324 -30.375 -12.148 1 98.94 293 LEU B CA 1
ATOM 5612 C C . LEU B 1 293 ? -5.578 -30.578 -13.461 1 98.94 293 LEU B C 1
ATOM 5614 O O . LEU B 1 293 ? -6.199 -30.734 -14.516 1 98.94 293 LEU B O 1
ATOM 5618 N N . ALA B 1 294 ? -4.25 -30.5 -13.391 1 98.81 294 ALA B N 1
ATOM 5619 C CA . ALA B 1 294 ? -3.432 -30.672 -14.586 1 98.81 294 ALA B CA 1
ATOM 5620 C C . ALA B 1 294 ? -3.672 -32.031 -15.227 1 98.81 294 ALA B C 1
ATOM 5622 O O . ALA B 1 294 ? -3.85 -32.125 -16.438 1 98.81 294 ALA B O 1
ATOM 5623 N N . GLU B 1 295 ? -3.672 -33.062 -14.414 1 98.56 295 GLU B N 1
ATOM 5624 C CA . GLU B 1 295 ? -3.91 -34.406 -14.898 1 98.56 295 GLU B CA 1
ATOM 5625 C C . GLU B 1 295 ? -5.301 -34.531 -15.516 1 98.56 295 GLU B C 1
ATOM 5627 O O . GLU B 1 295 ? -5.457 -35.156 -16.578 1 98.56 295 GLU B O 1
ATOM 5632 N N . ALA B 1 296 ? -6.246 -34 -14.852 1 98.81 296 ALA B N 1
ATOM 5633 C CA . ALA B 1 296 ? -7.621 -34.062 -15.344 1 98.81 296 ALA B CA 1
ATOM 5634 C C . ALA B 1 296 ? -7.766 -33.312 -16.672 1 98.81 296 ALA B C 1
ATOM 5636 O O . ALA B 1 296 ? -8.492 -33.75 -17.562 1 98.81 296 ALA B O 1
ATOM 5637 N N . LEU B 1 297 ? -7.176 -32.125 -16.766 1 98.75 297 LEU B N 1
ATOM 5638 C CA . LEU B 1 297 ? -7.195 -31.391 -18.031 1 98.75 297 LEU B CA 1
ATOM 5639 C C . LEU B 1 297 ? -6.574 -32.219 -19.156 1 98.75 297 LEU B C 1
ATOM 5641 O O . LEU B 1 297 ? -7.098 -32.25 -20.266 1 98.75 297 LEU B O 1
ATOM 5645 N N . ALA B 1 298 ? -5.445 -32.844 -18.859 1 98.12 298 ALA B N 1
ATOM 5646 C CA . ALA B 1 298 ? -4.793 -33.719 -19.844 1 98.12 298 ALA B CA 1
ATOM 5647 C C . ALA B 1 298 ? -5.727 -34.812 -20.297 1 98.12 298 ALA B C 1
ATOM 5649 O O . ALA B 1 298 ? -5.781 -35.125 -21.484 1 98.12 298 ALA B O 1
ATOM 5650 N N . GLU B 1 299 ? -6.383 -35.406 -19.406 1 97.81 299 GLU B N 1
ATOM 5651 C CA . GLU B 1 299 ? -7.324 -36.469 -19.703 1 97.81 299 GLU B CA 1
ATOM 5652 C C . GLU B 1 299 ? -8.453 -35.969 -20.609 1 97.81 299 GLU B C 1
ATOM 5654 O O . GLU B 1 299 ? -9.008 -36.719 -21.406 1 97.81 299 GLU B O 1
ATOM 5659 N N . GLU B 1 300 ? -8.789 -34.688 -20.453 1 97.56 300 GLU B N 1
ATOM 5660 C CA . GLU B 1 300 ? -9.844 -34.094 -21.25 1 97.56 300 GLU B CA 1
ATOM 5661 C C . GLU B 1 300 ? -9.305 -33.625 -22.609 1 97.56 300 GLU B C 1
ATOM 5663 O O . GLU B 1 300 ? -10.047 -33.031 -23.406 1 97.56 300 GLU B O 1
ATOM 5668 N N . GLY B 1 301 ? -8.047 -33.781 -22.828 1 95.75 301 GLY B N 1
ATOM 5669 C CA . GLY B 1 301 ? -7.453 -33.406 -24.109 1 95.75 301 GLY B CA 1
ATOM 5670 C C . GLY B 1 301 ? -6.957 -31.984 -24.141 1 95.75 301 GLY B C 1
ATOM 5671 O O . GLY B 1 301 ? -6.641 -31.469 -25.219 1 95.75 301 GLY B O 1
ATOM 5672 N N . VAL B 1 302 ? -6.965 -31.281 -23.047 1 95.62 302 VAL B N 1
ATOM 5673 C CA . VAL B 1 302 ? -6.406 -29.938 -22.875 1 95.62 302 VAL B CA 1
ATOM 5674 C C . VAL B 1 302 ? -5.098 -30.016 -22.094 1 95.62 302 VAL B C 1
ATOM 5676 O O . VAL B 1 302 ? -5.059 -29.703 -20.906 1 95.62 302 VAL B O 1
ATOM 5679 N N . THR B 1 303 ? -4.082 -30.328 -22.625 1 87.25 303 THR B N 1
ATOM 5680 C CA . THR B 1 303 ? -2.902 -30.781 -21.891 1 87.25 303 THR B CA 1
ATOM 5681 C C . THR B 1 303 ? -2.062 -29.609 -21.422 1 87.25 303 THR B C 1
ATOM 5683 O O . THR B 1 303 ? -1.619 -28.781 -22.234 1 87.25 303 THR B O 1
ATOM 5686 N N . PRO B 1 304 ? -1.77 -29.578 -20.156 1 97 304 PRO B N 1
ATOM 5687 C CA . PRO B 1 304 ? -0.885 -28.578 -19.562 1 97 304 PRO B CA 1
ATOM 5688 C C . PRO B 1 304 ? 0.579 -28.781 -19.953 1 97 304 PRO B C 1
ATOM 5690 O O . PRO B 1 304 ? 0.934 -29.812 -20.531 1 97 304 PRO B O 1
ATOM 5693 N N . VAL B 1 305 ? 1.306 -27.734 -19.703 1 95.62 305 VAL B N 1
ATOM 5694 C CA . VAL B 1 305 ? 2.725 -27.812 -20.031 1 95.62 305 VAL B CA 1
ATOM 5695 C C . VAL B 1 305 ? 3.461 -28.656 -19 1 95.62 305 VAL B C 1
ATOM 5697 O O . VAL B 1 305 ? 2.896 -29.016 -17.969 1 95.62 305 VAL B O 1
ATOM 5700 N N . ALA B 1 306 ? 4.664 -29.156 -19.297 1 96.5 306 ALA B N 1
ATOM 5701 C CA . ALA B 1 306 ? 5.629 -29.828 -18.438 1 96.5 306 ALA B CA 1
ATOM 5702 C C . ALA B 1 306 ? 5.105 -31.188 -17.984 1 96.5 306 ALA B C 1
ATOM 5704 O O . ALA B 1 306 ? 5.305 -31.594 -16.828 1 96.5 306 ALA B O 1
ATOM 5705 N N . GLU B 1 307 ? 4.398 -31.875 -18.812 1 95.81 307 GLU B N 1
ATOM 5706 C CA . GLU B 1 307 ? 3.834 -33.188 -18.5 1 95.81 307 GLU B CA 1
ATOM 5707 C C . GLU B 1 307 ? 4.914 -34.156 -18.031 1 95.81 307 GLU B C 1
ATOM 5709 O O . GLU B 1 307 ? 4.715 -34.875 -17.062 1 95.81 307 GLU B O 1
ATOM 5714 N N . ARG B 1 308 ? 6.098 -34.125 -18.656 1 95.25 308 ARG B N 1
ATOM 5715 C CA . ARG B 1 308 ? 7.184 -35.062 -18.359 1 95.25 308 ARG B CA 1
ATOM 5716 C C . ARG B 1 308 ? 7.68 -34.875 -16.922 1 95.25 308 ARG B C 1
ATOM 5718 O O . ARG B 1 308 ? 8.234 -35.812 -16.328 1 95.25 308 ARG B O 1
ATOM 5725 N N . LEU B 1 309 ? 7.465 -33.719 -16.422 1 96.81 309 LEU B N 1
ATOM 5726 C CA . LEU B 1 309 ? 7.961 -33.375 -15.086 1 96.81 309 LEU B CA 1
ATOM 5727 C C . LEU B 1 309 ? 6.852 -33.531 -14.047 1 96.81 309 LEU B C 1
ATOM 5729 O O . LEU B 1 309 ? 7.055 -33.219 -12.875 1 96.81 309 LEU B O 1
ATOM 5733 N N . GLY B 1 310 ? 5.695 -33.938 -14.445 1 97 310 GLY B N 1
ATOM 5734 C CA . GLY B 1 310 ? 4.574 -34.062 -13.531 1 97 310 GLY B CA 1
ATOM 5735 C C . GLY B 1 310 ? 3.748 -32.781 -13.43 1 97 310 GLY B C 1
ATOM 5736 O O . GLY B 1 310 ? 3.09 -32.531 -12.414 1 97 310 GLY B O 1
ATOM 5737 N N . PHE B 1 311 ? 3.869 -31.891 -14.352 1 97.88 311 PHE B N 1
ATOM 5738 C CA . PHE B 1 311 ? 3.064 -30.703 -14.617 1 97.88 311 PHE B CA 1
ATOM 5739 C C . PHE B 1 311 ? 3.455 -29.578 -13.68 1 97.88 311 PHE B C 1
ATOM 5741 O O . PHE B 1 311 ? 3.707 -28.453 -14.125 1 97.88 311 PHE B O 1
ATOM 5748 N N . THR B 1 312 ? 3.492 -29.859 -12.359 1 98.44 312 THR B N 1
ATOM 5749 C CA . THR B 1 312 ? 3.732 -28.75 -11.438 1 98.44 312 THR B CA 1
ATOM 5750 C C . THR B 1 312 ? 4.066 -29.281 -10.039 1 98.44 312 THR B C 1
ATOM 5752 O O . THR B 1 312 ? 3.76 -30.422 -9.711 1 98.44 312 THR B O 1
ATOM 5755 N N . LYS B 1 313 ? 4.754 -28.5 -9.234 1 98.38 313 LYS B N 1
ATOM 5756 C CA . LYS B 1 313 ? 5.004 -28.719 -7.812 1 98.38 313 LYS B CA 1
ATOM 5757 C C . LYS B 1 313 ? 4.574 -27.516 -6.984 1 98.38 313 LYS B C 1
ATOM 5759 O O . LYS B 1 313 ? 4.98 -27.359 -5.832 1 98.38 313 LYS B O 1
ATOM 5764 N N . THR B 1 314 ? 3.82 -26.641 -7.566 1 98.69 314 THR B N 1
ATOM 5765 C CA . THR B 1 314 ? 3.328 -25.453 -6.879 1 98.69 314 THR B CA 1
ATOM 5766 C C . THR B 1 314 ? 1.807 -25.375 -6.953 1 98.69 314 THR B C 1
ATOM 5768 O O . THR B 1 314 ? 1.135 -26.391 -7.102 1 98.69 314 THR B O 1
ATOM 5771 N N . HIS B 1 315 ? 1.267 -24.156 -6.785 1 98.88 315 HIS B N 1
ATOM 5772 C CA . HIS B 1 315 ? -0.176 -23.953 -6.824 1 98.88 315 HIS B CA 1
ATOM 5773 C C . HIS B 1 315 ? -0.651 -23.656 -8.242 1 98.88 315 HIS B C 1
ATOM 5775 O O . HIS B 1 315 ? -1.845 -23.453 -8.477 1 98.88 315 HIS B O 1
ATOM 5781 N N . GLN B 1 316 ? 0.233 -23.688 -9.227 1 98.75 316 GLN B N 1
ATOM 5782 C CA . GLN B 1 316 ? -0.071 -23.172 -10.555 1 98.75 316 GLN B CA 1
ATOM 5783 C C . GLN B 1 316 ? -0.111 -24.297 -11.586 1 98.75 316 GLN B C 1
ATOM 5785 O O . GLN B 1 316 ? 0.614 -25.297 -11.461 1 98.75 316 GLN B O 1
ATOM 5790 N N . VAL B 1 317 ? -0.958 -24.156 -12.547 1 98.69 317 VAL B N 1
ATOM 5791 C CA . VAL B 1 317 ? -1.005 -24.969 -13.758 1 98.69 317 VAL B CA 1
ATOM 5792 C C . VAL B 1 317 ? -0.944 -24.062 -14.984 1 98.69 317 VAL B C 1
ATOM 5794 O O . VAL B 1 317 ? -1.641 -23.047 -15.055 1 98.69 317 VAL B O 1
ATOM 5797 N N . ALA B 1 318 ? -0.06 -24.328 -15.891 1 98 318 ALA B N 1
ATOM 5798 C CA . ALA B 1 318 ? 0.02 -23.609 -17.156 1 98 318 ALA B CA 1
ATOM 5799 C C . ALA B 1 318 ? -0.48 -24.469 -18.312 1 98 318 ALA B C 1
ATOM 5801 O O . ALA B 1 318 ? -0.148 -25.656 -18.406 1 98 318 ALA B O 1
ATOM 5802 N N . VAL B 1 319 ? -1.277 -23.891 -19.141 1 98.25 319 VAL B N 1
ATOM 5803 C CA . VAL B 1 319 ? -1.885 -24.641 -20.234 1 98.25 319 VAL B CA 1
ATOM 5804 C C . VAL B 1 319 ? -1.677 -23.891 -21.547 1 98.25 319 VAL B C 1
ATOM 5806 O O . VAL B 1 319 ? -1.942 -22.688 -21.641 1 98.25 319 VAL B O 1
ATOM 5809 N N . ASP B 1 320 ? -1.17 -24.594 -22.531 1 96.69 320 ASP B N 1
ATOM 5810 C CA . ASP B 1 320 ? -1.118 -24.047 -23.891 1 96.69 320 ASP B CA 1
ATOM 5811 C C . ASP B 1 320 ? -2.488 -24.109 -24.547 1 96.69 320 ASP B C 1
ATOM 5813 O O . ASP B 1 320 ? -3.006 -25.203 -24.812 1 96.69 320 ASP B O 1
ATOM 5817 N N . VAL B 1 321 ? -3.006 -23 -24.859 1 97.56 321 VAL B N 1
ATOM 5818 C CA . VAL B 1 321 ? -4.352 -22.984 -25.422 1 97.56 321 VAL B CA 1
ATOM 5819 C C . VAL B 1 321 ? -4.312 -22.359 -26.812 1 97.56 321 VAL B C 1
ATOM 5821 O O . VAL B 1 321 ? -5.301 -21.781 -27.266 1 97.56 321 VAL B O 1
ATOM 5824 N N . SER B 1 322 ? -3.201 -22.391 -27.422 1 95.06 322 SER B N 1
ATOM 5825 C CA . SER B 1 322 ? -3.031 -21.844 -28.766 1 95.06 322 SER B CA 1
ATOM 5826 C C . SER B 1 322 ? -4.047 -22.422 -29.75 1 95.06 322 SER B C 1
ATOM 5828 O O . SER B 1 322 ? -4.574 -21.703 -30.594 1 95.06 322 SER B O 1
ATOM 5830 N N . LYS B 1 323 ? -4.359 -23.656 -29.641 1 95.31 323 LYS B N 1
ATOM 5831 C CA . LYS B 1 323 ? -5.277 -24.328 -30.547 1 95.31 323 LYS B CA 1
ATOM 5832 C C . LYS B 1 323 ? -6.707 -23.828 -30.359 1 95.31 323 LYS B C 1
ATOM 5834 O O . LYS B 1 323 ? -7.57 -24.062 -31.203 1 95.31 323 LYS B O 1
ATOM 5839 N N . TYR B 1 324 ? -6.922 -23.188 -29.297 1 96.81 324 TYR B N 1
ATOM 5840 C CA . TYR B 1 324 ? -8.258 -22.703 -29 1 96.81 324 TYR B CA 1
ATOM 5841 C C . TYR B 1 324 ? -8.344 -21.188 -29.219 1 96.81 324 TYR B C 1
ATOM 5843 O O . TYR B 1 324 ? -9.289 -20.547 -28.75 1 96.81 324 TYR B O 1
ATOM 5851 N N . GLY B 1 325 ? -7.309 -20.609 -29.75 1 95.56 325 GLY B N 1
ATOM 5852 C CA . GLY B 1 325 ? -7.348 -19.203 -30.094 1 95.56 325 GLY B CA 1
ATOM 5853 C C . GLY B 1 325 ? -6.457 -18.344 -29.203 1 95.56 325 GLY B C 1
ATOM 5854 O O . GLY B 1 325 ? -6.426 -17.125 -29.344 1 95.56 325 GLY B O 1
ATOM 5855 N N . GLY B 1 326 ? -5.75 -18.969 -28.266 1 96.19 326 GLY B N 1
ATOM 5856 C CA . GLY B 1 326 ? -4.781 -18.234 -27.469 1 96.19 326 GLY B CA 1
ATOM 5857 C C . GLY B 1 326 ? -5.309 -17.828 -26.109 1 96.19 326 GLY B C 1
ATOM 5858 O O . GLY B 1 326 ? -6.48 -18.047 -25.797 1 96.19 326 GLY B O 1
ATOM 5859 N N . GLY B 1 327 ? -4.406 -17.281 -25.281 1 96.69 327 GLY B N 1
ATOM 5860 C CA . GLY B 1 327 ? -4.695 -17 -23.891 1 96.69 327 GLY B CA 1
ATOM 5861 C C . GLY B 1 327 ? -5.797 -15.977 -23.703 1 96.69 327 GLY B C 1
ATOM 5862 O O . GLY B 1 327 ? -6.66 -16.141 -22.844 1 96.69 327 GLY B O 1
ATOM 5863 N N . ASP B 1 328 ? -5.766 -14.93 -24.438 1 95.88 328 ASP B N 1
ATOM 5864 C CA . ASP B 1 328 ? -6.734 -13.844 -24.312 1 95.88 328 ASP B CA 1
ATOM 5865 C C . ASP B 1 328 ? -8.156 -14.336 -24.578 1 95.88 328 ASP B C 1
ATOM 5867 O O . ASP B 1 328 ? -9.062 -14.094 -23.781 1 95.88 328 ASP B O 1
ATOM 5871 N N . LYS B 1 329 ? -8.312 -14.961 -25.672 1 96.75 329 LYS B N 1
ATOM 5872 C CA . LYS B 1 329 ? -9.625 -15.461 -26.078 1 96.75 329 LYS B CA 1
ATOM 5873 C C . LYS B 1 329 ? -10.156 -16.484 -25.062 1 96.75 329 LYS B C 1
ATOM 5875 O O . LYS B 1 329 ? -11.312 -16.406 -24.656 1 96.75 329 LYS B O 1
ATOM 5880 N N . VAL B 1 330 ? -9.328 -17.391 -24.688 1 98.12 330 VAL B N 1
ATOM 5881 C CA . VAL B 1 330 ? -9.742 -18.469 -23.797 1 98.12 330 VAL B CA 1
ATOM 5882 C C . VAL B 1 330 ? -10.102 -17.906 -22.422 1 98.12 330 VAL B C 1
ATOM 5884 O O . VAL B 1 330 ? -11.102 -18.312 -21.828 1 98.12 330 VAL B O 1
ATOM 5887 N N . ALA B 1 331 ? -9.281 -17.031 -21.906 1 98.25 331 ALA B N 1
ATOM 5888 C CA . ALA B 1 331 ? -9.57 -16.438 -20.609 1 98.25 331 ALA B CA 1
ATOM 5889 C C . ALA B 1 331 ? -10.914 -15.719 -20.625 1 98.25 331 ALA B C 1
ATOM 5891 O O . ALA B 1 331 ? -11.688 -15.82 -19.656 1 98.25 331 ALA B O 1
ATOM 5892 N N . ALA B 1 332 ? -11.219 -14.992 -21.672 1 97.38 332 ALA B N 1
ATOM 5893 C CA . ALA B 1 332 ? -12.484 -14.273 -21.797 1 97.38 332 ALA B CA 1
ATOM 5894 C C . ALA B 1 332 ? -13.656 -15.25 -21.859 1 97.38 332 ALA B C 1
ATOM 5896 O O . ALA B 1 332 ? -14.695 -15.023 -21.234 1 97.38 332 ALA B O 1
ATOM 5897 N N . LEU B 1 333 ? -13.484 -16.281 -22.641 1 98.19 333 LEU B N 1
ATOM 5898 C CA . LEU B 1 333 ? -14.531 -17.281 -22.797 1 98.19 333 LEU B CA 1
ATOM 5899 C C . LEU B 1 333 ? -14.828 -17.969 -21.469 1 98.19 333 LEU B C 1
ATOM 5901 O O . LEU B 1 333 ? -15.992 -18.203 -21.125 1 98.19 333 LEU B O 1
ATOM 5905 N N . LEU B 1 334 ? -13.805 -18.344 -20.781 1 98.88 334 LEU B N 1
ATOM 5906 C CA . LEU B 1 334 ? -13.969 -19 -19.484 1 98.88 334 LEU B CA 1
ATOM 5907 C C . LEU B 1 334 ? -14.648 -18.062 -18.484 1 98.88 334 LEU B C 1
ATOM 5909 O O . LEU B 1 334 ? -15.445 -18.516 -17.656 1 98.88 334 LEU B O 1
ATOM 5913 N N . GLU B 1 335 ? -14.336 -16.812 -18.5 1 98.81 335 GLU B N 1
ATOM 5914 C CA . GLU B 1 335 ? -14.992 -15.867 -17.609 1 98.81 335 GLU B CA 1
ATOM 5915 C C . GLU B 1 335 ? -16.5 -15.812 -17.875 1 98.81 335 GLU B C 1
ATOM 5917 O O . GLU B 1 335 ? -17.281 -15.672 -16.938 1 98.81 335 GLU B O 1
ATOM 5922 N N . GLU B 1 336 ? -16.875 -15.875 -19.125 1 98.56 336 GLU B N 1
ATOM 5923 C CA . GLU B 1 336 ? -18.297 -15.914 -19.453 1 98.56 336 GLU B CA 1
ATOM 5924 C C . GLU B 1 336 ? -18.984 -17.094 -18.766 1 98.56 336 GLU B C 1
ATOM 5926 O O . GLU B 1 336 ? -20.172 -17.047 -18.484 1 98.56 336 GLU B O 1
ATOM 5931 N N . ALA B 1 337 ? -18.203 -18.125 -18.484 1 98.88 337 ALA B N 1
ATOM 5932 C CA . ALA B 1 337 ? -18.734 -19.312 -17.812 1 98.88 337 ALA B CA 1
ATOM 5933 C C . ALA B 1 337 ? -18.5 -19.234 -16.312 1 98.88 337 ALA B C 1
ATOM 5935 O O . ALA B 1 337 ? -18.688 -20.219 -15.594 1 98.88 337 ALA B O 1
ATOM 5936 N N . ASN B 1 338 ? -18.016 -18.094 -15.797 1 98.88 338 ASN B N 1
ATOM 5937 C CA . ASN B 1 338 ? -17.719 -17.844 -14.391 1 98.88 338 ASN B CA 1
ATOM 5938 C C . ASN B 1 338 ? -16.516 -18.656 -13.914 1 98.88 338 ASN B C 1
ATOM 5940 O O . ASN B 1 338 ? -16.469 -19.094 -12.766 1 98.88 338 ASN B O 1
ATOM 5944 N N . ILE B 1 339 ? -15.656 -18.953 -14.789 1 98.94 339 ILE B N 1
ATOM 5945 C CA . ILE B 1 339 ? -14.344 -19.5 -14.461 1 98.94 339 ILE B CA 1
ATOM 5946 C C . ILE B 1 339 ? -13.266 -18.453 -14.734 1 98.94 339 ILE B C 1
ATOM 5948 O O . ILE B 1 339 ? -12.984 -18.141 -15.891 1 98.94 339 ILE B O 1
ATOM 5952 N N . ILE B 1 340 ? -12.672 -17.953 -13.672 1 98.88 340 ILE B N 1
ATOM 5953 C CA . ILE B 1 340 ? -11.789 -16.797 -13.805 1 98.88 340 ILE B CA 1
ATOM 5954 C C . ILE B 1 340 ? -10.336 -17.266 -13.836 1 98.88 340 ILE B C 1
ATOM 5956 O O . ILE B 1 340 ? -9.812 -17.766 -12.844 1 98.88 340 ILE B O 1
ATOM 5960 N N . VAL B 1 341 ? -9.656 -17.156 -14.938 1 98.5 341 VAL B N 1
ATOM 5961 C CA . VAL B 1 341 ? -8.242 -17.469 -15.117 1 98.5 341 VAL B CA 1
ATOM 5962 C C . VAL B 1 341 ? -7.539 -16.266 -15.766 1 98.5 341 VAL B C 1
ATOM 5964 O O . VAL B 1 341 ? -8.172 -15.273 -16.109 1 98.5 341 VAL B O 1
ATOM 5967 N N . ASN B 1 342 ? -6.25 -16.359 -15.867 1 96 342 ASN B N 1
ATOM 5968 C CA . ASN B 1 342 ? -5.512 -15.297 -16.531 1 96 342 ASN B CA 1
ATOM 5969 C C . ASN B 1 342 ? -4.719 -15.828 -17.734 1 96 342 ASN B C 1
ATOM 5971 O O . ASN B 1 342 ? -4.16 -16.922 -17.672 1 96 342 ASN B O 1
ATOM 5975 N N . LYS B 1 343 ? -4.699 -14.992 -18.812 1 95.69 343 LYS B N 1
ATOM 5976 C CA . LYS B 1 343 ? -3.764 -15.273 -19.891 1 95.69 343 LYS B CA 1
ATOM 5977 C C . LYS B 1 343 ? -2.318 -15.219 -19.406 1 95.69 343 LYS B C 1
ATOM 5979 O O . LYS B 1 343 ? -2.014 -14.539 -18.422 1 95.69 343 LYS B O 1
ATOM 5984 N N . ASN B 1 344 ? -1.497 -15.961 -19.984 1 95.62 344 ASN B N 1
ATOM 5985 C CA . ASN B 1 344 ? -0.092 -16.016 -19.594 1 95.62 344 ASN B CA 1
ATOM 5986 C C . ASN B 1 344 ? 0.8 -16.406 -20.766 1 95.62 344 ASN B C 1
ATOM 5988 O O . ASN B 1 344 ? 0.459 -17.312 -21.547 1 95.62 344 ASN B O 1
ATOM 5992 N N . ALA B 1 345 ? 1.896 -15.711 -20.859 1 93.75 345 ALA B N 1
ATOM 5993 C CA . ALA B 1 345 ? 2.895 -16.094 -21.859 1 93.75 345 ALA B CA 1
ATOM 5994 C C . ALA B 1 345 ? 3.564 -17.406 -21.5 1 93.75 345 ALA B C 1
ATOM 5996 O O . ALA B 1 345 ? 3.771 -17.703 -20.312 1 93.75 345 ALA B O 1
ATOM 5997 N N . LEU B 1 346 ? 3.83 -18.188 -22.5 1 94 346 LEU B N 1
ATOM 5998 C CA . LEU B 1 346 ? 4.625 -19.406 -22.359 1 94 346 LEU B CA 1
ATOM 5999 C C . LEU B 1 346 ? 6.012 -19.203 -22.969 1 94 346 LEU B C 1
ATOM 6001 O O . LEU B 1 346 ? 6.223 -18.297 -23.781 1 94 346 LEU B O 1
ATOM 6005 N N . PRO B 1 347 ? 6.977 -20 -22.562 1 91.62 347 PRO B N 1
ATOM 6006 C CA . PRO B 1 347 ? 8.367 -19.781 -22.969 1 91.62 347 PRO B CA 1
ATOM 6007 C C . PRO B 1 347 ? 8.547 -19.75 -24.484 1 91.62 347 PRO B C 1
ATOM 6009 O O . PRO B 1 347 ? 9.516 -19.172 -24.984 1 91.62 347 PRO B O 1
ATOM 6012 N N . TRP B 1 348 ? 7.648 -20.281 -25.219 1 91.5 348 TRP B N 1
ATOM 6013 C CA . TRP B 1 348 ? 7.809 -20.359 -26.672 1 91.5 348 TRP B CA 1
ATOM 6014 C C . TRP B 1 348 ? 7.012 -19.25 -27.359 1 91.5 348 TRP B C 1
ATOM 6016 O O . TRP B 1 348 ? 6.98 -19.172 -28.594 1 91.5 348 TRP B O 1
ATOM 6026 N N . ASP B 1 349 ? 6.371 -18.375 -26.5 1 92.19 349 ASP B N 1
ATOM 6027 C CA . ASP B 1 349 ? 5.633 -17.266 -27.094 1 92.19 349 ASP B CA 1
ATOM 6028 C C . ASP B 1 349 ? 6.586 -16.188 -27.625 1 92.19 349 ASP B C 1
ATOM 6030 O O . ASP B 1 349 ? 7.625 -15.922 -27.016 1 92.19 349 ASP B O 1
ATOM 6034 N N . ARG B 1 350 ? 6.242 -15.477 -28.797 1 82.25 350 ARG B N 1
ATOM 6035 C CA . ARG B 1 350 ? 6.992 -14.352 -29.344 1 82.25 350 ARG B CA 1
ATOM 6036 C C . ARG B 1 350 ? 6.539 -13.039 -28.719 1 82.25 350 ARG B C 1
ATOM 6038 O O . ARG B 1 350 ? 7.285 -12.055 -28.719 1 82.25 350 ARG B O 1
ATOM 6045 N N . SER B 1 351 ? 5.352 -13.141 -28.172 1 79.31 351 SER B N 1
ATOM 6046 C CA . SER B 1 351 ? 4.766 -11.93 -27.609 1 79.31 351 SER B CA 1
ATOM 6047 C C . SER B 1 351 ? 4.055 -12.227 -26.297 1 79.31 351 SER B C 1
ATOM 6049 O O . SER B 1 351 ? 3.336 -13.219 -26.172 1 79.31 351 SER B O 1
ATOM 6051 N N . VAL B 1 352 ? 4.262 -11.219 -25.406 1 79.75 352 VAL B N 1
ATOM 6052 C CA . VAL B 1 352 ? 3.594 -11.367 -24.125 1 79.75 352 VAL B CA 1
ATOM 6053 C C . VAL B 1 352 ? 2.195 -10.758 -24.188 1 79.75 352 VAL B C 1
ATOM 6055 O O . VAL B 1 352 ? 1.337 -11.062 -23.359 1 79.75 352 VAL B O 1
ATOM 6058 N N . VAL B 1 353 ? 1.893 -9.969 -25.188 1 79.5 353 VAL B N 1
ATOM 6059 C CA . VAL B 1 353 ? 0.617 -9.273 -25.344 1 79.5 353 VAL B CA 1
ATOM 6060 C C . VAL B 1 353 ? -0.444 -10.25 -25.844 1 79.5 353 VAL B C 1
ATOM 6062 O O . VAL B 1 353 ? -1.606 -10.18 -25.438 1 79.5 353 VAL B O 1
ATOM 6065 N N . LYS B 1 354 ? -0.098 -11.164 -26.703 1 87.62 354 LYS B N 1
ATOM 6066 C CA . LYS B 1 354 ? -0.979 -12.211 -27.203 1 87.62 354 LYS B CA 1
ATOM 6067 C C . LYS B 1 354 ? -0.417 -13.594 -26.906 1 87.62 354 LYS B C 1
ATOM 6069 O O . LYS B 1 354 ? -0.007 -14.312 -27.828 1 87.62 354 LYS B O 1
ATOM 6074 N N . PRO B 1 355 ? -0.591 -13.898 -25.703 1 92.88 355 PRO B N 1
ATOM 6075 C CA . PRO B 1 355 ? 0.082 -15.133 -25.297 1 92.88 355 PRO B CA 1
ATOM 6076 C C . PRO B 1 355 ? -0.702 -16.391 -25.672 1 92.88 355 PRO B C 1
ATOM 6078 O O . PRO B 1 355 ? -1.917 -16.328 -25.875 1 92.88 355 PRO B O 1
ATOM 6081 N N . SER B 1 356 ? -0.006 -17.484 -25.75 1 95.19 356 SER B N 1
ATOM 6082 C CA . SER B 1 356 ? -0.594 -18.766 -26.141 1 95.19 356 SER B CA 1
ATOM 6083 C C . SER B 1 356 ? -1.168 -19.5 -24.938 1 95.19 356 SER B C 1
ATOM 6085 O O . SER B 1 356 ? -1.87 -20.5 -25.094 1 95.19 356 SER B O 1
ATOM 6087 N N . GLY B 1 357 ? -0.906 -18.984 -23.766 1 96.44 357 GLY B N 1
ATOM 6088 C CA . GLY B 1 357 ? -1.241 -19.812 -22.625 1 96.44 357 GLY B CA 1
ATOM 6089 C C . GLY B 1 357 ? -2.203 -19.141 -21.656 1 96.44 357 GLY B C 1
ATOM 6090 O O . GLY B 1 357 ? -2.525 -17.969 -21.812 1 96.44 357 GLY B O 1
ATOM 6091 N N . ILE B 1 358 ? -2.746 -19.938 -20.766 1 97.94 358 ILE B N 1
ATOM 6092 C CA . ILE B 1 358 ? -3.41 -19.453 -19.547 1 97.94 358 ILE B CA 1
ATOM 6093 C C . ILE B 1 358 ? -2.707 -20.016 -18.312 1 97.94 358 ILE B C 1
ATOM 6095 O O . ILE B 1 358 ? -2.074 -21.078 -18.391 1 97.94 358 ILE B O 1
ATOM 6099 N N . ARG B 1 359 ? -2.67 -19.234 -17.281 1 97.94 359 ARG B N 1
ATOM 6100 C CA . ARG B 1 359 ? -2.137 -19.609 -15.969 1 97.94 359 ARG B CA 1
ATOM 6101 C C . ARG B 1 359 ? -3.258 -19.766 -14.945 1 97.94 359 ARG B C 1
ATOM 6103 O O . ARG B 1 359 ? -4.086 -18.859 -14.781 1 97.94 359 ARG B O 1
ATOM 6110 N N . ILE B 1 360 ? -3.309 -20.922 -14.328 1 98.69 360 ILE B N 1
ATOM 6111 C CA . ILE B 1 360 ? -4.363 -21.281 -13.383 1 98.69 360 ILE B CA 1
ATOM 6112 C C . ILE B 1 360 ? -3.773 -21.453 -11.984 1 98.69 360 ILE B C 1
ATOM 6114 O O . ILE B 1 360 ? -2.742 -22.109 -11.812 1 98.69 360 ILE B O 1
ATOM 6118 N N . GLY B 1 361 ? -4.309 -20.797 -10.977 1 98.81 361 GLY B N 1
ATOM 6119 C CA . GLY B 1 361 ? -3.963 -21.016 -9.578 1 98.81 361 GLY B CA 1
ATOM 6120 C C . GLY B 1 361 ? -5.094 -21.609 -8.766 1 98.81 361 GLY B C 1
ATOM 6121 O O . GLY B 1 361 ? -6.238 -21.156 -8.852 1 98.81 361 GLY B O 1
ATOM 6122 N N . VAL B 1 362 ? -4.832 -22.609 -7.941 1 98.94 362 VAL B N 1
ATOM 6123 C CA . VAL B 1 362 ? -5.91 -23.375 -7.316 1 98.94 362 VAL B CA 1
ATOM 6124 C C . VAL B 1 362 ? -6.02 -23 -5.84 1 98.94 362 VAL B C 1
ATOM 6126 O O . VAL B 1 362 ? -6.902 -23.484 -5.133 1 98.94 362 VAL B O 1
ATOM 6129 N N . GLN B 1 363 ? -5.125 -22.109 -5.332 1 98.88 363 GLN B N 1
ATOM 6130 C CA . GLN B 1 363 ? -4.992 -21.875 -3.898 1 98.88 363 GLN B CA 1
ATOM 6131 C C . GLN B 1 363 ? -6.289 -21.328 -3.309 1 98.88 363 GLN B C 1
ATOM 6133 O O . GLN B 1 363 ? -6.676 -21.703 -2.197 1 98.88 363 GLN B O 1
ATOM 6138 N N . GLU B 1 364 ? -6.98 -20.484 -3.984 1 98.88 364 GLU B N 1
ATOM 6139 C CA . GLU B 1 364 ? -8.188 -19.891 -3.42 1 98.88 364 GLU B CA 1
ATOM 6140 C C . GLU B 1 364 ? -9.32 -20.922 -3.334 1 98.88 364 GLU B C 1
ATOM 6142 O O . GLU B 1 364 ? -10.016 -21 -2.32 1 98.88 364 GLU B O 1
ATOM 6147 N N . MET B 1 365 ? -9.523 -21.672 -4.41 1 98.94 365 MET B N 1
ATOM 6148 C CA . MET B 1 365 ? -10.594 -22.672 -4.379 1 98.94 365 MET B CA 1
ATOM 6149 C C . MET B 1 365 ? -10.289 -23.766 -3.361 1 98.94 365 MET B C 1
ATOM 6151 O O . MET B 1 365 ? -11.203 -24.312 -2.754 1 98.94 365 MET B O 1
ATOM 6155 N N . THR B 1 366 ? -8.984 -24.047 -3.184 1 98.94 366 THR B N 1
ATOM 6156 C CA . THR B 1 366 ? -8.609 -24.953 -2.105 1 98.94 366 THR B CA 1
ATOM 6157 C C . THR B 1 366 ? -8.992 -24.375 -0.748 1 98.94 366 THR B C 1
ATOM 6159 O O . THR B 1 366 ? -9.461 -25.094 0.133 1 98.94 366 THR B O 1
ATOM 6162 N N . ARG B 1 367 ? -8.867 -23.078 -0.551 1 98.38 367 ARG B N 1
ATOM 6163 C CA . ARG B 1 367 ? -9.242 -22.406 0.681 1 98.38 367 ARG B CA 1
ATOM 6164 C C . ARG B 1 367 ? -10.742 -22.547 0.953 1 98.38 367 ARG B C 1
ATOM 6166 O O . ARG B 1 367 ? -11.172 -22.547 2.107 1 98.38 367 ARG B O 1
ATOM 6173 N N . PHE B 1 368 ? -11.469 -22.688 -0.14 1 98.44 368 PHE B N 1
ATOM 6174 C CA . PHE B 1 368 ? -12.906 -22.828 -0.003 1 98.44 368 PHE B CA 1
ATOM 6175 C C . PHE B 1 368 ? -13.297 -24.297 0.161 1 98.44 368 PHE B C 1
ATOM 6177 O O . PHE B 1 368 ? -14.477 -24.641 0.161 1 98.44 368 PHE B O 1
ATOM 6184 N N . GLY B 1 369 ? -12.312 -25.203 0.178 1 98.44 369 GLY B N 1
ATOM 6185 C CA . GLY B 1 369 ? -12.578 -26.562 0.591 1 98.44 369 GLY B CA 1
ATOM 6186 C C . GLY B 1 369 ? -12.562 -27.547 -0.563 1 98.44 369 GLY B C 1
ATOM 6187 O O . GLY B 1 369 ? -12.852 -28.734 -0.378 1 98.44 369 GLY B O 1
ATOM 6188 N N . MET B 1 370 ? -12.211 -27.109 -1.727 1 98.88 370 MET B N 1
ATOM 6189 C CA . MET B 1 370 ? -12.188 -28.016 -2.865 1 98.88 370 MET B CA 1
ATOM 6190 C C . MET B 1 370 ? -10.969 -28.938 -2.801 1 98.88 370 MET B C 1
ATOM 6192 O O . MET B 1 370 ? -9.883 -28.5 -2.41 1 98.88 370 MET B O 1
ATOM 6196 N N . GLY B 1 371 ? -11.18 -30.188 -3.18 1 98.75 371 GLY B N 1
ATOM 6197 C CA . GLY B 1 371 ? -10.117 -31.188 -3.264 1 98.75 371 GLY B CA 1
ATOM 6198 C C . GLY B 1 371 ? -9.898 -31.703 -4.672 1 98.75 371 GLY B C 1
ATOM 6199 O O . GLY B 1 371 ? -10.25 -31.031 -5.648 1 98.75 371 GLY B O 1
ATOM 6200 N N . LYS B 1 372 ? -9.281 -32.812 -4.797 1 98.75 372 LYS B N 1
ATOM 6201 C CA . LYS B 1 372 ? -8.891 -33.406 -6.082 1 98.75 372 LYS B CA 1
ATOM 6202 C C . LYS B 1 372 ? -10.109 -33.719 -6.945 1 98.75 372 LYS B C 1
ATOM 6204 O O . LYS B 1 372 ? -10.07 -33.531 -8.164 1 98.75 372 LYS B O 1
ATOM 6209 N N . ASP B 1 373 ? -11.141 -34.156 -6.324 1 98.69 373 ASP B N 1
ATOM 6210 C CA . ASP B 1 373 ? -12.344 -34.5 -7.086 1 98.69 373 ASP B CA 1
ATOM 6211 C C . ASP B 1 373 ? -12.969 -33.25 -7.691 1 98.69 373 ASP B C 1
ATOM 6213 O O . ASP B 1 373 ? -13.445 -33.25 -8.828 1 98.69 373 ASP B O 1
ATOM 6217 N N . GLU B 1 374 ? -13.008 -32.219 -6.867 1 98.94 374 GLU B N 1
ATOM 6218 C CA . GLU B 1 374 ? -13.531 -30.953 -7.375 1 98.94 374 GLU B CA 1
ATOM 6219 C C . GLU B 1 374 ? -12.656 -30.422 -8.508 1 98.94 374 GLU B C 1
ATOM 6221 O O . GLU B 1 374 ? -13.164 -29.812 -9.453 1 98.94 374 GLU B O 1
ATOM 6226 N N . MET B 1 375 ? -11.336 -30.625 -8.445 1 98.94 375 MET B N 1
ATOM 6227 C CA . MET B 1 375 ? -10.445 -30.219 -9.531 1 98.94 375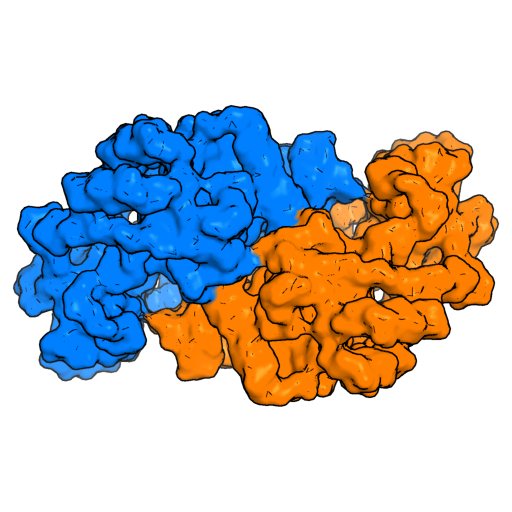 MET B CA 1
ATOM 6228 C C . MET B 1 375 ? -10.797 -30.938 -10.828 1 98.94 375 MET B C 1
ATOM 6230 O O . MET B 1 375 ? -10.727 -30.359 -11.906 1 98.94 375 MET B O 1
ATOM 6234 N N . ARG B 1 376 ? -11.117 -32.188 -10.719 1 98.75 376 ARG B N 1
ATOM 6235 C CA . ARG B 1 376 ? -11.523 -32.938 -11.898 1 98.75 376 ARG B CA 1
ATOM 6236 C C . ARG B 1 376 ? -12.789 -32.375 -12.516 1 98.75 376 ARG B C 1
ATOM 6238 O O . ARG B 1 376 ? -12.906 -32.281 -13.742 1 98.75 376 ARG B O 1
ATOM 6245 N N . GLU B 1 377 ? -13.75 -31.984 -11.672 1 98.88 377 GLU B N 1
ATOM 6246 C CA . GLU B 1 377 ? -14.969 -31.344 -12.164 1 98.88 377 GLU B CA 1
ATOM 6247 C C . GLU B 1 377 ? -14.656 -30.031 -12.867 1 98.88 377 GLU B C 1
ATOM 6249 O O . GLU B 1 377 ? -15.234 -29.719 -13.906 1 98.88 377 GLU B O 1
ATOM 6254 N N . ILE B 1 378 ? -13.773 -29.281 -12.312 1 98.94 378 ILE B N 1
ATOM 6255 C CA . ILE B 1 378 ? -13.367 -28 -12.898 1 98.94 378 ILE B CA 1
ATOM 6256 C C . ILE B 1 378 ? -12.742 -28.25 -14.273 1 98.94 378 ILE B C 1
ATOM 6258 O O . ILE B 1 378 ? -13.023 -27.516 -15.227 1 98.94 378 ILE B O 1
ATOM 6262 N N . ALA B 1 379 ? -11.875 -29.25 -14.375 1 98.88 379 ALA B N 1
ATOM 6263 C CA . ALA B 1 379 ? -11.281 -29.594 -15.656 1 98.88 379 ALA B CA 1
ATOM 6264 C C . ALA B 1 379 ? -12.352 -29.891 -16.703 1 98.88 379 ALA B C 1
ATOM 6266 O O . ALA B 1 379 ? -12.227 -29.484 -17.859 1 98.88 379 ALA B O 1
ATOM 6267 N N . LYS B 1 380 ? -13.391 -30.578 -16.297 1 98.81 380 LYS B N 1
ATOM 6268 C CA . LYS B 1 380 ? -14.492 -30.875 -17.203 1 98.81 380 LYS B CA 1
ATOM 6269 C C . LYS B 1 380 ? -15.195 -29.594 -17.656 1 98.81 380 LYS B C 1
ATOM 6271 O O . LYS B 1 380 ? -15.539 -29.453 -18.844 1 98.81 380 LYS B O 1
ATOM 6276 N N . PHE B 1 381 ? -15.4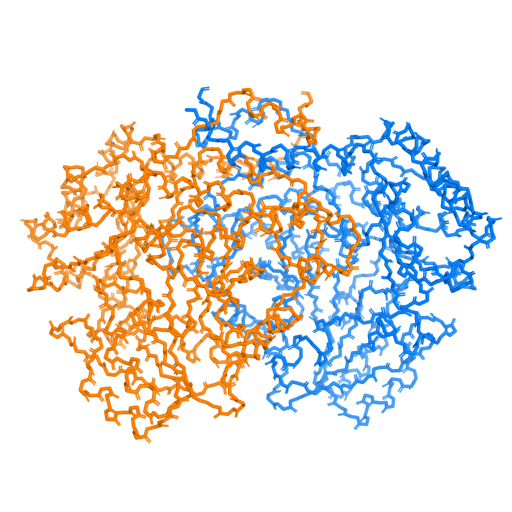84 -28.672 -16.703 1 98.94 381 PHE B N 1
ATOM 6277 C CA . PHE B 1 381 ? -16.094 -27.391 -17.062 1 98.94 381 PHE B CA 1
ATOM 6278 C C . PHE B 1 381 ? -15.25 -26.656 -18.094 1 98.94 381 PHE B C 1
ATOM 6280 O O . PHE B 1 381 ? -15.773 -26.141 -19.078 1 98.94 381 PHE B O 1
ATOM 6287 N N . ILE B 1 382 ? -13.953 -26.609 -17.859 1 98.88 382 ILE B N 1
ATOM 6288 C CA . ILE B 1 382 ? -13.039 -25.922 -18.766 1 98.88 382 ILE B CA 1
ATOM 6289 C C . ILE B 1 382 ? -13.078 -26.578 -20.141 1 98.88 382 ILE B C 1
ATOM 6291 O O . ILE B 1 382 ? -13.195 -25.906 -21.172 1 98.88 382 ILE B O 1
ATOM 6295 N N . ALA B 1 383 ? -13 -27.891 -20.172 1 98.62 383 ALA B N 1
ATOM 6296 C CA . ALA B 1 383 ? -13.016 -28.641 -21.422 1 98.62 383 ALA B CA 1
ATOM 6297 C C . ALA B 1 383 ? -14.312 -28.391 -22.188 1 98.62 383 ALA B C 1
ATOM 6299 O O . ALA B 1 383 ? -14.305 -28.266 -23.422 1 98.62 383 ALA B O 1
ATOM 6300 N N . ARG B 1 384 ? -15.43 -28.406 -21.5 1 98.62 384 ARG B N 1
ATOM 6301 C CA . ARG B 1 384 ? -16.734 -28.125 -22.125 1 98.62 384 ARG B CA 1
ATOM 6302 C C . ARG B 1 384 ? -16.719 -26.797 -22.859 1 98.62 384 ARG B C 1
ATOM 6304 O O . ARG B 1 384 ? -17.141 -26.719 -24.016 1 98.62 384 ARG B O 1
ATOM 6311 N N . VAL B 1 385 ? -16.219 -25.781 -22.203 1 98.75 385 VAL B N 1
ATOM 6312 C CA . VAL B 1 385 ? -16.172 -24.453 -22.812 1 98.75 385 VAL B CA 1
ATOM 6313 C C . VAL B 1 385 ? -15.242 -24.484 -24.031 1 98.75 385 VAL B C 1
ATOM 6315 O O . VAL B 1 385 ? -15.586 -23.953 -25.078 1 98.75 385 VAL B O 1
ATOM 6318 N N . LEU B 1 386 ? -14.078 -25.125 -23.891 1 98.06 386 LEU B N 1
ATOM 6319 C CA . LEU B 1 386 ? -13.07 -25.109 -24.953 1 98.06 386 LEU B CA 1
ATOM 6320 C C . LEU B 1 386 ? -13.523 -25.953 -26.141 1 98.06 386 LEU B C 1
ATOM 6322 O O . LEU B 1 386 ? -13.078 -25.734 -27.266 1 98.06 386 LEU B O 1
ATOM 6326 N N . ARG B 1 387 ? -14.375 -26.875 -25.922 1 97 387 ARG B N 1
ATOM 6327 C CA . ARG B 1 387 ? -14.898 -27.719 -26.984 1 97 387 ARG B CA 1
ATOM 6328 C C . ARG B 1 387 ? -16.062 -27.031 -27.703 1 97 387 ARG B C 1
ATOM 6330 O O . ARG B 1 387 ? -16.656 -27.609 -28.625 1 97 387 ARG B O 1
ATOM 6337 N N . GLY B 1 388 ? -16.484 -25.922 -27.234 1 97.44 388 GLY B N 1
ATOM 6338 C CA . GLY B 1 388 ? -17.422 -25.109 -28 1 97.44 388 GLY B CA 1
ATOM 6339 C C . GLY B 1 388 ? -18.812 -25.047 -27.375 1 97.44 388 GLY B C 1
ATOM 6340 O O . GLY B 1 388 ? -19.719 -24.453 -27.938 1 97.44 388 GLY B O 1
ATOM 6341 N N . GLU B 1 389 ? -18.953 -25.656 -26.219 1 98.12 389 GLU B N 1
ATOM 6342 C CA . GLU B 1 389 ? -20.234 -25.516 -25.531 1 98.12 389 GLU B CA 1
ATOM 6343 C C . GLU B 1 389 ? -20.516 -24.047 -25.188 1 98.12 389 GLU B C 1
ATOM 6345 O O . GLU B 1 389 ? -19.594 -23.297 -24.875 1 98.12 389 GLU B O 1
ATOM 6350 N N . ASP B 1 390 ? -21.781 -23.688 -25.203 1 97.94 390 ASP B N 1
ATOM 6351 C CA . ASP B 1 390 ? -22.188 -22.328 -24.812 1 97.94 390 ASP B CA 1
ATOM 6352 C C . ASP B 1 390 ? -21.75 -22.016 -23.391 1 97.94 390 ASP B C 1
ATOM 6354 O O . ASP B 1 390 ? -22.188 -22.672 -22.438 1 97.94 390 ASP B O 1
ATOM 6358 N N . PRO B 1 391 ? -20.922 -21.062 -23.234 1 98.38 391 PRO B N 1
ATOM 6359 C CA . PRO B 1 391 ? -20.453 -20.719 -21.891 1 98.38 391 PRO B CA 1
ATOM 6360 C C . PRO B 1 391 ? -21.594 -20.453 -20.906 1 98.38 391 PRO B C 1
ATOM 6362 O O . PRO B 1 391 ? -21.469 -20.734 -19.719 1 98.38 391 PRO B O 1
ATOM 6365 N N . ALA B 1 392 ? -22.719 -19.922 -21.391 1 98.12 392 ALA B N 1
ATOM 6366 C CA . ALA B 1 392 ? -23.859 -19.656 -20.531 1 98.12 392 ALA B CA 1
ATOM 6367 C C . ALA B 1 392 ? -24.406 -20.938 -19.891 1 98.12 392 ALA B C 1
ATOM 6369 O O . ALA B 1 392 ? -24.859 -20.922 -18.75 1 98.12 392 ALA B O 1
ATOM 6370 N N . SER B 1 393 ? -24.375 -21.984 -20.625 1 98.31 393 SER B N 1
ATOM 6371 C CA . SER B 1 393 ? -24.812 -23.281 -20.109 1 98.31 393 SER B CA 1
ATOM 6372 C C . SER B 1 393 ? -23.844 -23.797 -19.047 1 98.31 393 SER B C 1
ATOM 6374 O O . SER B 1 393 ? -24.281 -24.266 -18 1 98.31 393 SER B O 1
ATOM 6376 N N . VAL B 1 394 ? -22.578 -23.688 -19.312 1 98.81 394 VAL B N 1
ATOM 6377 C CA . VAL B 1 394 ? -21.562 -24.109 -18.359 1 98.81 394 VAL B CA 1
ATOM 6378 C C . VAL B 1 394 ? -21.641 -23.25 -17.094 1 98.81 394 VAL B C 1
ATOM 6380 O O . VAL B 1 394 ? -21.438 -23.75 -15.992 1 98.81 394 VAL B O 1
ATOM 6383 N N . ARG B 1 395 ? -21.922 -21.953 -17.297 1 98.81 395 ARG B N 1
ATOM 6384 C CA . ARG B 1 395 ? -22.031 -21.016 -16.188 1 98.81 395 ARG B CA 1
ATOM 6385 C C . ARG B 1 395 ? -23.062 -21.484 -15.164 1 98.81 395 ARG B C 1
ATOM 6387 O O . ARG B 1 395 ? -22.844 -21.375 -13.953 1 98.81 395 ARG B O 1
ATOM 6394 N N . ARG B 1 396 ? -24.188 -21.969 -15.602 1 98.62 396 ARG B N 1
ATOM 6395 C CA . ARG B 1 396 ? -25.234 -22.453 -14.711 1 98.62 396 ARG B CA 1
ATOM 6396 C C . ARG B 1 396 ? -24.719 -23.609 -13.852 1 98.62 396 ARG B C 1
ATOM 6398 O O . ARG B 1 396 ? -24.969 -23.656 -12.648 1 98.62 396 ARG B O 1
ATOM 6405 N N . ASP B 1 397 ? -24.016 -24.547 -14.484 1 98.75 397 ASP B N 1
ATOM 6406 C CA . ASP B 1 397 ? -23.453 -25.688 -13.766 1 98.75 397 ASP B CA 1
ATOM 6407 C C . ASP B 1 397 ? -22.375 -25.234 -12.773 1 98.75 397 ASP B C 1
ATOM 6409 O O . ASP B 1 397 ? -22.281 -25.781 -11.672 1 98.75 397 ASP B O 1
ATOM 6413 N N . VAL B 1 398 ? -21.594 -24.234 -13.172 1 98.88 398 VAL B N 1
ATOM 6414 C CA . VAL B 1 398 ? -20.516 -23.703 -12.328 1 98.88 398 VAL B CA 1
ATOM 6415 C C . VAL B 1 398 ? -21.125 -23.062 -11.078 1 98.88 398 VAL B C 1
ATOM 6417 O O . VAL B 1 398 ? -20.641 -23.297 -9.961 1 98.88 398 VAL B O 1
ATOM 6420 N N . VAL B 1 399 ? -22.156 -22.234 -11.273 1 98.75 399 VAL B N 1
ATOM 6421 C CA . VAL B 1 399 ? -22.812 -21.578 -10.148 1 98.75 399 VAL B CA 1
ATOM 6422 C C . VAL B 1 399 ? -23.375 -22.625 -9.188 1 98.75 399 VAL B C 1
ATOM 6424 O O . VAL B 1 399 ? -23.234 -22.5 -7.973 1 98.75 399 VAL B O 1
ATOM 6427 N N . ASP B 1 400 ? -23.984 -23.672 -9.727 1 98.62 400 ASP B N 1
ATOM 6428 C CA . ASP B 1 400 ? -24.531 -24.75 -8.914 1 98.62 400 ASP B CA 1
ATOM 6429 C C . ASP B 1 400 ? -23.422 -25.484 -8.164 1 98.62 400 ASP B C 1
ATOM 6431 O O . ASP B 1 400 ? -23.562 -25.797 -6.98 1 98.62 400 ASP B O 1
ATOM 6435 N N . PHE B 1 401 ? -22.391 -25.812 -8.828 1 98.69 401 PHE B N 1
ATOM 6436 C CA . PHE B 1 401 ? -21.234 -26.5 -8.25 1 98.69 401 PHE B CA 1
ATOM 6437 C C . PHE B 1 401 ? -20.625 -25.672 -7.129 1 98.69 401 PHE B C 1
ATOM 6439 O O . PHE B 1 401 ? -20.312 -26.203 -6.062 1 98.69 401 PHE B O 1
ATOM 6446 N N . ARG B 1 402 ? -20.531 -24.328 -7.297 1 98.38 402 ARG B N 1
ATOM 6447 C CA . ARG B 1 402 ? -19.859 -23.406 -6.391 1 98.38 402 ARG B CA 1
ATOM 6448 C C . ARG B 1 402 ? -20.625 -23.297 -5.07 1 98.38 402 ARG B C 1
ATOM 6450 O O . ARG B 1 402 ? -20.031 -23.031 -4.023 1 98.38 402 ARG B O 1
ATOM 6457 N N . ARG B 1 403 ? -21.875 -23.578 -5.02 1 97 403 ARG B N 1
ATOM 6458 C CA . ARG B 1 403 ? -22.734 -23.422 -3.852 1 97 403 ARG B CA 1
ATOM 6459 C C . ARG B 1 403 ? -22.25 -24.312 -2.703 1 97 403 ARG B C 1
ATOM 6461 O O . ARG B 1 403 ? -22.469 -23.984 -1.533 1 97 403 ARG B O 1
ATOM 6468 N N . GLY B 1 404 ? -21.625 -25.375 -3.045 1 97.44 404 GLY B N 1
ATOM 6469 C CA . GLY B 1 404 ? -21.125 -26.281 -2.025 1 97.44 404 GLY B CA 1
ATOM 6470 C C . GLY B 1 404 ? -19.812 -25.859 -1.413 1 97.44 404 GLY B C 1
ATOM 6471 O O . GLY B 1 404 ? -19.344 -26.453 -0.438 1 97.44 404 GLY B O 1
ATOM 6472 N N . PHE B 1 405 ? -19.219 -24.75 -1.906 1 98.31 405 PHE B N 1
ATOM 6473 C CA . PHE B 1 405 ? -17.875 -24.344 -1.508 1 98.31 405 PHE B CA 1
ATOM 6474 C C . PHE B 1 405 ? -17.828 -22.844 -1.254 1 98.31 405 PHE B C 1
ATOM 6476 O O . PHE B 1 405 ? -17 -22.141 -1.845 1 98.31 405 PHE B O 1
ATOM 6483 N N . VAL B 1 406 ? -18.641 -22.344 -0.29 1 96.75 406 VAL B N 1
ATOM 6484 C CA . VAL B 1 406 ? -18.734 -20.906 -0.055 1 96.75 406 VAL B CA 1
ATOM 6485 C C . VAL B 1 406 ? -18.188 -20.578 1.328 1 96.75 406 VAL B C 1
ATOM 6487 O O . VAL B 1 406 ? -18.125 -19.406 1.711 1 96.75 406 VAL B O 1
ATOM 6490 N N . GLU B 1 407 ? -17.734 -21.547 2.082 1 96.56 407 GLU B N 1
ATOM 6491 C CA . GLU B 1 407 ? -17.141 -21.312 3.396 1 96.56 407 GLU B CA 1
ATOM 6492 C C . GLU B 1 407 ? -15.617 -21.438 3.344 1 96.56 407 GLU B C 1
ATOM 6494 O O . GLU B 1 407 ? -15.086 -22.406 2.826 1 96.56 407 GLU B O 1
ATOM 6499 N N . VAL B 1 408 ? -14.945 -20.5 3.91 1 97.38 408 VAL B N 1
ATOM 6500 C CA . VAL B 1 408 ? -13.484 -20.5 3.928 1 97.38 408 VAL B CA 1
ATOM 6501 C C . VAL B 1 408 ? -12.984 -21.516 4.961 1 97.38 408 VAL B C 1
ATOM 6503 O O . VAL B 1 408 ? -13.461 -21.531 6.098 1 97.38 408 VAL B O 1
ATOM 6506 N N . LYS B 1 409 ? -12.039 -22.312 4.504 1 97.75 409 LYS B N 1
ATOM 6507 C CA . LYS B 1 409 ? -11.445 -23.344 5.355 1 97.75 409 LYS B CA 1
ATOM 6508 C C . LYS B 1 409 ? -10.031 -22.953 5.777 1 97.75 409 LYS B C 1
ATOM 6510 O O . LYS B 1 409 ? -9.523 -21.906 5.371 1 97.75 409 LYS B O 1
ATOM 6515 N N . TYR B 1 410 ? -9.43 -23.719 6.715 1 98.06 410 TYR B N 1
ATOM 6516 C CA . TYR B 1 410 ? -8.039 -23.578 7.145 1 98.06 410 TYR B CA 1
ATOM 6517 C C . TYR B 1 410 ? -7.82 -22.234 7.836 1 98.06 410 TYR B C 1
ATOM 6519 O O . TYR B 1 410 ? -6.828 -21.547 7.57 1 98.06 410 TYR B O 1
ATOM 6527 N N . GLY B 1 411 ? -8.711 -21.766 8.57 1 97.12 411 GLY B N 1
ATOM 6528 C CA . GLY B 1 411 ? -8.648 -20.531 9.336 1 97.12 411 GLY B CA 1
ATOM 6529 C C . GLY B 1 411 ? -9.766 -20.391 10.352 1 97.12 411 GLY B C 1
ATOM 6530 O O . GLY B 1 411 ? -10.656 -21.25 10.422 1 97.12 411 GLY B O 1
ATOM 6531 N N . PHE B 1 412 ? -9.727 -19.391 11.086 1 96.81 412 PHE B N 1
ATOM 6532 C CA . PHE B 1 412 ? -10.703 -19.203 12.156 1 96.81 412 PHE B CA 1
ATOM 6533 C C . PHE B 1 412 ? -11.914 -18.422 11.656 1 96.81 412 PHE B C 1
ATOM 6535 O O . PHE B 1 412 ? -11.781 -17.531 10.812 1 96.81 412 PHE B O 1
ATOM 6542 N N . LYS B 1 413 ? -12.992 -18.781 12.172 1 93.81 413 LYS B N 1
ATOM 6543 C CA . LYS B 1 413 ? -14.227 -18.047 11.93 1 93.81 413 LYS B CA 1
ATOM 6544 C C . LYS B 1 413 ? -14.32 -16.812 12.82 1 93.81 413 LYS B C 1
ATOM 6546 O O . LYS B 1 413 ? -13.523 -16.641 13.742 1 93.81 413 LYS B O 1
ATOM 6551 N N . ALA B 1 414 ? -15.148 -15.938 12.391 1 91.38 414 ALA B N 1
ATOM 6552 C CA . ALA B 1 414 ? -15.453 -14.781 13.227 1 91.38 414 ALA B CA 1
ATOM 6553 C C . ALA B 1 414 ? -16.844 -14.898 13.836 1 91.38 414 ALA B C 1
ATOM 6555 O O . ALA B 1 414 ? -17.859 -14.711 13.141 1 91.38 414 ALA B O 1
ATOM 6556 N N . SER B 1 415 ? -16.906 -15.133 15.156 1 90.62 415 SER B N 1
ATOM 6557 C CA . SER B 1 415 ? -18.203 -15.219 15.812 1 90.62 415 SER B CA 1
ATOM 6558 C C . SER B 1 415 ? -18.891 -13.852 15.859 1 90.62 415 SER B C 1
ATOM 6560 O O . SER B 1 415 ? -18.234 -12.82 15.703 1 90.62 415 SER B O 1
ATOM 6562 N N . ARG B 1 416 ? -20.125 -13.875 16.016 1 89.81 416 ARG B N 1
ATOM 6563 C CA . ARG B 1 416 ? -20.875 -12.633 16.172 1 89.81 416 ARG B CA 1
ATOM 6564 C C . ARG B 1 416 ? -20.344 -11.805 17.328 1 89.81 416 ARG B C 1
ATOM 6566 O O . ARG B 1 416 ? -20.297 -10.57 17.25 1 89.81 416 ARG B O 1
ATOM 6573 N N . GLU B 1 417 ? -19.953 -12.469 18.344 1 91.19 417 GLU B N 1
ATOM 6574 C CA . GLU B 1 417 ? -19.406 -11.797 19.516 1 91.19 417 GLU B CA 1
ATOM 6575 C C . GLU B 1 417 ? -18.125 -11.055 19.172 1 91.19 417 GLU B C 1
ATOM 6577 O O . GLU B 1 417 ? -17.922 -9.914 19.609 1 91.19 417 GLU B O 1
ATOM 6582 N N . VAL B 1 418 ? -17.266 -11.695 18.438 1 90.88 418 VAL B N 1
ATOM 6583 C CA . VAL B 1 418 ? -15.992 -11.086 18.047 1 90.88 418 VAL B CA 1
ATOM 6584 C C . VAL B 1 418 ? -16.25 -9.883 17.156 1 90.88 418 VAL B C 1
ATOM 6586 O O . VAL B 1 418 ? -15.625 -8.836 17.297 1 90.88 418 VAL B O 1
ATOM 6589 N N . ILE B 1 419 ? -17.188 -10.047 16.266 1 90.88 419 ILE B N 1
ATOM 6590 C CA . ILE B 1 419 ? -17.547 -8.969 15.344 1 90.88 419 ILE B CA 1
ATOM 6591 C C . ILE B 1 419 ? -18.078 -7.777 16.141 1 90.88 419 ILE B C 1
ATOM 6593 O O . ILE B 1 419 ? -17.672 -6.637 15.898 1 90.88 419 ILE B O 1
ATOM 6597 N N . GLU B 1 420 ? -18.938 -8.039 17.031 1 91.75 420 GLU B N 1
ATOM 6598 C CA . GLU B 1 420 ? -19.516 -6.984 17.875 1 91.75 420 GLU B CA 1
ATOM 6599 C C . GLU B 1 420 ? -18.453 -6.297 18.719 1 91.75 420 GLU B C 1
ATOM 6601 O O . GLU B 1 420 ? -18.484 -5.082 18.906 1 91.75 420 GLU B O 1
ATOM 6606 N N . GLU B 1 421 ? -17.547 -7.082 19.188 1 93.75 421 GLU B N 1
ATOM 6607 C CA . GLU B 1 421 ? -16.469 -6.531 20 1 93.75 421 GLU B CA 1
ATOM 6608 C C . GLU B 1 421 ? -15.609 -5.566 19.203 1 93.75 421 GLU B C 1
ATOM 6610 O O . GLU B 1 421 ? -15.25 -4.492 19.688 1 93.75 421 GLU B O 1
ATOM 6615 N N . VAL B 1 422 ? -15.219 -5.98 18.016 1 93.62 422 VAL B N 1
ATOM 6616 C CA . VAL B 1 422 ? -14.383 -5.141 17.156 1 93.62 422 VAL B CA 1
ATOM 6617 C C . VAL B 1 422 ? -15.133 -3.855 16.812 1 93.62 422 VAL B C 1
ATOM 6619 O O . VAL B 1 422 ? -14.586 -2.758 16.938 1 93.62 422 VAL B O 1
ATOM 6622 N N . PHE B 1 423 ? -16.375 -3.904 16.469 1 92.5 423 PHE B N 1
ATOM 6623 C CA . PHE B 1 423 ? -17.156 -2.75 16.031 1 92.5 423 PHE B CA 1
ATOM 6624 C C . PHE B 1 423 ? -17.469 -1.833 17.203 1 92.5 423 PHE B C 1
ATOM 6626 O O . PHE B 1 423 ? -17.5 -0.61 17.047 1 92.5 423 PHE B O 1
ATOM 6633 N N . ALA B 1 424 ? -17.656 -2.484 18.328 1 94 424 ALA B N 1
ATOM 6634 C CA . ALA B 1 424 ? -17.859 -1.676 19.531 1 94 424 ALA B CA 1
ATOM 6635 C C . ALA B 1 424 ? -16.594 -0.883 19.859 1 94 424 ALA B C 1
ATOM 6637 O O . ALA B 1 424 ? -16.672 0.289 20.234 1 94 424 ALA B O 1
ATOM 6638 N N . SER B 1 425 ? -15.461 -1.561 19.734 1 96.19 425 SER B N 1
ATOM 6639 C CA . SER B 1 425 ? -14.203 -0.903 20.062 1 96.19 425 SER B CA 1
ATOM 6640 C C . SER B 1 425 ? -13.93 0.281 19.141 1 96.19 425 SER B C 1
ATOM 6642 O O . SER B 1 425 ? -13.219 1.213 19.516 1 96.19 425 SER B O 1
ATOM 6644 N N . LEU B 1 426 ? -14.555 0.326 17.938 1 95.44 426 LEU B N 1
ATOM 6645 C CA . LEU B 1 426 ? -14.359 1.377 16.938 1 95.44 426 LEU B CA 1
ATOM 6646 C C . LEU B 1 426 ? -15.531 2.35 16.938 1 95.44 426 LEU B C 1
ATOM 6648 O O . LEU B 1 426 ? -15.555 3.303 16.156 1 95.44 426 LEU B O 1
ATOM 6652 N N . ASN B 1 427 ? -16.562 2.109 17.734 1 92.62 427 ASN B N 1
ATOM 6653 C CA . ASN B 1 427 ? -17.812 2.879 17.781 1 92.62 427 ASN B CA 1
ATOM 6654 C C . ASN B 1 427 ? -18.547 2.859 16.453 1 92.62 427 ASN B C 1
ATOM 6656 O O . ASN B 1 427 ? -19 3.896 15.977 1 92.62 427 ASN B O 1
ATOM 6660 N N . LEU B 1 428 ? -18.609 1.687 15.758 1 87.56 428 LEU B N 1
ATOM 6661 C CA . LEU B 1 428 ? -19.281 1.548 14.477 1 87.56 428 LEU B CA 1
ATOM 6662 C C . LEU B 1 428 ? -20.688 0.989 14.656 1 87.56 428 LEU B C 1
ATOM 6664 O O . LEU B 1 428 ? -21.453 0.896 13.695 1 87.56 428 LEU B O 1
ATOM 6668 N N . LEU B 1 429 ? -21.094 0.59 15.836 1 76.06 429 LEU B N 1
ATOM 6669 C CA . LEU B 1 429 ? -22.406 -0.005 16.047 1 76.06 429 LEU B CA 1
ATOM 6670 C C . LEU B 1 429 ? -23.406 1.044 16.516 1 76.06 429 LEU B C 1
ATOM 6672 O O . LEU B 1 429 ? -23.188 1.715 17.531 1 76.06 429 LEU B O 1
ATOM 6676 N N . ALA B 1 430 ? -24.078 1.815 15.461 1 56.12 430 ALA B N 1
ATOM 6677 C CA . ALA B 1 430 ? -25.188 2.656 15.906 1 56.12 430 ALA B CA 1
ATOM 6678 C C . ALA B 1 430 ? -26.422 1.817 16.219 1 56.12 430 ALA B C 1
ATOM 6680 O O . ALA B 1 430 ? -26.688 0.822 15.539 1 56.12 430 ALA B O 1
#

pLDDT: mean 96.39, std 4.23, range [56.06, 98.94]

InterPro domains:
  IPR001085 Serine hydroxymethyltransferase [MF_00051] (2-409)
  IPR001085 Serine hydroxymethyltransferase [PIRSF000412] (9-410)
  IPR001085 Serine hydroxymethyltransferase [cd00378] (3-401)
  IPR015421 Pyridoxal phosphate-dependent transferase, major domain [G3DSA:3.40.640.10] (32-284)
  IPR015422 Pyridoxal phosphate-dependent transferase, small domain [G3DSA:3.90.1150.10] (14-387)
  IPR015424 Pyridoxal phosphate-dependent transferase [SSF53383] (13-424)
  IPR019798 Serine hydroxymethyltransferase, pyridoxal phosphate binding site [PS00096] (218-234)
  IPR039429 Serine hydroxymethyltransferase-like domain [PF00464] (8-382)
  IPR049943 Serine hydroxymethyltransferase-like [PTHR11680] (13-387)

Secondary structure (DSSP, 8-state):
---HHHHHHHHHHHHHHHIIIII-EE--TT-----HHHHHHTSSGGGG----EETTEESSSS-HHHHHHHHHHHHHHHHHHT-SEEE---SSHHHHHHHHHHHHS-TT-EEEE--GGGT--GGGSTTTHHHHTT-EEEEPPEETTTTEE-HHHHHHHHHHH--SEEEE--SS-SS---HHHHHHHHHHHT-EEEEE-TTTHHHHHTTSS--HHHHT-SEEEEESSSSS-S-S-EEEEE---HHHHHHHHHIIIIII-S---TTHHHHHHHHHHHHHHHHHHHHHHHHHHHHHHHHHHHHTT-PBS-GGGTS-SSSEEEEE-GGGT-HHHHHHHHHHTTEE-EEE--TT-S-SSS-SEEEEE-HHHHHTT--HHHHHHHHHHHHHHHTT--HHHHHHHHHHHHTT--S--SS----HHHHHHHHHHTT---/---HHHHHHHHHHHHHHHIIIII-EE--TT-----HHHHHHTSSGGGG----EETTEESSSS-HHHHHHHHHHHHHHHHHHT-SEEE---SSHHHHHHHHHHHHS-TT-EEEE--GGGT--GGGSTTTHHHHTT-EEEEPPEETTTTEE-HHHHHHHHHHH--SEEEE--SS--S---HHHHHHHHHHHT-EEEEE-TTTHHHHHTTSS--HHHHT-SEEEEESSSSS-S-S-EEEEE---HHHHHHHHHIIIIII-S---TTHHHHHHHHHHHHHHHHHHHHHHHHHHHHHHHHHHHHTT-PBS-GGGTS-SSSEEEEE-GGGT-HHHHHHHHHHTTEE-EEE--TT-S-SSS-SEEEEE-HHHHHTT--HHHHHHHHHHHHHHHTT--HHHHHHHHHHHHTT--S--SS----HHHHHHHHHHTT---

Nearest PDB structures (foldseek):
  4uqv-assembly1_K  TM=9.505E-01  e=2.158E-40  Methanocaldococcus jannaschii
  2vi9-assembly1_A  TM=9.360E-01  e=4.025E-39  Geobacillus stearothermophilus
  2vmw-assembly1_A  TM=9.304E-01  e=2.629E-38  Geobacillus stearothermophilus
  6uld-assembly1_A  TM=9.392E-01  e=4.903E-37  Mycobacterium tuberculosis
  3h7f-assembly1_A  TM=9.300E-01  e=2.247E-34  Mycobacterium tuberculosis

Sequence (860 aa):
MIPREIKEVLDVVLRHNRWRRWETINLIASENVMSPLAEIFYINDFGGRYAEGTIGSRYYQGTKYVDVVEEALVKEFAEVLGAKFVDVRPISGTVANLATYFALVPEGGSVASLPIRCGGHISHSNVGGLKALRIKTVELPWDLENFNVDVDAARKVLEDKRPNLVILGGSLYLFPHPIKEVAEIAKGIGAYVLHDSAHVLGLIVGGVFPNPLREGADVITSSTHKTFPGPQGGLIATNLGDDANGQIQKAVFPTFTSNYHLHRYVATYITLVEMKLFGHEYASRVVENAKALAEALAEEGVTPVAERLGFTKTHQVAVDVSKYGGGDKVAALLEEANIIVNKNALPWDRSVVKPSGIRIGVQEMTRFGMGKDEMREIAKFIARVLRGEDPASVRRDVVDFRRGFVEVKYGFKASREVIEEVFASLNLLAMIPREIKEVLDVVLRHNRWRRWETINLIASENVMSPLAEIFYINDFGGRYAEGTIGSRYYQGTKYVDVVEEALVKEFAEVLGAKFVDVRPISGTVANLATYFALVPEGGSVASLPIRCGGHISHSNVGGLKALRIKTVELPWDLENFNVDVDAARKVLEDKRPNLVILGGSLYLFPHPIKEVAEIAKGIGAYVLHDSAHVLGLIVGGVFPNPLREGADVITSSTHKTFPGPQGGLIATNLGDDANGQIQKAVFPTFTSNYHLHRYVATYITLVEMKLFGHEYASRVVENAKALAEALAEEGVTPVAERLGFTKTHQVAVDVSKYGGGDKVAALLEEANIIVNKNALPWDRSVVKPSGIRIGVQEMTRFGMGKDEMREIAKFIARVLRGEDPASVRRDVVDFRRGFVEVKYGFKASREVIEEVFASLNLLA

Solvent-accessible surface area (backbone atoms only — not comparable to full-atom values): 41287 Å² total; per-residue (Å²): 131,85,50,66,73,53,50,55,52,51,50,48,52,46,50,43,20,35,42,60,56,42,35,32,50,56,19,40,55,73,28,24,61,54,32,46,35,27,52,59,46,40,64,48,62,38,53,35,54,59,57,36,71,48,79,95,50,54,67,41,52,86,36,72,57,55,36,55,53,51,49,53,40,38,51,51,50,20,60,73,61,70,32,78,41,52,44,68,52,30,65,25,33,55,47,24,44,43,15,44,47,64,44,66,38,58,90,77,28,32,33,29,19,45,42,57,43,66,14,18,36,57,58,64,28,73,69,3,31,28,40,63,60,56,37,43,79,38,73,46,42,72,27,78,90,74,60,39,71,25,64,70,59,30,48,54,50,44,70,70,67,50,36,38,30,37,47,47,52,40,73,48,64,32,50,87,70,67,45,47,65,50,30,56,53,28,56,75,63,70,22,45,31,35,31,49,32,28,60,46,42,20,26,33,62,17,65,68,38,83,52,53,55,79,40,49,27,40,31,36,29,20,34,33,22,18,48,27,39,25,48,70,22,14,26,38,35,24,67,62,56,69,68,61,50,51,38,30,50,42,24,38,45,47,26,67,32,69,60,44,67,51,17,42,53,59,13,36,40,45,36,52,53,29,31,70,74,33,13,43,62,51,31,48,48,20,31,50,24,19,36,34,25,38,54,35,18,37,74,66,71,54,47,38,48,54,60,93,75,55,45,34,68,29,41,34,36,46,31,65,32,50,92,65,65,13,6,62,53,43,28,53,50,34,39,62,20,34,34,33,30,23,48,29,42,35,72,86,43,94,39,74,88,70,11,32,9,34,35,36,9,37,45,32,42,36,34,21,64,49,45,47,68,53,24,37,52,49,26,49,54,52,42,43,44,72,72,64,47,59,29,65,63,49,22,55,53,38,31,58,61,27,62,80,41,57,54,72,47,75,49,52,75,35,51,62,66,56,53,49,51,56,33,53,33,66,61,46,72,111,133,85,52,68,73,54,49,54,51,52,50,47,51,47,50,43,20,33,42,62,55,43,33,32,49,54,18,38,55,76,27,24,61,54,31,45,36,30,53,59,46,40,64,49,61,40,52,34,55,61,56,35,70,47,80,93,50,56,67,41,52,86,34,72,59,56,36,53,53,52,49,53,40,38,51,52,51,19,60,72,61,69,31,78,41,54,46,68,55,30,65,23,32,56,47,24,46,43,16,44,47,63,45,67,38,60,88,76,28,32,34,29,20,44,42,58,44,66,14,18,36,59,58,63,29,73,67,3,30,28,40,62,59,56,36,42,78,39,73,45,42,70,27,78,93,76,62,39,72,24,62,72,60,30,47,54,50,45,69,72,68,50,36,39,31,37,47,47,51,38,70,54,55,36,55,87,68,66,46,47,65,50,30,55,53,27,55,75,64,70,22,47,30,36,32,49,33,29,60,45,41,20,27,33,64,16,64,69,38,82,52,53,57,80,40,50,27,40,32,36,29,19,34,33,22,18,48,27,38,24,47,71,22,16,27,37,35,24,67,64,55,69,68,62,50,50,37,31,50,42,23,39,44,48,25,67,30,69,62,44,66,51,18,42,52,60,14,36,39,46,37,50,54,30,30,71,74,35,14,42,63,52,32,47,48,19,30,49,24,19,36,34,25,37,53,34,19,36,76,66,70,53,48,37,48,54,60,94,76,53,45,35,66,26,41,31,36,46,32,66,31,50,93,67,66,13,6,62,53,42,28,54,49,35,38,61,20,33,34,32,28,23,48,29,43,35,69,86,44,95,38,74,90,71,10,33,9,33,35,35,9,39,45,31,42,36,35,23,64,49,46,47,69,53,25,36,52,50,26,49,54,53,41,43,44,73,74,65,45,59,30,66,63,49,22,56,54,39,32,60,60,27,62,80,40,58,54,74,45,74,49,53,74,36,50,62,65,55,51,50,49,56,32,53,35,66,62,46,70,109

Organism: Pyrobaculum calidifontis (strain DSM 21063 / JCM 11548 / VA1) (NCBI:txid410359)